Protein 7YAV (pdb70)

Structure (mmCIF, N/CA/C/O backbone):
data_7YAV
#
_entry.id   7YAV
#
_cell.length_a   82.783
_cell.length_b   104.521
_cell.length_c   141.657
_cell.angle_alpha   90.000
_cell.angle_beta   90.000
_cell.angle_gamma   90.000
#
_symmetry.space_group_name_H-M   'P 21 21 21'
#
loop_
_entity.id
_entity.type
_entity.pdbx_description
1 polymer MaDA1
2 non-polymer 'FLAVIN-ADENINE DINUCLEOTIDE'
3 non-polymer 2-acetamido-2-deoxy-beta-D-glucopyranose
4 water water
#
loop_
_atom_site.group_PDB
_atom_site.id
_atom_site.type_symbol
_atom_site.label_atom_id
_atom_site.label_alt_id
_atom_site.label_comp_id
_atom_site.label_asym_id
_atom_site.label_entity_id
_atom_site.label_seq_id
_atom_site.pdbx_PDB_ins_code
_atom_site.Cartn_x
_atom_site.Cartn_y
_atom_site.Cartn_z
_atom_site.occupancy
_atom_site.B_iso_or_equiv
_atom_site.auth_seq_id
_atom_site.auth_comp_id
_atom_site.auth_asym_id
_atom_site.auth_atom_id
_atom_site.pdbx_PDB_model_num
ATOM 1 N N . PHE A 1 30 ? 25.96883 29.80343 2.53563 1.000 30.60630 30 PHE B N 1
ATOM 2 C CA . PHE A 1 30 ? 25.80294 28.93404 1.35790 1.000 30.55893 30 PHE B CA 1
ATOM 3 C C . PHE A 1 30 ? 24.33640 28.91237 0.95342 1.000 30.58525 30 PHE B C 1
ATOM 4 O O . PHE A 1 30 ? 23.99247 29.16582 -0.20432 1.000 29.48511 30 PHE B O 1
ATOM 12 N N . LEU A 1 31 ? 23.46765 28.63495 1.92740 1.000 31.25112 31 LEU B N 1
ATOM 13 C CA . LEU A 1 31 ? 22.04483 28.50813 1.63048 1.000 30.70631 31 LEU B CA 1
ATOM 14 C C . LEU A 1 31 ? 21.44296 29.83633 1.17627 1.000 32.51442 31 LEU B C 1
ATOM 15 O O . LEU A 1 31 ? 20.57254 29.85609 0.29640 1.000 32.32756 31 LEU B O 1
ATOM 20 N N . GLN A 1 32 ? 21.87985 30.95467 1.76721 1.000 34.77785 32 GLN B N 1
ATOM 21 C CA . GLN A 1 32 ? 21.41415 32.26637 1.31057 1.000 35.75165 32 GLN B CA 1
ATOM 22 C C . GLN A 1 32 ? 21.76079 32.47872 -0.15904 1.000 34.74101 32 GLN B C 1
ATOM 23 O O . GLN A 1 32 ? 20.91824 32.90759 -0.96074 1.000 34.13567 32 GLN B O 1
ATOM 29 N N . CYS A 1 33 ? 23.01243 32.18618 -0.52183 1.000 30.59051 33 CYS B N 1
ATOM 30 C CA . CYS A 1 33 ? 23.47007 32.36591 -1.89614 1.000 29.98517 33 CYS B CA 1
ATOM 31 C C . CYS A 1 33 ? 22.62949 31.54845 -2.87126 1.000 30.01412 33 CYS B C 1
ATOM 32 O O . CYS A 1 33 ? 22.27716 32.03230 -3.95525 1.000 30.05097 33 CYS B O 1
ATOM 35 N N . LEU A 1 34 ? 22.28810 30.30901 -2.49972 1.000 29.24298 34 LEU B N 1
ATOM 36 C CA . LEU A 1 34 ? 21.44921 29.47543 -3.35950 1.000 27.90861 34 LEU B CA 1
ATOM 37 C C . LEU A 1 34 ? 20.04910 30.05784 -3.51149 1.000 27.80597 34 LEU B C 1
ATOM 38 O O . LEU A 1 34 ? 19.51363 30.13302 -4.62273 1.000 27.71648 34 LEU B O 1
ATOM 43 N N . SER A 1 35 ? 19.42614 30.44932 -2.40212 1.000 29.73251 35 SER B N 1
ATOM 44 C CA . SER A 1 35 ? 18.01008 30.78886 -2.46196 1.000 31.60379 35 SER B CA 1
ATOM 45 C C . SER A 1 35 ? 17.76276 32.10739 -3.17853 1.000 32.55127 35 SER B C 1
ATOM 46 O O . SER A 1 35 ? 16.65789 32.32238 -3.68260 1.000 31.90646 35 SER B O 1
ATOM 49 N N . SER A 1 36 ? 18.76520 32.97937 -3.27379 1.000 31.75118 36 SER B N 1
ATOM 50 C CA . SER A 1 36 ? 18.62407 34.18242 -4.08594 1.000 32.26966 36 SER B CA 1
ATOM 51 C C . SER A 1 36 ? 18.97290 33.94392 -5.55437 1.000 30.23257 36 SER B C 1
ATOM 52 O O . SER A 1 36 ? 18.99330 34.89905 -6.33621 1.000 32.14596 36 SER B O 1
ATOM 55 N N . ARG A 1 37 ? 19.22808 32.69531 -5.95706 1.000 26.52160 37 ARG B N 1
ATOM 56 C CA . ARG A 1 37 ? 19.63742 32.41927 -7.33301 1.000 24.66085 37 ARG B CA 1
ATOM 57 C C . ARG A 1 37 ? 18.92416 31.24990 -8.00823 1.000 26.49528 37 ARG B C 1
ATOM 58 O O . ARG A 1 37 ? 18.90322 31.21375 -9.24420 1.000 28.40867 37 ARG B O 1
ATOM 66 N N . ILE A 1 38 ? 18.35233 30.30036 -7.27012 1.000 27.14273 38 ILE B N 1
ATOM 67 C CA . ILE A 1 38 ? 17.64680 29.17132 -7.88122 1.000 22.07107 38 ILE B CA 1
ATOM 68 C C . ILE A 1 38 ? 16.32517 28.98901 -7.14648 1.000 22.57639 38 ILE B C 1
ATOM 69 O O . ILE A 1 38 ? 16.18101 29.43189 -5.99736 1.000 23.66073 38 ILE B O 1
ATOM 74 N N . PRO A 1 39 ? 15.33549 28.34498 -7.77466 1.000 22.77378 39 PRO B N 1
ATOM 75 C CA . PRO A 1 39 ? 14.01653 28.26255 -7.13589 1.000 24.38713 39 PRO B CA 1
ATOM 76 C C . PRO A 1 39 ? 14.05773 27.44466 -5.85841 1.000 25.74256 39 PRO B C 1
ATOM 77 O O . PRO A 1 39 ? 14.73413 26.41513 -5.76775 1.000 23.38701 39 PRO B O 1
ATOM 81 N N . LYS A 1 40 ? 13.33446 27.94270 -4.85354 1.000 23.43439 40 LYS B N 1
ATOM 82 C CA . LYS A 1 40 ? 13.25275 27.26041 -3.57007 1.000 26.70320 40 LYS B CA 1
ATOM 83 C C . LYS A 1 40 ? 12.80306 25.81730 -3.73862 1.000 24.73981 40 LYS B C 1
ATOM 84 O O . LYS A 1 40 ? 13.19231 24.94284 -2.95500 1.000 25.22408 40 LYS B O 1
ATOM 90 N N . SER A 1 41 ? 12.02406 25.54189 -4.78559 1.000 24.67401 41 SER B N 1
ATOM 91 C CA . SER A 1 41 ? 11.47466 24.21228 -4.98511 1.000 23.74495 41 SER B CA 1
ATOM 92 C C . SER A 1 41 ? 12.54328 23.15755 -5.26514 1.000 23.52650 41 SER B C 1
ATOM 93 O O . SER A 1 41 ? 12.25367 21.96516 -5.14069 1.000 24.68191 41 SER B O 1
ATOM 96 N N . ILE A 1 42 ? 13.76275 23.54094 -5.63934 1.000 24.38977 42 ILE B N 1
ATOM 97 C CA . ILE A 1 42 ? 14.80341 22.54521 -5.88023 1.000 21.88420 42 ILE B CA 1
ATOM 98 C C . ILE A 1 42 ? 15.83638 22.52195 -4.75356 1.000 22.11318 42 ILE B C 1
ATOM 99 O O . ILE A 1 42 ? 16.90813 21.92443 -4.90268 1.000 22.83695 42 ILE B O 1
ATOM 104 N N . ILE A 1 43 ? 15.52906 23.14055 -3.61994 1.000 22.55797 43 ILE B N 1
ATOM 105 C CA . ILE A 1 43 ? 16.46979 23.27384 -2.51160 1.000 24.37134 43 ILE B CA 1
ATOM 106 C C . ILE A 1 43 ? 15.91586 22.48646 -1.33092 1.000 24.63190 43 ILE B C 1
ATOM 107 O O . ILE A 1 43 ? 14.81035 22.77348 -0.85528 1.000 25.29777 43 ILE B O 1
ATOM 112 N N . TYR A 1 44 ? 16.66940 21.49277 -0.86405 1.000 22.18687 44 TYR B N 1
ATOM 113 C CA . TYR A 1 44 ? 16.29216 20.72554 0.32619 1.000 26.13208 44 TYR B CA 1
ATOM 114 C C . TYR A 1 44 ? 17.36959 20.89280 1.39631 1.000 26.28736 44 TYR B C 1
ATOM 115 O O . TYR A 1 44 ? 18.42985 20.26110 1.32669 1.000 26.55318 44 TYR B O 1
ATOM 124 N N . ALA A 1 45 ? 17.10233 21.73084 2.38837 1.000 26.16366 45 ALA B N 1
ATOM 125 C CA . ALA A 1 45 ? 17.99993 21.85425 3.52749 1.000 31.33534 45 ALA B CA 1
ATOM 126 C C . ALA A 1 45 ? 17.56820 20.89449 4.63546 1.000 32.14859 45 ALA B C 1
ATOM 127 O O . ALA A 1 45 ? 16.50093 20.28811 4.57579 1.000 34.68047 45 ALA B O 1
ATOM 129 N N . SER A 1 46 ? 18.41615 20.76909 5.66416 1.000 36.61492 46 SER B N 1
ATOM 130 C CA . SER A 1 46 ? 18.13679 19.85546 6.77791 1.000 38.22827 46 SER B CA 1
ATOM 131 C C . SER A 1 46 ? 16.76704 20.09913 7.39798 1.000 40.12850 46 SER B C 1
ATOM 132 O O . SER A 1 46 ? 16.06623 19.15085 7.77190 1.000 45.67916 46 SER B O 1
ATOM 135 N N . ASN A 1 47 ? 16.36538 21.36563 7.51689 1.000 42.29454 47 ASN B N 1
ATOM 136 C CA . ASN A 1 47 ? 15.09061 21.69164 8.14236 1.000 40.83384 47 ASN B CA 1
ATOM 137 C C . ASN A 1 47 ? 13.89629 21.27187 7.29550 1.000 42.88146 47 ASN B C 1
ATOM 138 O O . ASN A 1 47 ? 12.77038 21.23105 7.80811 1.000 45.52914 47 ASN B O 1
ATOM 143 N N . ASN A 1 48 ? 14.10310 20.97962 6.02151 1.000 38.19668 48 ASN B N 1
ATOM 144 C CA . ASN A 1 48 ? 12.98431 20.64063 5.15244 1.000 38.12299 48 ASN B CA 1
ATOM 145 C C . ASN A 1 48 ? 12.47945 19.24616 5.51524 1.000 37.78874 48 ASN B C 1
ATOM 146 O O . ASN A 1 48 ? 13.28686 18.32543 5.68577 1.000 38.03351 48 ASN B O 1
ATOM 151 N N . PRO A 1 49 ? 11.17075 19.04827 5.67296 1.000 38.84676 49 PRO B N 1
ATOM 152 C CA . PRO A 1 49 ? 10.69599 17.72923 6.11648 1.000 36.29383 49 PRO B CA 1
ATOM 153 C C . PRO A 1 49 ? 10.95522 16.62592 5.11342 1.000 36.19381 49 PRO B C 1
ATOM 154 O O . PRO A 1 49 ? 10.98050 15.45416 5.50934 1.000 39.09416 49 PRO B O 1
ATOM 158 N N . SER A 1 50 ? 11.18520 16.95045 3.84066 1.000 34.82260 50 SER B N 1
ATOM 159 C CA . SER A 1 50 ? 11.43495 15.93751 2.81913 1.000 31.31165 50 SER B CA 1
ATOM 160 C C . SER A 1 50 ? 12.91693 15.66707 2.59945 1.000 30.43786 50 SER B C 1
ATOM 161 O O . SER A 1 50 ? 13.25772 14.78963 1.80051 1.000 28.41130 50 SER B O 1
ATOM 164 N N . TYR A 1 51 ? 13.79280 16.39804 3.29472 1.000 30.23784 51 TYR B N 1
ATOM 165 C CA . TYR A 1 51 ? 15.23411 16.22885 3.14098 1.000 29.80094 51 TYR B CA 1
ATOM 166 C C . TYR A 1 51 ? 15.64774 14.78587 3.38698 1.000 29.35352 51 TYR B C 1
ATOM 167 O O . TYR A 1 51 ? 16.41821 14.21138 2.61478 1.000 25.16354 51 TYR B O 1
ATOM 176 N N . SER A 1 52 ? 15.12110 14.17827 4.44783 1.000 29.71409 52 SER B N 1
ATOM 177 C CA . SER A 1 52 ? 15.52399 12.82404 4.79971 1.000 29.95622 52 SER B CA 1
ATOM 178 C C . SER A 1 52 ? 15.09060 11.82460 3.73137 1.000 29.13507 52 SER B C 1
ATOM 179 O O . SER A 1 52 ? 15.84333 10.90443 3.39290 1.000 29.19297 52 SER B O 1
ATOM 182 N N . ASN A 1 53 ? 13.88838 12.00041 3.17318 1.000 30.70368 53 ASN B N 1
ATOM 183 C CA . ASN A 1 53 ? 13.44694 11.12884 2.08557 1.000 31.53536 53 ASN B CA 1
ATOM 184 C C . ASN A 1 53 ? 14.34538 11.27865 0.85803 1.000 28.03231 53 ASN B C 1
ATOM 185 O O . ASN A 1 53 ? 14.72594 10.28437 0.23878 1.000 27.27169 53 ASN B O 1
ATOM 190 N N . VAL A 1 54 ? 14.67489 12.51859 0.47477 1.000 25.47937 54 VAL B N 1
ATOM 191 C CA . VAL A 1 54 ? 15.51964 12.72502 -0.70277 1.000 24.38713 54 VAL B CA 1
ATOM 192 C C . VAL A 1 54 ? 16.91290 12.16225 -0.45787 1.000 23.49229 54 VAL B C 1
ATOM 193 O O . VAL A 1 54 ? 17.51226 11.53268 -1.33881 1.000 21.14201 54 VAL B O 1
ATOM 197 N N . LEU A 1 55 ? 17.43423 12.35202 0.75473 1.000 24.49767 55 LEU B N 1
ATOM 198 C CA . LEU A 1 55 ? 18.74949 11.82274 1.09674 1.000 23.85286 55 LEU B CA 1
ATOM 199 C C . LEU A 1 55 ? 18.75572 10.29647 1.07992 1.000 24.08183 55 LEU B C 1
ATOM 200 O O . LEU A 1 55 ? 19.62976 9.67643 0.45981 1.000 22.24477 55 LEU B O 1
ATOM 205 N N . ASP A 1 56 ? 17.79284 9.66999 1.77467 1.000 24.41609 56 ASP B N 1
ATOM 206 C CA . ASP A 1 56 ? 17.78611 8.21102 1.87180 1.000 24.86614 56 ASP B CA 1
ATOM 207 C C . ASP A 1 56 ? 17.40945 7.54907 0.55056 1.000 25.32146 56 ASP B C 1
ATOM 208 O O . ASP A 1 56 ? 17.86384 6.43462 0.27313 1.000 24.54242 56 ASP B O 1
ATOM 213 N N . SER A 1 57 ? 16.59265 8.21495 -0.26991 1.000 23.59493 57 SER B N 1
ATOM 214 C CA . SER A 1 57 ? 16.00186 7.55368 -1.42870 1.000 22.63166 57 SER B CA 1
ATOM 215 C C . SER A 1 57 ? 17.06431 6.93911 -2.33346 1.000 23.26068 57 SER B C 1
ATOM 216 O O . SER A 1 57 ? 16.84174 5.87569 -2.91567 1.000 24.95826 57 SER B O 1
ATOM 219 N N . THR A 1 58 ? 18.22871 7.57384 -2.45758 1.000 22.57113 58 THR B N 1
ATOM 220 C CA . THR A 1 58 ? 19.31321 7.02235 -3.26857 1.000 22.05264 58 THR B CA 1
ATOM 221 C C . THR A 1 58 ? 20.59805 6.89276 -2.46030 1.000 23.12119 58 THR B C 1
ATOM 222 O O . THR A 1 58 ? 21.70544 7.07309 -2.97481 1.000 23.43965 58 THR B O 1
ATOM 226 N N . THR A 1 59 ? 20.45970 6.55577 -1.17779 1.000 21.24202 59 THR B N 1
ATOM 227 C CA . THR A 1 59 ? 21.56289 5.99057 -0.39874 1.000 22.76062 59 THR B CA 1
ATOM 228 C C . THR A 1 59 ? 21.52144 4.48258 -0.63994 1.000 25.85836 59 THR B C 1
ATOM 229 O O . THR A 1 59 ? 20.84778 3.73453 0.07300 1.000 25.06880 59 THR B O 1
ATOM 233 N N . GLN A 1 60 ? 22.23491 4.01840 -1.67011 1.000 23.35543 60 GLN B N 1
ATOM 234 C CA . GLN A 1 60 ? 21.98485 2.66640 -2.16804 1.000 25.52411 60 GLN B CA 1
ATOM 235 C C . GLN A 1 60 ? 22.77954 1.57791 -1.44327 1.000 24.94246 60 GLN B C 1
ATOM 236 O O . GLN A 1 60 ? 22.41535 0.40742 -1.55108 1.000 27.72438 60 GLN B O 1
ATOM 242 N N . ASN A 1 61 ? 23.84515 1.91483 -0.71094 1.000 23.31859 61 ASN B N 1
ATOM 243 C CA . ASN A 1 61 ? 24.48633 0.94297 0.16474 1.000 24.48715 61 ASN B CA 1
ATOM 244 C C . ASN A 1 61 ? 23.96975 1.15109 1.58571 1.000 25.12143 61 ASN B C 1
ATOM 245 O O . ASN A 1 61 ? 24.37515 2.12483 2.24126 1.000 24.66875 61 ASN B O 1
ATOM 250 N N . PRO A 1 62 ? 23.11314 0.26528 2.11308 1.000 28.01652 62 PRO B N 1
ATOM 251 C CA . PRO A 1 62 ? 22.48938 0.51448 3.43018 1.000 28.75345 62 PRO B CA 1
ATOM 252 C C . PRO A 1 62 ? 23.47728 0.64279 4.57102 1.000 28.80345 62 PRO B C 1
ATOM 253 O O . PRO A 1 62 ? 23.07791 1.09386 5.65376 1.000 27.38223 62 PRO B O 1
ATOM 257 N N . ARG A 1 63 ? 24.73324 0.23722 4.37112 1.000 24.75823 63 ARG B N 1
ATOM 258 C CA . ARG A 1 63 ? 25.76435 0.43612 5.38326 1.000 28.49289 63 ARG B CA 1
ATOM 259 C C . ARG A 1 63 ? 25.83241 1.89088 5.84003 1.000 28.87451 63 ARG B C 1
ATOM 260 O O . ARG A 1 63 ? 26.05333 2.17439 7.02287 1.000 27.84018 63 ARG B O 1
ATOM 268 N N . PHE A 1 64 ? 25.62231 2.83047 4.92650 1.000 27.26380 64 PHE B N 1
ATOM 269 C CA . PHE A 1 64 ? 25.83557 4.23458 5.24838 1.000 27.10062 64 PHE B CA 1
ATOM 270 C C . PHE A 1 64 ? 24.59245 4.91782 5.80830 1.000 27.93756 64 PHE B C 1
ATOM 271 O O . PHE A 1 64 ? 24.63324 6.12023 6.08084 1.000 28.23760 64 PHE B O 1
ATOM 279 N N . LEU A 1 65 ? 23.50511 4.17452 6.03337 1.000 30.05887 65 LEU B N 1
ATOM 280 C CA . LEU A 1 65 ? 22.31876 4.76818 6.64314 1.000 31.26954 65 LEU B CA 1
ATOM 281 C C . LEU A 1 65 ? 22.58459 5.27753 8.05719 1.000 32.85394 65 LEU B C 1
ATOM 282 O O . LEU A 1 65 ? 21.82121 6.11038 8.55727 1.000 34.23305 65 LEU B O 1
ATOM 287 N N . SER A 1 66 ? 23.66164 4.82698 8.70465 1.000 32.23808 66 SER B N 1
ATOM 288 C CA . SER A 1 66 ? 24.02694 5.33483 10.02282 1.000 33.91196 66 SER B CA 1
ATOM 289 C C . SER A 1 66 ? 25.38097 6.04039 10.00961 1.000 34.44360 66 SER B C 1
ATOM 290 O O . SER A 1 66 ? 26.02292 6.15681 11.05629 1.000 35.97800 66 SER B O 1
ATOM 293 N N . SER A 1 67 ? 25.83353 6.50574 8.84702 1.000 33.18819 67 SER B N 1
ATOM 294 C CA . SER A 1 67 ? 27.11737 7.18899 8.74721 1.000 32.54074 67 SER B CA 1
ATOM 295 C C . SER A 1 67 ? 26.99521 8.62819 9.22981 1.000 34.63047 67 SER B C 1
ATOM 296 O O . SER A 1 67 ? 26.06840 9.34861 8.83991 1.000 34.71995 67 SER B O 1
ATOM 299 N N . SER A 1 68 ? 27.93880 9.05003 10.07336 1.000 33.56718 68 SER B N 1
ATOM 300 C CA . SER A 1 68 ? 27.93831 10.43058 10.53673 1.000 33.74878 68 SER B CA 1
ATOM 301 C C . SER A 1 68 ? 28.37944 11.40212 9.44897 1.000 30.53787 68 SER B C 1
ATOM 302 O O . SER A 1 68 ? 28.14035 12.60502 9.57922 1.000 33.24609 68 SER B O 1
ATOM 305 N N . THR A 1 69 ? 29.00756 10.92267 8.37973 1.000 31.28007 69 THR B N 1
ATOM 306 C CA . THR A 1 69 ? 29.38754 11.80242 7.28102 1.000 30.84317 69 THR B CA 1
ATOM 307 C C . THR A 1 69 ? 28.31861 11.89985 6.19320 1.000 27.80860 69 THR B C 1
ATOM 308 O O . THR A 1 69 ? 28.57189 12.51298 5.14875 1.000 24.91615 69 THR B O 1
ATOM 312 N N . ARG A 1 70 ? 27.14404 11.30865 6.40046 1.000 28.37972 70 ARG B N 1
ATOM 313 C CA . ARG A 1 70 ? 26.06020 11.41168 5.42003 1.000 26.66372 70 ARG B CA 1
ATOM 314 C C . ARG A 1 70 ? 25.09856 12.52470 5.82948 1.000 26.64530 70 ARG B C 1
ATOM 315 O O . ARG A 1 70 ? 23.91742 12.30550 6.08572 1.000 25.07406 70 ARG B O 1
ATOM 323 N N . ASN A 1 71 ? 25.64335 13.74157 5.89451 1.000 26.43475 71 ASN B N 1
ATOM 324 C CA . ASN A 1 71 ? 24.91476 14.91136 6.38651 1.000 26.30842 71 ASN B CA 1
ATOM 325 C C . ASN A 1 71 ? 25.21789 16.11611 5.50558 1.000 27.33486 71 ASN B C 1
ATOM 326 O O . ASN A 1 71 ? 25.84614 17.08911 5.94380 1.000 28.12442 71 ASN B O 1
ATOM 331 N N . PRO A 1 72 ? 24.75826 16.09951 4.25344 1.000 26.08471 72 PRO B N 1
ATOM 332 C CA . PRO A 1 72 ? 24.88176 17.30126 3.42313 1.000 25.48463 72 PRO B CA 1
ATOM 333 C C . PRO A 1 72 ? 24.07666 18.44040 4.03446 1.000 26.78479 72 PRO B C 1
ATOM 334 O O . PRO A 1 72 ? 23.02737 18.22339 4.64305 1.000 26.70583 72 PRO B O 1
ATOM 338 N N . SER A 1 73 ? 24.58931 19.66826 3.89263 1.000 24.55294 73 SER B N 1
ATOM 339 C CA . SER A 1 73 ? 23.84309 20.80349 4.42264 1.000 27.50856 73 SER B CA 1
ATOM 340 C C . SER A 1 73 ? 22.63688 21.11004 3.55430 1.000 27.80070 73 SER B C 1
ATOM 341 O O . SER A 1 73 ? 21.61721 21.59551 4.05751 1.000 26.70847 73 SER B O 1
ATOM 344 N N . VAL A 1 74 ? 22.73360 20.82620 2.25534 1.000 23.11856 74 VAL B N 1
ATOM 345 C CA . VAL A 1 74 ? 21.64506 21.03858 1.30976 1.000 23.76864 74 VAL B CA 1
ATOM 346 C C . VAL A 1 74 ? 21.71757 19.93357 0.25812 1.000 25.33988 74 VAL B C 1
ATOM 347 O O . VAL A 1 74 ? 22.80243 19.48712 -0.13319 1.000 20.78407 74 VAL B O 1
ATOM 351 N N . ILE A 1 75 ? 20.55700 19.49101 -0.20772 1.000 21.71576 75 ILE B N 1
ATOM 352 C CA . ILE A 1 75 ? 20.47389 18.71532 -1.43887 1.000 21.94210 75 ILE B CA 1
ATOM 353 C C . ILE A 1 75 ? 19.75063 19.56553 -2.46522 1.000 20.03661 75 ILE B C 1
ATOM 354 O O . ILE A 1 75 ? 18.64986 20.05989 -2.19272 1.000 21.66839 75 ILE B O 1
ATOM 359 N N . VAL A 1 76 ? 20.38107 19.76186 -3.62632 1.000 19.18914 76 VAL B N 1
ATOM 360 C CA . VAL A 1 76 ? 19.80781 20.51808 -4.73974 1.000 19.60235 76 VAL B CA 1
ATOM 361 C C . VAL A 1 76 ? 19.44841 19.54704 -5.85838 1.000 17.57316 76 VAL B C 1
ATOM 362 O O . VAL A 1 76 ? 20.31070 18.79593 -6.32869 1.000 17.73107 76 VAL B O 1
ATOM 366 N N . THR A 1 77 ? 18.19185 19.61340 -6.32734 1.000 19.72605 77 THR B N 1
ATOM 367 C CA . THR A 1 77 ? 17.62247 18.71107 -7.33633 1.000 17.69423 77 THR B CA 1
ATOM 368 C C . THR A 1 77 ? 17.18334 19.52064 -8.55704 1.000 16.86781 77 THR B C 1
ATOM 369 O O . THR A 1 77 ? 15.98622 19.76994 -8.74259 1.000 17.03099 77 THR B O 1
ATOM 373 N N . PRO A 1 78 ? 18.11891 19.94212 -9.41328 1.000 17.47841 78 PRO B N 1
ATOM 374 C CA . PRO A 1 78 ? 17.74078 20.78056 -10.55936 1.000 19.06018 78 PRO B CA 1
ATOM 375 C C . PRO A 1 78 ? 16.77543 20.05906 -11.48668 1.000 19.31547 78 PRO B C 1
ATOM 376 O O . PRO A 1 78 ? 16.80254 18.83193 -11.61009 1.000 19.77079 78 PRO B O 1
ATOM 380 N N . PHE A 1 79 ? 15.91075 20.83388 -12.13851 1.000 19.09176 79 PHE B N 1
ATOM 381 C CA . PHE A 1 79 ? 15.08887 20.29457 -13.20981 1.000 19.57866 79 PHE B CA 1
ATOM 382 C C . PHE A 1 79 ? 15.37861 20.94386 -14.55680 1.000 21.59206 79 PHE B C 1
ATOM 383 O O . PHE A 1 79 ? 14.76938 20.55617 -15.55952 1.000 23.33174 79 PHE B O 1
ATOM 391 N N . LYS A 1 80 ? 16.31838 21.88275 -14.62156 1.000 20.84724 80 LYS B N 1
ATOM 392 C CA . LYS A 1 80 ? 16.82532 22.34830 -15.90686 1.000 24.22133 80 LYS B CA 1
ATOM 393 C C . LYS A 1 80 ? 18.29756 22.70855 -15.73906 1.000 20.68143 80 LYS B C 1
ATOM 394 O O . LYS A 1 80 ? 18.79357 22.88200 -14.62150 1.000 19.20230 80 LYS B O 1
ATOM 400 N N . ILE A 1 81 ? 18.99347 22.81450 -16.87024 1.000 20.47614 81 ILE B N 1
ATOM 401 C CA . ILE A 1 81 ? 20.44723 22.97267 -16.85399 1.000 20.55773 81 ILE B CA 1
ATOM 402 C C . ILE A 1 81 ? 20.86851 24.29341 -16.19820 1.000 19.66288 81 ILE B C 1
ATOM 403 O O . ILE A 1 81 ? 21.89715 24.35788 -15.50629 1.000 18.19429 81 ILE B O 1
ATOM 408 N N . SER A 1 82 ? 20.10219 25.37028 -16.41064 1.000 21.01831 82 SER B N 1
ATOM 409 C CA . SER A 1 82 ? 20.50102 26.67528 -15.87156 1.000 21.10779 82 SER B CA 1
ATOM 410 C C . SER A 1 82 ? 20.48736 26.71789 -14.34396 1.000 20.17610 82 SER B C 1
ATOM 411 O O . SER A 1 82 ? 21.07135 27.63807 -13.75846 1.000 19.59445 82 SER B O 1
ATOM 414 N N . HIS A 1 83 ? 19.85245 25.74462 -13.68632 1.000 18.93385 83 HIS B N 1
ATOM 415 C CA . HIS A 1 83 ? 19.92313 25.65053 -12.23106 1.000 18.21797 83 HIS B CA 1
ATOM 416 C C . HIS A 1 83 ? 21.32211 25.31150 -11.72838 1.000 18.46274 83 HIS B C 1
ATOM 417 O O . HIS A 1 83 ? 21.62969 25.57138 -10.56010 1.000 17.96005 83 HIS B O 1
ATOM 424 N N . ILE A 1 84 ? 22.18295 24.74586 -12.57248 1.000 18.77594 84 ILE B N 1
ATOM 425 C CA . ILE A 1 84 ? 23.42315 24.16609 -12.05559 1.000 17.88636 84 ILE B CA 1
ATOM 426 C C . ILE A 1 84 ? 24.50537 25.22441 -11.87512 1.000 20.34718 84 ILE B C 1
ATOM 427 O O . ILE A 1 84 ? 25.18290 25.25832 -10.83721 1.000 19.03386 84 ILE B O 1
ATOM 432 N N . GLN A 1 85 ? 24.68503 26.10878 -12.85969 1.000 17.64422 85 GLN B N 1
ATOM 433 C CA . GLN A 1 85 ? 25.76220 27.09845 -12.76812 1.000 19.20493 85 GLN B CA 1
ATOM 434 C C . GLN A 1 85 ? 25.75095 27.90569 -11.46980 1.000 20.65248 85 GLN B C 1
ATOM 435 O O . GLN A 1 85 ? 26.83924 28.13228 -10.91054 1.000 20.68406 85 GLN B O 1
ATOM 441 N N . PRO A 1 86 ? 24.60966 28.37028 -10.94099 1.000 18.20218 86 PRO B N 1
ATOM 442 C CA . PRO A 1 86 ? 24.66696 29.07959 -9.65653 1.000 19.96029 86 PRO B CA 1
ATOM 443 C C . PRO A 1 86 ? 25.11595 28.20385 -8.49962 1.000 20.22348 86 PRO B C 1
ATOM 444 O O . PRO A 1 86 ? 25.71441 28.73287 -7.54886 1.000 21.41309 86 PRO B O 1
ATOM 448 N N . THR A 1 87 ? 24.85588 26.88675 -8.53532 1.000 19.21283 87 THR B N 1
ATOM 449 C CA . THR A 1 87 ? 25.30352 26.07081 -7.40870 1.000 19.57603 87 THR B CA 1
ATOM 450 C C . THR A 1 87 ? 26.81407 25.94458 -7.39077 1.000 20.93146 87 THR B C 1
ATOM 451 O O . THR A 1 87 ? 27.40417 25.81787 -6.31197 1.000 20.19453 87 THR B O 1
ATOM 455 N N . ILE A 1 88 ? 27.44796 25.94652 -8.56910 1.000 21.09727 88 ILE B N 1
ATOM 456 C CA . ILE A 1 88 ? 28.90873 25.95791 -8.63351 1.000 20.31823 88 ILE B CA 1
ATOM 457 C C . ILE A 1 88 ? 29.44380 27.23334 -7.99675 1.000 21.19201 88 ILE B C 1
ATOM 458 O O . ILE A 1 88 ? 30.31675 27.20097 -7.11569 1.000 21.36572 88 ILE B O 1
ATOM 463 N N . TYR A 1 89 ? 28.89900 28.37372 -8.42331 1.000 18.44958 89 TYR B N 1
ATOM 464 C CA . TYR A 1 89 ? 29.30661 29.66576 -7.89199 1.000 21.02094 89 TYR B CA 1
ATOM 465 C C . TYR A 1 89 ? 29.17299 29.70865 -6.37294 1.000 23.07382 89 TYR B C 1
ATOM 466 O O . TYR A 1 89 ? 30.12614 30.05346 -5.66304 1.000 21.54732 89 TYR B O 1
ATOM 475 N N . CYS A 1 90 ? 27.99516 29.35222 -5.85718 1.000 19.62604 90 CYS B N 1
ATOM 476 C CA . CYS A 1 90 ? 27.78171 29.41220 -4.41422 1.000 25.41884 90 CYS B CA 1
ATOM 477 C C . CYS A 1 90 ? 28.69777 28.43974 -3.67643 1.000 24.50557 90 CYS B C 1
ATOM 478 O O . CYS A 1 90 ? 29.17394 28.73966 -2.57638 1.000 25.50569 90 CYS B O 1
ATOM 481 N N . SER A 1 91 ? 28.95297 27.26982 -4.26351 1.000 21.27887 91 SER B N 1
ATOM 482 C CA . SER A 1 91 ? 29.82718 26.29374 -3.62135 1.000 25.23987 91 SER B CA 1
ATOM 483 C C . SER A 1 91 ? 31.25263 26.82984 -3.47492 1.000 25.07669 91 SER B C 1
ATOM 484 O O . SER A 1 91 ? 31.84278 26.75889 -2.38821 1.000 27.01113 91 SER B O 1
ATOM 487 N N . LYS A 1 92 ? 31.81719 27.38102 -4.55606 1.000 23.11330 92 LYS B N 1
ATOM 488 C CA . LYS A 1 92 ? 33.16242 27.96074 -4.49562 1.000 25.93469 92 LYS B CA 1
ATOM 489 C C . LYS A 1 92 ? 33.24526 29.09879 -3.48789 1.000 28.36656 92 LYS B C 1
ATOM 490 O O . LYS A 1 92 ? 34.21115 29.19689 -2.72448 1.000 29.07717 92 LYS B O 1
ATOM 496 N N . LYS A 1 93 ? 32.27919 30.01773 -3.52802 1.000 24.42924 93 LYS B N 1
ATOM 497 C CA . LYS A 1 93 ? 32.38394 31.22976 -2.72864 1.000 29.04822 93 LYS B CA 1
ATOM 498 C C . LYS A 1 93 ? 32.27683 30.96457 -1.23465 1.000 29.75620 93 LYS B C 1
ATOM 499 O O . LYS A 1 93 ? 32.76461 31.77305 -0.43802 1.000 31.41956 93 LYS B O 1
ATOM 505 N N . HIS A 1 94 ? 31.65123 29.86277 -0.83042 1.000 28.63238 94 HIS B N 1
ATOM 506 C CA . HIS A 1 94 ? 31.39591 29.61541 0.58085 1.000 27.75596 94 HIS B CA 1
ATOM 507 C C . HIS A 1 94 ? 32.08410 28.35682 1.08746 1.000 28.64291 94 HIS B C 1
ATOM 508 O O . HIS A 1 94 ? 31.83233 27.93795 2.22240 1.000 30.22994 94 HIS B O 1
ATOM 515 N N . GLY A 1 95 ? 32.95578 27.75607 0.28511 1.000 27.76649 95 GLY B N 1
ATOM 516 C CA . GLY A 1 95 ? 33.73838 26.62941 0.74442 1.000 26.02944 95 GLY B CA 1
ATOM 517 C C . GLY A 1 95 ? 32.94912 25.37551 1.03478 1.000 28.03231 95 GLY B C 1
ATOM 518 O O . GLY A 1 95 ? 33.37153 24.58165 1.87985 1.000 28.66659 95 GLY B O 1
ATOM 519 N N . VAL A 1 96 ? 31.81848 25.16446 0.35913 1.000 24.67138 96 VAL B N 1
ATOM 520 C CA . VAL A 1 96 ? 30.99261 23.97605 0.57033 1.000 24.86614 96 VAL B CA 1
ATOM 521 C C . VAL A 1 96 ? 31.24116 23.01700 -0.59222 1.000 24.13447 96 VAL B C 1
ATOM 522 O O . VAL A 1 96 ? 30.98372 23.34923 -1.75563 1.000 23.36333 96 VAL B O 1
ATOM 526 N N . GLN A 1 97 ? 31.76130 21.83426 -0.27412 1.000 24.54505 97 GLN B N 1
ATOM 527 C CA . GLN A 1 97 ? 32.23667 20.89775 -1.28818 1.000 20.44719 97 GLN B CA 1
ATOM 528 C C . GLN A 1 97 ? 31.07849 20.28451 -2.06965 1.000 20.66037 97 GLN B C 1
ATOM 529 O O . GLN A 1 97 ? 30.04697 19.93217 -1.49911 1.000 21.70787 97 GLN B O 1
ATOM 535 N N . ILE A 1 98 ? 31.25520 20.11956 -3.38134 1.000 19.62341 98 ILE B N 1
ATOM 536 C CA . ILE A 1 98 ? 30.21004 19.49640 -4.19063 1.000 19.94713 98 ILE B CA 1
ATOM 537 C C . ILE A 1 98 ? 30.36127 17.98255 -4.13907 1.000 17.90478 98 ILE B C 1
ATOM 538 O O . ILE A 1 98 ? 31.47807 17.44883 -4.19759 1.000 17.98900 98 ILE B O 1
ATOM 543 N N . ARG A 1 99 ? 29.22763 17.29158 -3.99891 1.000 16.18352 99 ARG B N 1
ATOM 544 C CA . ARG A 1 99 ? 29.13997 15.84875 -4.20764 1.000 17.40472 99 ARG B CA 1
ATOM 545 C C . ARG A 1 99 ? 28.04472 15.58739 -5.23729 1.000 17.00204 99 ARG B C 1
ATOM 546 O O . ARG A 1 99 ? 26.88387 15.94905 -5.02203 1.000 15.79400 99 ARG B O 1
ATOM 554 N N . ILE A 1 100 ? 28.41463 15.00153 -6.36313 1.000 15.40974 100 ILE B N 1
ATOM 555 C CA . ILE A 1 100 ? 27.49240 14.81499 -7.47642 1.000 14.10169 100 ILE B CA 1
ATOM 556 C C . ILE A 1 100 ? 26.81387 13.46524 -7.30366 1.000 17.34682 100 ILE B C 1
ATOM 557 O O . ILE A 1 100 ? 27.49088 12.44926 -7.15306 1.000 15.68083 100 ILE B O 1
ATOM 562 N N . ARG A 1 101 ? 25.48217 13.44087 -7.32650 1.000 16.84412 101 ARG B N 1
ATOM 563 C CA . ARG A 1 101 ? 24.75478 12.18048 -7.25060 1.000 17.49420 101 ARG B CA 1
ATOM 564 C C . ARG A 1 101 ? 23.82938 12.02362 -8.44854 1.000 17.78108 101 ARG B C 1
ATOM 565 O O . ARG A 1 101 ? 23.02667 12.91399 -8.74460 1.000 16.90992 101 ARG B O 1
ATOM 573 N N . SER A 1 102 ? 23.93521 10.88099 -9.12452 1.000 18.12323 102 SER B N 1
ATOM 574 C CA . SER A 1 102 ? 22.98599 10.51287 -10.16126 1.000 15.64924 102 SER B CA 1
ATOM 575 C C . SER A 1 102 ? 22.15061 9.32881 -9.66908 1.000 17.65212 102 SER B C 1
ATOM 576 O O . SER A 1 102 ? 21.03891 9.53283 -9.16574 1.000 17.59948 102 SER B O 1
ATOM 579 N N . GLY A 1 103 ? 22.67678 8.09917 -9.76120 1.000 15.00969 103 GLY B N 1
ATOM 580 C CA . GLY A 1 103 ? 21.96231 6.94573 -9.24210 1.000 16.58357 103 GLY B CA 1
ATOM 581 C C . GLY A 1 103 ? 22.23601 6.68071 -7.77532 1.000 19.30758 103 GLY B C 1
ATOM 582 O O . GLY A 1 103 ? 21.46963 5.97825 -7.09453 1.000 16.67042 103 GLY B O 1
ATOM 583 N N . GLY A 1 104 ? 23.32989 7.24234 -7.26660 1.000 15.80453 104 GLY B N 1
ATOM 584 C CA . GLY A 1 104 ? 23.69634 7.00955 -5.88356 1.000 16.27300 104 GLY B CA 1
ATOM 585 C C . GLY A 1 104 ? 24.18518 5.60559 -5.59586 1.000 20.08399 104 GLY B C 1
ATOM 586 O O . GLY A 1 104 ? 24.18552 5.17553 -4.42825 1.000 17.30471 104 GLY B O 1
ATOM 587 N N . HIS A 1 105 ? 24.61142 4.86915 -6.62306 1.000 16.10456 105 HIS B N 1
ATOM 588 C CA . HIS A 1 105 ? 25.06387 3.50014 -6.41112 1.000 19.35232 105 HIS B CA 1
ATOM 589 C C . HIS A 1 105 ? 26.54967 3.37385 -6.10944 1.000 19.30758 105 HIS B C 1
ATOM 590 O O . HIS A 1 105 ? 27.03715 2.24270 -6.02505 1.000 16.51514 105 HIS B O 1
ATOM 597 N N . ASP A 1 106 ? 27.27686 4.48168 -5.94154 1.000 17.97847 106 ASP B N 1
ATOM 598 C CA . ASP A 1 106 ? 28.69752 4.38678 -5.59370 1.000 16.73622 106 ASP B CA 1
ATOM 599 C C . ASP A 1 106 ? 28.87444 3.47352 -4.38886 1.000 19.24968 106 ASP B C 1
ATOM 600 O O . ASP A 1 106 ? 28.23293 3.66037 -3.35087 1.000 20.31033 106 ASP B O 1
ATOM 605 N N . TYR A 1 107 ? 29.72736 2.45862 -4.53859 1.000 18.26535 107 TYR B N 1
ATOM 606 C CA . TYR A 1 107 ? 29.76842 1.42342 -3.51462 1.000 19.71289 107 TYR B CA 1
ATOM 607 C C . TYR A 1 107 ? 30.33128 1.94143 -2.19702 1.000 20.68143 107 TYR B C 1
ATOM 608 O O . TYR A 1 107 ? 29.99847 1.39138 -1.14511 1.000 21.17622 107 TYR B O 1
ATOM 617 N N . GLU A 1 108 ? 31.13061 3.00925 -2.22076 1.000 18.50222 108 GLU B N 1
ATOM 618 C CA . GLU A 1 108 ? 31.56233 3.67898 -1.00066 1.000 19.43917 108 GLU B CA 1
ATOM 619 C C . GLU A 1 108 ? 30.66207 4.85715 -0.61771 1.000 20.59457 108 GLU B C 1
ATOM 620 O O . GLU A 1 108 ? 30.99301 5.58842 0.32126 1.000 22.46059 108 GLU B O 1
ATOM 626 N N . GLY A 1 109 ? 29.54629 5.05296 -1.31707 1.000 21.63680 109 GLY B N 1
ATOM 627 C CA . GLY A 1 109 ? 28.65640 6.18752 -1.03703 1.000 17.61001 109 GLY B CA 1
ATOM 628 C C . GLY A 1 109 ? 29.31117 7.55099 -1.11152 1.000 19.95766 109 GLY B C 1
ATOM 629 O O . GLY A 1 109 ? 28.97572 8.44383 -0.32100 1.000 20.24716 109 GLY B O 1
ATOM 630 N N . LEU A 1 110 ? 30.24616 7.74386 -2.04998 1.000 18.86279 110 LEU B N 1
ATOM 631 C CA . LEU A 1 110 ? 30.93644 9.03117 -2.12360 1.000 19.03386 110 LEU B CA 1
ATOM 632 C C . LEU A 1 110 ? 30.05231 10.13775 -2.68878 1.000 19.98397 110 LEU B C 1
ATOM 633 O O . LEU A 1 110 ? 30.34997 11.32151 -2.48297 1.000 17.38630 110 LEU B O 1
ATOM 638 N N . SER A 1 111 ? 28.97979 9.78521 -3.39096 1.000 19.22599 111 SER B N 1
ATOM 639 C CA . SER A 1 111 ? 28.04591 10.77295 -3.91874 1.000 17.77582 111 SER B CA 1
ATOM 640 C C . SER A 1 111 ? 27.15825 11.39883 -2.83737 1.000 19.62604 111 SER B C 1
ATOM 641 O O . SER A 1 111 ? 26.35090 12.28656 -3.15274 1.000 17.53894 111 SER B O 1
ATOM 644 N N . TYR A 1 112 ? 27.27338 10.96693 -1.57137 1.000 18.32588 112 TYR B N 1
ATOM 645 C CA . TYR A 1 112 ? 26.38887 11.51231 -0.54631 1.000 19.01017 112 TYR B CA 1
ATOM 646 C C . TYR A 1 112 ? 27.05656 11.55886 0.82518 1.000 20.93672 112 TYR B C 1
ATOM 647 O O . TYR A 1 112 ? 26.35618 11.63992 1.84289 1.000 21.57101 112 TYR B O 1
ATOM 656 N N . GLN A 1 113 ? 28.38318 11.52272 0.87756 1.000 22.73430 113 GLN B N 1
ATOM 657 C CA . GLN A 1 113 ? 29.11639 11.64657 2.12366 1.000 24.06604 113 GLN B CA 1
ATOM 658 C C . GLN A 1 113 ? 30.36301 12.47827 1.88677 1.000 24.03446 113 GLN B C 1
ATOM 659 O O . GLN A 1 113 ? 30.88298 12.55438 0.76813 1.000 22.00790 113 GLN B O 1
ATOM 665 N N . SER A 1 114 ? 30.84321 13.08302 2.96824 1.000 23.22384 114 SER B N 1
ATOM 666 C CA . SER A 1 114 ? 32.10050 13.80872 2.99087 1.000 24.35292 114 SER B CA 1
ATOM 667 C C . SER A 1 114 ? 32.47393 14.09060 4.43755 1.000 28.50868 114 SER B C 1
ATOM 668 O O . SER A 1 114 ? 31.60389 14.27647 5.29403 1.000 24.69770 114 SER B O 1
ATOM 671 N N . SER A 1 115 ? 33.77182 14.14129 4.69873 1.000 28.19022 115 SER B N 1
ATOM 672 C CA . SER A 1 115 ? 34.22903 14.57298 6.01117 1.000 30.43786 115 SER B CA 1
ATOM 673 C C . SER A 1 115 ? 34.45087 16.08406 6.09778 1.000 30.40101 115 SER B C 1
ATOM 674 O O . SER A 1 115 ? 34.94859 16.55881 7.12447 1.000 34.23305 115 SER B O 1
ATOM 677 N N . VAL A 1 116 ? 34.11343 16.84170 5.05917 1.000 26.33210 116 VAL B N 1
ATOM 678 C CA . VAL A 1 116 ? 34.12448 18.30295 5.12857 1.000 25.36883 116 VAL B CA 1
ATOM 679 C C . VAL A 1 116 ? 32.72403 18.79423 4.78774 1.000 24.29765 116 VAL B C 1
ATOM 680 O O . VAL A 1 116 ? 31.91385 18.04739 4.21558 1.000 23.08698 116 VAL B O 1
ATOM 684 N N . PRO A 1 117 ? 32.38546 20.03311 5.15440 1.000 26.68215 117 PRO B N 1
ATOM 685 C CA . PRO A 1 117 ? 31.06154 20.56076 4.79832 1.000 24.44240 117 PRO B CA 1
ATOM 686 C C . PRO A 1 117 ? 30.81068 20.42945 3.30025 1.000 24.58716 117 PRO B C 1
ATOM 687 O O . PRO A 1 117 ? 31.66750 20.76223 2.47023 1.000 23.91866 117 PRO B O 1
ATOM 691 N N . PHE A 1 118 ? 29.64582 19.88482 2.95036 1.000 21.60259 118 PHE B N 1
ATOM 692 C CA . PHE A 1 118 ? 29.37981 19.54579 1.56042 1.000 22.20793 118 PHE B CA 1
ATOM 693 C C . PHE A 1 118 ? 27.89534 19.69351 1.28214 1.000 22.31057 118 PHE B C 1
ATOM 694 O O . PHE A 1 118 ? 27.08376 19.85083 2.19441 1.000 21.33940 118 PHE B O 1
ATOM 702 N N . PHE A 1 119 ? 27.55621 19.64045 -0.00766 1.000 23.20541 119 PHE B N 1
ATOM 703 C CA . PHE A 1 119 ? 26.17846 19.56781 -0.47097 1.000 21.71050 119 PHE B CA 1
ATOM 704 C C . PHE A 1 119 ? 26.11330 18.57178 -1.62031 1.000 19.60761 119 PHE B C 1
ATOM 705 O O . PHE A 1 119 ? 27.12744 18.25098 -2.24609 1.000 20.21295 119 PHE B O 1
ATOM 713 N N . ILE A 1 120 ? 24.90903 18.08493 -1.89613 1.000 18.37589 120 ILE B N 1
ATOM 714 C CA . ILE A 1 120 ? 24.67702 17.12229 -2.96932 1.000 20.04714 120 ILE B CA 1
ATOM 715 C C . ILE A 1 120 ? 23.98153 17.83399 -4.12112 1.000 18.19429 120 ILE B C 1
ATOM 716 O O . ILE A 1 120 ? 22.90288 18.41191 -3.94268 1.000 18.88384 120 ILE B O 1
ATOM 721 N N . LEU A 1 121 ? 24.60272 17.80404 -5.29364 1.000 16.14404 121 LEU B N 1
ATOM 722 C CA . LEU A 1 121 ? 23.92817 18.14943 -6.54081 1.000 18.00479 121 LEU B CA 1
ATOM 723 C C . LEU A 1 121 ? 23.34781 16.84436 -7.06457 1.000 18.19165 121 LEU B C 1
ATOM 724 O O . LEU A 1 121 ? 24.07755 15.97843 -7.55246 1.000 17.64948 121 LEU B O 1
ATOM 729 N N . ASP A 1 122 ? 22.03782 16.69778 -6.95082 1.000 18.97596 122 ASP B N 1
ATOM 730 C CA . ASP A 1 122 ? 21.34794 15.44589 -7.23572 1.000 18.12849 122 ASP B CA 1
ATOM 731 C C . ASP A 1 122 ? 20.61947 15.60820 -8.56456 1.000 19.24178 122 ASP B C 1
ATOM 732 O O . ASP A 1 122 ? 19.72664 16.45567 -8.68456 1.000 16.81781 122 ASP B O 1
ATOM 737 N N . LEU A 1 123 ? 21.00965 14.81195 -9.56300 1.000 16.72306 123 LEU B N 1
ATOM 738 C CA . LEU A 1 123 ? 20.55789 15.02477 -10.93144 1.000 16.92308 123 LEU B CA 1
ATOM 739 C C . LEU A 1 123 ? 19.38790 14.12680 -11.32009 1.000 16.91255 123 LEU B C 1
ATOM 740 O O . LEU A 1 123 ? 19.10056 13.98796 -12.51223 1.000 15.55976 123 LEU B O 1
ATOM 745 N N . ARG A 1 124 ? 18.68716 13.53866 -10.34176 1.000 16.41776 124 ARG B N 1
ATOM 746 C CA . ARG A 1 124 ? 17.59350 12.61634 -10.65527 1.000 19.18651 124 ARG B CA 1
ATOM 747 C C . ARG A 1 124 ? 16.55482 13.19614 -11.62351 1.000 19.93134 124 ARG B C 1
ATOM 748 O O . ARG A 1 124 ? 15.98414 12.44719 -12.42630 1.000 19.05755 124 ARG B O 1
ATOM 756 N N . ASN A 1 125 ? 16.27742 14.50839 -11.57168 1.000 18.20745 125 ASN B N 1
ATOM 757 C CA . ASN A 1 125 ? 15.27878 15.05483 -12.49417 1.000 17.82319 125 ASN B CA 1
ATOM 758 C C . ASN A 1 125 ? 15.84817 15.39752 -13.86856 1.000 18.65487 125 ASN B C 1
ATOM 759 O O . ASN A 1 125 ? 15.07751 15.74555 -14.77435 1.000 15.85190 125 ASN B O 1
ATOM 764 N N . ILE A 1 126 ? 17.16529 15.33003 -14.02966 1.000 16.88624 126 ILE B N 1
ATOM 765 C CA . ILE A 1 126 ? 17.81330 15.59436 -15.32613 1.000 15.87822 126 ILE B CA 1
ATOM 766 C C . ILE A 1 126 ? 17.93491 14.23162 -15.99929 1.000 16.19142 126 ILE B C 1
ATOM 767 O O . ILE A 1 126 ? 18.96227 13.54864 -15.93584 1.000 14.24118 126 ILE B O 1
ATOM 772 N N . ASN A 1 127 ? 16.83557 13.80430 -16.64738 1.000 16.92308 127 ASN B N 1
ATOM 773 C CA . ASN A 1 127 ? 16.70209 12.38392 -16.94565 1.000 17.24944 127 ASN B CA 1
ATOM 774 C C . ASN A 1 127 ? 16.04311 12.08453 -18.29404 1.000 17.79424 127 ASN B C 1
ATOM 775 O O . ASN A 1 127 ? 15.52093 10.97493 -18.48668 1.000 18.01269 127 ASN B O 1
ATOM 780 N N . SER A 1 128 ? 16.09664 13.00467 -19.24455 1.000 17.58632 128 SER B N 1
ATOM 781 C CA . SER A 1 128 ? 15.50596 12.75204 -20.55051 1.000 19.50760 128 SER B CA 1
ATOM 782 C C . SER A 1 128 ? 16.36101 11.79034 -21.37257 1.000 17.68370 128 SER B C 1
ATOM 783 O O . SER A 1 128 ? 17.58594 11.71365 -21.22109 1.000 16.98625 128 SER B O 1
ATOM 786 N N . ILE A 1 129 ? 15.69636 11.05093 -22.25481 1.000 17.76792 129 ILE B N 1
ATOM 787 C CA . ILE A 1 129 ? 16.33248 10.04213 -23.10054 1.000 20.59721 129 ILE B CA 1
ATOM 788 C C . ILE A 1 129 ? 15.79355 10.19784 -24.51903 1.000 22.60797 129 ILE B C 1
ATOM 789 O O . ILE A 1 129 ? 14.57512 10.17091 -24.73445 1.000 22.89748 129 ILE B O 1
ATOM 794 N N . GLN A 1 130 ? 16.69276 10.35991 -25.48529 1.000 20.27348 130 GLN B N 1
ATOM 795 C CA . GLN A 1 130 ? 16.33259 10.43501 -26.89333 1.000 20.89461 130 GLN B CA 1
ATOM 796 C C . GLN A 1 130 ? 16.96789 9.24803 -27.60231 1.000 22.34478 130 GLN B C 1
ATOM 797 O O . GLN A 1 130 ? 18.19576 9.13544 -27.63027 1.000 20.44192 130 GLN B O 1
ATOM 803 N N . VAL A 1 131 ? 16.13935 8.37458 -28.17615 1.000 20.93672 131 VAL B N 1
ATOM 804 C CA . VAL A 1 131 ? 16.59559 7.16411 -28.85330 1.000 21.55258 131 VAL B CA 1
ATOM 805 C C . VAL A 1 131 ? 16.37844 7.33073 -30.35274 1.000 25.07143 131 VAL B C 1
ATOM 806 O O . VAL A 1 131 ? 15.24513 7.53641 -30.80285 1.000 22.52112 131 VAL B O 1
ATOM 810 N N . ASP A 1 132 ? 17.45136 7.19614 -31.13390 1.000 25.48200 132 ASP B N 1
ATOM 811 C CA . ASP A 1 132 ? 17.37469 7.26729 -32.59367 1.000 25.05564 132 ASP B CA 1
ATOM 812 C C . ASP A 1 132 ? 17.66455 5.87283 -33.14775 1.000 26.15577 132 ASP B C 1
ATOM 813 O O . ASP A 1 132 ? 18.82536 5.47565 -33.27379 1.000 24.30028 132 ASP B O 1
ATOM 818 N N . VAL A 1 133 ? 16.60275 5.13809 -33.49586 1.000 27.34275 133 VAL B N 1
ATOM 819 C CA . VAL A 1 133 ? 16.76025 3.75833 -33.95082 1.000 26.28736 133 VAL B CA 1
ATOM 820 C C . VAL A 1 133 ? 17.45611 3.69740 -35.31000 1.000 28.59817 133 VAL B C 1
ATOM 821 O O . VAL A 1 133 ? 18.20861 2.75719 -35.58655 1.000 29.02453 133 VAL B O 1
ATOM 825 N N . GLU A 1 134 ? 17.25268 4.69669 -36.16883 1.000 27.62173 134 GLU B N 1
ATOM 826 C CA . GLU A 1 134 ? 17.85901 4.64224 -37.49569 1.000 29.00085 134 GLU B CA 1
ATOM 827 C C . GLU A 1 134 ? 19.36059 4.90785 -37.43610 1.000 28.64291 134 GLU B C 1
ATOM 828 O O . GLU A 1 134 ? 20.14539 4.23367 -38.11234 1.000 29.52722 134 GLU B O 1
ATOM 830 N N . LYS A 1 135 ? 19.78664 5.87926 -36.63616 1.000 30.73790 135 LYS B N 1
ATOM 831 C CA . LYS A 1 135 ? 21.20798 6.16904 -36.49361 1.000 27.05061 135 LYS B CA 1
ATOM 832 C C . LYS A 1 135 ? 21.88334 5.29502 -35.44631 1.000 25.16881 135 LYS B C 1
ATOM 833 O O . LYS A 1 135 ? 23.10005 5.40578 -35.25932 1.000 23.64494 135 LYS B O 1
ATOM 839 N N . LYS A 1 136 ? 21.12540 4.41871 -34.78456 1.000 23.55809 136 LYS B N 1
ATOM 840 C CA . LYS A 1 136 ? 21.62395 3.55523 -33.71151 1.000 22.60797 136 LYS B CA 1
ATOM 841 C C . LYS A 1 136 ? 22.42444 4.35331 -32.68737 1.000 22.35794 136 LYS B C 1
ATOM 842 O O . LYS A 1 136 ? 23.59221 4.07824 -32.41339 1.000 20.91303 136 LYS B O 1
ATOM 848 N N . SER A 1 137 ? 21.76503 5.36538 -32.12351 1.000 21.10253 137 SER B N 1
ATOM 849 C CA . SER A 1 137 ? 22.38802 6.17746 -31.09148 1.000 18.98122 137 SER B CA 1
ATOM 850 C C . SER A 1 137 ? 21.31052 6.71589 -30.16136 1.000 16.87571 137 SER B C 1
ATOM 851 O O . SER A 1 137 ? 20.11255 6.68171 -30.46974 1.000 18.57328 137 SER B O 1
ATOM 854 N N . ALA A 1 138 ? 21.75216 7.20058 -29.00582 1.000 17.77845 138 ALA B N 1
ATOM 855 C CA . ALA A 1 138 ? 20.84379 7.79480 -28.03617 1.000 17.53894 138 ALA B CA 1
ATOM 856 C C . ALA A 1 138 ? 21.59275 8.82382 -27.21402 1.000 17.15995 138 ALA B C 1
ATOM 857 O O . ALA A 1 138 ? 22.77477 8.65005 -26.91361 1.000 15.37816 138 ALA B O 1
ATOM 859 N N . TRP A 1 139 ? 20.88477 9.89352 -26.85558 1.000 14.97811 139 TRP B N 1
ATOM 860 C CA . TRP A 1 139 ? 21.31608 10.84240 -25.83570 1.000 17.23891 139 TRP B CA 1
ATOM 861 C C . TRP A 1 139 ? 20.60275 10.49014 -24.53615 1.000 18.05480 139 TRP B C 1
ATOM 862 O O . TRP A 1 139 ? 19.37317 10.33079 -24.53043 1.000 17.20469 139 TRP B O 1
ATOM 873 N N . VAL A 1 140 ? 21.36728 10.35464 -23.45133 1.000 14.58333 140 VAL B N 1
ATOM 874 C CA . VAL A 1 140 ? 20.85558 9.89549 -22.15826 1.000 15.35710 140 VAL B CA 1
ATOM 875 C C . VAL A 1 140 ? 21.35535 10.85818 -21.08722 1.000 16.30722 140 VAL B C 1
ATOM 876 O O . VAL A 1 140 ? 22.57022 10.96178 -20.86010 1.000 14.23329 140 VAL B O 1
ATOM 880 N N . GLU A 1 141 ? 20.43215 11.54320 -20.41994 1.000 14.45173 141 GLU B N 1
ATOM 881 C CA . GLU A 1 141 ? 20.81101 12.49320 -19.38097 1.000 14.77809 141 GLU B CA 1
ATOM 882 C C . GLU A 1 141 ? 21.22188 11.75989 -18.10602 1.000 14.89652 141 GLU B C 1
ATOM 883 O O . GLU A 1 141 ? 20.76967 10.63858 -17.84003 1.000 15.79663 141 GLU B O 1
ATOM 889 N N . ALA A 1 142 ? 22.09677 12.41830 -17.31905 1.000 13.05683 142 ALA B N 1
ATOM 890 C CA . ALA A 1 142 ? 22.81373 11.76544 -16.21808 1.000 13.04104 142 ALA B CA 1
ATOM 891 C C . ALA A 1 142 ? 21.88103 11.11917 -15.20146 1.000 15.43343 142 ALA B C 1
ATOM 892 O O . ALA A 1 142 ? 22.22708 10.08294 -14.62789 1.000 16.54935 142 ALA B O 1
ATOM 894 N N . GLY A 1 143 ? 20.71305 11.71109 -14.94890 1.000 15.25446 143 GLY B N 1
ATOM 895 C CA . GLY A 1 143 ? 19.81325 11.15211 -13.96163 1.000 15.34131 143 GLY B CA 1
ATOM 896 C C . GLY A 1 143 ? 18.96229 9.99734 -14.43281 1.000 15.80716 143 GLY B C 1
ATOM 897 O O . GLY A 1 143 ? 18.23163 9.40903 -13.63396 1.000 17.73371 143 GLY B O 1
ATOM 898 N N . ALA A 1 144 ? 19.02034 9.64933 -15.71131 1.000 17.03889 144 ALA B N 1
ATOM 899 C CA . ALA A 1 144 ? 18.32483 8.46201 -16.18271 1.000 16.99677 144 ALA B CA 1
ATOM 900 C C . ALA A 1 144 ? 19.01220 7.20295 -15.64478 1.000 18.38378 144 ALA B C 1
ATOM 901 O O . ALA A 1 144 ? 20.23234 7.16736 -15.48280 1.000 16.19142 144 ALA B O 1
ATOM 903 N N . THR A 1 145 ? 18.22452 6.16368 -15.35351 1.000 17.21522 145 THR B N 1
ATOM 904 C CA . THR A 1 145 ? 18.84591 4.91886 -14.90826 1.000 18.03900 145 THR B CA 1
ATOM 905 C C . THR A 1 145 ? 19.08804 3.99149 -16.09871 1.000 16.49671 145 THR B C 1
ATOM 906 O O . THR A 1 145 ? 18.56274 4.19618 -17.19635 1.000 18.64697 145 THR B O 1
ATOM 910 N N . LEU A 1 146 ? 19.91084 2.96388 -15.86966 1.000 17.43630 146 LEU B N 1
ATOM 911 C CA . LEU A 1 146 ? 20.08053 1.91574 -16.86966 1.000 16.38091 146 LEU B CA 1
ATOM 912 C C . LEU A 1 146 ? 18.73874 1.29856 -17.24294 1.000 17.42051 146 LEU B C 1
ATOM 913 O O . LEU A 1 146 ? 18.45593 1.07470 -18.42584 1.000 17.38630 146 LEU B O 1
ATOM 918 N N . GLY A 1 147 ? 17.89027 1.04040 -16.24600 1.000 16.57567 147 GLY B N 1
ATOM 919 C CA . GLY A 1 147 ? 16.57870 0.49539 -16.53697 1.000 18.57065 147 GLY B CA 1
ATOM 920 C C . GLY A 1 147 ? 15.76035 1.39174 -17.44834 1.000 19.09176 147 GLY B C 1
ATOM 921 O O . GLY A 1 147 ? 15.12264 0.91838 -18.39433 1.000 20.49983 147 GLY B O 1
ATOM 922 N N . GLU A 1 148 ? 15.75937 2.70019 -17.17125 1.000 16.86518 148 GLU B N 1
ATOM 923 C CA . GLU A 1 148 ? 15.02554 3.63048 -18.02806 1.000 17.87056 148 GLU B CA 1
ATOM 924 C C . GLU A 1 148 ? 15.61556 3.66441 -19.43569 1.000 17.64948 148 GLU B C 1
ATOM 925 O O . GLU A 1 148 ? 14.87830 3.79165 -20.42164 1.000 18.25219 148 GLU B O 1
ATOM 931 N N . LEU A 1 149 ? 16.94377 3.55474 -19.55042 1.000 15.83348 149 LEU B N 1
ATOM 932 C CA . LEU A 1 149 ? 17.57078 3.49944 -20.87050 1.000 15.79663 149 LEU B CA 1
ATOM 933 C C . LEU A 1 149 ? 17.16425 2.23010 -21.61150 1.000 16.86255 149 LEU B C 1
ATOM 934 O O . LEU A 1 149 ? 16.70610 2.28231 -22.75766 1.000 16.62831 149 LEU B O 1
ATOM 939 N N . TYR A 1 150 ? 17.33292 1.07507 -20.96404 1.000 16.81254 150 TYR B N 1
ATOM 940 C CA . TYR A 1 150 ? 16.93823 -0.18576 -21.57943 1.000 18.02585 150 TYR B CA 1
ATOM 941 C C . TYR A 1 150 ? 15.45704 -0.17766 -21.93186 1.000 20.17874 150 TYR B C 1
ATOM 942 O O . TYR A 1 150 ? 15.06909 -0.63692 -23.00960 1.000 17.55210 150 TYR B O 1
ATOM 951 N N . TYR A 1 151 ? 14.61574 0.36445 -21.04178 1.000 18.68119 151 TYR B N 1
ATOM 952 C CA . TYR A 1 151 ? 13.18426 0.44112 -21.32973 1.000 19.95502 151 TYR B CA 1
ATOM 953 C C . TYR A 1 151 ? 12.92573 1.27502 -22.57510 1.000 20.27348 151 TYR B C 1
ATOM 954 O O . TYR A 1 151 ? 12.15818 0.87161 -23.45277 1.000 20.15768 151 TYR B O 1
ATOM 963 N N . SER A 1 152 ? 13.56306 2.44747 -22.66904 1.000 19.47076 152 SER B N 1
ATOM 964 C CA . SER A 1 152 ? 13.32719 3.33135 -23.80981 1.000 20.44719 152 SER B CA 1
ATOM 965 C C . SER A 1 152 ? 13.79317 2.69672 -25.11633 1.000 21.48679 152 SER B C 1
ATOM 966 O O . SER A 1 152 ? 13.16630 2.88769 -26.16721 1.000 20.94198 152 SER B O 1
ATOM 969 N N . ILE A 1 153 ? 14.91213 1.97701 -25.08410 1.000 19.56024 153 ILE B N 1
ATOM 970 C CA . ILE A 1 153 ? 15.37052 1.30062 -26.29443 1.000 21.83683 153 ILE B CA 1
ATOM 971 C C . ILE A 1 153 ? 14.38027 0.21332 -26.68695 1.000 24.36871 153 ILE B C 1
ATOM 972 O O . ILE A 1 153 ? 13.93334 0.14073 -27.83574 1.000 26.01628 153 ILE B O 1
ATOM 977 N N . ALA A 1 154 ? 13.99786 -0.62936 -25.72129 1.000 24.05025 154 ALA B N 1
ATOM 978 C CA . ALA A 1 154 ? 13.18345 -1.80506 -26.02163 1.000 27.06377 154 ALA B CA 1
ATOM 979 C C . ALA A 1 154 ? 11.78492 -1.44017 -26.50133 1.000 26.11366 154 ALA B C 1
ATOM 980 O O . ALA A 1 154 ? 11.17942 -2.20106 -27.26134 1.000 27.69279 154 ALA B O 1
ATOM 982 N N . LYS A 1 155 ? 11.23771 -0.30652 -26.05315 1.000 23.40807 155 LYS B N 1
ATOM 983 C CA . LYS A 1 155 ? 9.95356 0.14759 -26.58399 1.000 25.77677 155 LYS B CA 1
ATOM 984 C C . LYS A 1 155 ? 10.04147 0.50654 -28.06352 1.000 27.35854 155 LYS B C 1
ATOM 985 O O . LYS A 1 155 ? 9.00748 0.56851 -28.73172 1.000 26.40843 155 LYS B O 1
ATOM 991 N N . LYS A 1 156 ? 11.24555 0.75202 -28.59136 1.000 25.72677 156 LYS B N 1
ATOM 992 C CA . LYS A 1 156 ? 11.39076 1.14971 -29.98532 1.000 27.71648 156 LYS B CA 1
ATOM 993 C C . LYS A 1 156 ? 11.98034 0.07306 -30.87788 1.000 29.46143 156 LYS B C 1
ATOM 994 O O . LYS A 1 156 ? 11.70749 0.07257 -32.07924 1.000 31.20374 156 LYS B O 1
ATOM 1000 N N . SER A 1 157 ? 12.76362 -0.85045 -30.33236 1.000 27.25590 157 SER B N 1
ATOM 1001 C CA . SER A 1 157 ? 13.35779 -1.88207 -31.16722 1.000 28.30603 157 SER B CA 1
ATOM 1002 C C . SER A 1 157 ? 13.67105 -3.10309 -30.32179 1.000 30.94845 157 SER B C 1
ATOM 1003 O O . SER A 1 157 ? 14.24368 -2.99172 -29.23148 1.000 28.42446 157 SER B O 1
ATOM 1006 N N . LYS A 1 158 ? 13.34655 -4.26739 -30.86057 1.000 32.99606 158 LYS B N 1
ATOM 1007 C CA . LYS A 1 158 ? 13.69577 -5.49946 -30.18244 1.000 33.64614 158 LYS B CA 1
ATOM 1008 C C . LYS A 1 158 ? 15.13149 -5.92700 -30.45384 1.000 34.19621 158 LYS B C 1
ATOM 1009 O O . LYS A 1 158 ? 15.65372 -6.77737 -29.72203 1.000 32.81446 158 LYS B O 1
ATOM 1015 N N . THR A 1 159 ? 15.79009 -5.33505 -31.45441 1.000 30.11414 159 THR B N 1
ATOM 1016 C CA . THR A 1 159 ? 17.11685 -5.77436 -31.86874 1.000 33.10923 159 THR B CA 1
ATOM 1017 C C . THR A 1 159 ? 18.20162 -4.71704 -31.66347 1.000 28.92715 159 THR B C 1
ATOM 1018 O O . THR A 1 159 ? 19.30210 -4.85799 -32.20678 1.000 25.75309 159 THR B O 1
ATOM 1022 N N . LEU A 1 160 ? 17.93302 -3.66993 -30.89775 1.000 27.59805 160 LEU B N 1
ATOM 1023 C CA . LEU A 1 160 ? 18.97840 -2.76589 -30.44763 1.000 26.55582 160 LEU B CA 1
ATOM 1024 C C . LEU A 1 160 ? 19.13647 -2.90804 -28.93903 1.000 25.17670 160 LEU B C 1
ATOM 1025 O O . LEU A 1 160 ? 18.17944 -3.21772 -28.22480 1.000 23.67915 160 LEU B O 1
ATOM 1030 N N . GLY A 1 161 ? 20.35497 -2.68049 -28.46293 1.000 22.63429 161 GLY B N 1
ATOM 1031 C CA . GLY A 1 161 ? 20.62532 -2.68838 -27.03969 1.000 21.14201 161 GLY B CA 1
ATOM 1032 C C . GLY A 1 161 ? 21.70609 -1.68638 -26.69615 1.000 20.90514 161 GLY B C 1
ATOM 1033 O O . GLY A 1 161 ? 22.09241 -0.86310 -27.53564 1.000 18.69435 161 GLY B O 1
ATOM 1034 N N . PHE A 1 162 ? 22.20080 -1.74902 -25.46062 1.000 18.65224 162 PHE B N 1
ATOM 1035 C CA . PHE A 1 162 ? 23.30926 -0.95487 -25.01895 1.000 18.67329 162 PHE B CA 1
ATOM 1036 C C . PHE A 1 162 ? 23.98547 -1.78324 -23.93613 1.000 17.33892 162 PHE B C 1
ATOM 1037 O O . PHE A 1 162 ? 23.28721 -2.30078 -23.05570 1.000 18.13375 162 PHE B O 1
ATOM 1045 N N . PRO A 1 163 ? 25.31028 -1.93859 -23.96879 1.000 18.87332 163 PRO B N 1
ATOM 1046 C CA . PRO A 1 163 ? 25.99053 -2.75838 -22.93741 1.000 18.29430 163 PRO B CA 1
ATOM 1047 C C . PRO A 1 163 ? 26.31488 -1.93099 -21.69697 1.000 16.20194 163 PRO B C 1
ATOM 1048 O O . PRO A 1 163 ? 27.47813 -1.60824 -21.39622 1.000 18.01269 163 PRO B O 1
ATOM 1052 N N . GLY A 1 164 ? 25.27396 -1.56450 -20.94525 1.000 17.38366 164 GLY B N 1
ATOM 1053 C CA . GLY A 1 164 ? 25.45215 -0.60254 -19.87220 1.000 17.89162 164 GLY B CA 1
ATOM 1054 C C . GLY A 1 164 ? 25.80321 -1.15707 -18.50276 1.000 20.83408 164 GLY B C 1
ATOM 1055 O O . GLY A 1 164 ? 26.20922 -0.38256 -17.62626 1.000 21.78419 164 GLY B O 1
ATOM 1056 N N . GLY A 1 165 ? 25.68281 -2.46501 -18.29545 1.000 19.14703 165 GLY B N 1
ATOM 1057 C CA . GLY A 1 165 ? 25.75460 -3.05276 -16.96911 1.000 20.81829 165 GLY B CA 1
ATOM 1058 C C . GLY A 1 165 ? 24.42348 -3.68201 -16.57279 1.000 20.72880 165 GLY B C 1
ATOM 1059 O O . GLY A 1 165 ? 23.43190 -3.63376 -17.30249 1.000 21.08411 165 GLY B O 1
ATOM 1060 N N . LEU A 1 166 ? 24.41139 -4.26326 -15.38097 1.000 18.59697 166 LEU B N 1
ATOM 1061 C CA . LEU A 1 166 ? 23.32439 -5.16414 -15.00720 1.000 20.71301 166 LEU B CA 1
ATOM 1062 C C . LEU A 1 166 ? 22.20769 -4.47677 -14.22066 1.000 23.66600 166 LEU B C 1
ATOM 1063 O O . LEU A 1 166 ? 21.02713 -4.62372 -14.55964 1.000 24.06078 166 LEU B O 1
ATOM 1068 N N . CYS A 1 167 ? 22.56394 -3.73131 -13.17631 1.000 21.04463 167 CYS B N 1
ATOM 1069 C CA . CYS A 1 167 ? 21.58160 -3.23673 -12.21927 1.000 22.30004 167 CYS B CA 1
ATOM 1070 C C . CYS A 1 167 ? 20.68747 -2.17721 -12.85708 1.000 21.38151 167 CYS B C 1
ATOM 1071 O O . CYS A 1 167 ? 21.17619 -1.16498 -13.36961 1.000 18.41010 167 CYS B O 1
ATOM 1074 N N . SER A 1 168 ? 19.37071 -2.40890 -12.82107 1.000 21.82367 168 SER B N 1
ATOM 1075 C CA . SER A 1 168 ? 18.44888 -1.49662 -13.48575 1.000 21.51574 168 SER B CA 1
ATOM 1076 C C . SER A 1 168 ? 18.33718 -0.14158 -12.78957 1.000 21.29992 168 SER B C 1
ATOM 1077 O O . SER A 1 168 ? 17.95496 0.83992 -13.44009 1.000 19.71026 168 SER B O 1
ATOM 1080 N N . THR A 1 169 ? 18.65931 -0.04969 -11.49794 1.000 19.07597 169 THR B N 1
ATOM 1081 C CA . THR A 1 169 ? 18.54778 1.22926 -10.79968 1.000 20.41561 169 THR B CA 1
ATOM 1082 C C . THR A 1 169 ? 19.82925 2.06711 -10.82735 1.000 18.09427 169 THR B C 1
ATOM 1083 O O . THR A 1 169 ? 19.83631 3.16928 -10.26837 1.000 17.98637 169 THR B O 1
ATOM 1087 N N . VAL A 1 170 ? 20.90493 1.59604 -11.46355 1.000 16.62041 170 VAL B N 1
ATOM 1088 C CA . VAL A 1 170 ? 22.15110 2.36276 -11.48922 1.000 15.76242 170 VAL B CA 1
ATOM 1089 C C . VAL A 1 170 ? 21.99402 3.58003 -12.39914 1.000 15.27288 170 VAL B C 1
ATOM 1090 O O . VAL A 1 170 ? 21.35159 3.51035 -13.45479 1.000 15.37290 170 VAL B O 1
ATOM 1094 N N . GLY A 1 171 ? 22.58314 4.70871 -11.99669 1.000 16.54146 171 GLY B N 1
ATOM 1095 C CA . GLY A 1 171 ? 22.49172 5.92061 -12.80268 1.000 15.30710 171 GLY B CA 1
ATOM 1096 C C . GLY A 1 171 ? 23.54426 5.93667 -13.90145 1.000 16.81517 171 GLY B C 1
ATOM 1097 O O . GLY A 1 171 ? 24.69851 5.56777 -13.68654 1.000 13.69638 171 GLY B O 1
ATOM 1098 N N . VAL A 1 172 ? 23.13057 6.37379 -15.10097 1.000 15.56239 172 VAL B N 1
ATOM 1099 C CA . VAL A 1 172 ? 24.10240 6.46500 -16.19588 1.000 18.50748 172 VAL B CA 1
ATOM 1100 C C . VAL A 1 172 ? 25.12771 7.56752 -15.93289 1.000 15.88875 172 VAL B C 1
ATOM 1101 O O . VAL A 1 172 ? 26.26083 7.48357 -16.41280 1.000 14.93074 172 VAL B O 1
ATOM 1105 N N . GLY A 1 173 ? 24.76280 8.59741 -15.15943 1.000 14.78072 173 GLY B N 1
ATOM 1106 C CA . GLY A 1 173 ? 25.72068 9.64682 -14.81541 1.000 16.36775 173 GLY B CA 1
ATOM 1107 C C . GLY A 1 173 ? 26.99424 9.11852 -14.17324 1.000 17.40735 173 GLY B C 1
ATOM 1108 O O . GLY A 1 173 ? 28.10334 9.52896 -14.52730 1.000 18.97596 173 GLY B O 1
ATOM 1109 N N . GLY A 1 174 ? 26.85794 8.20230 -13.21974 1.000 15.28868 174 GLY B N 1
ATOM 1110 C CA . GLY A 1 174 ? 28.02908 7.58516 -12.61789 1.000 17.81003 174 GLY B CA 1
ATOM 1111 C C . GLY A 1 174 ? 28.56600 6.41114 -13.42116 1.000 17.79687 174 GLY B C 1
ATOM 1112 O O . GLY A 1 174 ? 29.77955 6.29618 -13.63393 1.000 17.13363 174 GLY B O 1
ATOM 1113 N N . GLN A 1 175 ? 27.66851 5.54003 -13.89566 1.000 15.11760 175 GLN B N 1
ATOM 1114 C CA . GLN A 1 175 ? 28.10609 4.29868 -14.53627 1.000 17.94162 175 GLN B CA 1
ATOM 1115 C C . GLN A 1 175 ? 28.98925 4.55539 -15.75866 1.000 17.22838 175 GLN B C 1
ATOM 1116 O O . GLN A 1 175 ? 30.06899 3.97208 -15.88925 1.000 16.13615 175 GLN B O 1
ATOM 1122 N N . LEU A 1 176 ? 28.53312 5.39505 -16.68985 1.000 15.56502 176 LEU B N 1
ATOM 1123 C CA . LEU A 1 176 ? 29.29352 5.57381 -17.92855 1.000 15.79137 176 LEU B CA 1
ATOM 1124 C C . LEU A 1 176 ? 30.60091 6.33628 -17.72096 1.000 16.07298 176 LEU B C 1
ATOM 1125 O O . LEU A 1 176 ? 31.45190 6.33794 -18.61833 1.000 15.30447 176 LEU B O 1
ATOM 1130 N N . GLY A 1 177 ? 30.77723 6.99183 -16.57475 1.000 15.33342 177 GLY B N 1
ATOM 1131 C CA . GLY A 1 177 ? 32.06115 7.59754 -16.26766 1.000 16.94150 177 GLY B CA 1
ATOM 1132 C C . GLY A 1 177 ? 33.08822 6.65913 -15.66509 1.000 16.52303 177 GLY B C 1
ATOM 1133 O O . GLY A 1 177 ? 34.24124 7.07108 -15.48180 1.000 14.93337 177 GLY B O 1
ATOM 1134 N N . GLY A 1 178 ? 32.71338 5.40255 -15.37293 1.000 15.86769 178 GLY B N 1
ATOM 1135 C CA . GLY A 1 178 ? 33.61286 4.51619 -14.64631 1.000 14.96495 178 GLY B CA 1
ATOM 1136 C C . GLY A 1 178 ? 33.90254 3.15476 -15.25342 1.000 16.62831 178 GLY B C 1
ATOM 1137 O O . GLY A 1 178 ? 34.51108 2.29561 -14.60345 1.000 15.13603 178 GLY B O 1
ATOM 1138 N N . GLY A 1 179 ? 33.48271 2.93685 -16.49737 1.000 15.97823 179 GLY B N 1
ATOM 1139 C CA . GLY A 1 179 ? 33.62620 1.62816 -17.10130 1.000 14.77019 179 GLY B CA 1
ATOM 1140 C C . GLY A 1 179 ? 32.26352 1.05196 -17.43121 1.000 15.64135 179 GLY B C 1
ATOM 1141 O O . GLY A 1 179 ? 31.71950 1.31368 -18.50966 1.000 14.56227 179 GLY B O 1
ATOM 1142 N N . GLY A 1 180 ? 31.69732 0.27680 -16.50719 1.000 15.23077 180 GLY B N 1
ATOM 1143 C CA . GLY A 1 180 ? 30.35637 -0.23924 -16.69298 1.000 16.28880 180 GLY B CA 1
ATOM 1144 C C . GLY A 1 180 ? 30.35295 -1.60689 -17.33451 1.000 16.86255 180 GLY B C 1
ATOM 1145 O O . GLY A 1 180 ? 30.26533 -1.73514 -18.56069 1.000 17.10468 180 GLY B O 1
ATOM 1146 N N . TYR A 1 181 ? 30.44793 -2.63280 -16.49887 1.000 15.23604 181 TYR B N 1
ATOM 1147 C CA . TYR A 1 181 ? 30.60821 -4.00968 -16.92073 1.000 17.74160 181 TYR B CA 1
ATOM 1148 C C . TYR A 1 181 ? 29.29646 -4.76505 -16.76462 1.000 21.52890 181 TYR B C 1
ATOM 1149 O O . TYR A 1 181 ? 28.48525 -4.45826 -15.88525 1.000 21.30519 181 TYR B O 1
ATOM 1158 N N . GLY A 1 182 ? 29.09878 -5.76109 -17.62082 1.000 19.71289 182 GLY B N 1
ATOM 1159 C CA . GLY A 1 182 ? 28.00259 -6.68248 -17.42332 1.000 21.62891 182 GLY B CA 1
ATOM 1160 C C . GLY A 1 182 ? 28.08248 -7.88184 -18.34913 1.000 21.77630 182 GLY B C 1
ATOM 1161 O O . GLY A 1 182 ? 29.12313 -8.16228 -18.94824 1.000 19.43128 182 GLY B O 1
ATOM 1162 N N . TYR A 1 183 ? 26.94522 -8.57120 -18.47558 1.000 21.30255 183 TYR B N 1
ATOM 1163 C CA . TYR A 1 183 ? 26.88384 -9.78588 -19.28135 1.000 24.38187 183 TYR B CA 1
ATOM 1164 C C . TYR A 1 183 ? 27.19295 -9.52652 -20.74415 1.000 26.06365 183 TYR B C 1
ATOM 1165 O O . TYR A 1 183 ? 27.50948 -10.47333 -21.47064 1.000 25.86889 183 TYR B O 1
ATOM 1174 N N . GLN A 1 184 ? 27.12669 -8.27534 -21.18748 1.000 21.78419 184 GLN B N 1
ATOM 1175 C CA . GLN A 1 184 ? 27.39030 -7.94141 -22.57740 1.000 24.28712 184 GLN B CA 1
ATOM 1176 C C . GLN A 1 184 ? 28.82267 -7.50491 -22.84624 1.000 23.25279 184 GLN B C 1
ATOM 1177 O O . GLN A 1 184 ? 29.17570 -7.32922 -24.01397 1.000 22.16318 184 GLN B O 1
ATOM 1183 N N . SER A 1 185 ? 29.65728 -7.33927 -21.81166 1.000 21.50258 185 SER B N 1
ATOM 1184 C CA . SER A 1 185 ? 30.94422 -6.66276 -22.00461 1.000 21.97369 185 SER B CA 1
ATOM 1185 C C . SER A 1 185 ? 31.91033 -7.48368 -22.86405 1.000 20.22874 185 SER B C 1
ATOM 1186 O O . SER A 1 185 ? 32.65450 -6.91978 -23.68042 1.000 18.01005 185 SER B O 1
ATOM 1189 N N . ARG A 1 186 ? 31.93643 -8.80792 -22.68568 1.000 19.86554 186 ARG B N 1
ATOM 1190 C CA . ARG A 1 186 ? 32.81655 -9.61788 -23.52837 1.000 22.03685 186 ARG B CA 1
ATOM 1191 C C . ARG A 1 186 ? 32.42586 -9.51543 -25.00465 1.000 24.15026 186 ARG B C 1
ATOM 1192 O O . ARG A 1 186 ? 33.29479 -9.58418 -25.88341 1.000 23.99235 186 ARG B O 1
ATOM 1200 N N . THR A 1 187 ? 31.13999 -9.30559 -25.29857 1.000 23.57651 187 THR B N 1
ATOM 1201 C CA . THR A 1 187 ? 30.68890 -9.23562 -26.68444 1.000 21.66839 187 THR B CA 1
ATOM 1202 C C . THR A 1 187 ? 30.84684 -7.84545 -27.29539 1.000 23.90813 187 THR B C 1
ATOM 1203 O O . THR A 1 187 ? 31.29215 -7.72463 -28.44244 1.000 22.30531 187 THR B O 1
ATOM 1207 N N . TYR A 1 188 ? 30.53075 -6.78317 -26.54453 1.000 19.98661 188 TYR B N 1
ATOM 1208 C CA . TYR A 1 188 ? 30.42263 -5.45124 -27.11998 1.000 20.51562 188 TYR B CA 1
ATOM 1209 C C . TYR A 1 188 ? 31.30456 -4.39276 -26.46624 1.000 20.81039 188 TYR B C 1
ATOM 1210 O O . TYR A 1 188 ? 31.29234 -3.24625 -26.92130 1.000 19.43917 188 TYR B O 1
ATOM 1219 N N . GLY A 1 189 ? 32.03521 -4.72041 -25.40618 1.000 18.64434 189 GLY B N 1
ATOM 1220 C CA . GLY A 1 189 ? 32.78937 -3.73168 -24.66337 1.000 16.37565 189 GLY B CA 1
ATOM 1221 C C . GLY A 1 189 ? 32.03444 -3.22029 -23.43703 1.000 16.68095 189 GLY B C 1
ATOM 1222 O O . GLY A 1 189 ? 30.86278 -3.52478 -23.20279 1.000 16.29143 189 GLY B O 1
ATOM 1223 N N . LEU A 1 190 ? 32.73755 -2.41058 -22.64734 1.000 15.26762 190 LEU B N 1
ATOM 1224 C CA . LEU A 1 190 ? 32.13197 -1.74289 -21.51178 1.000 16.10719 190 LEU B CA 1
ATOM 1225 C C . LEU A 1 190 ? 31.14789 -0.67261 -21.98037 1.000 14.91495 190 LEU B C 1
ATOM 1226 O O . LEU A 1 190 ? 31.13550 -0.26362 -23.14976 1.000 13.84113 190 LEU B O 1
ATOM 1231 N N . ALA A 1 191 ? 30.34552 -0.17395 -21.03715 1.000 14.79388 191 ALA B N 1
ATOM 1232 C CA . ALA A 1 191 ? 29.51601 0.98620 -21.35988 1.000 14.73071 191 ALA B CA 1
ATOM 1233 C C . ALA A 1 191 ? 30.38470 2.14826 -21.84151 1.000 16.33617 191 ALA B C 1
ATOM 1234 O O . ALA A 1 191 ? 30.07681 2.78089 -22.85886 1.000 14.28592 191 ALA B O 1
ATOM 1236 N N . SER A 1 192 ? 31.51622 2.39701 -21.15627 1.000 14.62807 192 SER B N 1
ATOM 1237 C CA . SER A 1 192 ? 32.41627 3.48325 -21.52586 1.000 12.97261 192 SER B CA 1
ATOM 1238 C C . SER A 1 192 ? 33.11664 3.24901 -22.86092 1.000 15.74926 192 SER B C 1
ATOM 1239 O O . SER A 1 192 ? 33.65707 4.20774 -23.43558 1.000 15.18603 192 SER B O 1
ATOM 1242 N N . ASP A 1 193 ? 33.12100 2.01109 -23.36937 1.000 13.89640 193 ASP B N 1
ATOM 1243 C CA . ASP A 1 193 ? 33.64698 1.71614 -24.70221 1.000 14.90179 193 ASP B CA 1
ATOM 1244 C C . ASP A 1 193 ? 32.70353 2.14622 -25.82324 1.000 17.20996 193 ASP B C 1
ATOM 1245 O O . ASP A 1 193 ? 33.07152 2.02083 -27.00198 1.000 15.23341 193 ASP B O 1
ATOM 1250 N N . ASN A 1 194 ? 31.51439 2.66092 -25.49718 1.000 12.85154 194 ASN B N 1
ATOM 1251 C CA . ASN A 1 194 ? 30.46228 2.85538 -26.49536 1.000 14.52806 194 ASN B CA 1
ATOM 1252 C C . ASN A 1 194 ? 29.83477 4.24798 -26.38754 1.000 14.78598 194 ASN B C 1
ATOM 1253 O O . ASN A 1 194 ? 28.62168 4.42770 -26.57386 1.000 15.21761 194 ASN B O 1
ATOM 1258 N N . ILE A 1 195 ? 30.66494 5.26318 -26.14568 1.000 15.13339 195 ILE B N 1
ATOM 1259 C CA . ILE A 1 195 ? 30.23130 6.64296 -25.96375 1.000 14.10169 195 ILE B CA 1
ATOM 1260 C C . ILE A 1 195 ? 30.82893 7.48446 -27.08223 1.000 16.71516 195 ILE B C 1
ATOM 1261 O O . ILE A 1 195 ? 32.03607 7.40284 -27.33740 1.000 15.15182 195 ILE B O 1
ATOM 1266 N N . ILE A 1 196 ? 30.00253 8.31417 -27.72182 1.000 14.30961 196 ILE B N 1
ATOM 1267 C CA . ILE A 1 196 ? 30.42800 9.06019 -28.90328 1.000 16.39933 196 ILE B CA 1
ATOM 1268 C C . ILE A 1 196 ? 30.30427 10.56578 -28.75160 1.000 15.72557 196 ILE B C 1
ATOM 1269 O O . ILE A 1 196 ? 30.83655 11.29476 -29.60503 1.000 15.74926 196 ILE B O 1
ATOM 1274 N N . ASP A 1 197 ? 29.62547 11.06063 -27.71349 1.000 13.16737 197 ASP B N 1
ATOM 1275 C CA . ASP A 1 197 ? 29.57566 12.48298 -27.40311 1.000 13.97010 197 ASP B CA 1
ATOM 1276 C C . ASP A 1 197 ? 29.12193 12.59754 -25.95525 1.000 14.84389 197 ASP B C 1
ATOM 1277 O O . ASP A 1 197 ? 28.76700 11.60607 -25.31448 1.000 14.00694 197 ASP B O 1
ATOM 1282 N N . ALA A 1 198 ? 29.13256 13.81966 -25.44779 1.000 13.04367 198 ALA B N 1
ATOM 1283 C CA . ALA A 1 198 ? 28.77812 14.07931 -24.06099 1.000 14.31224 198 ALA B CA 1
ATOM 1284 C C . ALA A 1 198 ? 28.59542 15.57602 -23.90900 1.000 15.11497 198 ALA B C 1
ATOM 1285 O O . ALA A 1 198 ? 29.13742 16.35462 -24.69718 1.000 13.40950 198 ALA B O 1
ATOM 1287 N N . GLN A 1 199 ? 27.79247 15.96097 -22.92216 1.000 14.28856 199 GLN B N 1
ATOM 1288 C CA . GLN A 1 199 ? 27.65581 17.34587 -22.50099 1.000 15.10444 199 GLN B CA 1
ATOM 1289 C C . GLN A 1 199 ? 28.07394 17.43133 -21.04719 1.000 15.24393 199 GLN B C 1
ATOM 1290 O O . GLN A 1 199 ? 27.55527 16.68248 -20.20828 1.000 15.88875 199 GLN B O 1
ATOM 1296 N N . LEU A 1 200 ? 29.00125 18.34157 -20.75812 1.000 13.33318 200 LEU B N 1
ATOM 1297 C CA . LEU A 1 200 ? 29.65987 18.41069 -19.46248 1.000 16.07298 200 LEU B CA 1
ATOM 1298 C C . LEU A 1 200 ? 29.71348 19.86195 -18.99592 1.000 15.90980 200 LEU B C 1
ATOM 1299 O O . LEU A 1 200 ? 29.95954 20.77030 -19.79966 1.000 14.57543 200 LEU B O 1
ATOM 1304 N N . ILE A 1 201 ? 29.50356 20.08458 -17.69771 1.000 15.75978 201 ILE B N 1
ATOM 1305 C CA . ILE A 1 201 ? 29.70555 21.40440 -17.10412 1.000 14.79125 201 ILE B CA 1
ATOM 1306 C C . ILE A 1 201 ? 31.02258 21.40584 -16.33592 1.000 15.52818 201 ILE B C 1
ATOM 1307 O O . ILE A 1 201 ? 31.20471 20.60551 -15.41225 1.000 15.10971 201 ILE B O 1
ATOM 1312 N N . ASP A 1 202 ? 31.92537 22.33464 -16.66365 1.000 14.57280 202 ASP B N 1
ATOM 1313 C CA . ASP A 1 202 ? 33.21015 22.34605 -15.97381 1.000 17.96794 202 ASP B CA 1
ATOM 1314 C C . ASP A 1 202 ? 33.16421 23.27758 -14.75935 1.000 16.70727 202 ASP B C 1
ATOM 1315 O O . ASP A 1 202 ? 32.13278 23.87833 -14.44333 1.000 15.29920 202 ASP B O 1
ATOM 1320 N N . ALA A 1 203 ? 34.31087 23.40428 -14.07467 1.000 16.69147 203 ALA B N 1
ATOM 1321 C CA . ALA A 1 203 ? 34.37730 24.16660 -12.83392 1.000 17.42841 203 ALA B CA 1
ATOM 1322 C C . ALA A 1 203 ? 34.15002 25.65266 -13.05089 1.000 20.28927 203 ALA B C 1
ATOM 1323 O O . ALA A 1 203 ? 33.89955 26.37013 -12.08207 1.000 21.18149 203 ALA B O 1
ATOM 1325 N N . ARG A 1 204 ? 34.24932 26.13926 -14.28166 1.000 18.05480 204 ARG B N 1
ATOM 1326 C CA . ARG A 1 204 ? 33.92939 27.53427 -14.56285 1.000 20.31296 204 ARG B CA 1
ATOM 1327 C C . ARG A 1 204 ? 32.46695 27.74118 -14.93241 1.000 19.09176 204 ARG B C 1
ATOM 1328 O O . ARG A 1 204 ? 32.06721 28.87481 -15.22910 1.000 21.69997 204 ARG B O 1
ATOM 1336 N N . GLY A 1 205 ? 31.65870 26.68246 -14.92527 1.000 19.82606 205 GLY B N 1
ATOM 1337 C CA . GLY A 1 205 ? 30.26885 26.79942 -15.33155 1.000 16.69411 205 GLY B CA 1
ATOM 1338 C C . GLY A 1 205 ? 30.04121 26.78567 -16.82533 1.000 18.17060 205 GLY B C 1
ATOM 1339 O O . GLY A 1 205 ? 28.95471 27.15819 -17.28116 1.000 18.88647 205 GLY B O 1
ATOM 1340 N N . ARG A 1 206 ? 31.02745 26.36526 -17.60913 1.000 17.54947 206 ARG B N 1
ATOM 1341 C CA . ARG A 1 206 ? 30.87871 26.26813 -19.05409 1.000 16.53093 206 ARG B CA 1
ATOM 1342 C C . ARG A 1 206 ? 30.30729 24.90131 -19.42170 1.000 17.38630 206 ARG B C 1
ATOM 1343 O O . ARG A 1 206 ? 30.78704 23.87069 -18.93387 1.000 16.28353 206 ARG B O 1
ATOM 1351 N N . ILE A 1 207 ? 29.28889 24.89347 -20.27847 1.000 17.09152 207 ILE B N 1
ATOM 1352 C CA . ILE A 1 207 ? 28.65174 23.66210 -20.73239 1.000 15.88875 207 ILE B CA 1
ATOM 1353 C C . ILE A 1 207 ? 29.21080 23.30887 -22.09989 1.000 15.46501 207 ILE B C 1
ATOM 1354 O O . ILE A 1 207 ? 28.91984 23.99043 -23.09034 1.000 14.55438 207 ILE B O 1
ATOM 1359 N N . LEU A 1 208 ? 29.94002 22.19996 -22.15935 1.000 15.20182 208 LEU B N 1
ATOM 1360 C CA . LEU A 1 208 ? 30.76791 21.82221 -23.29334 1.000 14.55701 208 LEU B CA 1
ATOM 1361 C C . LEU A 1 208 ? 30.27098 20.52514 -23.92022 1.000 15.87822 208 LEU B C 1
ATOM 1362 O O . LEU A 1 208 ? 29.70983 19.66206 -23.23373 1.000 15.31236 208 LEU B O 1
ATOM 1367 N N . ASN A 1 209 ? 30.47782 20.38402 -25.23462 1.000 14.88336 209 ASN B N 1
ATOM 1368 C CA . ASN A 1 209 ? 30.26124 19.09775 -25.88238 1.000 14.10695 209 ASN B CA 1
ATOM 1369 C C . ASN A 1 209 ? 31.62662 18.50244 -26.24424 1.000 13.78586 209 ASN B C 1
ATOM 1370 O O . ASN A 1 209 ? 32.67326 19.03443 -25.85377 1.000 13.35950 209 ASN B O 1
ATOM 1375 N N . ARG A 1 210 ? 31.61852 17.37366 -26.96310 1.000 15.57029 210 ARG B N 1
ATOM 1376 C CA . ARG A 1 210 ? 32.88225 16.72415 -27.31213 1.000 16.40986 210 ARG B CA 1
ATOM 1377 C C . ARG A 1 210 ? 33.81071 17.68512 -28.04640 1.000 16.60199 210 ARG B C 1
ATOM 1378 O O . ARG A 1 210 ? 35.01349 17.75988 -27.74763 1.000 15.74136 210 ARG B O 1
ATOM 1386 N N . LYS A 1 211 ? 33.26293 18.44929 -28.99035 1.000 16.56514 211 LYS B N 1
ATOM 1387 C CA . LYS A 1 211 ? 34.08410 19.36571 -29.77317 1.000 19.12598 211 LYS B CA 1
ATOM 1388 C C . LYS A 1 211 ? 34.70033 20.44554 -28.89116 1.000 18.08901 211 LYS B C 1
ATOM 1389 O O . LYS A 1 211 ? 35.90363 20.70601 -28.96261 1.000 17.90215 211 LYS B O 1
ATOM 1395 N N . SER A 1 212 ? 33.89920 21.08414 -28.03578 1.000 16.39144 212 SER B N 1
ATOM 1396 C CA . SER A 1 212 ? 34.45461 22.20151 -27.28333 1.000 17.22838 212 SER B CA 1
ATOM 1397 C C . SER A 1 212 ? 35.19670 21.76309 -26.02193 1.000 17.69423 212 SER B C 1
ATOM 1398 O O . SER A 1 212 ? 36.01305 22.53619 -25.51090 1.000 16.86781 212 SER B O 1
ATOM 1401 N N . MET A 1 213 ? 34.93909 20.56089 -25.49192 1.000 16.28090 213 MET B N 1
ATOM 1402 C CA . MET A 1 213 ? 35.76870 20.09452 -24.37968 1.000 13.79113 213 MET B CA 1
ATOM 1403 C C . MET A 1 213 ? 37.11259 19.53162 -24.85071 1.000 15.67030 213 MET B C 1
ATOM 1404 O O . MET A 1 213 ? 38.04096 19.41765 -24.03340 1.000 14.48332 213 MET B O 1
ATOM 1409 N N . GLY A 1 214 ? 37.24029 19.19987 -26.13485 1.000 14.75177 214 GLY B N 1
ATOM 1410 C CA . GLY A 1 214 ? 38.46100 18.63846 -26.68826 1.000 16.67305 214 GLY B CA 1
ATOM 1411 C C . GLY A 1 214 ? 38.58847 17.14288 -26.43102 1.000 17.32313 214 GLY B C 1
ATOM 1412 O O . GLY A 1 214 ? 37.99055 16.58363 -25.51084 1.000 14.74650 214 GLY B O 1
ATOM 1413 N N . GLU A 1 215 ? 39.41677 16.48390 -27.26034 1.000 16.88887 215 GLU B N 1
ATOM 1414 C CA . GLU A 1 215 ? 39.53040 15.02128 -27.19267 1.000 16.86781 215 GLU B CA 1
ATOM 1415 C C . GLU A 1 215 ? 40.14993 14.52518 -25.88252 1.000 15.77294 215 GLU B C 1
ATOM 1416 O O . GLU A 1 215 ? 39.80124 13.43843 -25.40474 1.000 14.84389 215 GLU B O 1
ATOM 1422 N N . ASP A 1 216 ? 41.06939 15.27963 -25.29270 1.000 14.15433 216 ASP B N 1
ATOM 1423 C CA . ASP A 1 216 ? 41.68130 14.85126 -24.03515 1.000 15.14392 216 ASP B CA 1
ATOM 1424 C C . ASP A 1 216 ? 40.64398 14.71893 -22.92249 1.000 13.40950 216 ASP B C 1
ATOM 1425 O O . ASP A 1 216 ? 40.57941 13.69491 -22.23103 1.000 11.86195 216 ASP B O 1
ATOM 1430 N N . LEU A 1 217 ? 39.86086 15.77065 -22.68879 1.000 13.35160 217 LEU B N 1
ATOM 1431 C CA . LEU A 1 217 ? 38.83617 15.69029 -21.64748 1.000 12.54887 217 LEU B CA 1
ATOM 1432 C C . LEU A 1 217 ? 37.74129 14.67445 -22.00613 1.000 12.99366 217 LEU B C 1
ATOM 1433 O O . LEU A 1 217 ? 37.24740 13.95436 -21.12560 1.000 14.78598 217 LEU B O 1
ATOM 1438 N N . PHE A 1 218 ? 37.36627 14.56790 -23.29275 1.000 11.23556 218 PHE B N 1
ATOM 1439 C CA . PHE A 1 218 ? 36.36544 13.56548 -23.67612 1.000 12.97524 218 PHE B CA 1
ATOM 1440 C C . PHE A 1 218 ? 36.87541 12.13853 -23.46205 1.000 14.70176 218 PHE B C 1
ATOM 1441 O O . PHE A 1 218 ? 36.08683 11.21912 -23.19433 1.000 13.45951 218 PHE B O 1
ATOM 1449 N N . TRP A 1 219 ? 38.18460 11.93571 -23.59719 1.000 13.99641 219 TRP B N 1
ATOM 1450 C CA . TRP A 1 219 ? 38.80251 10.66943 -23.22315 1.000 13.45424 219 TRP B CA 1
ATOM 1451 C C . TRP A 1 219 ? 38.72040 10.44156 -21.71167 1.000 12.46202 219 TRP B C 1
ATOM 1452 O O . TRP A 1 219 ? 38.28280 9.38125 -21.25382 1.000 13.55426 219 TRP B O 1
ATOM 1463 N N . ALA A 1 220 ? 39.09845 11.44590 -20.92454 1.000 12.84628 220 ALA B N 1
ATOM 1464 C CA . ALA A 1 220 ? 39.24256 11.26468 -19.48201 1.000 13.20421 220 ALA B CA 1
ATOM 1465 C C . ALA A 1 220 ? 37.92191 10.89582 -18.80764 1.000 13.99378 220 ALA B C 1
ATOM 1466 O O . ALA A 1 220 ? 37.90395 10.11392 -17.84805 1.000 12.38833 220 ALA B O 1
ATOM 1468 N N . ILE A 1 221 ? 36.80248 11.45598 -19.27614 1.000 10.86709 221 ILE B N 1
ATOM 1469 C CA . ILE A 1 221 ? 35.53249 11.18621 -18.59573 1.000 14.15170 221 ILE B CA 1
ATOM 1470 C C . ILE A 1 221 ? 34.93384 9.83468 -18.95499 1.000 14.74124 221 ILE B C 1
ATOM 1471 O O . ILE A 1 221 ? 34.00302 9.38237 -18.27955 1.000 14.40962 221 ILE B O 1
ATOM 1476 N N . ARG A 1 222 ? 35.43853 9.16850 -19.99377 1.000 12.96208 222 ARG B N 1
ATOM 1477 C CA . ARG A 1 222 ? 34.89921 7.86820 -20.39546 1.000 13.57268 222 ARG B CA 1
ATOM 1478 C C . ARG A 1 222 ? 35.62234 6.75000 -19.64688 1.000 14.16222 222 ARG B C 1
ATOM 1479 O O . ARG A 1 222 ? 36.33672 5.92125 -20.21644 1.000 15.48870 222 ARG B O 1
ATOM 1487 N N . GLY A 1 223 ? 35.41094 6.72514 -18.33694 1.000 15.76768 223 GLY B N 1
ATOM 1488 C CA . GLY A 1 223 ? 35.97259 5.68127 -17.49657 1.000 15.39395 223 GLY B CA 1
ATOM 1489 C C . GLY A 1 223 ? 36.96674 6.17099 -16.46987 1.000 14.06221 223 GLY B C 1
ATOM 1490 O O . GLY A 1 223 ? 37.38986 5.37440 -15.61184 1.000 15.37816 223 GLY B O 1
ATOM 1491 N N . GLY A 1 224 ? 37.35905 7.44037 -16.50426 1.000 12.56730 224 GLY B N 1
ATOM 1492 C CA . GLY A 1 224 ? 38.28408 7.99843 -15.53653 1.000 13.16210 224 GLY B CA 1
ATOM 1493 C C . GLY A 1 224 ? 37.64987 8.53551 -14.26734 1.000 15.07549 224 GLY B C 1
ATOM 1494 O O . GLY A 1 224 ? 38.35967 9.10630 -13.42370 1.000 13.85692 224 GLY B O 1
ATOM 1495 N N . GLY A 1 225 ? 36.33657 8.36547 -14.09849 1.000 14.56227 225 GLY B N 1
ATOM 1496 C CA . GLY A 1 225 ? 35.63283 8.99426 -12.98995 1.000 15.69662 225 GLY B CA 1
ATOM 1497 C C . GLY A 1 225 ? 35.31601 10.42498 -13.36276 1.000 16.08877 225 GLY B C 1
ATOM 1498 O O . GLY A 1 225 ? 36.07109 11.35077 -13.04905 1.000 13.25159 2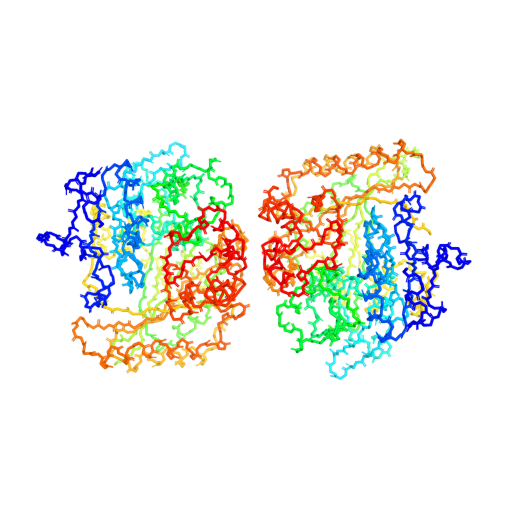25 GLY B O 1
ATOM 1499 N N . ALA A 1 226 ? 34.20113 10.61425 -14.06912 1.000 16.43881 226 ALA B N 1
ATOM 1500 C CA . ALA A 1 226 ? 33.91932 11.91463 -14.66696 1.000 16.03087 226 ALA B CA 1
ATOM 1501 C C . ALA A 1 226 ? 33.82052 13.02613 -13.62533 1.000 14.29382 226 ALA B C 1
ATOM 1502 O O . ALA A 1 226 ? 34.14311 14.17610 -13.93276 1.000 16.84412 226 ALA B O 1
ATOM 1504 N N . GLY A 1 227 ? 33.39110 12.71175 -12.39554 1.000 13.01998 227 GLY B N 1
ATOM 1505 C CA . GLY A 1 227 ? 33.27468 13.72781 -11.34183 1.000 14.14117 227 GLY B CA 1
ATOM 1506 C C . GLY A 1 227 ? 34.59385 14.32443 -10.83987 1.000 17.19153 227 GLY B C 1
ATOM 1507 O O . GLY A 1 227 ? 34.55775 15.24437 -10.01034 1.000 15.49133 227 GLY B O 1
ATOM 1508 N N . SER A 1 228 ? 35.74981 13.82591 -11.29321 1.000 13.04104 228 SER B N 1
ATOM 1509 C CA . SER A 1 228 ? 36.99264 14.55616 -11.03330 1.000 15.27288 228 SER B CA 1
ATOM 1510 C C . SER A 1 228 ? 37.15208 15.75640 -11.95794 1.000 14.48068 228 SER B C 1
ATOM 1511 O O . SER A 1 228 ? 37.98923 16.63462 -11.69487 1.000 15.90191 228 SER B O 1
ATOM 1514 N N . PHE A 1 229 ? 36.38975 15.80624 -13.04298 1.000 14.25960 229 PHE B N 1
ATOM 1515 C CA . PHE A 1 229 ? 36.61071 16.78824 -14.09408 1.000 14.80704 229 PHE B CA 1
ATOM 1516 C C . PHE A 1 229 ? 35.42949 17.70993 -14.34503 1.000 16.72043 229 PHE B C 1
ATOM 1517 O O . PHE A 1 229 ? 35.63376 18.82099 -14.84678 1.000 15.72031 229 PHE B O 1
ATOM 1525 N N . GLY A 1 230 ? 34.21301 17.28937 -14.03559 1.000 17.33366 230 GLY B N 1
ATOM 1526 C CA . GLY A 1 230 ? 33.06265 18.10662 -14.36350 1.000 16.60199 230 GLY B CA 1
ATOM 1527 C C . GLY A 1 230 ? 31.78463 17.37126 -14.04251 1.000 14.82020 230 GLY B C 1
ATOM 1528 O O . GLY A 1 230 ? 31.79016 16.23754 -13.55581 1.000 14.04379 230 GLY B O 1
ATOM 1529 N N . ILE A 1 231 ? 30.68229 18.04444 -14.32370 1.000 13.05156 231 ILE B N 1
ATOM 1530 C CA . ILE A 1 231 ? 29.35622 17.48623 -14.10896 1.000 15.59924 231 ILE B CA 1
ATOM 1531 C C . ILE A 1 231 ? 28.83465 17.04405 -15.46505 1.000 15.00180 231 ILE B C 1
ATOM 1532 O O . ILE A 1 231 ? 28.49847 17.87661 -16.31592 1.000 13.34634 231 ILE B O 1
ATOM 1537 N N . VAL A 1 232 ? 28.77145 15.73498 -15.68008 1.000 13.45424 232 VAL B N 1
ATOM 1538 C CA . VAL A 1 232 ? 28.21618 15.23917 -16.92894 1.000 15.36500 232 VAL B CA 1
ATOM 1539 C C . VAL A 1 232 ? 26.71334 15.46608 -16.91001 1.000 13.83850 232 VAL B C 1
ATOM 1540 O O . VAL A 1 232 ? 26.01614 15.03865 -15.98211 1.000 13.32528 232 VAL B O 1
ATOM 1544 N N . ILE A 1 233 ? 26.20801 16.13573 -17.93693 1.000 12.67784 233 ILE B N 1
ATOM 1545 C CA . ILE A 1 233 ? 24.77755 16.38175 -18.05254 1.000 14.39909 233 ILE B CA 1
ATOM 1546 C C . ILE A 1 233 ? 24.09770 15.30034 -18.87929 1.000 14.32803 233 ILE B C 1
ATOM 1547 O O . ILE A 1 233 ? 22.96410 14.90648 -18.59054 1.000 15.98613 233 ILE B O 1
ATOM 1552 N N . ALA A 1 234 ? 24.77499 14.83248 -19.92481 1.000 12.19357 234 ALA B N 1
ATOM 1553 C CA . ALA A 1 234 ? 24.20710 13.85398 -20.83932 1.000 14.71492 234 ALA B CA 1
ATOM 1554 C C . ALA A 1 234 ? 25.34479 13.11808 -21.52853 1.000 14.63070 234 ALA B C 1
ATOM 1555 O O . ALA A 1 234 ? 26.40378 13.69612 -21.79457 1.000 12.02776 234 ALA B O 1
ATOM 1557 N N . TRP A 1 235 ? 25.11366 11.83733 -21.79864 1.000 11.80405 235 TRP B N 1
ATOM 1558 C CA . TRP A 1 235 ? 25.98608 11.01405 -22.62291 1.000 15.11234 235 TRP B CA 1
ATOM 1559 C C . TRP A 1 235 ? 25.30620 10.72392 -23.95222 1.000 16.77833 235 TRP B C 1
ATOM 1560 O O . TRP A 1 235 ? 24.10742 10.42606 -23.98031 1.000 15.32552 235 TRP B O 1
ATOM 1571 N N . LYS A 1 236 ? 26.07797 10.73976 -25.04413 1.000 13.05683 236 LYS B N 1
ATOM 1572 C CA . LYS A 1 236 ? 25.60365 10.19502 -26.31330 1.000 14.94127 236 LYS B CA 1
ATOM 1573 C C . LYS A 1 236 ? 26.24467 8.82691 -26.50787 1.000 16.38881 236 LYS B C 1
ATOM 1574 O O . LYS A 1 236 ? 27.47570 8.71370 -26.48743 1.000 12.87523 236 LYS B O 1
ATOM 1580 N N . VAL A 1 237 ? 25.41586 7.79412 -26.71144 1.000 15.25709 237 VAL B N 1
ATOM 1581 C CA . VAL A 1 237 ? 25.90917 6.42386 -26.74490 1.000 16.41513 237 VAL B CA 1
ATOM 1582 C C . VAL A 1 237 ? 25.65380 5.82486 -28.11453 1.000 17.23101 237 VAL B C 1
ATOM 1583 O O . VAL A 1 237 ? 24.72585 6.21287 -28.83079 1.000 18.23903 237 VAL B O 1
ATOM 1587 N N . ARG A 1 238 ? 26.49800 4.86331 -28.47397 1.000 18.01005 238 ARG B N 1
ATOM 1588 C CA . ARG A 1 238 ? 26.25856 4.01601 -29.62737 1.000 21.04989 238 ARG B CA 1
ATOM 1589 C C . ARG A 1 238 ? 25.38534 2.84782 -29.18485 1.000 19.31811 238 ARG B C 1
ATOM 1590 O O . ARG A 1 238 ? 25.68251 2.19311 -28.17874 1.000 21.10516 238 ARG B O 1
ATOM 1598 N N . LEU A 1 239 ? 24.29722 2.60776 -29.91024 1.000 17.17048 239 LEU B N 1
ATOM 1599 C CA . LEU A 1 239 ? 23.45370 1.45068 -29.64689 1.000 20.24980 239 LEU B CA 1
ATOM 1600 C C . LEU A 1 239 ? 24.01235 0.24584 -30.39721 1.000 22.57902 239 LEU B C 1
ATOM 1601 O O . LEU A 1 239 ? 24.54009 0.38384 -31.50102 1.000 23.00802 239 LEU B O 1
ATOM 1606 N N . ILE A 1 240 ? 23.90840 -0.93364 -29.78805 1.000 20.91303 240 ILE B N 1
ATOM 1607 C CA . ILE A 1 240 ? 24.48354 -2.14871 -30.36188 1.000 25.04511 240 ILE B CA 1
ATOM 1608 C C . ILE A 1 240 ? 23.38259 -3.00888 -30.96279 1.000 25.67150 240 ILE B C 1
ATOM 1609 O O . ILE A 1 240 ? 22.23857 -3.01937 -30.49517 1.000 22.82642 240 ILE B O 1
ATOM 1614 N N . ASP A 1 241 ? 23.74163 -3.75799 -32.00195 1.000 28.52184 241 ASP B N 1
ATOM 1615 C CA . ASP A 1 241 ? 22.85056 -4.76446 -32.56334 1.000 27.87966 241 ASP B CA 1
ATOM 1616 C C . ASP A 1 241 ? 22.82359 -5.96213 -31.62734 1.000 26.25841 241 ASP B C 1
ATOM 1617 O O . ASP A 1 241 ? 23.87600 -6.51627 -31.29276 1.000 26.57424 241 ASP B O 1
ATOM 1622 N N . VAL A 1 242 ? 21.63867 -6.35120 -31.17996 1.000 25.76625 242 VAL B N 1
ATOM 1623 C CA . VAL A 1 242 ? 21.55704 -7.55080 -30.35262 1.000 26.41633 242 VAL B CA 1
ATOM 1624 C C . VAL A 1 242 ? 20.70711 -8.56336 -31.10147 1.000 27.89282 242 VAL B C 1
ATOM 1625 O O . VAL A 1 242 ? 19.82047 -8.17176 -31.87255 1.000 29.28246 242 VAL B O 1
ATOM 1629 N N . PRO A 1 243 ? 20.94199 -9.85669 -30.92122 1.000 29.31930 243 PRO B N 1
ATOM 1630 C CA . PRO A 1 243 ? 20.07482 -10.84546 -31.56064 1.000 30.43260 243 PRO B CA 1
ATOM 1631 C C . PRO A 1 243 ? 18.68951 -10.81767 -30.93607 1.000 31.93014 243 PRO B C 1
ATOM 1632 O O . PRO A 1 243 ? 18.52111 -10.49312 -29.75841 1.000 31.06162 243 PRO B O 1
ATOM 1636 N N . SER A 1 244 ? 17.68739 -11.15909 -31.75049 1.000 33.36716 244 SER B N 1
ATOM 1637 C CA . SER A 1 244 ? 16.30848 -11.19572 -31.27391 1.000 36.27803 244 SER B CA 1
ATOM 1638 C C . SER A 1 244 ? 16.07446 -12.30127 -30.24835 1.000 36.34646 244 SER B C 1
ATOM 1639 O O . SER A 1 244 ? 15.09664 -12.23627 -29.49455 1.000 35.92536 244 SER B O 1
ATOM 1642 N N . THR A 1 245 ? 16.93981 -13.31220 -30.20632 1.000 33.60403 245 THR B N 1
ATOM 1643 C CA . THR A 1 245 ? 16.90857 -14.33299 -29.16812 1.000 33.56718 245 THR B CA 1
ATOM 1644 C C . THR A 1 245 ? 18.25910 -14.37467 -28.46640 1.000 31.67485 245 THR B C 1
ATOM 1645 O O . THR A 1 245 ? 19.30097 -14.52017 -29.11574 1.000 31.37481 245 THR B O 1
ATOM 1649 N N . VAL A 1 246 ? 18.24134 -14.21031 -27.14888 1.000 31.91962 246 VAL B N 1
ATOM 1650 C CA . VAL A 1 246 ? 19.37820 -14.54323 -26.30717 1.000 30.96687 246 VAL B CA 1
ATOM 1651 C C . VAL A 1 246 ? 18.95767 -15.72776 -25.45208 1.000 29.73251 246 VAL B C 1
ATOM 1652 O O . VAL A 1 246 ? 17.76852 -16.01700 -25.28986 1.000 31.78802 246 VAL B O 1
ATOM 1656 N N . THR A 1 247 ? 19.94978 -16.43083 -24.91401 1.000 30.92476 247 THR B N 1
ATOM 1657 C CA . THR A 1 247 ? 19.71313 -17.63231 -24.12237 1.000 31.36692 247 THR B CA 1
ATOM 1658 C C . THR A 1 247 ? 20.38584 -17.46161 -22.77150 1.000 30.08519 247 THR B C 1
ATOM 1659 O O . THR A 1 247 ? 21.53977 -17.02796 -22.70479 1.000 30.64052 247 THR B O 1
ATOM 1663 N N . VAL A 1 248 ? 19.66649 -17.77610 -21.70163 1.000 26.61898 248 VAL B N 1
ATOM 1664 C CA . VAL A 1 248 ? 20.23242 -17.69092 -20.36314 1.000 28.75871 248 VAL B CA 1
ATOM 1665 C C . VAL A 1 248 ? 20.19858 -19.07467 -19.72652 1.000 30.42996 248 VAL B C 1
ATOM 1666 O O . VAL A 1 248 ? 19.36336 -19.92003 -20.06732 1.000 32.73024 248 VAL B O 1
ATOM 1670 N N . PHE A 1 249 ? 21.13035 -19.31274 -18.80773 1.000 29.48248 249 PHE B N 1
ATOM 1671 C CA . PHE A 1 249 ? 21.02417 -20.47764 -17.94331 1.000 31.61432 249 PHE B CA 1
ATOM 1672 C C . PHE A 1 249 ? 21.66271 -20.16481 -16.60248 1.000 32.16175 249 PHE B C 1
ATOM 1673 O O . PHE A 1 249 ? 22.51151 -19.27823 -16.47642 1.000 30.54314 249 PHE B O 1
ATOM 1681 N N . GLU A 1 250 ? 21.23493 -20.91805 -15.60068 1.000 33.38295 250 GLU B N 1
ATOM 1682 C CA . GLU A 1 250 ? 21.69501 -20.74900 -14.23764 1.000 34.23305 250 GLU B CA 1
ATOM 1683 C C . GLU A 1 250 ? 21.58003 -22.09652 -13.55960 1.000 34.55677 250 GLU B C 1
ATOM 1684 O O . GLU A 1 250 ? 20.58537 -22.79626 -13.75194 1.000 35.77008 250 GLU B O 1
ATOM 1690 N N . THR A 1 251 ? 22.59117 -22.46406 -12.78194 1.000 33.66719 251 THR B N 1
ATOM 1691 C CA . THR A 1 251 ? 22.49227 -23.68468 -11.99551 1.000 35.01999 251 THR B CA 1
ATOM 1692 C C . THR A 1 251 ? 23.29330 -23.51289 -10.71262 1.000 38.24406 251 THR B C 1
ATOM 1693 O O . THR A 1 251 ? 24.23136 -22.70300 -10.63786 1.000 36.51754 251 THR B O 1
ATOM 1697 N N . VAL A 1 252 ? 22.87685 -24.25786 -9.69386 1.000 35.14632 252 VAL B N 1
ATOM 1698 C CA . VAL A 1 252 ? 23.47407 -24.23399 -8.36801 1.000 35.97800 252 VAL B CA 1
ATOM 1699 C C . VAL A 1 252 ? 24.01274 -25.63227 -8.10048 1.000 36.49911 252 VAL B C 1
ATOM 1700 O O . VAL A 1 252 ? 23.26170 -26.61108 -8.16441 1.000 40.37326 252 VAL B O 1
ATOM 1704 N N . ARG A 1 253 ? 25.30528 -25.73104 -7.81941 1.000 37.95981 253 ARG B N 1
ATOM 1705 C CA . ARG A 1 253 ? 25.94027 -27.00563 -7.52754 1.000 36.55175 253 ARG B CA 1
ATOM 1706 C C . ARG A 1 253 ? 26.59768 -26.94769 -6.15565 1.000 38.79939 253 ARG B C 1
ATOM 1707 O O . ARG A 1 253 ? 26.86750 -25.86579 -5.61663 1.000 34.41202 253 ARG B O 1
ATOM 1715 N N . MET A 1 254 ? 26.84450 -28.13359 -5.59307 1.000 36.55701 254 MET B N 1
ATOM 1716 C CA . MET A 1 254 ? 27.61432 -28.25363 -4.36313 1.000 39.69686 254 MET B CA 1
ATOM 1717 C C . MET A 1 254 ? 29.10332 -28.16559 -4.68169 1.000 39.18365 254 MET B C 1
ATOM 1718 O O . MET A 1 254 ? 29.59134 -28.83113 -5.60054 1.000 40.73910 254 MET B O 1
ATOM 1723 N N . TRP A 1 255 ? 29.82318 -27.32948 -3.92905 1.000 36.59649 255 TRP B N 1
ATOM 1724 C CA . TRP A 1 255 ? 31.26010 -27.20288 -4.14404 1.000 37.59398 255 TRP B CA 1
ATOM 1725 C C . TRP A 1 255 ? 31.98745 -28.49586 -3.78345 1.000 42.33929 255 TRP B C 1
ATOM 1726 O O . TRP A 1 255 ? 32.95916 -28.87683 -4.44827 1.000 41.10230 255 TRP B O 1
ATOM 1737 N N . GLU A 1 256 ? 31.52634 -29.18889 -2.74313 1.000 39.43104 256 GLU B N 1
ATOM 1738 C CA . GLU A 1 256 ? 32.09648 -30.47530 -2.35059 1.000 43.70524 256 GLU B CA 1
ATOM 1739 C C . GLU A 1 256 ? 31.55468 -31.55445 -3.29159 1.000 45.70548 256 GLU B C 1
ATOM 1740 O O . GLU A 1 256 ? 30.74945 -32.41518 -2.92405 1.000 49.60332 256 GLU B O 1
ATOM 1742 N N . ASP A 1 257 ? 32.01246 -31.47655 -4.54081 1.000 46.61085 257 ASP B N 1
ATOM 1743 C CA . ASP A 1 257 ? 31.57176 -32.35777 -5.62182 1.000 42.64722 257 ASP B CA 1
ATOM 1744 C C . ASP A 1 257 ? 32.63291 -32.26613 -6.70558 1.000 43.25519 257 ASP B C 1
ATOM 1745 O O . ASP A 1 257 ? 32.90720 -31.16931 -7.20055 1.000 40.61803 257 ASP B O 1
ATOM 1750 N N . ASN A 1 258 ? 33.26068 -33.39656 -7.04127 1.000 42.95252 258 ASN B N 1
ATOM 1751 C CA . ASN A 1 258 ? 34.43499 -33.36525 -7.90946 1.000 42.88409 258 ASN B CA 1
ATOM 1752 C C . ASN A 1 258 ? 34.11046 -32.88774 -9.31506 1.000 41.44444 258 ASN B C 1
ATOM 1753 O O . ASN A 1 258 ? 35.02083 -32.47362 -10.04085 1.000 41.64447 258 ASN B O 1
ATOM 1758 N N . VAL A 1 259 ? 32.84343 -32.94463 -9.72210 1.000 40.53644 259 VAL B N 1
ATOM 1759 C CA . VAL A 1 259 ? 32.47045 -32.38433 -11.01595 1.000 41.68658 259 VAL B CA 1
ATOM 1760 C C . VAL A 1 259 ? 32.42957 -30.85792 -10.94356 1.000 40.41011 259 VAL B C 1
ATOM 1761 O O . VAL A 1 259 ? 32.87394 -30.16321 -11.86652 1.000 38.48093 259 VAL B O 1
ATOM 1765 N N . THR A 1 260 ? 31.89930 -30.31263 -9.84648 1.000 40.26272 260 THR B N 1
ATOM 1766 C CA . THR A 1 260 ? 31.92850 -28.86651 -9.65549 1.000 40.66540 260 THR B CA 1
ATOM 1767 C C . THR A 1 260 ? 33.36024 -28.34782 -9.61591 1.000 39.61791 260 THR B C 1
ATOM 1768 O O . THR A 1 260 ? 33.66772 -27.29971 -10.20430 1.000 37.87033 260 THR B O 1
ATOM 1772 N N . LYS A 1 261 ? 34.24984 -29.07197 -8.92564 1.000 38.36249 261 LYS B N 1
ATOM 1773 C CA . LYS A 1 261 ? 35.63573 -28.63152 -8.79957 1.000 39.10469 261 LYS B CA 1
ATOM 1774 C C . LYS A 1 261 ? 36.35326 -28.68282 -10.14058 1.000 39.98374 261 LYS B C 1
ATOM 1775 O O . LYS A 1 261 ? 37.18575 -27.81612 -10.44314 1.000 38.06246 261 LYS B O 1
ATOM 1781 N N . LYS A 1 262 ? 36.04839 -29.69315 -10.95587 1.000 39.36261 262 LYS B N 1
ATOM 1782 C CA . LYS A 1 262 ? 36.66128 -29.77894 -12.27590 1.000 38.70990 262 LYS B CA 1
ATOM 1783 C C . LYS A 1 262 ? 36.15246 -28.66429 -13.17548 1.000 36.46227 262 LYS B C 1
ATOM 1784 O O . LYS A 1 262 ? 36.93160 -28.03091 -13.89707 1.000 35.60427 262 LYS B O 1
ATOM 1790 N N . PHE A 1 263 ? 34.83678 -28.42631 -13.15526 1.000 37.70189 263 PHE B N 1
ATOM 1791 C CA . PHE A 1 263 ? 34.26410 -27.32746 -13.92387 1.000 35.20685 263 PHE B CA 1
ATOM 1792 C C . PHE A 1 263 ? 34.92626 -26.00669 -13.56571 1.000 33.26188 263 PHE B C 1
ATOM 1793 O O . PHE A 1 263 ? 35.31398 -25.23701 -14.44876 1.000 33.47243 263 PHE B O 1
ATOM 1801 N N . VAL A 1 264 ? 35.04842 -25.72370 -12.26421 1.000 34.66731 264 VAL B N 1
ATOM 1802 C CA . VAL A 1 264 ? 35.63278 -24.46203 -11.82354 1.000 33.95407 264 VAL B CA 1
ATOM 1803 C C . VAL A 1 264 ? 37.10210 -24.39809 -12.21837 1.000 33.75142 264 VAL B C 1
ATOM 1804 O O . VAL A 1 264 ? 37.60648 -23.32879 -12.59320 1.000 28.92452 264 VAL B O 1
ATOM 1808 N N . HIS A 1 265 ? 37.79819 -25.54232 -12.18484 1.000 33.71194 265 HIS B N 1
ATOM 1809 C CA . HIS A 1 265 ? 39.18807 -25.59167 -12.63105 1.000 30.95108 265 HIS B CA 1
ATOM 1810 C C . HIS A 1 265 ? 39.30018 -25.19330 -14.09829 1.000 32.85131 265 HIS B C 1
ATOM 1811 O O . HIS A 1 265 ? 40.15349 -24.37932 -14.47697 1.000 28.52710 265 HIS B O 1
ATOM 1818 N N . ARG A 1 266 ? 38.42763 -25.74426 -14.93970 1.000 31.28796 266 ARG B N 1
ATOM 1819 C CA . ARG A 1 266 ? 38.46552 -25.39638 -16.35166 1.000 33.72773 266 ARG B CA 1
ATOM 1820 C C . ARG A 1 266 ? 37.85006 -24.02699 -16.62116 1.000 32.59075 266 ARG B C 1
ATOM 1821 O O . ARG A 1 266 ? 38.23147 -23.37272 -17.59786 1.000 31.86435 266 ARG B O 1
ATOM 1829 N N . TYR A 1 267 ? 36.92393 -23.57195 -15.76779 1.000 32.60654 267 TYR B N 1
ATOM 1830 C CA . TYR A 1 267 ? 36.34885 -22.23494 -15.92802 1.000 28.58501 267 TYR B CA 1
ATOM 1831 C C . TYR A 1 267 ? 37.43779 -21.17537 -15.87112 1.000 29.91938 267 TYR B C 1
ATOM 1832 O O . TYR A 1 267 ? 37.46760 -20.24658 -16.69423 1.000 29.26140 267 TYR B O 1
ATOM 1841 N N . GLN A 1 268 ? 38.33910 -21.29406 -14.88707 1.000 28.39551 268 GLN B N 1
ATOM 1842 C CA . GLN A 1 268 ? 39.41913 -20.32483 -14.74365 1.000 27.73754 268 GLN B CA 1
ATOM 1843 C C . GLN A 1 268 ? 40.20984 -20.18509 -16.02567 1.000 27.93756 268 GLN B C 1
ATOM 1844 O O . GLN A 1 268 ? 40.67901 -19.08811 -16.35433 1.000 27.21379 268 GLN B O 1
ATOM 1850 N N . ARG A 1 269 ? 40.35841 -21.28046 -16.76298 1.000 25.39515 269 ARG B N 1
ATOM 1851 C CA . ARG A 1 269 ? 41.17349 -21.28785 -17.96426 1.000 29.59039 269 ARG B CA 1
ATOM 1852 C C . ARG A 1 269 ? 40.38252 -21.00945 -19.23268 1.000 29.39037 269 ARG B C 1
ATOM 1853 O O . ARG A 1 269 ? 40.97908 -20.59563 -20.23044 1.000 33.59613 269 ARG B O 1
ATOM 1861 N N . ARG A 1 270 ? 39.06692 -21.21630 -19.22448 1.000 26.96902 270 ARG B N 1
ATOM 1862 C CA . ARG A 1 270 ? 38.27898 -21.05722 -20.43761 1.000 31.25375 270 ARG B CA 1
ATOM 1863 C C . ARG A 1 270 ? 37.34046 -19.85425 -20.43076 1.000 30.13256 270 ARG B C 1
ATOM 1864 O O . ARG A 1 270 ? 37.03789 -19.33145 -21.50791 1.000 30.98266 270 ARG B O 1
ATOM 1872 N N . ALA A 1 271 ? 36.89408 -19.38504 -19.25803 1.000 26.90586 271 ALA B N 1
ATOM 1873 C CA . ALA A 1 271 ? 35.82967 -18.37876 -19.22257 1.000 26.65583 271 ALA B CA 1
ATOM 1874 C C . ALA A 1 271 ? 36.19396 -17.13005 -20.00694 1.000 25.61360 271 ALA B C 1
ATOM 1875 O O . ALA A 1 271 ? 35.31240 -16.49915 -20.59856 1.000 29.16402 271 ALA B O 1
ATOM 1877 N N . SER A 1 272 ? 37.47480 -16.75506 -20.03777 1.000 22.81326 272 SER B N 1
ATOM 1878 C CA . SER A 1 272 ? 37.87036 -15.54030 -20.73916 1.000 26.14261 272 SER B CA 1
ATOM 1879 C C . SER A 1 272 ? 38.30722 -15.79488 -22.17231 1.000 27.11904 272 SER B C 1
ATOM 1880 O O . SER A 1 272 ? 38.58722 -14.82973 -22.89716 1.000 27.43224 272 SER B O 1
ATOM 1883 N N . ASN A 1 273 ? 38.38084 -17.06094 -22.58614 1.000 27.34275 273 ASN B N 1
ATOM 1884 C CA . ASN A 1 273 ? 38.84039 -17.43702 -23.91393 1.000 30.31416 273 ASN B CA 1
ATOM 1885 C C . ASN A 1 273 ? 37.74923 -18.04849 -24.77958 1.000 30.36154 273 ASN B C 1
ATOM 1886 O O . ASN A 1 273 ? 37.90798 -18.08715 -26.00467 1.000 31.34586 273 ASN B O 1
ATOM 1891 N N . ILE A 1 274 ? 36.64628 -18.50889 -24.18168 1.000 31.17742 274 ILE B N 1
ATOM 1892 C CA . ILE A 1 274 ? 35.54999 -19.07435 -24.96539 1.000 28.60869 274 ILE B CA 1
ATOM 1893 C C . ILE A 1 274 ? 34.93322 -18.01389 -25.87796 1.000 30.27205 274 ILE B C 1
ATOM 1894 O O . ILE A 1 274 ? 35.14399 -16.80389 -25.71320 1.000 28.10600 274 ILE B O 1
ATOM 1899 N N . ASP A 1 275 ? 34.14193 -18.49490 -26.84534 1.000 28.84030 275 ASP B N 1
ATOM 1900 C CA . ASP A 1 275 ? 33.27773 -17.70691 -27.72348 1.000 32.37757 275 ASP B CA 1
ATOM 1901 C C . ASP A 1 275 ? 32.83396 -16.40119 -27.07303 1.000 28.39551 275 ASP B C 1
ATOM 1902 O O . ASP A 1 275 ? 32.20765 -16.41950 -26.00901 1.000 27.40855 275 ASP B O 1
ATOM 1907 N N . LYS A 1 276 ? 33.13896 -15.26469 -27.70249 1.000 28.44025 276 LYS B N 1
ATOM 1908 C CA . LYS A 1 276 ? 32.85394 -13.98908 -27.05548 1.000 26.81111 276 LYS B CA 1
ATOM 1909 C C . LYS A 1 276 ? 31.36343 -13.75434 -26.84864 1.000 26.80848 276 LYS B C 1
ATOM 1910 O O . LYS A 1 276 ? 31.00272 -12.85047 -26.08711 1.000 23.30016 276 LYS B O 1
ATOM 1916 N N . ASP A 1 277 ? 30.49955 -14.54715 -27.48924 1.000 24.75823 277 ASP B N 1
ATOM 1917 C CA . ASP A 1 277 ? 29.05591 -14.44691 -27.31673 1.000 27.24274 277 ASP B CA 1
ATOM 1918 C C . ASP A 1 277 ? 28.55283 -15.08214 -26.02861 1.000 28.67186 277 ASP B C 1
ATOM 1919 O O . ASP A 1 277 ? 27.36144 -14.94889 -25.72525 1.000 30.80369 277 ASP B O 1
ATOM 1924 N N . LEU A 1 278 ? 29.40256 -15.78102 -25.27951 1.000 27.07167 278 LEU B N 1
ATOM 1925 C CA . LEU A 1 278 ? 28.99046 -16.46130 -24.05281 1.000 28.23496 278 LEU B CA 1
ATOM 1926 C C . LEU A 1 278 ? 29.74508 -15.87441 -22.86770 1.000 27.04798 278 LEU B C 1
ATOM 1927 O O . LEU A 1 278 ? 30.98090 -15.90586 -22.83420 1.000 25.07669 278 LEU B O 1
ATOM 1932 N N . THR A 1 279 ? 29.00414 -15.35534 -21.89214 1.000 24.36871 279 THR B N 1
ATOM 1933 C CA . THR A 1 279 ? 29.58251 -14.85663 -20.65389 1.000 26.16893 279 THR B CA 1
ATOM 1934 C C . THR A 1 279 ? 28.99402 -15.63433 -19.48849 1.000 25.26356 279 THR B C 1
ATOM 1935 O O . THR A 1 279 ? 27.77108 -15.74138 -19.36997 1.000 26.17419 279 THR B O 1
ATOM 1939 N N . ILE A 1 280 ? 29.86419 -16.17632 -18.63767 1.000 24.94510 280 ILE B N 1
ATOM 1940 C CA . ILE A 1 280 ? 29.47103 -17.01765 -17.50957 1.000 25.62149 280 ILE B CA 1
ATOM 1941 C C . ILE A 1 280 ? 30.00680 -16.38861 -16.23070 1.000 25.52938 280 ILE B C 1
ATOM 1942 O O . ILE A 1 280 ? 31.22176 -16.18951 -16.09813 1.000 25.25566 280 ILE B O 1
ATOM 1947 N N . PHE A 1 281 ? 29.11218 -16.09778 -15.28818 1.000 25.04511 281 PHE B N 1
ATOM 1948 C CA . PHE A 1 281 ? 29.49397 -15.63990 -13.95915 1.000 26.75058 281 PHE B CA 1
ATOM 1949 C C . PHE A 1 281 ? 29.54759 -16.82748 -13.00789 1.000 27.28485 281 PHE B C 1
ATOM 1950 O O . PHE A 1 281 ? 28.81053 -17.80366 -13.16474 1.000 28.13758 281 PHE B O 1
ATOM 1958 N N . LEU A 1 282 ? 30.40292 -16.71107 -11.99712 1.000 26.16366 282 LEU B N 1
ATOM 1959 C CA . LEU A 1 282 ? 30.55269 -17.69844 -10.93541 1.000 25.88995 282 LEU B CA 1
ATOM 1960 C C . LEU A 1 282 ? 30.43403 -17.00361 -9.59192 1.000 28.30603 282 LEU B C 1
ATOM 1961 O O . LEU A 1 282 ? 31.05544 -15.95632 -9.37791 1.000 30.89581 282 LEU B O 1
ATOM 1966 N N . GLY A 1 283 ? 29.67282 -17.60573 -8.68669 1.000 28.50342 283 GLY B N 1
ATOM 1967 C CA . GLY A 1 283 ? 29.55935 -17.10630 -7.32839 1.000 30.38522 283 GLY B CA 1
ATOM 1968 C C . GLY A 1 283 ? 29.59505 -18.23538 -6.31687 1.000 31.81434 283 GLY B C 1
ATOM 1969 O O . GLY A 1 283 ? 29.21166 -19.37268 -6.60268 1.000 32.14596 283 GLY B O 1
ATOM 1970 N N . PHE A 1 284 ? 30.06360 -17.90409 -5.11778 1.000 28.80609 284 PHE B N 1
ATOM 1971 C CA . PHE A 1 284 ? 30.16487 -18.85742 -4.02420 1.000 31.88540 284 PHE B CA 1
ATOM 1972 C C . PHE A 1 284 ? 29.60849 -18.22651 -2.75578 1.000 33.14608 284 PHE B C 1
ATOM 1973 O O . PHE A 1 284 ? 29.84769 -17.04562 -2.48408 1.000 30.03518 284 PHE B O 1
ATOM 1981 N N . ARG A 1 285 ? 28.85659 -19.01815 -1.99115 1.000 33.85406 285 ARG B N 1
ATOM 1982 C CA . ARG A 1 285 ? 28.34334 -18.61005 -0.68855 1.000 34.03566 285 ARG B CA 1
ATOM 1983 C C . ARG A 1 285 ? 28.11400 -19.86917 0.13725 1.000 34.93314 285 ARG B C 1
ATOM 1984 O O . ARG A 1 285 ? 28.10754 -20.98030 -0.39249 1.000 33.84880 285 ARG B O 1
ATOM 1992 N N . THR A 1 286 ? 27.93172 -19.69344 1.44323 1.000 35.37793 286 THR B N 1
ATOM 1993 C CA . THR A 1 286 ? 27.53569 -20.81773 2.28188 1.000 38.85992 286 THR B CA 1
ATOM 1994 C C . THR A 1 286 ? 26.01550 -20.90691 2.35528 1.000 39.24944 286 THR B C 1
ATOM 1995 O O . THR A 1 286 ? 25.29900 -19.92838 2.12454 1.000 38.92572 286 THR B O 1
ATOM 1999 N N . THR A 1 287 ? 25.53169 -22.10650 2.67736 1.000 38.03088 287 THR B N 1
ATOM 2000 C CA . THR A 1 287 ? 24.10849 -22.34210 2.93266 1.000 43.29466 287 THR B CA 1
ATOM 2001 C C . THR A 1 287 ? 23.90131 -23.47211 3.94076 1.000 46.33450 287 THR B C 1
ATOM 2002 O O . THR A 1 287 ? 24.77060 -24.32582 4.10441 1.000 43.52364 287 THR B O 1
ATOM 2006 N N . ILE A 1 298 ? 25.69288 -27.50149 6.59635 1.000 46.36082 298 ILE B N 1
ATOM 2007 C CA . ILE A 1 298 ? 26.34160 -26.27830 6.11943 1.000 52.48524 298 ILE B CA 1
ATOM 2008 C C . ILE A 1 298 ? 27.42345 -26.5769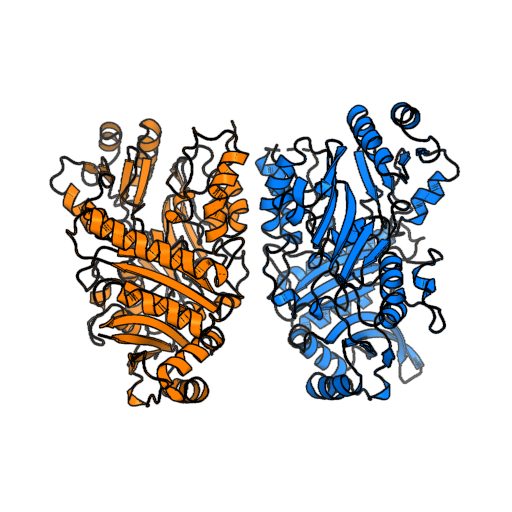8 5.08689 1.000 48.51898 298 ILE B C 1
ATOM 2009 O O . ILE A 1 298 ? 28.41464 -27.23792 5.38870 1.000 46.90036 298 ILE B O 1
ATOM 2014 N N . GLN A 1 299 ? 27.23919 -26.06722 3.87074 1.000 45.08172 299 GLN B N 1
ATOM 2015 C CA . GLN A 1 299 ? 28.18493 -26.30664 2.79294 1.000 44.43954 299 GLN B CA 1
ATOM 2016 C C . GLN A 1 299 ? 28.29315 -25.06889 1.90954 1.000 45.04224 299 GLN B C 1
ATOM 2017 O O . GLN A 1 299 ? 27.47515 -24.14273 1.97891 1.000 42.79724 299 GLN B O 1
ATOM 2023 N N . ILE A 1 300 ? 29.32691 -25.07080 1.07352 1.000 39.89426 300 ILE B N 1
ATOM 2024 C CA . ILE A 1 300 ? 29.53432 -24.04285 0.05918 1.000 40.66014 300 ILE B CA 1
ATOM 2025 C C . ILE A 1 300 ? 28.83420 -24.47883 -1.22096 1.000 40.44169 300 ILE B C 1
ATOM 2026 O O . ILE A 1 300 ? 29.05627 -25.59595 -1.70882 1.000 38.10983 300 ILE B O 1
ATOM 2031 N N . ILE A 1 301 ? 27.98810 -23.60652 -1.76609 1.000 35.44109 301 ILE B N 1
ATOM 2032 C CA . ILE A 1 301 ? 27.35851 -23.85201 -3.05171 1.000 35.64901 301 ILE B CA 1
ATOM 2033 C C . ILE A 1 301 ? 28.04309 -22.99728 -4.11138 1.000 37.58082 301 ILE B C 1
ATOM 2034 O O . ILE A 1 301 ? 28.63759 -21.94964 -3.83133 1.000 35.84640 301 ILE B O 1
ATOM 2039 N N . THR A 1 302 ? 27.94281 -23.45650 -5.35520 1.000 35.54637 302 THR B N 1
ATOM 2040 C CA . THR A 1 302 ? 28.49045 -22.78017 -6.52078 1.000 34.26727 302 THR B CA 1
ATOM 2041 C C . THR A 1 302 ? 27.32967 -22.35412 -7.40908 1.000 34.81733 302 THR B C 1
ATOM 2042 O O . THR A 1 302 ? 26.52935 -23.19528 -7.83118 1.000 34.67521 302 THR B O 1
ATOM 2046 N N . ILE A 1 303 ? 27.24009 -21.05543 -7.68909 1.000 34.34886 303 ILE B N 1
ATOM 2047 C CA . ILE A 1 303 ? 26.21909 -20.50508 -8.57400 1.000 32.58285 303 ILE B CA 1
ATOM 2048 C C . ILE A 1 303 ? 26.86619 -20.19694 -9.91511 1.000 30.68263 303 ILE B C 1
ATOM 2049 O O . ILE A 1 303 ? 27.78127 -19.36897 -9.99951 1.000 33.66983 303 ILE B O 1
ATOM 2054 N N . ILE A 1 304 ? 26.39720 -20.86170 -10.96274 1.000 29.77199 304 ILE B N 1
ATOM 2055 C CA . ILE A 1 304 ? 26.82403 -20.59731 -12.32990 1.000 32.47758 304 ILE B CA 1
ATOM 2056 C C . ILE A 1 304 ? 25.66971 -19.90693 -13.04303 1.000 33.68299 304 ILE B C 1
ATOM 2057 O O . ILE A 1 304 ? 24.54135 -20.41183 -13.03253 1.000 32.80657 304 ILE B O 1
ATOM 2062 N N . SER A 1 305 ? 25.93550 -18.74235 -13.63370 1.000 29.05875 305 SER B N 1
ATOM 2063 C CA . SER A 1 305 ? 24.90669 -18.02691 -14.37414 1.000 28.77977 305 SER B CA 1
ATOM 2064 C C . SER A 1 305 ? 25.51637 -17.48903 -15.65625 1.000 29.17455 305 SER B C 1
ATOM 2065 O O . SER A 1 305 ? 26.71150 -17.17407 -15.71196 1.000 30.10887 305 SER B O 1
ATOM 2068 N N . ALA A 1 306 ? 24.69053 -17.37864 -16.69111 1.000 27.13220 306 ALA B N 1
ATOM 2069 C CA . ALA A 1 306 ? 25.27449 -17.08678 -17.98688 1.000 26.79795 306 ALA B CA 1
ATOM 2070 C C . ALA A 1 306 ? 24.24450 -16.47541 -18.92127 1.000 28.10863 306 ALA B C 1
ATOM 2071 O O . ALA A 1 306 ? 23.03641 -16.70700 -18.79552 1.000 26.19525 306 ALA B O 1
ATOM 2073 N N . THR A 1 307 ? 24.75878 -15.70079 -19.86638 1.000 25.36357 307 THR B N 1
ATOM 2074 C CA . THR A 1 307 ? 23.99869 -15.17283 -20.98432 1.000 28.84556 307 THR B CA 1
ATOM 2075 C C . THR A 1 307 ? 24.75357 -15.51988 -22.25532 1.000 28.12706 307 THR B C 1
ATOM 2076 O O . THR A 1 307 ? 25.97522 -15.34906 -22.32589 1.000 27.94282 307 THR B O 1
ATOM 2080 N N . PHE A 1 308 ? 24.03131 -16.00989 -23.24889 1.000 29.20877 308 PHE B N 1
ATOM 2081 C CA . PHE A 1 308 ? 24.59868 -16.33187 -24.54403 1.000 27.94809 308 PHE B CA 1
ATOM 2082 C C . PHE A 1 308 ? 23.85472 -15.52904 -25.59294 1.000 29.92727 308 PHE B C 1
ATOM 2083 O O . PHE A 1 308 ? 22.62299 -15.58176 -25.65619 1.000 29.70619 308 PHE B O 1
ATOM 2091 N N . HIS A 1 309 ? 24.59670 -14.77777 -26.40410 1.000 30.22994 309 HIS B N 1
ATOM 2092 C CA . HIS A 1 309 ? 23.97187 -13.90809 -27.39957 1.000 32.20649 309 HIS B CA 1
ATOM 2093 C C . HIS A 1 309 ? 23.72894 -14.71796 -28.66897 1.000 32.43810 309 HIS B C 1
ATOM 2094 O O . HIS A 1 309 ? 24.41708 -14.58841 -29.68302 1.000 35.32266 309 HIS B O 1
ATOM 2101 N N . GLY A 1 310 ? 22.72424 -15.57898 -28.56826 1.000 31.57747 310 GLY B N 1
ATOM 2102 C CA . GLY A 1 310 ? 22.35625 -16.47808 -29.63971 1.000 31.73802 310 GLY B CA 1
ATOM 2103 C C . GLY A 1 310 ? 21.30904 -17.45732 -29.15312 1.000 36.01221 310 GLY B C 1
ATOM 2104 O O . GLY A 1 310 ? 20.87870 -17.42796 -27.99019 1.000 32.72498 310 GLY B O 1
ATOM 2105 N N . SER A 1 311 ? 20.90539 -18.33694 -30.06793 1.000 33.17240 311 SER B N 1
ATOM 2106 C CA . SER A 1 311 ? 19.84199 -19.27463 -29.75899 1.000 38.12036 311 SER B CA 1
ATOM 2107 C C . SER A 1 311 ? 20.37780 -20.43589 -28.93013 1.000 40.02322 311 SER B C 1
ATOM 2108 O O . SER A 1 311 ? 21.58786 -20.66267 -28.83589 1.000 38.94414 311 SER B O 1
ATOM 2111 N N . ARG A 1 312 ? 19.45400 -21.18600 -28.32942 1.000 37.66504 312 ARG B N 1
ATOM 2112 C CA . ARG A 1 312 ? 19.87395 -22.31803 -27.51678 1.000 42.83671 312 ARG B CA 1
ATOM 2113 C C . ARG A 1 312 ? 20.30091 -23.51526 -28.36062 1.000 44.81590 312 ARG B C 1
ATOM 2114 O O . ARG A 1 312 ? 21.00570 -24.39220 -27.84989 1.000 44.19740 312 ARG B O 1
ATOM 2122 N N . ASP A 1 313 ? 19.91739 -23.56096 -29.64014 1.000 43.92369 313 ASP B N 1
ATOM 2123 C CA . ASP A 1 313 ? 20.43693 -24.60700 -30.51626 1.000 46.76087 313 ASP B CA 1
ATOM 2124 C C . ASP A 1 313 ? 21.91335 -24.38152 -30.82016 1.000 44.96329 313 ASP B C 1
ATOM 2125 O O . ASP A 1 313 ? 22.67987 -25.34341 -30.94883 1.000 44.91065 313 ASP B O 1
ATOM 2130 N N . ARG A 1 314 ? 22.33058 -23.11690 -30.93769 1.000 44.46586 314 ARG B N 1
ATOM 2131 C CA . ARG A 1 314 ? 23.75183 -22.81537 -31.06925 1.000 40.69435 314 ARG B CA 1
ATOM 2132 C C . ARG A 1 314 ? 24.49008 -23.05101 -29.75319 1.000 43.50785 314 ARG B C 1
ATOM 2133 O O . ARG A 1 314 ? 25.64491 -23.49168 -29.76089 1.000 42.68143 314 ARG B O 1
ATOM 2141 N N . LEU A 1 315 ? 23.83858 -22.79000 -28.61373 1.000 42.96568 315 LEU B N 1
ATOM 2142 C CA . LEU A 1 315 ? 24.54171 -22.87308 -27.33667 1.000 40.36800 315 LEU B CA 1
ATOM 2143 C C . LEU A 1 315 ? 24.80794 -24.31559 -26.91945 1.000 42.30507 315 LEU B C 1
ATOM 2144 O O . LEU A 1 315 ? 25.82443 -24.59083 -26.26712 1.000 39.57053 315 LEU B O 1
ATOM 2149 N N . LEU A 1 316 ? 23.91986 -25.24523 -27.27667 1.000 43.51311 316 LEU B N 1
ATOM 2150 C CA . LEU A 1 316 ? 24.08125 -26.61892 -26.80285 1.000 43.43679 316 LEU B CA 1
ATOM 2151 C C . LEU A 1 316 ? 25.40557 -27.23976 -27.22988 1.000 43.45784 316 LEU B C 1
ATOM 2152 O O . LEU A 1 316 ? 26.11142 -27.77668 -26.35883 1.000 45.32912 316 LEU B O 1
ATOM 2157 N N . PRO A 1 317 ? 25.81954 -27.19766 -28.50543 1.000 44.93170 317 PRO B N 1
ATOM 2158 C CA . PRO A 1 317 ? 27.12346 -27.80019 -28.84671 1.000 43.15517 317 PRO B CA 1
ATOM 2159 C C . PRO A 1 317 ? 28.30324 -27.09819 -28.20028 1.000 44.33163 317 PRO B C 1
ATOM 2160 O O . PRO A 1 317 ? 29.29023 -27.75669 -27.84322 1.000 44.11055 317 PRO B O 1
ATOM 2164 N N . LEU A 1 318 ? 28.23455 -25.77256 -28.04465 1.000 42.16821 318 LEU B N 1
ATOM 2165 C CA . LEU A 1 318 ? 29.31825 -25.04643 -27.39249 1.000 37.23604 318 LEU B CA 1
ATOM 2166 C C . LEU A 1 318 ? 29.49356 -25.49134 -25.94577 1.000 37.52818 318 LEU B C 1
ATOM 2167 O O . LEU A 1 318 ? 30.62199 -25.67630 -25.47766 1.000 38.05983 318 LEU B O 1
ATOM 2172 N N . MET A 1 319 ? 28.38873 -25.65302 -25.21512 1.000 38.65990 319 MET B N 1
ATOM 2173 C CA . MET A 1 319 ? 28.48345 -26.06422 -23.81564 1.000 39.11522 319 MET B CA 1
ATOM 2174 C C . MET A 1 319 ? 28.93388 -27.51681 -23.68954 1.000 43.18149 319 MET B C 1
ATOM 2175 O O . MET A 1 319 ? 29.67366 -27.86702 -22.76038 1.000 41.52077 319 MET B O 1
ATOM 2180 N N . GLN A 1 320 ? 28.50041 -28.38029 -24.60652 1.000 42.11821 320 GLN B N 1
ATOM 2181 C CA . GLN A 1 320 ? 28.92619 -29.77006 -24.52087 1.000 45.82655 320 GLN B CA 1
ATOM 2182 C C . GLN A 1 320 ? 30.34734 -29.98249 -25.02060 1.000 45.00013 320 GLN B C 1
ATOM 2183 O O . GLN A 1 320 ? 30.91313 -31.05359 -24.77750 1.000 48.86375 320 GLN B O 1
ATOM 2189 N N . GLU A 1 321 ? 30.93820 -28.99683 -25.69810 1.000 42.98410 321 GLU B N 1
ATOM 2190 C CA . GLU A 1 321 ? 32.34126 -29.07909 -26.08383 1.000 43.85263 321 GLU B CA 1
ATOM 2191 C C . GLU A 1 321 ? 33.27373 -28.41317 -25.08139 1.000 45.05803 321 GLU B C 1
ATOM 2192 O O . GLU A 1 321 ? 34.44369 -28.80577 -24.98023 1.000 42.29454 321 GLU B O 1
ATOM 2198 N N . GLU A 1 322 ? 32.78939 -27.42025 -24.33415 1.000 41.15493 322 GLU B N 1
ATOM 2199 C CA . GLU A 1 322 ? 33.62109 -26.69995 -23.37829 1.000 40.47327 322 GLU B CA 1
ATOM 2200 C C . GLU A 1 322 ? 33.45680 -27.18872 -21.94730 1.000 39.27313 322 GLU B C 1
ATOM 2201 O O . GLU A 1 322 ? 34.44390 -27.26667 -21.21246 1.000 39.61791 322 GLU B O 1
ATOM 2207 N N . PHE A 1 323 ? 32.23219 -27.50584 -21.52580 1.000 39.64686 323 PHE B N 1
ATOM 2208 C CA . PHE A 1 323 ? 31.95969 -27.92512 -20.15024 1.000 39.30734 323 PHE B CA 1
ATOM 2209 C C . PHE A 1 323 ? 30.99170 -29.10662 -20.16149 1.000 46.09500 323 PHE B C 1
ATOM 2210 O O . PHE A 1 323 ? 29.86272 -29.01137 -19.66981 1.000 46.73981 323 PHE B O 1
ATOM 2218 N N . PRO A 1 324 ? 31.40848 -30.25404 -20.71608 1.000 47.08986 324 PRO B N 1
ATOM 2219 C CA . PRO A 1 324 ? 30.49505 -31.40858 -20.75611 1.000 47.50306 324 PRO B CA 1
ATOM 2220 C C . PRO A 1 324 ? 30.16630 -31.95934 -19.38069 1.000 49.77176 324 PRO B C 1
ATOM 2221 O O . PRO A 1 324 ? 29.11855 -32.59890 -19.21884 1.000 49.34276 324 PRO B O 1
ATOM 2225 N N . GLU A 1 325 ? 31.02334 -31.72198 -18.38461 1.000 49.92967 325 GLU B N 1
ATOM 2226 C CA . GLU A 1 325 ? 30.78334 -32.24084 -17.04362 1.000 49.25854 325 GLU B CA 1
ATOM 2227 C C . GLU A 1 325 ? 29.57288 -31.59729 -16.37964 1.000 48.37948 325 GLU B C 1
ATOM 2228 O O . GLU A 1 325 ? 29.05753 -32.14624 -15.40074 1.000 52.06151 325 GLU B O 1
ATOM 2234 N N . LEU A 1 326 ? 29.09579 -30.45981 -16.89214 1.000 46.25818 326 LEU B N 1
ATOM 2235 C CA . LEU A 1 326 ? 27.91353 -29.83551 -16.30842 1.000 47.03985 326 LEU B CA 1
ATOM 2236 C C . LEU A 1 326 ? 26.64331 -30.62574 -16.57778 1.000 45.66337 326 LEU B C 1
ATOM 2237 O O . LEU A 1 326 ? 25.67284 -30.48046 -15.82541 1.000 50.00336 326 LEU B O 1
ATOM 2242 N N . GLY A 1 327 ? 26.61965 -31.43879 -17.63453 1.000 45.72127 327 GLY B N 1
ATOM 2243 C CA . GLY A 1 327 ? 25.46148 -32.26558 -17.92400 1.000 42.90514 327 GLY B CA 1
ATOM 2244 C C . GLY A 1 327 ? 24.20961 -31.51308 -18.30705 1.000 44.52902 327 GLY B C 1
ATOM 2245 O O . GLY A 1 327 ? 23.11749 -32.08350 -18.25200 1.000 45.81602 327 GLY B O 1
ATOM 2246 N N . LEU A 1 328 ? 24.33276 -30.24793 -18.70461 1.000 45.69232 328 LEU B N 1
ATOM 2247 C CA . LEU A 1 328 ? 23.15899 -29.42923 -18.98293 1.000 45.93972 328 LEU B CA 1
ATOM 2248 C C . LEU A 1 328 ? 22.44997 -29.90661 -20.24505 1.000 46.02131 328 LEU B C 1
ATOM 2249 O O . LEU A 1 328 ? 23.08081 -30.13231 -21.28144 1.000 49.74807 328 LEU B O 1
ATOM 2254 N N . GLY A 1 329 ? 21.12869 -30.04436 -20.16075 1.000 44.79484 329 GLY B N 1
ATOM 2255 C CA . GLY A 1 329 ? 20.31915 -30.42032 -21.29665 1.000 48.18736 329 GLY B CA 1
ATOM 2256 C C . GLY A 1 329 ? 19.68793 -29.21926 -21.99396 1.000 48.68742 329 GLY B C 1
ATOM 2257 O O . GLY A 1 329 ? 19.78248 -28.07489 -21.55606 1.000 46.59769 329 GLY B O 1
ATOM 2258 N N . LYS A 1 330 ? 19.02277 -29.51982 -23.11406 1.000 50.17444 330 LYS B N 1
ATOM 2259 C CA . LYS A 1 330 ? 18.34127 -28.49039 -23.89659 1.000 48.57688 330 LYS B CA 1
ATOM 2260 C C . LYS A 1 330 ? 17.38804 -27.67421 -23.02884 1.000 47.91890 330 LYS B C 1
ATOM 2261 O O . LYS A 1 330 ? 17.29342 -26.44809 -23.16898 1.000 46.40820 330 LYS B O 1
ATOM 2267 N N . GLU A 1 331 ? 16.70408 -28.33277 -22.09670 1.000 45.43176 331 GLU B N 1
ATOM 2268 C CA . GLU A 1 331 ? 15.70448 -27.66302 -21.28147 1.000 46.27397 331 GLU B CA 1
ATOM 2269 C C . GLU A 1 331 ? 16.29552 -26.83415 -20.14539 1.000 45.30017 331 GLU B C 1
ATOM 2270 O O . GLU A 1 331 ? 15.54173 -26.13409 -19.46334 1.000 45.70811 331 GLU B O 1
ATOM 2276 N N . ASP A 1 332 ? 17.60878 -26.88383 -19.92108 1.000 43.97106 332 ASP B N 1
ATOM 2277 C CA . ASP A 1 332 ? 18.23378 -25.99572 -18.94702 1.000 42.42614 332 ASP B CA 1
ATOM 2278 C C . ASP A 1 332 ? 18.49542 -24.60376 -19.50452 1.000 42.41298 332 ASP B C 1
ATOM 2279 O O . ASP A 1 332 ? 18.80173 -23.69017 -18.73255 1.000 40.91543 332 ASP B O 1
ATOM 2284 N N . PHE A 1 333 ? 18.40034 -24.43145 -20.81627 1.000 39.76529 333 PHE B N 1
ATOM 2285 C CA . PHE A 1 333 ? 18.62306 -23.15170 -21.46556 1.000 39.49684 333 PHE B CA 1
ATOM 2286 C C . PHE A 1 333 ? 17.27064 -22.52040 -21.74855 1.000 39.84162 333 PHE B C 1
ATOM 2287 O O . PHE A 1 333 ? 16.37396 -23.18390 -22.27928 1.000 39.13364 333 PHE B O 1
ATOM 2295 N N . LYS A 1 334 ? 17.10793 -21.25772 -21.36089 1.000 35.15158 334 LYS B N 1
ATOM 2296 C CA . LYS A 1 334 ? 15.85231 -20.54857 -21.57213 1.000 33.56981 334 LYS B CA 1
ATOM 2297 C C . LYS A 1 334 ? 16.08833 -19.39739 -22.53854 1.000 34.60415 334 LYS B C 1
ATOM 2298 O O . LYS A 1 334 ? 16.94372 -18.53853 -22.29493 1.000 32.26439 334 LYS B O 1
ATOM 2304 N N . GLU A 1 335 ? 15.32552 -19.38497 -23.62642 1.000 32.50390 335 GLU B N 1
ATOM 2305 C CA . GLU A 1 335 ? 15.43803 -18.36194 -24.64843 1.000 33.16187 335 GLU B CA 1
ATOM 2306 C C . GLU A 1 335 ? 14.52347 -17.19296 -24.32503 1.000 30.74842 335 GLU B C 1
ATOM 2307 O O . GLU A 1 335 ? 13.39323 -17.37850 -23.85953 1.000 30.05624 335 GLU B O 1
ATOM 2313 N N . MET A 1 336 ? 15.01205 -15.98766 -24.58671 1.000 31.91698 336 MET B N 1
ATOM 2314 C CA . MET A 1 336 ? 14.20673 -14.78875 -24.38501 1.000 31.30375 336 MET B CA 1
ATOM 2315 C C . MET A 1 336 ? 14.81642 -13.65159 -25.19635 1.000 28.46394 336 MET B C 1
ATOM 2316 O O . MET A 1 336 ? 15.82225 -13.82095 -25.89100 1.000 29.96938 336 MET B O 1
ATOM 2321 N N . SER A 1 337 ? 14.17985 -12.49033 -25.12221 1.000 27.83492 337 SER B N 1
ATOM 2322 C CA . SER A 1 337 ? 14.70650 -11.32009 -25.79758 1.000 27.09272 337 SER B CA 1
ATOM 2323 C C . SER A 1 337 ? 15.82147 -10.70764 -24.95973 1.000 26.73478 337 SER B C 1
ATOM 2324 O O . SER A 1 337 ? 15.97458 -11.00389 -23.77241 1.000 26.30579 337 SER B O 1
ATOM 2327 N N . TRP A 1 338 ? 16.61647 -9.85057 -25.59581 1.000 26.96113 338 TRP B N 1
ATOM 2328 C CA . TRP A 1 338 ? 17.65361 -9.14177 -24.85675 1.000 24.95826 338 TRP B CA 1
ATOM 2329 C C . TRP A 1 338 ? 17.07978 -8.44045 -23.62323 1.000 25.89521 338 TRP B C 1
ATOM 2330 O O . TRP A 1 338 ? 17.59861 -8.59570 -22.51219 1.000 24.73718 338 TRP B O 1
ATOM 2341 N N . VAL A 1 339 ? 15.97354 -7.70330 -23.78037 1.000 25.49779 339 VAL B N 1
ATOM 2342 C CA . VAL A 1 339 ? 15.50064 -6.92494 -22.63814 1.000 25.23724 339 VAL B CA 1
ATOM 2343 C C . VAL A 1 339 ? 14.88462 -7.83859 -21.58313 1.000 26.77689 339 VAL B C 1
ATOM 2344 O O . VAL A 1 339 ? 14.98789 -7.56643 -20.37781 1.000 25.33988 339 VAL B O 1
ATOM 2348 N N . GLN A 1 340 ? 14.26495 -8.94626 -22.00187 1.000 27.62436 340 GLN B N 1
ATOM 2349 C CA . GLN A 1 340 ? 13.77293 -9.91723 -21.03045 1.000 26.64267 340 GLN B CA 1
ATOM 2350 C C . GLN A 1 340 ? 14.91476 -10.51096 -20.21071 1.000 25.07143 340 GLN B C 1
ATOM 2351 O O . GLN A 1 340 ? 14.73600 -10.79670 -19.02274 1.000 23.98182 340 GLN B O 1
ATOM 2357 N N . SER A 1 341 ? 16.09802 -10.67757 -20.80961 1.000 24.31081 341 SER B N 1
ATOM 2358 C CA . SER A 1 341 ? 17.21890 -11.22337 -20.05066 1.000 22.92117 341 SER B CA 1
ATOM 2359 C C . SER A 1 341 ? 17.71734 -10.22963 -19.00753 1.000 24.70296 341 SER B C 1
ATOM 2360 O O . SER A 1 341 ? 18.22323 -10.63928 -17.96019 1.000 24.75034 341 SER B O 1
ATOM 2363 N N . ILE A 1 342 ? 17.55826 -8.92894 -19.26308 1.000 23.68705 342 ILE B N 1
ATOM 2364 C CA . ILE A 1 342 ? 17.86062 -7.91966 -18.25328 1.000 24.83719 342 ILE B CA 1
ATOM 2365 C C . ILE A 1 342 ? 16.83663 -7.97780 -17.12246 1.000 26.24525 342 ILE B C 1
ATOM 2366 O O . ILE A 1 342 ? 17.18601 -7.89439 -15.93858 1.000 24.00288 342 ILE B O 1
ATOM 2371 N N . VAL A 1 343 ? 15.55029 -8.06576 -17.47512 1.000 23.56072 343 VAL B N 1
ATOM 2372 C CA . VAL A 1 343 ? 14.50825 -8.20166 -16.46023 1.000 25.88205 343 VAL B CA 1
ATOM 2373 C C . VAL A 1 343 ? 14.80882 -9.39776 -15.56985 1.000 26.59793 343 VAL B C 1
ATOM 2374 O O . VAL A 1 343 ? 14.81200 -9.29645 -14.33638 1.000 27.70069 343 VAL B O 1
ATOM 2378 N N . HIS A 1 344 ? 15.10618 -10.53696 -16.19789 1.000 25.72677 344 HIS B N 1
ATOM 2379 C CA . HIS A 1 344 ? 15.39438 -11.77529 -15.47998 1.000 27.59015 344 HIS B CA 1
ATOM 2380 C C . HIS A 1 344 ? 16.53792 -11.59008 -14.48694 1.000 26.69531 344 HIS B C 1
ATOM 2381 O O . HIS A 1 344 ? 16.41476 -11.92692 -13.30515 1.000 25.76362 344 HIS B O 1
ATOM 2388 N N . TYR A 1 345 ? 17.64476 -11.01702 -14.93560 1.000 26.20314 345 TYR B N 1
ATOM 2389 C CA . TYR A 1 345 ? 18.80072 -10.90314 -14.05862 1.000 28.00862 345 TYR B CA 1
ATOM 2390 C C . TYR A 1 345 ? 18.70731 -9.72599 -13.09461 1.000 27.77438 345 TYR B C 1
ATOM 2391 O O . TYR A 1 345 ? 19.65531 -9.49896 -12.34296 1.000 28.10074 345 TYR B O 1
ATOM 2400 N N . ASN A 1 346 ? 17.59559 -8.98319 -13.08678 1.000 25.83994 346 ASN B N 1
ATOM 2401 C CA . ASN A 1 346 ? 17.29641 -8.04376 -12.01328 1.000 25.43463 346 ASN B CA 1
ATOM 2402 C C . ASN A 1 346 ? 16.27215 -8.60216 -11.02170 1.000 28.15338 346 ASN B C 1
ATOM 2403 O O . ASN A 1 346 ? 15.59114 -7.82959 -10.33575 1.000 28.80082 346 ASN B O 1
ATOM 2408 N N . ASN A 1 347 ? 16.15203 -9.92838 -10.94255 1.000 28.43236 347 ASN B N 1
ATOM 2409 C CA . ASN A 1 347 ? 15.31777 -10.62085 -9.95595 1.000 31.55642 347 ASN B CA 1
ATOM 2410 C C . ASN A 1 347 ? 13.82683 -10.36494 -10.16854 1.000 33.86985 347 ASN B C 1
ATOM 2411 O O . ASN A 1 347 ? 13.04723 -10.40696 -9.21416 1.000 38.91519 347 ASN B O 1
ATOM 2416 N N . TYR A 1 348 ? 13.40556 -10.10224 -11.40453 1.000 29.40616 348 TYR B N 1
ATOM 2417 C CA . TYR A 1 348 ? 11.98904 -10.02868 -11.73444 1.000 31.63274 348 TYR B CA 1
ATOM 2418 C C . TYR A 1 348 ? 11.56213 -11.29327 -12.47672 1.000 32.43547 348 TYR B C 1
ATOM 2419 O O . TYR A 1 348 ? 12.39387 -12.05881 -12.96973 1.000 32.50653 348 TYR B O 1
ATOM 2428 N N . LYS A 1 349 ? 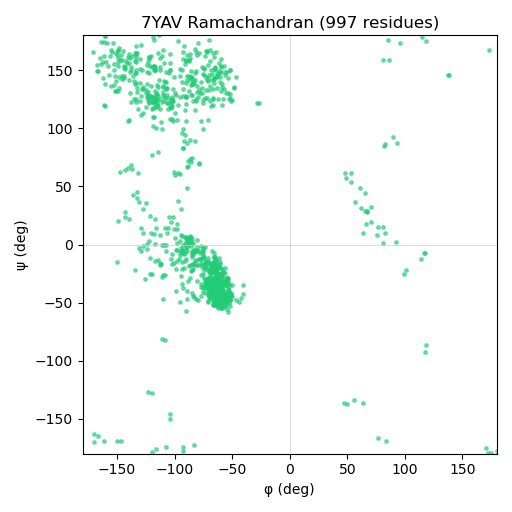10.24929 -11.51291 -12.54515 1.000 33.91459 349 LYS B N 1
ATOM 2429 C CA . LYS A 1 349 ? 9.73491 -12.67371 -13.26116 1.000 37.10182 349 LYS B CA 1
ATOM 2430 C C . LYS A 1 349 ? 10.02995 -12.54446 -14.75078 1.000 37.68610 349 LYS B C 1
ATOM 2431 O O . LYS A 1 349 ? 9.97907 -11.44840 -15.31522 1.000 34.09356 349 LYS B O 1
ATOM 2437 N N . ASP A 1 350 ? 10.33747 -13.67943 -15.39099 1.000 40.06533 350 ASP B N 1
ATOM 2438 C CA . ASP A 1 350 ? 10.73343 -13.64720 -16.79724 1.000 38.05456 350 ASP B CA 1
ATOM 2439 C C . ASP A 1 350 ? 9.67360 -12.98250 -17.66751 1.000 38.79413 350 ASP B C 1
ATOM 2440 O O . ASP A 1 350 ? 10.00886 -12.32366 -18.65891 1.000 39.87057 350 ASP B O 1
ATOM 2445 N N . ASP A 1 351 ? 8.39920 -13.11597 -17.30837 1.000 37.07813 351 ASP B N 1
ATOM 2446 C CA . ASP A 1 351 ? 7.32398 -12.54069 -18.10477 1.000 39.53895 351 ASP B CA 1
ATOM 2447 C C . ASP A 1 351 ? 6.75825 -11.25297 -17.49820 1.000 37.55187 351 ASP B C 1
ATOM 2448 O O . ASP A 1 351 ? 5.64593 -10.84985 -17.84883 1.000 38.81518 351 ASP B O 1
ATOM 2453 N N . ASP A 1 352 ? 7.50507 -10.59865 -16.60578 1.000 36.79125 352 ASP B N 1
ATOM 2454 C CA . ASP A 1 352 ? 7.05311 -9.34840 -16.00322 1.000 34.37254 352 ASP B CA 1
ATOM 2455 C C . ASP A 1 352 ? 7.00188 -8.23721 -17.05043 1.000 33.06449 352 ASP B C 1
ATOM 2456 O O . ASP A 1 352 ? 7.83635 -8.19345 -17.95661 1.000 34.33043 352 ASP B O 1
ATOM 2461 N N . PRO A 1 353 ? 6.05255 -7.30926 -16.92994 1.000 32.03279 353 PRO B N 1
ATOM 2462 C CA . PRO A 1 353 ? 6.05352 -6.14199 -17.82127 1.000 30.79053 353 PRO B CA 1
ATOM 2463 C C . PRO A 1 353 ? 7.37337 -5.39386 -17.74143 1.000 30.88002 353 PRO B C 1
ATOM 2464 O O . PRO A 1 353 ? 8.03981 -5.36835 -16.70037 1.000 31.40113 353 PRO B O 1
ATOM 2468 N N . LEU A 1 354 ? 7.75750 -4.79510 -18.87248 1.000 28.61922 354 LEU B N 1
ATOM 2469 C CA . LEU A 1 354 ? 9.00157 -4.04201 -18.93324 1.000 26.80848 354 LEU B CA 1
ATOM 2470 C C . LEU A 1 354 ? 9.03176 -2.90363 -17.92239 1.000 28.12179 354 LEU B C 1
ATOM 2471 O O . LEU A 1 354 ? 10.11779 -2.42648 -17.56770 1.000 26.16630 354 LEU B O 1
ATOM 2476 N N . GLU A 1 355 ? 7.86757 -2.46213 -17.44584 1.000 24.96089 355 GLU B N 1
ATOM 2477 C CA . GLU A 1 355 ? 7.84168 -1.33474 -16.52360 1.000 29.24561 355 GLU B CA 1
ATOM 2478 C C . GLU A 1 355 ? 8.62575 -1.60924 -15.24993 1.000 26.85585 355 GLU B C 1
ATOM 2479 O O . GLU A 1 355 ? 9.02400 -0.65449 -14.57800 1.000 26.36106 355 GLU B O 1
ATOM 2485 N N . VAL A 1 356 ? 8.87690 -2.88153 -14.91396 1.000 25.25829 356 VAL B N 1
ATOM 2486 C CA . VAL A 1 356 ? 9.67491 -3.17818 -13.72479 1.000 28.46394 356 VAL B CA 1
ATOM 2487 C C . VAL A 1 356 ? 11.06410 -2.56307 -13.84301 1.000 27.80597 356 VAL B C 1
ATOM 2488 O O . VAL A 1 356 ? 11.70850 -2.25984 -12.82750 1.000 29.18771 356 VAL B O 1
ATOM 2492 N N . LEU A 1 357 ? 11.53328 -2.33830 -15.07120 1.000 23.78443 357 LEU B N 1
ATOM 2493 C CA . LEU A 1 357 ? 12.78273 -1.63029 -15.30830 1.000 24.97405 357 LEU B CA 1
ATOM 2494 C C . LEU A 1 357 ? 12.74295 -0.16752 -14.87891 1.000 26.57161 357 LEU B C 1
ATOM 2495 O O . LEU A 1 357 ? 13.80557 0.46256 -14.79849 1.000 22.75010 357 LEU B O 1
ATOM 2500 N N . LEU A 1 358 ? 11.56318 0.39393 -14.62912 1.000 24.80561 358 LEU B N 1
ATOM 2501 C CA . LEU A 1 358 ? 11.44810 1.80450 -14.28796 1.000 24.54768 358 LEU B CA 1
ATOM 2502 C C . LEU A 1 358 ? 11.45309 2.03628 -12.78967 1.000 29.62197 358 LEU B C 1
ATOM 2503 O O . LEU A 1 358 ? 11.49463 3.18996 -12.34383 1.000 30.29047 358 LEU B O 1
ATOM 2508 N N . ASN A 1 359 ? 11.39916 0.96619 -12.01018 1.000 26.70320 359 ASN B N 1
ATOM 2509 C CA . ASN A 1 359 ? 11.46458 1.08661 -10.55935 1.000 29.97465 359 ASN B CA 1
ATOM 2510 C C . ASN A 1 359 ? 12.84044 1.61035 -10.13842 1.000 30.63262 359 ASN B C 1
ATOM 2511 O O . ASN A 1 359 ? 13.86815 1.23373 -10.71382 1.000 28.71397 359 ASN B O 1
ATOM 2516 N N . LYS A 1 360 ? 12.87153 2.45452 -9.09990 1.000 30.84054 360 LYS B N 1
ATOM 2517 C CA . LYS A 1 360 ? 14.09998 3.15652 -8.71819 1.000 34.41992 360 LYS B CA 1
ATOM 2518 C C . LYS A 1 360 ? 14.86166 2.48880 -7.57890 1.000 36.67282 360 LYS B C 1
ATOM 2519 O O . LYS A 1 360 ? 15.97321 2.92053 -7.25324 1.000 38.80465 360 LYS B O 1
ATOM 2525 N N . THR A 1 361 ? 14.31669 1.43681 -6.99187 1.000 39.37577 361 THR B N 1
ATOM 2526 C CA . THR A 1 361 ? 15.00268 0.71010 -5.93808 1.000 42.98147 361 THR B CA 1
ATOM 2527 C C . THR A 1 361 ? 15.03361 -0.77617 -6.27293 1.000 42.60511 361 THR B C 1
ATOM 2528 O O . THR A 1 361 ? 14.13752 -1.29286 -6.94956 1.000 40.12586 361 THR B O 1
ATOM 2532 N N . VAL A 1 362 ? 16.08325 -1.45596 -5.79354 1.000 42.28139 362 VAL B N 1
ATOM 2533 C CA . VAL A 1 362 ? 16.30308 -2.85888 -6.14045 1.000 43.53417 362 VAL B CA 1
ATOM 2534 C C . VAL A 1 362 ? 15.12105 -3.71792 -5.70041 1.000 44.83169 362 VAL B C 1
ATOM 2535 O O . VAL A 1 362 ? 14.39737 -3.39125 -4.75003 1.000 47.45569 362 VAL B O 1
ATOM 2539 N N . ASN A 1 363 ? 14.92001 -4.82825 -6.40429 1.000 45.26859 363 ASN B N 1
ATOM 2540 C CA . ASN A 1 363 ? 13.81618 -5.73883 -6.09698 1.000 48.03734 363 ASN B CA 1
ATOM 2541 C C . ASN A 1 363 ? 14.24099 -6.78735 -5.07045 1.000 54.13017 363 ASN B C 1
ATOM 2542 O O . ASN A 1 363 ? 14.03169 -7.99435 -5.23453 1.000 53.56958 363 ASN B O 1
ATOM 2547 N N . PHE A 1 364 ? 14.86351 -6.30303 -4.00003 1.000 52.26153 364 PHE B N 1
ATOM 2548 C CA . PHE A 1 364 ? 15.10793 -7.08711 -2.78374 1.000 52.14046 364 PHE B CA 1
ATOM 2549 C C . PHE A 1 364 ? 15.48117 -6.16867 -1.60997 1.000 49.44540 364 PHE B C 1
ATOM 2550 O O . PHE A 1 364 ? 15.96370 -5.05986 -1.81875 1.000 51.31668 364 PHE B O 1
ATOM 2558 N N . GLU A 1 365 ? 15.24729 -6.60773 -0.35736 1.000 51.82200 365 GLU B N 1
ATOM 2559 C CA . GLU A 1 365 ? 15.68188 -5.68211 0.68405 1.000 48.61372 365 GLU B CA 1
ATOM 2560 C C . GLU A 1 365 ? 17.18711 -5.84196 0.92587 1.000 50.54817 365 GLU B C 1
ATOM 2561 O O . GLU A 1 365 ? 17.65744 -6.96298 1.15232 1.000 52.40892 365 GLU B O 1
ATOM 2567 N N . PRO A 1 366 ? 18.00966 -4.73281 0.79388 1.000 49.66385 366 PRO B N 1
ATOM 2568 C CA . PRO A 1 366 ? 19.47937 -4.87559 0.74038 1.000 44.58166 366 PRO B CA 1
ATOM 2569 C C . PRO A 1 366 ? 20.10155 -4.91981 2.12797 1.000 38.93098 366 PRO B C 1
ATOM 2570 O O . PRO A 1 366 ? 19.62841 -4.25773 3.05821 1.000 38.75465 366 PRO B O 1
ATOM 2574 N N . ASN A 1 367 ? 21.10492 -5.67588 2.27953 1.000 39.05995 367 ASN B N 1
ATOM 2575 C CA . ASN A 1 367 ? 21.90644 -5.70265 3.48240 1.000 36.03064 367 ASN B CA 1
ATOM 2576 C C . ASN A 1 367 ? 23.11028 -4.79591 3.30356 1.000 32.12754 367 ASN B C 1
ATOM 2577 O O . ASN A 1 367 ? 23.63652 -4.67731 2.19572 1.000 31.83013 367 ASN B O 1
ATOM 2582 N N . PRO A 1 368 ? 23.54487 -4.13213 4.37082 1.000 31.98805 368 PRO B N 1
ATOM 2583 C CA . PRO A 1 368 ? 24.84788 -3.45809 4.34041 1.000 30.37206 368 PRO B CA 1
ATOM 2584 C C . PRO A 1 368 ? 25.94358 -4.41290 3.87272 1.000 30.88265 368 PRO B C 1
ATOM 2585 O O . PRO A 1 368 ? 25.86271 -5.62569 4.07945 1.000 31.53799 368 PRO B O 1
ATOM 2589 N N . PHE A 1 369 ? 26.96757 -3.86025 3.22211 1.000 28.85609 369 PHE B N 1
ATOM 2590 C CA . PHE A 1 369 ? 28.01525 -4.69525 2.64354 1.000 27.95335 369 PHE B CA 1
ATOM 2591 C C . PHE A 1 369 ? 29.27436 -3.86975 2.40749 1.000 26.84269 369 PHE B C 1
ATOM 2592 O O . PHE A 1 369 ? 29.23200 -2.63885 2.29990 1.000 28.46920 369 PHE B O 1
ATOM 2600 N N . LYS A 1 370 ? 30.40016 -4.57945 2.34201 1.000 27.36907 370 LYS B N 1
ATOM 2601 C CA . LYS A 1 370 ? 31.69423 -4.02944 1.94994 1.000 27.23484 370 LYS B CA 1
ATOM 2602 C C . LYS A 1 370 ? 32.31708 -4.99101 0.95031 1.000 24.13974 370 LYS B C 1
ATOM 2603 O O . LYS A 1 370 ? 32.48689 -6.17547 1.25305 1.000 27.37960 370 LYS B O 1
ATOM 2609 N N . LEU A 1 371 ? 32.63630 -4.49846 -0.23988 1.000 24.37924 371 LEU B N 1
ATOM 2610 C CA . LEU A 1 371 ? 33.24950 -5.33553 -1.25926 1.000 24.76350 371 LEU B CA 1
ATOM 2611 C C . LEU A 1 371 ? 34.64014 -4.81654 -1.61624 1.000 23.06592 371 LEU B C 1
ATOM 2612 O O . LEU A 1 371 ? 34.94656 -3.63181 -1.44678 1.000 21.83156 371 LEU B O 1
ATOM 2617 N N . LYS A 1 372 ? 35.48696 -5.73906 -2.07356 1.000 22.31847 372 LYS B N 1
ATOM 2618 C CA . LYS A 1 372 ? 36.80458 -5.45799 -2.63207 1.000 24.28712 372 LYS B CA 1
ATOM 2619 C C . LYS A 1 372 ? 36.96749 -6.33731 -3.86250 1.000 23.07908 372 LYS B C 1
ATOM 2620 O O . LYS A 1 372 ? 36.24796 -7.32602 -4.02136 1.000 23.98182 372 LYS B O 1
ATOM 2626 N N . SER A 1 373 ? 37.91617 -5.99106 -4.73539 1.000 20.84987 373 SER B N 1
ATOM 2627 C CA . SER A 1 373 ? 38.09909 -6.80819 -5.93057 1.000 22.63692 373 SER B CA 1
ATOM 2628 C C . SER A 1 373 ? 39.55395 -6.80652 -6.38920 1.000 21.29466 373 SER B C 1
ATOM 2629 O O . SER A 1 373 ? 40.34971 -5.93001 -6.03973 1.000 20.69985 373 SER B O 1
ATOM 2632 N N . ASP A 1 374 ? 39.87916 -7.81787 -7.19232 1.000 20.64984 374 ASP B N 1
ATOM 2633 C CA . ASP A 1 374 ? 41.21468 -8.05491 -7.71175 1.000 19.27863 374 ASP B CA 1
ATOM 2634 C C . ASP A 1 374 ? 41.09279 -8.51183 -9.15596 1.000 22.63692 374 ASP B C 1
ATOM 2635 O O . ASP A 1 374 ? 40.03708 -8.97529 -9.59643 1.000 23.90287 374 ASP B O 1
ATOM 2640 N N . TYR A 1 375 ? 42.19095 -8.39365 -9.88625 1.000 19.97871 375 TYR B N 1
ATOM 2641 C CA . TYR A 1 375 ? 42.30262 -8.93406 -11.22878 1.000 20.49983 375 TYR B CA 1
ATOM 2642 C C . TYR A 1 375 ? 43.26567 -10.11169 -11.22828 1.000 23.70021 375 TYR B C 1
ATOM 2643 O O . TYR A 1 375 ? 44.34054 -10.05788 -10.61132 1.000 22.51586 375 TYR B O 1
ATOM 2652 N N . VAL A 1 376 ? 42.86793 -11.17303 -11.91708 1.000 22.36058 376 VAL B N 1
ATOM 2653 C CA . VAL A 1 376 ? 43.59199 -12.43334 -11.93515 1.000 22.14476 376 VAL B CA 1
ATOM 2654 C C . VAL A 1 376 ? 44.05624 -12.69120 -13.35980 1.000 24.25291 376 VAL B C 1
ATOM 2655 O O . VAL A 1 376 ? 43.25417 -12.63433 -14.30313 1.000 22.03948 376 VAL B O 1
ATOM 2659 N N . LYS A 1 377 ? 45.36326 -12.92971 -13.51548 1.000 23.15541 377 LYS B N 1
ATOM 2660 C CA . LYS A 1 377 ? 45.96938 -13.15931 -14.81574 1.000 23.14225 377 LYS B CA 1
ATOM 2661 C C . LYS A 1 377 ? 46.46147 -14.58522 -15.00106 1.000 26.99797 377 LYS B C 1
ATOM 2662 O O . LYS A 1 377 ? 46.70588 -14.99663 -16.13908 1.000 29.17192 377 LYS B O 1
ATOM 2668 N N . LYS A 1 378 ? 46.61154 -15.33757 -13.91924 1.000 26.75058 378 LYS B N 1
ATOM 2669 C CA . LYS A 1 378 ? 46.98267 -16.73735 -13.95654 1.000 29.70093 378 LYS B CA 1
ATOM 2670 C C . LYS A 1 378 ? 46.00776 -17.50670 -13.08232 1.000 28.64028 378 LYS B C 1
ATOM 2671 O O . LYS A 1 378 ? 45.64908 -17.03144 -11.99936 1.000 28.44552 378 LYS B O 1
ATOM 2677 N N . PRO A 1 379 ? 45.57239 -18.68809 -13.51461 1.000 28.89294 379 PRO B N 1
ATOM 2678 C CA . PRO A 1 379 ? 44.66770 -19.49143 -12.68475 1.000 30.93266 379 PRO B CA 1
ATOM 2679 C C . PRO A 1 379 ? 45.17187 -19.59683 -11.25261 1.000 32.63549 379 PRO B C 1
ATOM 2680 O O . PRO A 1 379 ? 46.36215 -19.79055 -11.00578 1.000 32.54338 379 PRO B O 1
ATOM 2684 N N . ILE A 1 380 ? 44.26486 -19.40398 -10.30502 1.000 33.06449 380 ILE B N 1
ATOM 2685 C CA . ILE A 1 380 ? 44.58313 -19.66269 -8.89508 1.000 31.32218 380 ILE B CA 1
ATOM 2686 C C . ILE A 1 380 ? 44.81079 -21.16022 -8.71341 1.000 33.57245 380 ILE B C 1
ATOM 2687 O O . ILE A 1 380 ? 44.01531 -21.96430 -9.23481 1.000 34.24884 380 ILE B O 1
ATOM 2692 N N . PRO A 1 381 ? 45.86891 -21.58982 -8.01403 1.000 35.78061 381 PRO B N 1
ATOM 2693 C CA . PRO A 1 381 ? 46.07931 -23.03129 -7.81624 1.000 35.06999 381 PRO B CA 1
ATOM 2694 C C . PRO A 1 381 ? 44.90915 -23.67417 -7.08764 1.000 37.07550 381 PRO B C 1
ATOM 2695 O O . PRO A 1 381 ? 44.25521 -23.04709 -6.25015 1.000 36.97022 381 PRO B O 1
ATOM 2699 N N . ASP A 1 382 ? 44.66117 -24.94901 -7.41420 1.000 36.21750 382 ASP B N 1
ATOM 2700 C CA . ASP A 1 382 ? 43.50204 -25.65857 -6.88019 1.000 37.54661 382 ASP B CA 1
ATOM 2701 C C . ASP A 1 382 ? 43.42441 -25.55919 -5.36407 1.000 38.27038 382 ASP B C 1
ATOM 2702 O O . ASP A 1 382 ? 42.36350 -25.26095 -4.80435 1.000 38.96520 382 ASP B O 1
ATOM 2707 N N . ASP A 1 383 ? 44.53764 -25.81862 -4.67646 1.000 37.81506 383 ASP B N 1
ATOM 2708 C CA . ASP A 1 383 ? 44.47804 -25.87319 -3.22031 1.000 38.30459 383 ASP B CA 1
ATOM 2709 C C . ASP A 1 383 ? 44.36704 -24.48196 -2.60759 1.000 38.15194 383 ASP B C 1
ATOM 2710 O O . ASP A 1 383 ? 43.79024 -24.33006 -1.52429 1.000 40.11007 383 ASP B O 1
ATOM 2715 N N . VAL A 1 384 ? 44.89738 -23.45819 -3.28209 1.000 37.60451 384 VAL B N 1
ATOM 2716 C CA . VAL A 1 384 ? 44.71367 -22.08669 -2.81401 1.000 35.55163 384 VAL B CA 1
ATOM 2717 C C . VAL A 1 384 ? 43.25387 -21.66789 -2.96271 1.000 34.37781 384 VAL B C 1
ATOM 2718 O O . VAL A 1 384 ? 42.70802 -20.95971 -2.10866 1.000 33.30136 384 VAL B O 1
ATOM 2722 N N . LEU A 1 385 ? 42.58966 -22.12478 -4.02900 1.000 33.75668 385 LEU B N 1
ATOM 2723 C CA . LEU A 1 385 ? 41.17355 -21.81662 -4.20058 1.000 33.15924 385 LEU B CA 1
ATOM 2724 C C . LEU A 1 385 ? 40.33751 -22.45735 -3.10239 1.000 35.78061 385 LEU B C 1
ATOM 2725 O O . LEU A 1 385 ? 39.37790 -21.84825 -2.60496 1.000 33.94354 385 LEU B O 1
ATOM 2730 N N . GLU A 1 386 ? 40.68920 -23.69146 -2.71391 1.000 33.73299 386 GLU B N 1
ATOM 2731 C CA . GLU A 1 386 ? 40.03526 -24.34125 -1.58655 1.000 35.03315 386 GLU B CA 1
ATOM 2732 C C . GLU A 1 386 ? 40.22660 -23.54526 -0.30119 1.000 34.96472 386 GLU B C 1
ATOM 2733 O O . GLU A 1 386 ? 39.28475 -23.37211 0.48355 1.000 36.13065 386 GLU B O 1
ATOM 2739 N N . LYS A 1 387 ? 41.44627 -23.06439 -0.06360 1.000 37.77558 387 LYS B N 1
ATOM 2740 C CA . LYS A 1 387 ? 41.72155 -22.29619 1.14673 1.000 38.55725 387 LYS B CA 1
ATOM 2741 C C . LYS A 1 387 ? 40.95051 -20.97557 1.14378 1.000 35.09105 387 LYS B C 1
ATOM 2742 O O . LYS A 1 387 ? 40.42022 -20.55466 2.17870 1.000 30.59577 387 LYS B O 1
ATOM 2748 N N . LEU A 1 388 ? 40.86167 -20.32414 -0.01956 1.000 34.40939 388 LEU B N 1
ATOM 2749 C CA . LEU A 1 388 ? 40.05301 -19.11100 -0.14800 1.000 34.69627 388 LEU B CA 1
ATOM 2750 C C . LEU A 1 388 ? 38.58974 -19.37591 0.19342 1.000 32.30914 388 LEU B C 1
ATOM 2751 O O . LEU A 1 388 ? 38.01095 -18.70694 1.05918 1.000 35.80166 388 LEU B O 1
ATOM 2756 N N . LEU A 1 389 ? 37.97545 -20.35204 -0.47722 1.000 27.64016 389 LEU B N 1
ATOM 2757 C CA . LEU A 1 389 ? 36.54767 -20.59005 -0.29675 1.000 31.98541 389 LEU B CA 1
ATOM 2758 C C . LEU A 1 389 ? 36.21767 -21.05786 1.11871 1.000 33.61719 389 LEU B C 1
ATOM 2759 O O . LEU A 1 389 ? 35.11526 -20.78528 1.62167 1.000 33.23293 389 LEU B O 1
ATOM 2764 N N . ALA A 1 390 ? 37.15768 -21.73253 1.78956 1.000 34.41465 390 ALA B N 1
ATOM 2765 C CA . ALA A 1 390 ? 36.89138 -22.18939 3.15190 1.000 32.33019 390 ALA B CA 1
ATOM 2766 C C . ALA A 1 390 ? 36.66684 -21.01719 4.09430 1.000 31.65116 390 ALA B C 1
ATOM 2767 O O . ALA A 1 390 ? 35.96363 -21.15507 5.10307 1.000 35.18580 390 ALA B O 1
ATOM 2769 N N . ARG A 1 391 ? 37.22817 -19.84930 3.77058 1.000 34.49624 391 ARG B N 1
ATOM 2770 C CA . ARG A 1 391 ? 37.06458 -18.68545 4.63341 1.000 32.18281 391 ARG B CA 1
ATOM 2771 C C . ARG A 1 391 ? 35.61535 -18.23234 4.70983 1.000 32.74340 391 ARG B C 1
ATOM 2772 O O . ARG A 1 391 ? 35.25511 -17.49453 5.63529 1.000 33.75405 391 ARG B O 1
ATOM 2780 N N . LEU A 1 392 ? 34.77254 -18.68640 3.77890 1.000 30.73790 392 LEU B N 1
ATOM 2781 C CA . LEU A 1 392 ? 33.35226 -18.37873 3.85924 1.000 32.30651 392 LEU B CA 1
ATOM 2782 C C . LEU A 1 392 ? 32.70653 -19.00897 5.08716 1.000 37.64399 392 LEU B C 1
ATOM 2783 O O . LEU A 1 392 ? 31.70379 -18.48602 5.58418 1.000 39.56790 392 LEU B O 1
ATOM 2788 N N . TYR A 1 393 ? 33.26024 -20.12034 5.59784 1.000 35.50952 393 TYR B N 1
ATOM 2789 C CA . TYR A 1 393 ? 32.70863 -20.72917 6.80872 1.000 37.78085 393 TYR B CA 1
ATOM 2790 C C . TYR A 1 393 ? 32.90029 -19.85627 8.03873 1.000 38.37039 393 TYR B C 1
ATOM 2791 O O . TYR A 1 393 ? 32.23726 -20.08736 9.05587 1.000 40.50222 393 TYR B O 1
ATOM 2800 N N . GLU A 1 394 ? 33.78406 -18.86062 7.97328 1.000 38.43882 394 GLU B N 1
ATOM 2801 C CA . GLU A 1 394 ? 34.16955 -18.16243 9.19270 1.000 38.60989 394 GLU B CA 1
ATOM 2802 C C . GLU A 1 394 ? 33.09315 -17.20384 9.67444 1.000 40.37063 394 GLU B C 1
ATOM 2803 O O . GLU A 1 394 ? 33.03645 -16.90012 10.87016 1.000 43.23939 394 GLU B O 1
ATOM 2809 N N . GLU A 1 395 ? 32.24005 -16.71559 8.78161 1.000 39.42052 395 GLU B N 1
ATOM 2810 C CA . GLU A 1 395 ? 31.17234 -15.80667 9.16522 1.000 37.78348 395 GLU B CA 1
ATOM 2811 C C . GLU A 1 395 ? 29.82276 -16.48598 8.96583 1.000 40.00216 395 GLU B C 1
ATOM 2812 O O . GLU A 1 395 ? 29.74000 -17.64295 8.53920 1.000 40.28378 395 GLU B O 1
ATOM 2818 N N . ASP A 1 396 ? 28.75962 -15.74709 9.28633 1.000 40.91806 396 ASP B N 1
ATOM 2819 C CA . ASP A 1 396 ? 27.41634 -16.30570 9.29130 1.000 41.17073 396 ASP B CA 1
ATOM 2820 C C . ASP A 1 396 ? 27.03844 -16.84551 7.91464 1.000 40.65224 396 ASP B C 1
ATOM 2821 O O . ASP A 1 396 ? 27.58754 -16.44919 6.88167 1.000 39.08627 396 ASP B O 1
ATOM 2826 N N . ILE A 1 397 ? 26.04785 -17.73505 7.91777 1.000 37.20709 397 ILE B N 1
ATOM 2827 C CA . ILE A 1 397 ? 25.68993 -18.50190 6.72942 1.000 40.53381 397 ILE B CA 1
ATOM 2828 C C . ILE A 1 397 ? 25.11689 -17.58531 5.65627 1.000 38.68622 397 ILE B C 1
ATOM 2829 O O . ILE A 1 397 ? 24.14997 -16.84813 5.89211 1.000 39.63370 397 ILE B O 1
ATOM 2834 N N . GLY A 1 398 ? 25.70471 -17.63919 4.46537 1.000 37.00970 398 GLY B N 1
ATOM 2835 C CA . GLY A 1 398 ? 25.16558 -16.94797 3.31447 1.000 38.44671 398 GLY B CA 1
ATOM 2836 C C . GLY A 1 398 ? 25.37706 -15.45128 3.27155 1.000 36.93601 398 GLY B C 1
ATOM 2837 O O . GLY A 1 398 ? 24.81923 -14.79706 2.38508 1.000 36.28856 398 GLY B O 1
ATOM 2838 N N . TYR A 1 399 ? 26.17253 -14.88501 4.17997 1.000 35.77008 399 TYR B N 1
ATOM 2839 C CA . TYR A 1 399 ? 26.37729 -13.44313 4.22039 1.000 35.21738 399 TYR B CA 1
ATOM 2840 C C . TYR A 1 399 ? 27.65102 -12.97953 3.51916 1.000 35.83851 399 TYR B C 1
ATOM 2841 O O . TYR A 1 399 ? 27.78440 -11.77790 3.25212 1.000 35.59374 399 TYR B O 1
ATOM 2850 N N . ASP A 1 400 ? 28.57367 -13.88790 3.20465 1.000 32.78025 400 ASP B N 1
ATOM 2851 C CA . ASP A 1 400 ? 29.82410 -13.54226 2.54927 1.000 32.79077 400 ASP B CA 1
ATOM 2852 C C . ASP A 1 400 ? 29.89130 -14.20838 1.17840 1.000 34.29095 400 ASP B C 1
ATOM 2853 O O . ASP A 1 400 ? 29.28605 -15.26368 0.95729 1.000 34.23832 400 ASP B O 1
ATOM 2858 N N . PHE A 1 401 ? 30.62990 -13.58619 0.25075 1.000 30.89318 401 PHE B N 1
ATOM 2859 C CA . PHE A 1 401 ? 30.59626 -14.00267 -1.14847 1.000 30.45892 401 PHE B CA 1
ATOM 2860 C C . PHE A 1 401 ? 31.95709 -13.88348 -1.82389 1.000 29.12454 401 PHE B C 1
ATOM 2861 O O . PHE A 1 401 ? 32.71966 -12.95285 -1.54793 1.000 25.66097 401 PHE B O 1
ATOM 2869 N N . VAL A 1 402 ? 32.23249 -14.81758 -2.73846 1.000 28.72450 402 VAL B N 1
ATOM 2870 C CA . VAL A 1 402 ? 33.31615 -14.71246 -3.71318 1.000 27.23221 402 VAL B CA 1
ATOM 2871 C C . VAL A 1 402 ? 32.71215 -14.88812 -5.10258 1.000 30.86159 402 VAL B C 1
ATOM 2872 O O . VAL A 1 402 ? 31.96589 -15.84755 -5.33899 1.000 29.33773 402 VAL B O 1
ATOM 2876 N N . GLU A 1 403 ? 33.04230 -13.97246 -6.02319 1.000 29.07191 403 GLU B N 1
ATOM 2877 C CA . GLU A 1 403 ? 32.41552 -13.94952 -7.33851 1.000 28.55342 403 GLU B CA 1
ATOM 2878 C C . GLU A 1 403 ? 33.45102 -13.71666 -8.43157 1.000 25.32935 403 GLU B C 1
ATOM 2879 O O . GLU A 1 403 ? 34.42252 -12.98483 -8.24018 1.000 26.94270 403 GLU B O 1
ATOM 2885 N N . PHE A 1 404 ? 33.22830 -14.34170 -9.58151 1.000 24.82140 404 PHE B N 1
ATOM 2886 C CA . PHE A 1 404 ? 34.14321 -14.28070 -10.71476 1.000 24.21606 404 PHE B CA 1
ATOM 2887 C C . PHE A 1 404 ? 33.40658 -13.64061 -11.88358 1.000 22.55007 404 PHE B C 1
ATOM 2888 O O . PHE A 1 404 ? 32.35613 -14.14162 -12.30349 1.000 23.94498 404 PHE B O 1
ATOM 2896 N N . PHE A 1 405 ? 33.96058 -12.56181 -12.41811 1.000 19.46023 405 PHE B N 1
ATOM 2897 C CA . PHE A 1 405 ? 33.40547 -11.88908 -13.59350 1.000 20.44456 405 PHE B CA 1
ATOM 2898 C C . PHE A 1 405 ? 34.42646 -11.94440 -14.71592 1.000 23.12383 405 PHE B C 1
ATOM 2899 O O . PHE A 1 405 ? 35.45432 -11.24128 -14.64306 1.000 19.81027 405 PHE B O 1
ATOM 2907 N N . PRO A 1 406 ? 34.18129 -12.72883 -15.77163 1.000 21.09463 406 PRO B N 1
ATOM 2908 C CA . PRO A 1 406 ? 35.23848 -13.01251 -16.74938 1.000 18.55486 406 PRO B CA 1
ATOM 2909 C C . PRO A 1 406 ? 35.53171 -11.83745 -17.66875 1.000 21.99474 406 PRO B C 1
ATOM 2910 O O . PRO A 1 406 ? 34.64606 -11.06669 -18.06559 1.000 17.87056 406 PRO B O 1
ATOM 2914 N N . TYR A 1 407 ? 36.80558 -11.72874 -18.03096 1.000 20.75775 407 TYR B N 1
ATOM 2915 C CA . TYR A 1 407 ? 37.21101 -10.75208 -19.02880 1.000 20.86040 407 TYR B CA 1
ATOM 2916 C C . TYR A 1 407 ? 37.45947 -11.49048 -20.34373 1.000 22.18161 407 TYR B C 1
ATOM 2917 O O . TYR A 1 407 ? 36.79909 -12.50178 -20.60931 1.000 20.43666 407 TYR B O 1
ATOM 2926 N N . GLY A 1 408 ? 38.36113 -10.99126 -21.18620 1.000 23.21068 408 GLY B N 1
ATOM 2927 C CA . GLY A 1 408 ? 38.53926 -11.57552 -22.50213 1.000 21.37362 408 GLY B CA 1
ATOM 2928 C C . GLY A 1 408 ? 37.52301 -11.04575 -23.50411 1.000 23.68179 408 GLY B C 1
ATOM 2929 O O . GLY A 1 408 ? 36.78744 -10.08528 -23.24724 1.000 20.73406 408 GLY B O 1
ATOM 2930 N N . GLY A 1 409 ? 37.47939 -11.70257 -24.66532 1.000 22.26846 409 GLY B N 1
ATOM 2931 C CA . GLY A 1 409 ? 36.57758 -11.27639 -25.72457 1.000 20.90514 409 GLY B CA 1
ATOM 2932 C C . GLY A 1 409 ? 36.94403 -9.88835 -26.21171 1.000 23.85812 409 GLY B C 1
ATOM 2933 O O . GLY A 1 409 ? 38.12410 -9.54888 -26.38221 1.000 22.66061 409 GLY B O 1
ATOM 2934 N N . LYS A 1 410 ? 35.91961 -9.05769 -26.40975 1.000 19.55498 410 LYS B N 1
ATOM 2935 C CA . LYS A 1 410 ? 36.15544 -7.66771 -26.77582 1.000 20.98936 410 LYS B CA 1
ATOM 2936 C C . LYS A 1 410 ? 37.06560 -6.95761 -25.77349 1.000 21.60259 410 LYS B C 1
ATOM 2937 O O . LYS A 1 410 ? 37.82659 -6.05893 -26.16023 1.000 18.72067 410 LYS B O 1
ATOM 2943 N N . LEU A 1 411 ? 37.01277 -7.34201 -24.48917 1.000 18.04953 411 LEU B N 1
ATOM 2944 C CA . LEU A 1 411 ? 37.84033 -6.67250 -23.48628 1.000 19.05492 411 LEU B CA 1
ATOM 2945 C C . LEU A 1 411 ? 39.33089 -6.96234 -23.66414 1.000 24.11605 411 LEU B C 1
ATOM 2946 O O . LEU A 1 411 ? 40.16951 -6.17628 -23.20252 1.000 21.26571 411 LEU B O 1
ATOM 2951 N N . SER A 1 412 ? 39.69831 -8.05417 -24.32460 1.000 22.28425 412 SER B N 1
ATOM 2952 C CA . SER A 1 412 ? 41.10850 -8.25433 -24.62291 1.000 22.65798 412 SER B CA 1
ATOM 2953 C C . SER A 1 412 ? 41.49989 -7.70606 -25.99402 1.000 24.84245 412 SER B C 1
ATOM 2954 O O . SER A 1 412 ? 42.67791 -7.77893 -26.36142 1.000 26.70847 412 SER B O 1
ATOM 2957 N N . GLU A 1 413 ? 40.55413 -7.12857 -26.74352 1.000 22.68167 413 GLU B N 1
ATOM 2958 C CA . GLU A 1 413 ? 40.83345 -6.54132 -28.04891 1.000 22.89222 413 GLU B CA 1
ATOM 2959 C C . GLU A 1 413 ? 41.08228 -5.03509 -27.99259 1.000 23.52387 413 GLU B C 1
ATOM 2960 O O . GLU A 1 413 ? 41.49423 -4.44197 -28.99687 1.000 25.58201 413 GLU B O 1
ATOM 2966 N N . ILE A 1 414 ? 40.84421 -4.40095 -26.85651 1.000 20.59721 414 ILE B N 1
ATOM 2967 C CA . ILE A 1 414 ? 40.94609 -2.95190 -26.72526 1.000 20.72880 414 ILE B CA 1
ATOM 2968 C C . ILE A 1 414 ? 42.19862 -2.62970 -25.92215 1.000 19.97871 414 ILE B C 1
ATOM 2969 O O . ILE A 1 414 ? 42.45219 -3.25327 -24.88612 1.000 18.01795 414 ILE B O 1
ATOM 2974 N N . SER A 1 415 ? 42.98606 -1.66522 -26.40113 1.000 20.50772 415 SER B N 1
ATOM 2975 C CA . SER A 1 415 ? 44.26356 -1.37540 -25.75772 1.000 19.45233 415 SER B CA 1
ATOM 2976 C C . SER A 1 415 ? 44.07177 -0.81036 -24.34415 1.000 19.50497 415 SER B C 1
ATOM 2977 O O . SER A 1 415 ? 43.00388 -0.30527 -23.97401 1.000 17.93110 415 SER B O 1
ATOM 2980 N N . GLU A 1 416 ? 45.14945 -0.89168 -23.55959 1.000 17.93110 416 GLU B N 1
ATOM 2981 C CA . GLU A 1 416 ? 45.18981 -0.39800 -22.18708 1.000 19.19967 416 GLU B CA 1
ATOM 2982 C C . GLU A 1 416 ? 44.82611 1.08177 -22.06826 1.000 18.64960 416 GLU B C 1
ATOM 2983 O O . GLU A 1 416 ? 44.40254 1.51860 -20.98581 1.000 16.16510 416 GLU B O 1
ATOM 2989 N N . SER A 1 417 ? 44.99418 1.87159 -23.14083 1.000 15.12287 417 SER B N 1
ATOM 2990 C CA . SER A 1 417 ? 44.85475 3.32252 -23.03972 1.000 16.55988 417 SER B CA 1
ATOM 2991 C C . SER A 1 417 ? 43.80894 3.91599 -23.96514 1.000 15.87032 417 SER B C 1
ATOM 2992 O O . SER A 1 417 ? 43.68153 5.15086 -24.01526 1.000 15.51502 417 SER B O 1
ATOM 2995 N N . GLU A 1 418 ? 43.09091 3.08378 -24.72553 1.000 15.84927 418 GLU B N 1
ATOM 2996 C CA . GLU A 1 418 ? 41.97100 3.55939 -25.52595 1.000 18.16534 418 GLU B CA 1
ATOM 2997 C C . GLU A 1 418 ? 41.05169 4.48850 -24.72114 1.000 16.58357 418 GLU B C 1
ATOM 2998 O O . GLU A 1 418 ? 40.66678 5.55728 -25.19898 1.000 15.78874 418 GLU B O 1
ATOM 3004 N N . ILE A 1 419 ? 40.68181 4.08465 -23.50671 1.000 14.84389 419 ILE B N 1
ATOM 3005 C CA . ILE A 1 419 ? 39.98132 4.94695 -22.54503 1.000 14.78335 419 ILE B CA 1
ATOM 3006 C C . ILE A 1 419 ? 40.67586 4.77398 -21.20006 1.000 14.85441 419 ILE B C 1
ATOM 3007 O O . ILE A 1 419 ? 41.55074 3.90086 -21.08242 1.000 15.59134 419 ILE B O 1
ATOM 3012 N N . PRO A 1 420 ? 40.36393 5.58012 -20.17340 1.000 14.43331 420 PRO B N 1
ATOM 3013 C CA . PRO A 1 420 ? 41.10861 5.45363 -18.91043 1.000 12.30411 420 PRO B CA 1
ATOM 3014 C C . PRO A 1 420 ? 41.04645 4.07853 -18.29266 1.000 14.44121 420 PRO B C 1
ATOM 3015 O O . PRO A 1 420 ? 41.95147 3.74163 -17.51511 1.000 14.35698 420 PRO B O 1
ATOM 3019 N N . PHE A 1 421 ? 40.01848 3.28085 -18.61066 1.000 13.05683 421 PHE B N 1
ATOM 3020 C CA . PHE A 1 421 ? 39.88363 1.92160 -18.07229 1.000 16.05456 421 PHE B CA 1
ATOM 3021 C C . PHE A 1 421 ? 40.98462 1.04702 -18.65842 1.000 14.63070 421 PHE B C 1
ATOM 3022 O O . PHE A 1 421 ? 41.05350 0.89984 -19.88070 1.000 15.09128 421 PHE B O 1
ATOM 3030 N N . PRO A 1 422 ? 41.86841 0.47968 -17.85001 1.000 16.55462 422 PRO B N 1
ATOM 3031 C CA . PRO A 1 422 ? 43.07693 -0.15067 -18.40088 1.000 16.38354 422 PRO B CA 1
ATOM 3032 C C . PRO A 1 422 ? 43.08005 -1.66976 -18.34587 1.000 18.64171 422 PRO B C 1
ATOM 3033 O O . PRO A 1 422 ? 44.07191 -2.30015 -18.73430 1.000 18.46800 422 PRO B O 1
ATOM 3037 N N . HIS A 1 423 ? 42.02038 -2.27330 -17.80950 1.000 15.17024 423 HIS B N 1
ATOM 3038 C CA . HIS A 1 423 ? 42.08253 -3.68486 -17.42153 1.000 18.48643 423 HIS B CA 1
ATOM 3039 C C . HIS A 1 423 ? 41.60141 -4.51970 -18.60616 1.000 19.65236 423 HIS B C 1
ATOM 3040 O O . HIS A 1 423 ? 40.41339 -4.82178 -18.74877 1.000 18.17586 423 HIS B O 1
ATOM 3047 N N . ARG A 1 424 ? 42.54688 -4.88829 -19.46964 1.000 17.21522 424 ARG B N 1
ATOM 3048 C CA . ARG A 1 424 ? 42.23117 -5.46913 -20.76641 1.000 16.71516 424 ARG B CA 1
ATOM 3049 C C . ARG A 1 424 ? 42.88522 -6.84533 -20.93126 1.000 17.95742 424 ARG B C 1
ATOM 3050 O O . ARG A 1 424 ? 42.70436 -7.71824 -20.07469 1.000 16.40986 424 ARG B O 1
ATOM 3058 N N . ALA A 1 425 ? 43.63921 -7.05301 -22.01799 1.000 18.86279 425 ALA B N 1
ATOM 3059 C CA . ALA A 1 425 ? 44.17185 -8.37890 -22.32580 1.000 22.32373 425 ALA B CA 1
ATOM 3060 C C . ALA A 1 425 ? 45.14063 -8.84678 -21.24500 1.000 23.72653 425 ALA B C 1
ATOM 3061 O O . ALA A 1 425 ? 45.89929 -8.05599 -20.67424 1.000 22.67640 425 ALA B O 1
ATOM 3063 N N . GLY A 1 426 ? 45.12108 -10.15026 -20.97555 1.000 22.95538 426 GLY B N 1
ATOM 3064 C CA . GLY A 1 426 ? 45.90560 -10.73966 -19.91725 1.000 22.30794 426 GLY B CA 1
ATOM 3065 C C . GLY A 1 426 ? 45.10783 -11.03003 -18.66649 1.000 23.99235 426 GLY B C 1
ATOM 3066 O O . GLY A 1 426 ? 45.50890 -11.88599 -17.87209 1.000 23.28963 426 GLY B O 1
ATOM 3067 N N . ASN A 1 427 ? 43.98191 -10.34447 -18.48269 1.000 20.24190 427 ASN B N 1
ATOM 3068 C CA . ASN A 1 427 ? 43.10976 -10.60807 -17.34904 1.000 21.93684 427 ASN B CA 1
ATOM 3069 C C . ASN A 1 427 ? 42.16587 -11.76140 -17.66045 1.000 18.63645 427 ASN B C 1
ATOM 3070 O O . ASN A 1 427 ? 41.50080 -11.77647 -18.70276 1.000 20.42877 427 ASN B O 1
ATOM 3075 N N . LEU A 1 428 ? 42.12051 -12.73788 -16.76299 1.000 20.38929 428 LEU B N 1
ATOM 3076 C CA . LEU A 1 428 ? 41.17194 -13.82517 -16.92480 1.000 21.71050 428 LEU B CA 1
ATOM 3077 C C . LEU A 1 428 ? 39.80191 -13.41117 -16.41408 1.000 23.36333 428 LEU B C 1
ATOM 3078 O O . LEU A 1 428 ? 38.78564 -13.61353 -17.09139 1.000 22.79221 428 LEU B O 1
ATOM 3083 N N . TYR A 1 429 ? 39.76567 -12.81595 -15.22471 1.000 23.23436 429 TYR B N 1
ATOM 3084 C CA . TYR A 1 429 ? 38.51828 -12.38400 -14.61003 1.000 22.91854 429 TYR B CA 1
ATOM 3085 C C . TYR A 1 429 ? 38.83624 -11.35675 -13.53556 1.000 24.39766 429 TYR B C 1
ATOM 3086 O O . TYR A 1 429 ? 39.98315 -11.22871 -13.08845 1.000 23.18699 429 TYR B O 1
ATOM 3095 N N . ASN A 1 430 ? 37.80451 -10.61400 -13.14402 1.000 21.63417 430 ASN B N 1
ATOM 3096 C CA . ASN A 1 430 ? 37.83832 -9.81659 -11.92759 1.000 20.73143 430 ASN B CA 1
ATOM 3097 C C . ASN A 1 430 ? 37.25413 -10.66530 -10.80838 1.000 23.75811 430 ASN B C 1
ATOM 3098 O O . ASN A 1 430 ? 36.16362 -11.22990 -10.94458 1.000 23.20278 430 ASN B O 1
ATOM 3103 N N . LEU A 1 431 ? 37.99159 -10.76958 -9.72009 1.000 21.99474 431 LEU B N 1
ATOM 3104 C CA . LEU A 1 431 ? 37.59892 -11.57070 -8.58036 1.000 24.16869 431 LEU B CA 1
ATOM 3105 C C . LEU A 1 431 ? 37.09977 -10.62560 -7.50384 1.000 24.45556 431 LEU B C 1
ATOM 3106 O O . LEU A 1 431 ? 37.83559 -9.73142 -7.07305 1.000 23.28700 431 LEU B O 1
ATOM 3111 N N . ARG A 1 432 ? 35.85359 -10.80295 -7.08035 1.000 26.54002 432 ARG B N 1
ATOM 3112 C CA . ARG A 1 432 ? 35.25834 -9.88368 -6.12718 1.000 27.18484 432 ARG B CA 1
ATOM 3113 C C . ARG A 1 432 ? 34.98200 -10.59204 -4.81248 1.000 26.60319 432 ARG B C 1
ATOM 3114 O O . ARG A 1 432 ? 34.44566 -11.70201 -4.79238 1.000 25.80573 432 ARG B O 1
ATOM 3122 N N . TYR A 1 433 ? 35.32714 -9.92129 -3.72196 1.000 24.04762 433 TYR B N 1
ATOM 3123 C CA . TYR A 1 433 ? 35.10411 -10.40966 -2.37321 1.000 27.87439 433 TYR B CA 1
ATOM 3124 C C . TYR A 1 433 ? 34.11319 -9.50468 -1.66433 1.000 24.28449 433 TYR B C 1
ATOM 3125 O O . TYR A 1 433 ? 34.21496 -8.27989 -1.75886 1.000 23.28437 433 TYR B O 1
ATOM 3134 N N . MET A 1 434 ? 33.17165 -10.10036 -0.93165 1.000 24.84772 434 MET B N 1
ATOM 3135 C CA . MET A 1 434 ? 32.16205 -9.28495 -0.27538 1.000 26.15050 434 MET B CA 1
ATOM 3136 C C . MET A 1 434 ? 31.69257 -9.91505 1.03274 1.000 29.29299 434 MET B C 1
ATOM 3137 O O . MET A 1 434 ? 31.42834 -11.11917 1.10899 1.000 30.16677 434 MET B O 1
ATOM 3142 N N . ALA A 1 435 ? 31.59786 -9.07954 2.05986 1.000 28.51395 435 ALA B N 1
ATOM 3143 C CA . ALA A 1 435 ? 30.92492 -9.41120 3.30395 1.000 28.37182 435 ALA B CA 1
ATOM 3144 C C . ALA A 1 435 ? 29.70019 -8.52444 3.42749 1.000 30.05097 435 ALA B C 1
ATOM 3145 O O . ALA A 1 435 ? 29.73872 -7.34583 3.05830 1.000 25.93995 435 ALA B O 1
ATOM 3147 N N . SER A 1 436 ? 28.61802 -9.09452 3.94462 1.000 29.93780 436 SER B N 1
ATOM 3148 C CA . SER A 1 436 ? 27.39337 -8.35319 4.18690 1.000 31.14321 436 SER B CA 1
ATOM 3149 C C . SER A 1 436 ? 26.89246 -8.70079 5.57572 1.000 32.74866 436 SER B C 1
ATOM 3150 O O . SER A 1 436 ? 27.26387 -9.72693 6.14943 1.000 35.18317 436 SER B O 1
ATOM 3153 N N . TRP A 1 437 ? 26.03957 -7.83476 6.11121 1.000 31.01688 437 TRP B N 1
ATOM 3154 C CA . TRP A 1 437 ? 25.48851 -8.04815 7.44050 1.000 36.04643 437 TRP B CA 1
ATOM 3155 C C . TRP A 1 437 ? 24.13894 -7.35162 7.50931 1.000 37.66241 437 TRP B C 1
ATOM 3156 O O . TRP A 1 437 ? 23.73267 -6.64642 6.58427 1.000 38.99678 437 TRP B O 1
ATOM 3167 N N . LYS A 1 438 ? 23.43555 -7.56301 8.60932 1.000 40.65224 438 LYS B N 1
ATOM 3168 C CA . LYS A 1 438 ? 22.10494 -6.99504 8.75020 1.000 42.20243 438 LYS B CA 1
ATOM 3169 C C . LYS A 1 438 ? 22.18759 -5.56996 9.28866 1.000 41.43128 438 LYS B C 1
ATOM 3170 O O . LYS A 1 438 ? 23.12041 -5.21304 10.01510 1.000 39.57580 438 LYS B O 1
ATOM 3176 N N . GLN A 1 439 ? 21.21993 -4.74368 8.88953 1.000 37.34132 439 GLN B N 1
ATOM 3177 C CA . GLN A 1 439 ? 21.09790 -3.40739 9.46303 1.000 39.72845 439 GLN B CA 1
ATOM 3178 C C . GLN A 1 439 ? 20.90411 -3.51510 10.97147 1.000 44.30005 439 GLN B C 1
ATOM 3179 O O . GLN A 1 439 ? 19.95065 -4.14719 11.43963 1.000 41.41023 439 GLN B O 1
ATOM 3185 N N . GLY A 1 440 ? 21.82056 -2.92354 11.73152 1.000 44.78169 440 GLY B N 1
ATOM 3186 C CA . GLY A 1 440 ? 21.69565 -2.84657 13.17592 1.000 42.02083 440 GLY B CA 1
ATOM 3187 C C . GLY A 1 440 ? 22.77781 -3.55172 13.97105 1.000 47.12407 440 GLY B C 1
ATOM 3188 O O . GLY A 1 440 ? 22.78694 -3.41809 15.20499 1.000 45.46598 440 GLY B O 1
ATOM 3189 N N . GLU A 1 441 ? 23.68640 -4.30674 13.34796 1.000 45.31596 441 GLU B N 1
ATOM 3190 C CA . GLU A 1 441 ? 24.72911 -4.97025 14.11978 1.000 45.51862 441 GLU B CA 1
ATOM 3191 C C . GLU A 1 441 ? 25.60964 -3.92573 14.78848 1.000 46.51347 441 GLU B C 1
ATOM 3192 O O . GLU A 1 441 ? 25.81099 -2.82670 14.26410 1.000 49.10326 441 GLU B O 1
ATOM 3198 N N . ASN A 1 442 ? 26.11588 -4.25865 15.97196 1.000 46.88457 442 ASN B N 1
ATOM 3199 C CA . ASN A 1 442 ? 26.89442 -3.27877 16.71374 1.000 48.32685 442 ASN B CA 1
ATOM 3200 C C . ASN A 1 442 ? 28.23308 -3.04279 16.00672 1.000 49.78755 442 ASN B C 1
ATOM 3201 O O . ASN A 1 442 ? 28.56339 -3.68075 14.99949 1.000 49.19537 442 ASN B O 1
ATOM 3206 N N . THR A 1 443 ? 29.01129 -2.09647 16.53403 1.000 51.55092 443 THR B N 1
ATOM 3207 C CA . THR A 1 443 ? 30.22051 -1.67095 15.83554 1.000 48.91639 443 THR B CA 1
ATOM 3208 C C . THR A 1 443 ? 31.26038 -2.78874 15.77699 1.000 47.32146 443 THR B C 1
ATOM 3209 O O . THR A 1 443 ? 31.93496 -2.95994 14.75450 1.000 48.05050 443 THR B O 1
ATOM 3213 N N . THR A 1 444 ? 31.39403 -3.57328 16.85017 1.000 47.19250 444 THR B N 1
ATOM 3214 C CA . THR A 1 444 ? 32.43697 -4.59710 16.88008 1.000 46.24239 444 THR B CA 1
ATOM 3215 C C . THR A 1 444 ? 32.18115 -5.68802 15.84684 1.000 44.38953 444 THR B C 1
ATOM 3216 O O . THR A 1 444 ? 33.12692 -6.22339 15.25984 1.000 42.97357 444 THR B O 1
ATOM 3220 N N . ARG A 1 445 ? 30.91653 -6.04920 15.62144 1.000 44.68694 445 ARG B N 1
ATOM 3221 C CA . ARG A 1 445 ? 30.63696 -7.08519 14.63290 1.000 43.61312 445 ARG B CA 1
ATOM 3222 C C . ARG A 1 445 ? 30.84517 -6.56503 13.21492 1.000 42.04978 445 ARG B C 1
ATOM 3223 O O . ARG A 1 445 ? 31.30056 -7.30787 12.33974 1.000 42.86567 445 ARG B O 1
ATOM 3231 N N . ILE A 1 446 ? 30.52243 -5.29244 12.96972 1.000 43.21308 446 ILE B N 1
ATOM 3232 C CA . ILE A 1 446 ? 30.80863 -4.68949 11.66940 1.000 39.79424 446 ILE B CA 1
ATOM 3233 C C . ILE A 1 446 ? 32.31216 -4.64479 11.42390 1.000 41.15757 446 ILE B C 1
ATOM 3234 O O . ILE A 1 446 ? 32.78895 -4.94709 10.32152 1.000 37.76769 446 ILE B O 1
ATOM 3239 N N . ASN A 1 447 ? 33.08235 -4.25291 12.44288 1.000 41.45497 447 ASN B N 1
ATOM 3240 C CA . ASN A 1 447 ? 34.53548 -4.28031 12.31997 1.000 40.28378 447 ASN B CA 1
ATOM 3241 C C . ASN A 1 447 ? 35.02857 -5.68693 12.00335 1.000 40.93912 447 ASN B C 1
ATOM 3242 O O . ASN A 1 447 ? 35.95370 -5.86299 11.19825 1.000 36.70703 447 ASN B O 1
ATOM 3247 N N . ASN A 1 448 ? 34.41566 -6.70187 12.62723 1.000 39.51526 448 ASN B N 1
ATOM 3248 C CA . ASN A 1 448 ? 34.74544 -8.08912 12.30877 1.000 38.23353 448 ASN B CA 1
ATOM 3249 C C . ASN A 1 448 ? 34.52525 -8.39367 10.83228 1.000 38.19668 448 ASN B C 1
ATOM 3250 O O . ASN A 1 448 ? 35.34237 -9.07815 10.20398 1.000 34.77785 448 ASN B O 1
ATOM 3255 N N . HIS A 1 449 ? 33.40570 -7.92030 10.27318 1.000 35.92010 449 HIS B N 1
ATOM 3256 C CA . HIS A 1 449 ? 33.09170 -8.18084 8.87265 1.000 35.50952 449 HIS B CA 1
ATOM 3257 C C . HIS A 1 449 ? 34.04404 -7.43455 7.95484 1.000 34.13304 449 HIS B C 1
ATOM 3258 O O . HIS A 1 449 ? 34.52965 -7.99277 6.96423 1.000 33.74615 449 HIS B O 1
ATOM 3265 N N . LEU A 1 450 ? 34.31833 -6.16901 8.27268 1.000 35.24107 450 LEU B N 1
ATOM 3266 C CA . LEU A 1 450 ? 35.32176 -5.41713 7.53286 1.000 33.94091 450 LEU B CA 1
ATOM 3267 C C . LEU A 1 450 ? 36.67404 -6.11102 7.58352 1.000 34.61994 450 LEU B C 1
ATOM 3268 O O . LEU A 1 450 ? 37.38373 -6.18430 6.57316 1.000 34.12514 450 LEU B O 1
ATOM 3273 N N . SER A 1 451 ? 37.04800 -6.63399 8.74998 1.000 34.32254 451 SER B N 1
ATOM 3274 C CA . SER A 1 451 ? 38.35701 -7.26386 8.86830 1.000 33.42769 451 SER B CA 1
ATOM 3275 C C . SER A 1 451 ? 38.41171 -8.56217 8.07253 1.000 30.74053 451 SER B C 1
ATOM 3276 O O . SER A 1 451 ? 39.42277 -8.85507 7.42264 1.000 31.18532 451 SER B O 1
ATOM 3279 N N . TRP A 1 452 ? 37.32488 -9.33807 8.09236 1.000 31.29323 452 TRP B N 1
ATOM 3280 C CA . TRP A 1 452 ? 37.25126 -10.56236 7.29933 1.000 30.22468 452 TRP B CA 1
ATOM 3281 C C . TRP A 1 452 ? 37.55268 -10.29823 5.82316 1.000 29.87200 452 TRP B C 1
ATOM 3282 O O . TRP A 1 452 ? 38.46890 -10.89218 5.24579 1.000 29.58249 452 TRP B O 1
ATOM 3293 N N . VAL A 1 453 ? 36.78405 -9.40955 5.18818 1.000 30.52998 453 VAL B N 1
ATOM 3294 C CA . VAL A 1 453 ? 36.97626 -9.21383 3.75450 1.000 28.97189 453 VAL B CA 1
ATOM 3295 C C . VAL A 1 453 ? 38.34576 -8.59955 3.46688 1.000 28.63764 453 VAL B C 1
ATOM 3296 O O . VAL A 1 453 ? 38.94722 -8.87570 2.42130 1.000 27.21642 453 VAL B O 1
ATOM 3300 N N . ARG A 1 454 ? 38.87745 -7.78781 4.38719 1.000 28.39025 454 ARG B N 1
ATOM 3301 C CA . ARG A 1 454 ? 40.20481 -7.21327 4.17716 1.000 28.70344 454 ARG B CA 1
ATOM 3302 C C . ARG A 1 454 ? 41.30304 -8.26379 4.30489 1.000 29.69040 454 ARG B C 1
ATOM 3303 O O . ARG A 1 454 ? 42.29133 -8.22233 3.56366 1.000 27.97704 454 ARG B O 1
ATOM 3311 N N . SER A 1 455 ? 41.15685 -9.20413 5.24844 1.000 30.63262 455 SER B N 1
ATOM 3312 C CA . SER A 1 455 ? 42.14956 -10.26766 5.40011 1.000 27.25590 455 SER B CA 1
ATOM 3313 C C . SER A 1 455 ? 42.08816 -11.23829 4.23140 1.000 28.41920 455 SER B C 1
ATOM 3314 O O . SER A 1 455 ? 43.12346 -11.73063 3.76365 1.000 27.89019 455 SER B O 1
ATOM 3317 N N . VAL A 1 456 ? 40.87694 -11.54103 3.76149 1.000 28.02178 456 VAL B N 1
ATOM 3318 C CA . VAL A 1 456 ? 40.72850 -12.33193 2.54227 1.000 29.95622 456 VAL B CA 1
ATOM 3319 C C . VAL A 1 456 ? 41.50182 -11.67622 1.40768 1.000 29.02453 456 VAL B C 1
ATOM 3320 O O . VAL A 1 456 ? 42.27809 -12.32388 0.69545 1.000 29.51670 456 VAL B O 1
ATOM 3324 N N . TYR A 1 457 ? 41.31032 -10.36673 1.24271 1.000 28.76398 457 TYR B N 1
ATOM 3325 C CA . TYR A 1 457 ? 42.01912 -9.61999 0.20795 1.000 27.49803 457 TYR B CA 1
ATOM 3326 C C . TYR A 1 457 ? 43.52786 -9.71789 0.40403 1.000 29.81147 457 TYR B C 1
ATOM 3327 O O . TYR A 1 457 ? 44.27071 -10.03180 -0.53638 1.000 26.94797 457 TYR B O 1
ATOM 3336 N N . ASP A 1 458 ? 43.99422 -9.46428 1.63384 1.000 30.56682 458 ASP B N 1
ATOM 3337 C CA . ASP A 1 458 ? 45.42059 -9.57664 1.93756 1.000 29.50880 458 ASP B CA 1
ATOM 3338 C C . ASP A 1 458 ? 45.94347 -10.97453 1.64218 1.000 27.86650 458 ASP B C 1
ATOM 3339 O O . ASP A 1 458 ? 47.05289 -11.12560 1.11440 1.000 26.68478 458 ASP B O 1
ATOM 3344 N N . SER A 1 459 ? 45.15870 -12.01135 1.96405 1.000 27.10325 459 SER B N 1
ATOM 3345 C CA . SER A 1 459 ? 45.62820 -13.37492 1.73129 1.000 27.90861 459 SER B CA 1
ATOM 3346 C C . SER A 1 459 ? 45.84654 -13.65962 0.25331 1.000 29.70356 459 SER B C 1
ATOM 3347 O O . SER A 1 459 ? 46.66727 -14.51698 -0.08701 1.000 27.76122 459 SER B O 1
ATOM 3350 N N . MET A 1 460 ? 45.16293 -12.94345 -0.63642 1.000 27.55067 460 MET B N 1
ATOM 3351 C CA . MET A 1 460 ? 45.25744 -13.22511 -2.06051 1.000 25.98996 460 MET B CA 1
ATOM 3352 C C . MET A 1 460 ? 46.37173 -12.45002 -2.75138 1.000 27.24537 460 MET B C 1
ATOM 3353 O O . MET A 1 460 ? 46.61005 -12.67477 -3.94454 1.000 25.41884 460 MET B O 1
ATOM 3358 N N . THR A 1 461 ? 47.06979 -11.56360 -2.03488 1.000 27.11115 461 THR B N 1
ATOM 3359 C CA . THR A 1 461 ? 48.15967 -10.77456 -2.62867 1.000 27.68227 461 THR B CA 1
ATOM 3360 C C . THR A 1 461 ? 49.07919 -11.56881 -3.55051 1.000 26.34000 461 THR B C 1
ATOM 3361 O O . THR A 1 461 ? 49.36226 -11.08170 -4.65245 1.000 26.34263 461 THR B O 1
ATOM 3365 N N . PRO A 1 462 ? 49.55146 -12.77501 -3.19981 1.000 27.40065 462 PRO B N 1
ATOM 3366 C CA . PRO A 1 462 ? 50.50335 -13.46333 -4.08714 1.000 27.87439 462 PRO B CA 1
ATOM 3367 C C . PRO A 1 462 ? 49.91227 -13.93340 -5.40064 1.000 27.52698 462 PRO B C 1
ATOM 3368 O O . PRO A 1 462 ? 50.67953 -14.22415 -6.32161 1.000 27.89282 462 PRO B O 1
ATOM 3372 N N . TYR A 1 463 ? 48.59085 -14.03579 -5.52364 1.000 27.33486 463 TYR B N 1
ATOM 3373 C CA . TYR A 1 463 ? 47.97723 -14.71999 -6.65405 1.000 25.31883 463 TYR B CA 1
ATOM 3374 C C . TYR A 1 463 ? 47.27241 -13.78450 -7.62486 1.000 29.19824 463 TYR B C 1
ATOM 3375 O O . TYR A 1 463 ? 46.73606 -14.25496 -8.64176 1.000 28.92452 463 TYR B O 1
ATOM 3384 N N . VAL A 1 464 ? 47.28039 -12.47606 -7.36180 1.000 27.32433 464 VAL B N 1
ATOM 3385 C CA . VAL A 1 464 ? 46.51632 -11.51589 -8.15600 1.000 25.87679 464 VAL B CA 1
ATOM 3386 C C . VAL A 1 464 ? 47.48702 -10.53224 -8.79983 1.000 24.85824 464 VAL B C 1
ATOM 3387 O O . VAL A 1 464 ? 48.69830 -10.61755 -8.58203 1.000 25.31093 464 VAL B O 1
ATOM 3391 N N . SER A 1 465 ? 46.97527 -9.58779 -9.58764 1.000 22.63429 465 SER B N 1
ATOM 3392 C CA . SER A 1 465 ? 47.86142 -8.67237 -10.29472 1.000 23.02645 465 SER B CA 1
ATOM 3393 C C . SER A 1 465 ? 48.69514 -7.85132 -9.30514 1.000 24.39766 465 SER B C 1
ATOM 3394 O O . SER A 1 465 ? 48.32763 -7.66778 -8.14053 1.000 23.71600 465 SER B O 1
ATOM 3397 N N . LYS A 1 466 ? 49.84583 -7.36959 -9.77409 1.000 22.02633 466 LYS B N 1
ATOM 3398 C CA . LYS A 1 466 ? 50.70697 -6.57093 -8.91570 1.000 24.66875 466 LYS B CA 1
ATOM 3399 C C . LYS A 1 466 ? 51.40243 -5.50721 -9.74394 1.000 22.36058 466 LYS B C 1
ATOM 3400 O O . LYS A 1 466 ? 51.50714 -5.61600 -10.96208 1.000 20.93409 466 LYS B O 1
ATOM 3406 N N . ASN A 1 467 ? 51.84715 -4.46198 -9.05518 1.000 24.80034 467 ASN B N 1
ATOM 3407 C CA . ASN A 1 467 ? 52.66650 -3.40158 -9.63286 1.000 24.74244 467 ASN B CA 1
ATOM 3408 C C . ASN A 1 467 ? 52.11250 -2.86286 -10.95117 1.000 25.53727 467 ASN B C 1
ATOM 3409 O O . ASN A 1 467 ? 52.78149 -2.95288 -11.99177 1.000 25.81362 467 ASN B O 1
ATOM 3414 N N . PRO A 1 468 ? 50.90207 -2.27898 -10.95058 1.000 22.27109 468 PRO B N 1
ATOM 3415 C CA . PRO A 1 468 ? 50.04965 -2.08666 -9.78118 1.000 20.79986 468 PRO B CA 1
ATOM 3416 C C . PRO A 1 468 ? 49.09047 -3.24733 -9.54490 1.000 22.93696 468 PRO B C 1
ATOM 3417 O O . PRO A 1 468 ? 48.78151 -3.99593 -10.48263 1.000 21.84999 468 PRO B O 1
ATOM 3421 N N . ARG A 1 469 ? 48.66087 -3.41422 -8.29659 1.000 20.23664 469 ARG B N 1
ATOM 3422 C CA . ARG A 1 469 ? 47.55601 -4.31336 -7.98483 1.000 21.18149 469 ARG B CA 1
ATOM 3423 C C . ARG A 1 469 ? 46.26368 -3.68700 -8.49781 1.000 22.97118 469 ARG B C 1
ATOM 3424 O O . ARG A 1 469 ? 45.76355 -2.71409 -7.91999 1.000 20.02345 469 ARG B O 1
ATOM 3432 N N . GLY A 1 470 ? 45.72183 -4.24368 -9.57572 1.000 20.02609 470 GLY B N 1
ATOM 3433 C CA . GLY A 1 470 ? 44.59198 -3.61497 -10.23190 1.000 20.18926 470 GLY B CA 1
ATOM 3434 C C . GLY A 1 470 ? 43.35033 -3.57942 -9.36027 1.000 17.86793 470 GLY B C 1
ATOM 3435 O O . GLY A 1 470 ? 43.11597 -4.44688 -8.51729 1.000 18.25745 470 GLY B O 1
ATOM 3436 N N . ALA A 1 471 ? 42.53579 -2.55578 -9.59090 1.000 16.65989 471 ALA B N 1
ATOM 3437 C CA . ALA A 1 471 ? 41.26133 -2.39239 -8.90957 1.000 17.54158 471 ALA B CA 1
ATOM 3438 C C . ALA A 1 471 ? 40.27761 -1.79901 -9.90262 1.000 16.40723 471 ALA B C 1
ATOM 3439 O O . ALA A 1 471 ? 40.67022 -1.09190 -10.83313 1.000 16.53093 471 ALA B O 1
ATOM 3441 N N . TYR A 1 472 ? 38.99697 -2.07039 -9.68995 1.000 17.97584 472 TYR B N 1
ATOM 3442 C CA . TYR A 1 472 ? 37.94735 -1.63907 -10.60808 1.000 18.03374 472 TYR B CA 1
ATOM 3443 C C . TYR A 1 472 ? 37.22815 -0.41907 -10.03619 1.000 15.64924 472 TYR B C 1
ATOM 3444 O O . TYR A 1 472 ? 36.61836 -0.50520 -8.96718 1.000 16.44408 472 TYR B O 1
ATOM 3453 N N . LEU A 1 473 ? 37.28279 0.70703 -10.76874 1.000 15.91770 473 LEU B N 1
ATOM 3454 C CA . LEU A 1 473 ? 36.70898 1.96351 -10.28246 1.000 15.07812 473 LEU B CA 1
ATOM 3455 C C . LEU A 1 473 ? 35.24204 1.82373 -9.88665 1.000 18.21008 473 LEU B C 1
ATOM 3456 O O . LEU A 1 473 ? 34.81292 2.37812 -8.86207 1.000 15.04917 473 LEU B O 1
ATOM 3461 N N . ASN A 1 474 ? 34.44067 1.12099 -10.70120 1.000 17.83898 474 ASN B N 1
ATOM 3462 C CA . ASN A 1 474 ? 33.02467 0.97463 -10.36621 1.000 18.42589 474 ASN B CA 1
ATOM 3463 C C . ASN A 1 474 ? 32.80661 -0.02339 -9.22663 1.000 18.42589 474 ASN B C 1
ATOM 3464 O O . ASN A 1 474 ? 31.68498 -0.13869 -8.71318 1.000 17.93636 474 ASN B O 1
ATOM 3469 N N . PHE A 1 475 ? 33.83711 -0.76451 -8.84340 1.000 17.34682 475 PHE B N 1
ATOM 3470 C CA . PHE A 1 475 ? 33.87199 -1.44838 -7.54596 1.000 20.01556 475 PHE B CA 1
ATOM 3471 C C . PHE A 1 475 ? 34.71390 -0.61771 -6.57338 1.000 18.80225 475 PHE B C 1
ATOM 3472 O O . PHE A 1 475 ? 35.76212 -1.04602 -6.09037 1.000 18.21534 475 PHE B O 1
ATOM 3480 N N . ARG A 1 476 ? 34.29316 0.61964 -6.34606 1.000 18.21534 476 ARG B N 1
ATOM 3481 C CA . ARG A 1 476 ? 35.17085 1.56208 -5.65616 1.000 18.34430 476 ARG B CA 1
ATOM 3482 C C . ARG A 1 476 ? 35.55859 1.03828 -4.28227 1.000 18.77067 476 ARG B C 1
ATOM 3483 O O . ARG A 1 476 ? 34.72152 0.50738 -3.54703 1.000 19.91818 476 ARG B O 1
ATOM 3491 N N . ASP A 1 477 ? 36.83643 1.20389 -3.93643 1.000 17.45472 477 ASP B N 1
ATOM 3492 C CA . ASP A 1 477 ? 37.38141 0.69264 -2.67962 1.000 19.28126 477 ASP B CA 1
ATOM 3493 C C . ASP A 1 477 ? 38.33676 1.73971 -2.11845 1.000 20.87619 477 ASP B C 1
ATOM 3494 O O . ASP A 1 477 ? 39.43274 1.93030 -2.65518 1.000 20.55246 477 ASP B O 1
ATOM 3499 N N . LEU A 1 478 ? 37.92757 2.42904 -1.04717 1.000 21.10253 478 LEU B N 1
ATOM 3500 C CA . LEU A 1 478 ? 38.82569 3.40815 -0.44024 1.000 21.07884 478 LEU B CA 1
ATOM 3501 C C . LEU A 1 478 ? 40.04285 2.74964 0.20914 1.000 21.63154 478 LEU B C 1
ATOM 3502 O O . LEU A 1 478 ? 41.08049 3.40623 0.35364 1.000 20.70511 478 LEU B O 1
ATOM 3507 N N . ASP A 1 479 ? 39.94877 1.46945 0.58750 1.000 21.78945 479 ASP B N 1
ATOM 3508 C CA . ASP A 1 479 ? 41.07521 0.80206 1.24665 1.000 22.35794 479 ASP B CA 1
ATOM 3509 C C . ASP A 1 479 ? 42.35089 0.81017 0.40479 1.000 22.53428 479 ASP B C 1
ATOM 3510 O O . ASP A 1 479 ? 43.45131 0.68357 0.95518 1.000 19.49444 479 ASP B O 1
ATOM 3515 N N . ILE A 1 480 ? 42.24298 0.94195 -0.91910 1.000 19.23125 480 ILE B N 1
ATOM 3516 C CA . ILE A 1 480 ? 43.44526 0.85741 -1.74637 1.000 20.76828 480 ILE B CA 1
ATOM 3517 C C . ILE A 1 480 ? 44.23591 2.15534 -1.75951 1.000 20.80249 480 ILE B C 1
ATOM 3518 O O . ILE A 1 480 ? 45.31401 2.20219 -2.36902 1.000 19.12335 480 ILE B O 1
ATOM 3523 N N . GLY A 1 481 ? 43.75101 3.19748 -1.09426 1.000 20.13399 481 GLY B N 1
ATOM 3524 C CA . GLY A 1 481 ? 44.43785 4.47861 -1.03138 1.000 20.98146 481 GLY B CA 1
ATOM 3525 C C . GLY A 1 481 ? 43.44470 5.61708 -1.19420 1.000 22.96328 481 GLY B C 1
ATOM 3526 O O . GLY A 1 481 ? 42.43228 5.50275 -1.89256 1.000 20.59457 481 GLY B O 1
ATOM 3527 N N . VAL A 1 482 ? 43.71309 6.72863 -0.49861 1.000 20.24980 482 VAL B N 1
ATOM 3528 C CA . VAL A 1 482 ? 42.91409 7.94484 -0.60591 1.000 19.72868 482 VAL B CA 1
ATOM 3529 C C . VAL A 1 482 ? 43.85732 9.13214 -0.75895 1.000 21.78682 482 VAL B C 1
ATOM 3530 O O . VAL A 1 482 ? 45.05890 9.03620 -0.50364 1.000 23.23700 482 VAL B O 1
ATOM 3534 N N . ASN A 1 483 ? 43.29335 10.26104 -1.17906 1.000 20.87619 483 ASN B N 1
ATOM 3535 C CA . ASN A 1 483 ? 44.07955 11.47619 -1.32550 1.000 22.34215 483 ASN B CA 1
ATOM 3536 C C . ASN A 1 483 ? 44.42638 12.05158 0.04462 1.000 23.12383 483 ASN B C 1
ATOM 3537 O O . ASN A 1 483 ? 43.59439 12.04247 0.95522 1.000 26.06102 483 ASN B O 1
ATOM 3542 N N . PRO A 1 484 ? 45.61192 12.62488 0.20033 1.000 25.60570 484 PRO B N 1
ATOM 3543 C CA . PRO A 1 484 ? 45.85120 13.52282 1.33763 1.000 28.27707 484 PRO B CA 1
ATOM 3544 C C . PRO A 1 484 ? 45.07634 14.81726 1.18736 1.000 33.51191 484 PRO B C 1
ATOM 3545 O O . PRO A 1 484 ? 44.70548 15.22964 0.08172 1.000 32.15386 484 PRO B O 1
ATOM 3549 N N . ASN A 1 485 ? 44.85800 15.48197 2.31871 1.000 35.06210 485 ASN B N 1
ATOM 3550 C CA . ASN A 1 485 ? 44.42668 16.87088 2.23716 1.000 41.41023 485 ASN B CA 1
ATOM 3551 C C . ASN A 1 485 ? 45.47649 17.64062 1.46773 1.000 43.83683 485 ASN B C 1
ATOM 3552 O O . ASN A 1 485 ? 46.66460 17.57789 1.80477 1.000 42.04451 485 ASN B O 1
ATOM 3557 N N . GLU A 1 486 ? 45.03420 18.32578 0.40692 1.000 44.54218 486 GLU B N 1
ATOM 3558 C CA . GLU A 1 486 ? 45.95899 19.03707 -0.47940 1.000 45.78970 486 GLU B CA 1
ATOM 3559 C C . GLU A 1 486 ? 46.86767 19.98600 0.30165 1.000 48.23210 486 GLU B C 1
ATOM 3560 O O . GLU A 1 486 ? 48.04069 20.17122 -0.05499 1.000 45.94235 486 GLU B O 1
ATOM 3566 N N . SER A 1 487 ? 46.36796 20.52974 1.41918 1.000 48.73479 487 SER B N 1
ATOM 3567 C CA . SER A 1 487 ? 47.20105 21.38446 2.26319 1.000 48.35053 487 SER B CA 1
ATOM 3568 C C . SER A 1 487 ? 48.24061 20.59566 3.06321 1.000 49.05325 487 SER B C 1
ATOM 3569 O O . SER A 1 487 ? 49.22070 21.18984 3.50858 1.000 49.15853 487 SER B O 1
ATOM 3572 N N . ASP A 1 488 ? 48.05120 19.28405 3.25011 1.000 47.87942 488 ASP B N 1
ATOM 3573 C CA . ASP A 1 488 ? 49.00585 18.46336 3.98759 1.000 47.82679 488 ASP B CA 1
ATOM 3574 C C . ASP A 1 488 ? 50.01545 17.76496 3.08582 1.000 48.20052 488 ASP B C 1
ATOM 3575 O O . ASP A 1 488 ? 50.47382 16.65998 3.41395 1.000 51.77989 488 ASP B O 1
ATOM 3580 N N . THR A 1 489 ? 50.36852 18.36132 1.95973 1.000 46.58453 489 THR B N 1
ATOM 3581 C CA . THR A 1 489 ? 51.40586 17.82249 1.09903 1.000 45.57125 489 THR B CA 1
ATOM 3582 C C . THR A 1 489 ? 52.61613 18.74243 1.13924 1.000 40.23640 489 THR B C 1
ATOM 3583 O O . THR A 1 489 ? 52.52706 19.89115 1.56549 1.000 45.17384 489 THR B O 1
ATOM 3587 N N . THR A 1 490 ? 53.75987 18.22121 0.70798 1.000 41.30495 490 THR B N 1
ATOM 3588 C CA . THR A 1 490 ? 54.99419 18.99203 0.72929 1.000 42.90778 490 THR B CA 1
ATOM 3589 C C . THR A 1 490 ? 55.38398 19.53722 -0.63782 1.000 43.51311 490 THR B C 1
ATOM 3590 O O . THR A 1 490 ? 56.33821 20.31989 -0.72361 1.000 43.28677 490 THR B O 1
ATOM 3594 N N . SER A 1 491 ? 54.68794 19.13875 -1.69761 1.000 40.94175 491 SER B N 1
ATOM 3595 C CA . SER A 1 491 ? 54.98485 19.60158 -3.04656 1.000 40.32589 491 SER B CA 1
ATOM 3596 C C . SER A 1 491 ? 53.86464 19.12607 -3.95944 1.000 41.74974 491 SER B C 1
ATOM 3597 O O . SER A 1 491 ? 53.06361 18.25911 -3.59407 1.000 39.22576 491 SER B O 1
ATOM 3600 N N . ALA A 1 492 ? 53.82088 19.70836 -5.15967 1.000 41.24705 492 ALA B N 1
ATOM 3601 C CA . ALA A 1 492 ? 52.89193 19.22658 -6.17259 1.000 37.55977 492 ALA B CA 1
ATOM 3602 C C . ALA A 1 492 ? 53.21346 17.78591 -6.54220 1.000 37.35711 492 ALA B C 1
ATOM 3603 O O . ALA A 1 492 ? 52.32385 16.92400 -6.55258 1.000 36.53859 492 ALA B O 1
ATOM 3605 N N . TYR A 1 493 ? 54.49514 17.49974 -6.81088 1.000 35.97537 493 TYR B N 1
ATOM 3606 C CA . TYR A 1 493 ? 54.92216 16.12191 -7.05037 1.000 37.96245 493 TYR B CA 1
ATOM 3607 C C . TYR A 1 493 ? 54.44434 15.19421 -5.93797 1.000 34.94366 493 TYR B C 1
ATOM 3608 O O . TYR A 1 493 ? 53.99104 14.07654 -6.20433 1.000 34.88576 493 TYR B O 1
ATOM 3617 N N . ASN A 1 494 ? 54.52866 15.65228 -4.68816 1.000 35.49373 494 ASN B N 1
ATOM 3618 C CA . ASN A 1 494 ? 54.12724 14.83542 -3.54483 1.000 37.07023 494 ASN B CA 1
ATOM 3619 C C . ASN A 1 494 ? 52.63967 14.50081 -3.60347 1.000 34.57520 494 ASN B C 1
ATOM 3620 O O . ASN A 1 494 ? 52.23846 13.35396 -3.38864 1.000 32.33019 494 ASN B O 1
ATOM 3625 N N . TYR A 1 495 ? 51.80960 15.50672 -3.87719 1.000 33.36979 495 TYR B N 1
ATOM 3626 C CA . TYR A 1 495 ? 50.37352 15.30422 -4.02331 1.000 31.54062 495 TYR B CA 1
ATOM 3627 C C . TYR A 1 495 ? 50.07338 14.24011 -5.07562 1.000 29.33510 495 TYR B C 1
ATOM 3628 O O . TYR A 1 495 ? 49.29659 13.30959 -4.83207 1.000 26.54792 495 TYR B O 1
ATOM 3637 N N . VAL A 1 496 ? 50.71809 14.33922 -6.24008 1.000 28.76134 496 VAL B N 1
ATOM 3638 C CA . VAL A 1 496 ? 50.42660 13.40843 -7.32433 1.000 26.41633 496 VAL B CA 1
ATOM 3639 C C . VAL A 1 496 ? 50.90598 12.00550 -6.97502 1.000 27.72964 496 VAL B C 1
ATOM 3640 O O . VAL A 1 496 ? 50.20384 11.01956 -7.22662 1.000 21.88947 496 VAL B O 1
ATOM 3644 N N . LYS A 1 497 ? 52.09532 11.88559 -6.37133 1.000 28.61659 497 LYS B N 1
ATOM 3645 C CA . LYS A 1 497 ? 52.63425 10.55390 -6.10514 1.000 26.67425 497 LYS B CA 1
ATOM 3646 C C . LYS A 1 497 ? 51.78100 9.80044 -5.08765 1.000 24.61085 497 LYS B C 1
ATOM 3647 O O . LYS A 1 497 ? 51.51428 8.60629 -5.26715 1.000 24.51347 497 LYS B O 1
ATOM 3653 N N . GLN A 1 498 ? 51.36154 10.47297 -4.00952 1.000 24.83719 498 GLN B N 1
ATOM 3654 C CA . GLN A 1 498 ? 50.44185 9.85688 -3.05194 1.000 25.53990 498 GLN B CA 1
ATOM 3655 C C . GLN A 1 498 ? 49.16081 9.39604 -3.74016 1.000 23.80549 498 GLN B C 1
ATOM 3656 O O . GLN A 1 498 ? 48.68305 8.28205 -3.50534 1.000 20.77091 498 GLN B O 1
ATOM 3662 N N . ALA A 1 499 ? 48.56941 10.26407 -4.57094 1.000 23.46334 499 ALA B N 1
ATOM 3663 C CA . ALA A 1 499 ? 47.32641 9.90732 -5.24776 1.000 21.52100 499 ALA B CA 1
ATOM 3664 C C . ALA A 1 499 ? 47.51603 8.72380 -6.19764 1.000 20.86040 499 ALA B C 1
ATOM 3665 O O . ALA A 1 499 ? 46.58727 7.92533 -6.38079 1.000 18.99701 499 ALA B O 1
ATOM 3667 N N . SER A 1 500 ? 48.70979 8.58584 -6.79867 1.000 20.05767 500 SER B N 1
ATOM 3668 C CA . SER A 1 500 ? 48.97167 7.48549 -7.72589 1.000 19.78395 500 SER B CA 1
ATOM 3669 C C . SER A 1 500 ? 48.89577 6.11264 -7.05612 1.000 19.92607 500 SER B C 1
ATOM 3670 O O . SER A 1 500 ? 48.75256 5.10251 -7.76186 1.000 19.31021 500 SER B O 1
ATOM 3673 N N . VAL A 1 501 ? 49.00059 6.05453 -5.72324 1.000 19.38917 501 VAL B N 1
ATOM 3674 C CA . VAL A 1 501 ? 48.81483 4.79824 -4.98999 1.000 17.48368 501 VAL B CA 1
ATOM 3675 C C . VAL A 1 501 ? 47.49221 4.14317 -5.38711 1.000 19.42865 501 VAL B C 1
ATOM 3676 O O . VAL A 1 501 ? 47.44709 2.96872 -5.77318 1.000 18.02848 501 VAL B O 1
ATOM 3680 N N . TRP A 1 502 ? 46.39031 4.89803 -5.30932 1.000 16.87308 502 TRP B N 1
ATOM 3681 C CA . TRP A 1 502 ? 45.11939 4.37129 -5.79612 1.000 17.41788 502 TRP B CA 1
ATOM 3682 C C . TRP A 1 502 ? 44.94199 4.61760 -7.28453 1.000 16.44408 502 TRP B C 1
ATOM 3683 O O . TRP A 1 502 ? 44.28888 3.81678 -7.96611 1.000 15.77294 502 TRP B O 1
ATOM 3694 N N . GLY A 1 503 ? 45.55081 5.68562 -7.80450 1.000 16.99677 503 GLY B N 1
ATOM 3695 C CA . GLY A 1 503 ? 45.29988 6.07837 -9.18161 1.000 16.06245 503 GLY B CA 1
ATOM 3696 C C . GLY A 1 503 ? 45.77157 5.05046 -10.19321 1.000 15.33079 503 GLY B C 1
ATOM 3697 O O . GLY A 1 503 ? 45.05097 4.73091 -11.14340 1.000 14.95969 503 GLY B O 1
ATOM 3698 N N . THR A 1 504 ? 47.00702 4.55237 -10.03344 1.000 16.84676 504 THR B N 1
ATOM 3699 C CA . THR A 1 504 ? 47.52505 3.57511 -10.98623 1.000 15.20709 504 THR B CA 1
ATOM 3700 C C . THR A 1 504 ? 46.86163 2.21524 -10.80933 1.000 15.90717 504 THR B C 1
ATOM 3701 O O . THR A 1 504 ? 46.95418 1.38403 -11.70469 1.000 15.11497 504 THR B O 1
ATOM 3705 N N . LYS A 1 505 ? 46.22114 1.95705 -9.67011 1.000 16.08088 505 LYS B N 1
ATOM 3706 C CA . LYS A 1 505 ? 45.47471 0.70577 -9.53293 1.000 17.54684 505 LYS B CA 1
ATOM 3707 C C . LYS A 1 505 ? 44.20907 0.72341 -10.38684 1.000 15.96507 505 LYS B C 1
ATOM 3708 O O . LYS A 1 505 ? 43.85865 -0.28565 -11.01160 1.000 14.67544 505 LYS B O 1
ATOM 3714 N N . TYR A 1 506 ? 43.51031 1.86042 -10.42236 1.000 16.55725 506 TYR B N 1
ATOM 3715 C CA . TYR A 1 506 ? 42.30012 1.98198 -11.23107 1.000 15.80453 506 TYR B CA 1
ATOM 3716 C C . TYR A 1 506 ? 42.61371 2.15181 -12.70547 1.000 13.55426 506 TYR B C 1
ATOM 3717 O O . TYR A 1 506 ? 41.83487 1.70417 -13.55262 1.000 13.74375 506 TYR B O 1
ATOM 3726 N N . PHE A 1 507 ? 43.71854 2.83865 -13.02373 1.000 11.64877 507 PHE B N 1
ATOM 3727 C CA . PHE A 1 507 ? 43.92219 3.41509 -14.34512 1.000 14.37278 507 PHE B CA 1
ATOM 3728 C C . PHE A 1 507 ? 45.27551 3.09457 -14.96362 1.000 14.52016 507 PHE B C 1
ATOM 3729 O O . PHE A 1 507 ? 45.51991 3.50226 -16.10552 1.000 14.21749 507 PHE B O 1
ATOM 3737 N N . LYS A 1 508 ? 46.15974 2.39675 -14.24624 1.000 14.83599 508 LYS B N 1
ATOM 3738 C CA . LYS A 1 508 ? 47.54466 2.19929 -14.67670 1.000 16.85465 508 LYS B CA 1
ATOM 3739 C C . LYS A 1 508 ? 48.13668 3.55641 -15.05928 1.000 15.12550 508 LYS B C 1
ATOM 3740 O O . LYS A 1 508 ? 47.88678 4.53215 -14.34953 1.000 15.98350 508 LYS B O 1
ATOM 3746 N N . ASN A 1 509 ? 48.88654 3.68342 -16.15565 1.000 14.78598 509 ASN B N 1
ATOM 3747 C CA . ASN A 1 509 ? 49.49433 4.99025 -16.37741 1.000 13.33318 509 ASN B CA 1
ATOM 3748 C C . ASN A 1 509 ? 48.56970 5.98569 -17.07255 1.000 14.43331 509 ASN B C 1
ATOM 3749 O O . ASN A 1 509 ? 48.98598 7.11840 -17.29823 1.000 12.85944 509 ASN B O 1
ATOM 3754 N N . ASN A 1 510 ? 47.33105 5.61025 -17.40743 1.000 14.52016 510 ASN B N 1
ATOM 3755 C CA . ASN A 1 510 ? 46.36549 6.61804 -17.82279 1.000 12.53835 510 ASN B CA 1
ATOM 3756 C C . ASN A 1 510 ? 46.17146 7.66422 -16.73138 1.000 12.76732 510 ASN B C 1
ATOM 3757 O O . ASN A 1 510 ? 45.82002 8.81276 -17.01995 1.000 14.67281 510 ASN B O 1
ATOM 3762 N N . PHE A 1 511 ? 46.39755 7.27803 -15.47659 1.000 13.85429 511 PHE B N 1
ATOM 3763 C CA . PHE A 1 511 ? 46.32181 8.21462 -14.36880 1.000 14.24381 511 PHE B CA 1
ATOM 3764 C C . PHE A 1 511 ? 47.17484 9.45419 -14.63171 1.000 15.41237 511 PHE B C 1
ATOM 3765 O O . PHE A 1 511 ? 46.74194 10.58038 -14.37388 1.000 11.67772 511 PHE B O 1
ATOM 3773 N N . TYR A 1 512 ? 48.39200 9.27013 -15.15627 1.000 13.81745 512 TYR B N 1
ATOM 3774 C CA . TYR A 1 512 ? 49.27785 10.42439 -15.30154 1.000 12.65678 512 TYR B CA 1
ATOM 3775 C C . TYR A 1 512 ? 48.82518 11.34796 -16.42500 1.000 13.36213 512 TYR B C 1
ATOM 3776 O O . TYR A 1 512 ? 49.00738 12.56445 -16.32580 1.000 12.88839 512 TYR B O 1
ATOM 3785 N N . LYS A 1 513 ? 48.25057 10.80906 -17.50010 1.000 12.02513 513 LYS B N 1
ATOM 3786 C CA . LYS A 1 513 ? 47.68381 11.70216 -18.50800 1.000 14.25697 513 LYS B CA 1
ATOM 3787 C C . LYS A 1 513 ? 46.48711 12.46338 -17.93400 1.000 15.15182 513 LYS B C 1
ATOM 3788 O O . LYS A 1 513 ? 46.30006 13.65434 -18.21291 1.000 13.58584 513 LYS B O 1
ATOM 3794 N N . MET A 1 514 ? 45.68666 11.79157 -17.10724 1.000 13.02788 514 MET B N 1
ATOM 3795 C CA . MET A 1 514 ? 44.53507 12.43254 -16.47896 1.000 13.60953 514 MET B CA 1
ATOM 3796 C C . MET A 1 514 ? 44.95271 13.53865 -15.51401 1.000 14.99917 514 MET B C 1
ATOM 3797 O O . MET A 1 514 ? 44.23353 14.53482 -15.36844 1.000 12.64889 514 MET B O 1
ATOM 3802 N N . VAL A 1 515 ? 46.11824 13.40002 -14.87090 1.000 13.78323 515 VAL B N 1
ATOM 3803 C CA . VAL A 1 515 ? 46.60398 14.45294 -13.97926 1.000 14.75440 515 VAL B CA 1
ATOM 3804 C C . VAL A 1 515 ? 46.83919 15.75316 -14.74132 1.000 15.78084 515 VAL B C 1
ATOM 3805 O O . VAL A 1 515 ? 46.49328 16.84219 -14.26131 1.000 16.08351 515 VAL B O 1
ATOM 3809 N N . PHE A 1 516 ? 47.44258 15.67019 -15.92742 1.000 14.89126 516 PHE B N 1
ATOM 3810 C CA . PHE A 1 516 ? 47.62463 16.87461 -16.73235 1.000 15.92823 516 PHE B CA 1
ATOM 3811 C C . PHE A 1 516 ? 46.29118 17.44925 -17.18718 1.000 16.45724 516 PHE B C 1
ATOM 3812 O O . PHE A 1 516 ? 46.09684 18.66910 -17.16701 1.000 16.10719 516 PHE B O 1
ATOM 3820 N N . ILE A 1 517 ? 45.36612 16.59192 -17.61704 1.000 15.44922 517 ILE B N 1
ATOM 3821 C CA . ILE A 1 517 ? 44.07004 17.09497 -18.05806 1.000 14.80704 517 ILE B CA 1
ATOM 3822 C C . ILE A 1 517 ? 43.35252 17.78511 -16.90580 1.000 14.33067 517 ILE B C 1
ATOM 3823 O O . ILE A 1 517 ? 42.78043 18.87266 -17.07030 1.000 16.00981 517 ILE B O 1
ATOM 3828 N N . LYS A 1 518 ? 43.40340 17.17895 -15.71553 1.000 13.10683 518 LYS B N 1
ATOM 3829 C CA . LYS A 1 518 ? 42.82295 17.78906 -14.52263 1.000 14.41489 518 LYS B CA 1
ATOM 3830 C C . LYS A 1 518 ? 43.40773 19.17553 -14.27469 1.000 16.49671 518 LYS B C 1
ATOM 3831 O O . LYS A 1 518 ? 42.67876 20.13307 -13.95435 1.000 15.28078 518 LYS B O 1
ATOM 3837 N N . THR A 1 519 ? 44.73032 19.29718 -14.42712 1.000 16.59409 519 THR B N 1
ATOM 3838 C CA . THR A 1 519 ? 45.39495 20.57660 -14.23291 1.000 16.99941 519 THR B CA 1
ATOM 3839 C C . THR A 1 519 ? 44.85283 21.62869 -15.19600 1.000 17.18627 519 THR B C 1
ATOM 3840 O O . THR A 1 519 ? 44.67801 22.79248 -14.81740 1.000 16.56251 519 THR B O 1
ATOM 3844 N N . LEU A 1 520 ? 44.56958 21.23700 -16.44580 1.000 14.93074 520 LEU B N 1
ATOM 3845 C CA . LEU A 1 520 ? 44.05170 22.19930 -17.42067 1.000 18.94964 520 LEU B CA 1
ATOM 3846 C C . LEU A 1 520 ? 42.61640 22.60832 -17.09229 1.000 18.14165 520 LEU B C 1
ATOM 3847 O O . LEU A 1 520 ? 42.29300 23.80358 -17.04009 1.000 18.79173 520 LEU B O 1
ATOM 3852 N N . VAL A 1 521 ? 41.73930 21.63386 -16.84538 1.000 15.25183 521 VAL B N 1
ATOM 3853 C CA . VAL A 1 521 ? 40.30752 21.93448 -16.78578 1.000 14.74387 521 VAL B CA 1
ATOM 3854 C C . VAL A 1 521 ? 39.77004 22.23320 -15.39369 1.000 14.83336 521 VAL B C 1
ATOM 3855 O O . VAL A 1 521 ? 38.65026 22.74334 -15.27866 1.000 16.05982 521 VAL B O 1
ATOM 3859 N N . ASP A 1 522 ? 40.51000 21.91989 -14.33204 1.000 17.74686 522 ASP B N 1
ATOM 3860 C CA . ASP A 1 522 ? 40.09437 22.27278 -12.96779 1.000 16.94414 522 ASP B CA 1
ATOM 3861 C C . ASP A 1 522 ? 41.32141 22.65068 -12.14072 1.000 18.08112 522 ASP B C 1
ATOM 3862 O O . ASP A 1 522 ? 41.65399 21.99102 -11.14695 1.000 18.41537 522 ASP B O 1
ATOM 3867 N N . PRO A 1 523 ? 42.00496 23.74017 -12.51479 1.000 16.92308 523 PRO B N 1
ATOM 3868 C CA . PRO A 1 523 ? 43.27170 24.07191 -11.84156 1.000 22.14476 523 PRO B CA 1
ATOM 3869 C C . PRO A 1 523 ? 43.10461 24.44883 -10.38069 1.000 21.10779 523 PRO B C 1
ATOM 3870 O O . PRO A 1 523 ? 44.03098 24.22618 -9.59284 1.000 22.76062 523 PRO B O 1
ATOM 3874 N N . THR A 1 524 ? 41.96954 25.01316 -9.98622 1.000 19.19704 524 THR B N 1
ATOM 3875 C CA . THR A 1 524 ? 41.76715 25.31866 -8.57292 1.000 19.73921 524 THR B CA 1
ATOM 3876 C C . THR A 1 524 ? 41.23470 24.13535 -7.78041 1.000 20.11294 524 THR B C 1
ATOM 3877 O O . THR A 1 524 ? 40.97734 24.29147 -6.58178 1.000 20.46035 524 THR B O 1
ATOM 3881 N N . ASN A 1 525 ? 41.05437 22.96878 -8.40778 1.000 18.74172 525 ASN B N 1
ATOM 3882 C CA . ASN A 1 525 ? 40.60862 21.75616 -7.70623 1.000 17.97847 525 ASN B CA 1
ATOM 3883 C C . ASN A 1 525 ? 39.22675 21.94142 -7.06626 1.000 17.65475 525 ASN B C 1
ATOM 3884 O O . ASN A 1 525 ? 39.00479 21.62049 -5.90109 1.000 17.89162 525 ASN B O 1
ATOM 3889 N N . PHE A 1 526 ? 38.28527 22.46216 -7.84383 1.000 17.39682 526 PHE B N 1
ATOM 3890 C CA . PHE A 1 526 ? 36.91420 22.55954 -7.35099 1.000 18.45484 526 PHE B CA 1
ATOM 3891 C C . PHE A 1 526 ? 36.30301 21.17477 -7.13542 1.000 18.80225 526 PHE B C 1
ATOM 3892 O O . PHE A 1 526 ? 35.59187 20.95069 -6.15001 1.000 19.63130 526 PHE B O 1
ATOM 3900 N N . PHE A 1 527 ? 36.57278 20.22758 -8.03156 1.000 16.71253 527 PHE B N 1
ATOM 3901 C CA . PHE A 1 527 ? 36.02107 18.87806 -7.89858 1.000 19.46023 527 PHE B CA 1
ATOM 3902 C C . PHE A 1 527 ? 37.01955 18.03415 -7.10823 1.000 17.84424 527 PHE B C 1
ATOM 3903 O O . PHE A 1 527 ? 37.97236 17.50551 -7.67552 1.000 16.87834 527 PHE B O 1
ATOM 3911 N N . THR A 1 528 ? 36.82526 17.94739 -5.78762 1.000 16.96256 528 THR B N 1
ATOM 3912 C CA . THR A 1 528 ? 37.68318 17.18166 -4.88195 1.000 18.47853 528 THR B CA 1
ATOM 3913 C C . THR A 1 528 ? 36.88247 16.14021 -4.12142 1.000 19.74974 528 THR B C 1
ATOM 3914 O O . THR A 1 528 ? 35.72624 16.38387 -3.76395 1.000 20.85250 528 THR B O 1
ATOM 3918 N N . TYR A 1 529 ? 37.52759 15.00678 -3.81839 1.000 16.91782 529 TYR B N 1
ATOM 3919 C CA . TYR A 1 529 ? 37.00168 14.01871 -2.86929 1.000 19.22599 529 TYR B CA 1
ATOM 3920 C C . TYR A 1 529 ? 38.11142 13.00263 -2.59590 1.000 20.31033 529 TYR B C 1
ATOM 3921 O O . TYR A 1 529 ? 39.25503 13.17690 -3.03551 1.000 18.02321 529 TYR B O 1
ATOM 3930 N N . GLU A 1 530 ? 37.75580 11.91062 -1.90819 1.000 20.40245 530 GLU B N 1
ATOM 3931 C CA . GLU A 1 530 ? 38.75676 10.96650 -1.41202 1.000 19.75763 530 GLU B CA 1
ATOM 3932 C C . GLU A 1 530 ? 39.58447 10.35881 -2.54438 1.000 21.38414 530 GLU B C 1
ATOM 3933 O O . GLU A 1 530 ? 40.75360 10.00133 -2.33896 1.000 17.98110 530 GLU B O 1
ATOM 3939 N N . GLN A 1 531 ? 39.02491 10.26846 -3.75092 1.000 18.41010 531 GLN B N 1
ATOM 3940 C CA . GLN A 1 531 ? 39.76505 9.68796 -4.86701 1.000 17.47052 531 GLN B CA 1
ATOM 3941 C C . GLN A 1 531 ? 39.57725 10.52378 -6.11813 1.000 18.34694 531 GLN B C 1
ATOM 3942 O O . GLN A 1 531 ? 39.38015 9.99754 -7.22127 1.000 16.27564 531 GLN B O 1
ATOM 3948 N N . SER A 1 532 ? 39.63979 11.84206 -5.96204 1.000 15.72294 532 SER B N 1
ATOM 3949 C CA . SER A 1 532 ? 39.63836 12.72253 -7.11449 1.000 17.16258 532 SER B CA 1
ATOM 3950 C C . SER A 1 532 ? 41.03657 12.78165 -7.71639 1.000 16.51251 532 SER B C 1
ATOM 3951 O O . SER A 1 532 ? 42.04295 12.84851 -6.99400 1.000 15.65451 532 SER B O 1
ATOM 3954 N N . ILE A 1 533 ? 41.09571 12.71331 -9.04266 1.000 14.73335 533 ILE B N 1
ATOM 3955 C CA . ILE A 1 533 ? 42.31980 13.00923 -9.78250 1.000 17.27839 533 ILE B CA 1
ATOM 3956 C C . ILE A 1 533 ? 42.87280 14.34798 -9.29825 1.000 16.89150 533 ILE B C 1
ATOM 3957 O O . ILE A 1 533 ? 42.14884 15.35577 -9.34565 1.000 15.54397 533 ILE B O 1
ATOM 3962 N N . PRO A 1 534 ? 44.12324 14.41656 -8.84006 1.000 15.88348 534 PRO B N 1
ATOM 3963 C CA . PRO A 1 534 ? 44.70371 15.71415 -8.40937 1.000 18.73909 534 PRO B CA 1
ATOM 3964 C C . PRO A 1 534 ? 45.21833 16.52351 -9.58693 1.000 18.97070 534 PRO B C 1
ATOM 3965 O O . PRO A 1 534 ? 45.69918 15.96392 -10.58084 1.000 17.98374 534 PRO B O 1
ATOM 3969 N N . PRO A 1 535 ? 45.14964 17.84784 -9.50874 1.000 18.67856 535 PRO B N 1
ATOM 3970 C CA . PRO A 1 535 ? 45.87772 18.68010 -10.46474 1.000 18.44695 535 PRO B CA 1
ATOM 3971 C C . PRO A 1 535 ? 47.33152 18.80683 -10.03554 1.000 21.90789 535 PRO B C 1
ATOM 3972 O O . PRO A 1 535 ? 47.70498 18.46931 -8.90907 1.000 20.09715 535 PRO B O 1
ATOM 3976 N N . ILE A 1 536 ? 48.15652 19.27493 -10.96690 1.000 20.73933 536 ILE B N 1
ATOM 3977 C CA . ILE A 1 536 ? 49.52019 19.69321 -10.64354 1.000 25.18197 536 ILE B CA 1
ATOM 3978 C C . ILE A 1 536 ? 49.40645 21.05728 -9.97449 1.000 27.28485 536 ILE B C 1
ATOM 3979 O O . ILE A 1 536 ? 49.13233 22.05524 -10.64333 1.000 28.10863 536 ILE B O 1
ATOM 3984 N N . LEU A 1 537 ? 49.60092 21.10702 -8.66032 1.000 30.84580 537 LEU B N 1
ATOM 3985 C CA . LEU A 1 537 ? 49.41935 22.36339 -7.94283 1.000 35.62269 537 LEU B CA 1
ATOM 3986 C C . LEU A 1 537 ? 50.50893 23.36457 -8.31429 1.000 37.93876 537 LEU B C 1
ATOM 3987 O O . LEU A 1 537 ? 51.68947 23.01602 -8.42679 1.000 37.09655 537 LEU B O 1
ATOM 3992 N N . HIS A 1 538 ? 50.09759 24.61755 -8.53221 1.000 40.37063 538 HIS B N 1
ATOM 3993 C CA . HIS A 1 538 ? 51.05060 25.62565 -8.98372 1.000 43.17886 538 HIS B CA 1
ATOM 3994 C C . HIS A 1 538 ? 52.02627 26.00149 -7.87437 1.000 46.38451 538 HIS B C 1
ATOM 3995 O O . HIS A 1 538 ? 53.21436 26.22914 -8.13633 1.000 47.31357 538 HIS B O 1
ATOM 4002 N N . HIS A 1 539 ? 51.55037 26.06555 -6.63558 1.000 44.91328 539 HIS B N 1
ATOM 4003 C CA . HIS A 1 539 ? 52.40141 26.45962 -5.51710 1.000 48.96113 539 HIS B CA 1
ATOM 4004 C C . HIS A 1 539 ? 51.85707 25.92064 -4.19778 1.000 48.21631 539 HIS B C 1
ATOM 4005 O O . HIS A 1 539 ? 50.72083 25.44518 -4.13352 1.000 50.79030 539 HIS B O 1
ATOM 4012 N N . PHE B 1 30 ? 85.22147 26.66364 -21.52991 1.000 31.15110 30 PHE A N 1
ATOM 4013 C CA . PHE B 1 30 ? 84.75353 25.27637 -21.42324 1.000 31.19321 30 PHE A CA 1
ATOM 4014 C C . PHE B 1 30 ? 85.94515 24.32124 -21.45613 1.000 31.08794 30 PHE A C 1
ATOM 4015 O O . PHE B 1 30 ? 86.09287 23.44222 -20.60629 1.000 30.09308 30 PHE A O 1
ATOM 4023 N N . LEU B 1 31 ? 86.79992 24.53943 -22.45240 1.000 30.04571 31 LEU A N 1
ATOM 4024 C CA . LEU B 1 31 ? 87.96104 23.68735 -22.66093 1.000 30.96687 31 LEU A CA 1
ATOM 4025 C C . LEU B 1 31 ? 88.89171 23.71960 -21.45711 1.000 32.82499 31 LEU A C 1
ATOM 4026 O O . LEU B 1 31 ? 89.35753 22.67484 -20.98447 1.000 33.53823 31 LEU A O 1
ATOM 4031 N N . GLN B 1 32 ? 89.17844 24.91859 -20.95081 1.000 30.90371 32 GLN A N 1
ATOM 4032 C CA . GLN B 1 32 ? 90.06374 25.05761 -19.80013 1.000 33.58297 32 GLN A CA 1
ATOM 4033 C C . GLN B 1 32 ? 89.46528 24.41423 -18.55087 1.000 32.18807 32 GLN A C 1
ATOM 4034 O O . GLN B 1 32 ? 90.19123 23.81136 -17.74894 1.000 30.91160 32 GLN A O 1
ATOM 4040 N N . CYS B 1 33 ? 88.14863 24.55518 -18.35646 1.000 30.69579 33 CYS A N 1
ATOM 4041 C CA . CYS B 1 33 ? 87.45991 23.84702 -17.27896 1.000 31.56431 33 CYS A CA 1
ATOM 4042 C C . CYS B 1 33 ? 87.71506 22.34257 -17.35966 1.000 30.57209 33 CYS A C 1
ATOM 4043 O O . CYS B 1 33 ? 88.06716 21.70478 -16.36205 1.000 29.12454 33 CYS A O 1
ATOM 4046 N N . LEU B 1 34 ? 87.54460 21.76329 -18.54834 1.000 26.21893 34 LEU A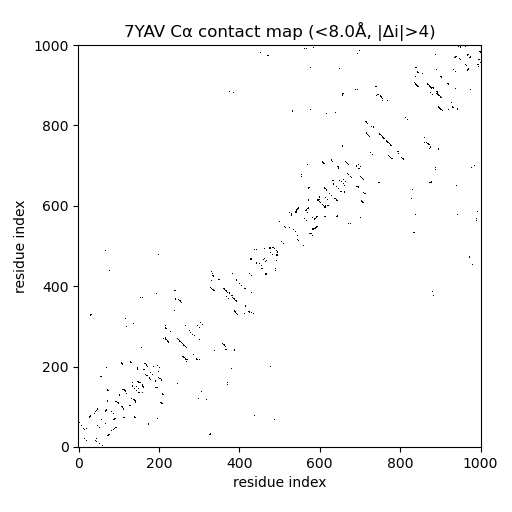 N 1
ATOM 4047 C CA . LEU B 1 34 ? 87.73880 20.32505 -18.71867 1.000 25.25829 34 LEU A CA 1
ATOM 4048 C C . LEU B 1 34 ? 89.18858 19.91631 -18.46851 1.000 29.38247 34 LEU A C 1
ATOM 4049 O O . LEU B 1 34 ? 89.46468 18.99512 -17.69251 1.000 27.45329 34 LEU A O 1
ATOM 4054 N N . SER B 1 35 ? 90.12963 20.57817 -19.13250 1.000 26.39001 35 SER A N 1
ATOM 4055 C CA . SER B 1 35 ? 91.49830 20.08895 -19.13563 1.000 29.24824 35 SER A CA 1
ATOM 4056 C C . SER B 1 35 ? 92.23697 20.36151 -17.82897 1.000 29.14034 35 SER A C 1
ATOM 4057 O O . SER B 1 35 ? 93.35565 19.87127 -17.65801 1.000 32.48021 35 SER A O 1
ATOM 4060 N N . SER B 1 36 ? 91.64866 21.10649 -16.89581 1.000 27.04535 36 SER A N 1
ATOM 4061 C CA . SER B 1 36 ? 92.21336 21.17803 -15.55475 1.000 28.87978 36 SER A CA 1
ATOM 4062 C C . SER B 1 36 ? 91.74639 20.03155 -14.66299 1.000 29.16139 36 SER A C 1
ATOM 4063 O O . SER B 1 36 ? 92.32792 19.82893 -13.58757 1.000 30.42470 36 SER A O 1
ATOM 4066 N N . ARG B 1 37 ? 90.74813 19.25634 -15.10593 1.000 28.38761 37 ARG A N 1
ATOM 4067 C CA . ARG B 1 37 ? 90.09997 18.23464 -14.29507 1.000 27.58489 37 ARG A CA 1
ATOM 4068 C C . ARG B 1 37 ? 90.16231 16.83167 -14.87122 1.000 28.11653 37 ARG A C 1
ATOM 4069 O O . ARG B 1 37 ? 90.03743 15.86689 -14.10700 1.000 27.92966 37 ARG A O 1
ATOM 4077 N N . ILE B 1 38 ? 90.28791 16.68042 -16.18636 1.000 24.65032 38 ILE A N 1
ATOM 4078 C CA . ILE B 1 38 ? 90.40029 15.34827 -16.77700 1.000 26.62688 38 ILE A CA 1
ATOM 4079 C C . ILE B 1 38 ? 91.60347 15.34073 -17.70951 1.000 27.67174 38 ILE A C 1
ATOM 4080 O O . ILE B 1 38 ? 92.07897 16.40453 -18.14190 1.000 25.19249 38 ILE A O 1
ATOM 4085 N N . PRO B 1 39 ? 92.13806 14.15730 -18.01668 1.000 27.56120 39 PRO A N 1
ATOM 4086 C CA . PRO B 1 39 ? 93.34925 14.10100 -18.84326 1.000 27.34802 39 PRO A CA 1
ATOM 4087 C C . PRO B 1 39 ? 93.12515 14.80448 -20.17085 1.000 27.49014 39 PRO A C 1
ATOM 4088 O O . PRO B 1 39 ? 92.10456 14.61606 -20.83099 1.000 24.80824 39 PRO A O 1
ATOM 4092 N N . LYS B 1 40 ? 94.08890 15.63703 -20.55531 1.000 28.23233 40 LYS A N 1
ATOM 4093 C CA . LYS B 1 40 ? 93.91034 16.42546 -21.76525 1.000 25.63992 40 LYS A CA 1
ATOM 4094 C C . LYS B 1 40 ? 93.82986 15.54859 -23.00601 1.000 29.25351 40 LYS A C 1
ATOM 4095 O O . LYS B 1 40 ? 93.26832 15.97748 -24.02192 1.000 30.38522 40 LYS A O 1
ATOM 4101 N N . SER B 1 41 ? 94.32140 14.31343 -22.92551 1.000 25.03195 41 SER A N 1
ATOM 4102 C CA . SER B 1 41 ? 94.33906 13.39955 -24.05720 1.000 27.23748 41 SER A CA 1
ATOM 4103 C C . SER B 1 41 ? 93.03521 12.61876 -24.23672 1.000 27.69806 41 SER A C 1
ATOM 4104 O O . SER B 1 41 ? 92.97222 11.75188 -25.11128 1.000 26.26368 41 SER A O 1
ATOM 4107 N N . ILE B 1 42 ? 91.98538 12.88271 -23.45831 1.000 26.77953 42 ILE A N 1
ATOM 4108 C CA . ILE B 1 42 ? 90.66155 12.38412 -23.82525 1.000 27.10062 42 ILE A CA 1
ATOM 4109 C C . ILE B 1 42 ? 89.76127 13.51772 -24.28267 1.000 24.50294 42 ILE A C 1
ATOM 4110 O O . ILE B 1 42 ? 88.54851 13.34214 -24.37955 1.000 21.43415 42 ILE A O 1
ATOM 4115 N N . ILE B 1 43 ? 90.33558 14.67976 -24.56508 1.000 24.76876 43 ILE A N 1
ATOM 4116 C CA . ILE B 1 43 ? 89.59591 15.85576 -24.99249 1.000 25.21092 43 ILE A CA 1
ATOM 4117 C C . ILE B 1 43 ? 89.97490 16.12922 -26.44248 1.000 26.15050 43 ILE A C 1
ATOM 4118 O O . ILE B 1 43 ? 91.14132 16.41676 -26.74159 1.000 23.33174 43 ILE A O 1
ATOM 4123 N N . TYR B 1 44 ? 88.99807 16.04323 -27.34198 1.000 22.88959 44 TYR A N 1
ATOM 4124 C CA . TYR B 1 44 ? 89.22290 16.28450 -28.76516 1.000 26.38211 44 TYR A CA 1
ATOM 4125 C C . TYR B 1 44 ? 88.51052 17.56805 -29.16361 1.000 29.01927 44 TYR A C 1
ATOM 4126 O O . TYR B 1 44 ? 87.28192 17.58552 -29.29897 1.000 26.34790 44 TYR A O 1
ATOM 4135 N N . ALA B 1 45 ? 89.27899 18.63404 -29.36350 1.000 31.48272 45 ALA A N 1
ATOM 4136 C CA . ALA B 1 45 ? 88.73048 19.89079 -29.85181 1.000 33.64877 45 ALA A CA 1
ATOM 4137 C C . ALA B 1 45 ? 88.69567 19.88900 -31.37790 1.000 36.83600 45 ALA A C 1
ATOM 4138 O O . ALA B 1 45 ? 89.40490 19.12185 -32.03422 1.000 40.20482 45 ALA A O 1
ATOM 4140 N N . SER B 1 46 ? 87.85970 20.77222 -31.93570 1.000 37.95455 46 SER A N 1
ATOM 4141 C CA . SER B 1 46 ? 87.68861 20.95461 -33.38044 1.000 40.82332 46 SER A CA 1
ATOM 4142 C C . SER B 1 46 ? 88.99667 20.90383 -34.16320 1.000 40.63908 46 SER A C 1
ATOM 4143 O O . SER B 1 46 ? 89.03430 20.40596 -35.29378 1.000 42.48667 46 SER A O 1
ATOM 4146 N N . ASN B 1 47 ? 90.07367 21.40739 -33.57376 1.000 44.56061 47 ASN A N 1
ATOM 4147 C CA . ASN B 1 47 ? 91.36729 21.48496 -34.24462 1.000 44.97118 47 ASN A CA 1
ATOM 4148 C C . ASN B 1 47 ? 92.27265 20.28115 -33.99396 1.000 46.68718 47 ASN A C 1
ATOM 4149 O O . ASN B 1 47 ? 93.35668 20.21751 -34.58441 1.000 51.35616 47 ASN A O 1
ATOM 4154 N N . ASN B 1 48 ? 91.88455 19.35165 -33.12344 1.000 43.00779 48 ASN A N 1
ATOM 4155 C CA . ASN B 1 48 ? 92.69991 18.16274 -32.90050 1.000 42.54457 48 ASN A CA 1
ATOM 4156 C C . ASN B 1 48 ? 92.78399 17.34988 -34.19060 1.000 42.52089 48 ASN A C 1
ATOM 4157 O O . ASN B 1 48 ? 91.76145 17.14275 -34.85787 1.000 42.74197 48 ASN A O 1
ATOM 4162 N N . PRO B 1 49 ? 93.97718 16.87869 -34.57801 1.000 46.46083 49 PRO A N 1
ATOM 4163 C CA . PRO B 1 49 ? 94.06531 16.05037 -35.79728 1.000 45.71338 49 PRO A CA 1
ATOM 4164 C C . PRO B 1 49 ? 93.07386 14.89826 -35.80445 1.000 43.97633 49 PRO A C 1
ATOM 4165 O O . PRO B 1 49 ? 92.40179 14.66095 -36.81643 1.000 42.18927 49 PRO A O 1
ATOM 4169 N N . SER B 1 50 ? 92.93032 14.21056 -34.67496 1.000 39.33103 50 SER A N 1
ATOM 4170 C CA . SER B 1 50 ? 92.06638 13.04990 -34.57094 1.000 37.13077 50 SER A CA 1
ATOM 4171 C C . SER B 1 50 ? 90.61755 13.39797 -34.24150 1.000 34.25148 50 SER A C 1
ATOM 4172 O O . SER B 1 50 ? 89.80376 12.48259 -34.08230 1.000 32.75393 50 SER A O 1
ATOM 4175 N N . TYR B 1 51 ? 90.27358 14.68691 -34.14089 1.000 30.88528 51 TYR A N 1
ATOM 4176 C CA . TYR B 1 51 ? 88.89022 15.07565 -33.86779 1.000 31.71696 51 TYR A CA 1
ATOM 4177 C C . TYR B 1 51 ? 87.95306 14.55245 -34.94904 1.000 29.97991 51 TYR A C 1
ATOM 4178 O O . TYR B 1 51 ? 86.92187 13.93386 -34.65857 1.000 25.32935 51 TYR A O 1
ATOM 4187 N N . SER B 1 52 ? 88.31452 14.78224 -36.20680 1.000 29.74830 52 SER A N 1
ATOM 4188 C CA . SER B 1 52 ? 87.48515 14.36582 -37.32379 1.000 28.16917 52 SER A CA 1
ATOM 4189 C C . SER B 1 52 ? 87.35823 12.84886 -37.39972 1.000 29.29825 52 SER A C 1
ATOM 4190 O O . SER B 1 52 ? 86.31253 12.33915 -37.80952 1.000 25.96627 52 SER A O 1
ATOM 4193 N N . ASN B 1 53 ? 88.40607 12.11469 -37.00896 1.000 27.88492 53 ASN A N 1
ATOM 4194 C CA . ASN B 1 53 ? 88.33754 10.65570 -36.97471 1.000 30.59577 53 ASN A CA 1
ATOM 4195 C C . ASN B 1 53 ? 87.37372 10.17471 -35.89498 1.000 25.37146 53 ASN A C 1
ATOM 4196 O O . ASN B 1 53 ? 86.53810 9.29681 -36.14034 1.000 22.88959 53 ASN A O 1
ATOM 4201 N N . VAL B 1 54 ? 87.46732 10.75369 -34.69685 1.000 23.76601 54 VAL A N 1
ATOM 4202 C CA . VAL B 1 54 ? 86.55672 10.38513 -33.61697 1.000 24.72928 54 VAL A CA 1
ATOM 4203 C C . VAL B 1 54 ? 85.12157 10.71884 -33.99569 1.000 23.50019 54 VAL A C 1
ATOM 4204 O O . VAL B 1 54 ? 84.20331 9.91507 -33.78952 1.000 21.66049 54 VAL A O 1
ATOM 4208 N N . LEU B 1 55 ? 84.90827 11.89666 -34.57912 1.000 22.74483 55 LEU A N 1
ATOM 4209 C CA . LEU B 1 55 ? 83.55850 12.29747 -34.95483 1.000 21.79998 55 LEU A CA 1
ATOM 4210 C C . LEU B 1 55 ? 82.97491 11.35890 -36.01094 1.000 21.93421 55 LEU A C 1
ATOM 4211 O O . LEU B 1 55 ? 81.87758 10.81383 -35.83490 1.000 18.82068 55 LEU A O 1
ATOM 4216 N N . ASP B 1 56 ? 83.72158 11.12780 -37.09858 1.000 21.56048 56 ASP A N 1
ATOM 4217 C CA . ASP B 1 56 ? 83.21808 10.36545 -38.24301 1.000 22.68167 56 ASP A CA 1
ATOM 4218 C C . ASP B 1 56 ? 83.06030 8.87375 -37.94332 1.000 23.02645 56 ASP A C 1
ATOM 4219 O O . ASP B 1 56 ? 82.16085 8.22280 -38.49720 1.000 21.28413 56 ASP A O 1
ATOM 4224 N N . SER B 1 57 ? 83.93921 8.31207 -37.10948 1.000 23.56862 57 SER A N 1
ATOM 4225 C CA . SER B 1 57 ? 84.01412 6.86189 -36.93926 1.000 20.44192 57 SER A CA 1
ATOM 4226 C C . SER B 1 57 ? 82.70696 6.25782 -36.44330 1.000 23.96866 57 SER A C 1
ATOM 4227 O O . SER B 1 57 ? 82.42742 5.08723 -36.72614 1.000 21.94210 57 SER A O 1
ATOM 4230 N N . THR B 1 58 ? 81.89009 7.01864 -35.70307 1.000 20.84197 58 THR A N 1
ATOM 4231 C CA . THR B 1 58 ? 80.58707 6.49981 -35.30201 1.000 20.87882 58 THR A CA 1
ATOM 4232 C C . THR B 1 58 ? 79.46005 7.45598 -35.67713 1.000 21.79209 58 THR A C 1
ATOM 4233 O O . THR B 1 58 ? 78.43088 7.50413 -35.00063 1.000 21.14990 58 THR A O 1
ATOM 4237 N N . THR B 1 59 ? 79.63165 8.20787 -36.76886 1.000 21.88683 59 THR A N 1
ATOM 4238 C CA . THR B 1 59 ? 78.51535 8.85845 -37.45970 1.000 20.03398 59 THR A CA 1
ATOM 4239 C C . THR B 1 59 ? 77.90903 7.78886 -38.36885 1.000 19.96818 59 THR A C 1
ATOM 4240 O O . THR B 1 59 ? 78.31489 7.62327 -39.51677 1.000 19.61814 59 THR A O 1
ATOM 4244 N N . GLN B 1 60 ? 76.94378 7.02782 -37.84361 1.000 18.46011 60 GLN A N 1
ATOM 4245 C CA . GLN B 1 60 ? 76.55619 5.78387 -38.50568 1.000 19.95502 60 GLN A CA 1
ATOM 4246 C C . GLN B 1 60 ? 75.54087 5.97602 -39.63637 1.000 20.20505 60 GLN A C 1
ATOM 4247 O O . GLN B 1 60 ? 75.38610 5.07101 -40.46039 1.000 21.88683 60 GLN A O 1
ATOM 4253 N N . ASN B 1 61 ? 74.85487 7.11664 -39.71247 1.000 17.63106 61 ASN A N 1
ATOM 4254 C CA . ASN B 1 61 ? 74.06955 7.43742 -40.90017 1.000 19.22599 61 ASN A CA 1
ATOM 4255 C C . ASN B 1 61 ? 74.85412 8.43291 -41.74909 1.000 20.53141 61 ASN A C 1
ATOM 4256 O O . ASN B 1 61 ? 74.92746 9.61683 -41.38605 1.000 19.94713 61 ASN A O 1
ATOM 4261 N N . PRO B 1 62 ? 75.42703 8.02069 -42.88466 1.000 24.33450 62 PRO A N 1
ATOM 4262 C CA . PRO B 1 62 ? 76.22929 8.95546 -43.69862 1.000 22.41585 62 PRO A CA 1
ATOM 4263 C C . PRO B 1 62 ? 75.44253 10.14567 -44.21676 1.000 23.74495 62 PRO A C 1
ATOM 4264 O O . PRO B 1 62 ? 76.04949 11.08886 -44.74516 1.000 22.60008 62 PRO A O 1
ATOM 4268 N N . ARG B 1 63 ? 74.11500 10.12788 -44.11386 1.000 21.46573 63 ARG A N 1
ATOM 4269 C CA . ARG B 1 63 ? 73.34877 11.31296 -44.47975 1.000 23.89760 63 ARG A CA 1
ATOM 4270 C C . ARG B 1 63 ? 73.89598 12.57140 -43.80545 1.000 26.27157 63 ARG A C 1
ATOM 4271 O O . ARG B 1 63 ? 73.90516 13.65329 -44.40831 1.000 25.75835 63 ARG A O 1
ATOM 4279 N N . PHE B 1 64 ? 74.38935 12.44595 -42.57537 1.000 24.83192 64 PHE A N 1
ATOM 4280 C CA . PHE B 1 64 ? 74.75962 13.60149 -41.77409 1.000 21.87631 64 PHE A CA 1
ATOM 4281 C C . PHE B 1 64 ? 76.22725 13.96802 -41.88415 1.000 25.78993 64 PHE A C 1
ATOM 4282 O O . PHE B 1 64 ? 76.68701 14.84294 -41.14175 1.000 25.26356 64 PHE A O 1
ATOM 4290 N N . LEU B 1 65 ? 76.97435 13.33545 -42.79051 1.000 26.37685 65 LEU A N 1
ATOM 4291 C CA . LEU B 1 65 ? 78.36365 13.72754 -42.97489 1.000 27.87439 65 LEU A CA 1
ATOM 4292 C C . LEU B 1 65 ? 78.48066 15.14407 -43.51991 1.000 28.92978 65 LEU A C 1
ATOM 4293 O O . LEU B 1 65 ? 79.52969 15.76817 -43.36488 1.000 33.43032 65 LEU A O 1
ATOM 4298 N N . SER B 1 66 ? 77.41872 15.67867 -44.11933 1.000 28.90610 66 SER A N 1
ATOM 4299 C CA . SER B 1 66 ? 77.41318 17.04312 -44.63094 1.000 30.12730 66 SER A CA 1
ATOM 4300 C C . SER B 1 66 ? 76.58485 17.98477 -43.76918 1.000 31.66695 66 SER A C 1
ATOM 4301 O O . SER B 1 66 ? 76.33812 19.12532 -44.17368 1.000 34.01724 66 SER A O 1
ATOM 4304 N N . SER B 1 67 ? 76.15646 17.54192 -42.59185 1.000 24.35029 67 SER A N 1
ATOM 4305 C CA . SER B 1 67 ? 75.28838 18.35253 -41.75560 1.000 26.15840 67 SER A CA 1
ATOM 4306 C C . SER B 1 67 ? 76.06810 19.46319 -41.06779 1.000 29.89306 67 SER A C 1
ATOM 4307 O O . SER B 1 67 ? 77.14811 19.23643 -40.51176 1.000 30.63262 67 SER A O 1
ATOM 4310 N N . SER B 1 68 ? 75.50025 20.66770 -41.08757 1.000 28.59553 68 SER A N 1
ATOM 4311 C CA . SER B 1 68 ? 76.07730 21.78615 -40.34959 1.000 29.47985 68 SER A CA 1
ATOM 4312 C C . SER B 1 68 ? 75.84380 21.69926 -38.83832 1.000 28.34287 68 SER A C 1
ATOM 4313 O O . SER B 1 68 ? 76.44793 22.47560 -38.08855 1.000 28.89031 68 SER A O 1
ATOM 4316 N N . THR B 1 69 ? 74.99715 20.79369 -38.35933 1.000 24.67927 69 THR A N 1
ATOM 4317 C CA . THR B 1 69 ? 74.83985 20.63304 -36.92030 1.000 26.02680 69 THR A CA 1
ATOM 4318 C C . THR B 1 69 ? 75.71386 19.51568 -36.35991 1.000 24.56084 69 THR A C 1
ATOM 4319 O O . THR B 1 69 ? 75.65988 19.24427 -35.15511 1.000 23.03960 69 THR A O 1
ATOM 4323 N N . ARG B 1 70 ? 76.53169 18.87990 -37.19062 1.000 21.05516 70 ARG A N 1
ATOM 4324 C C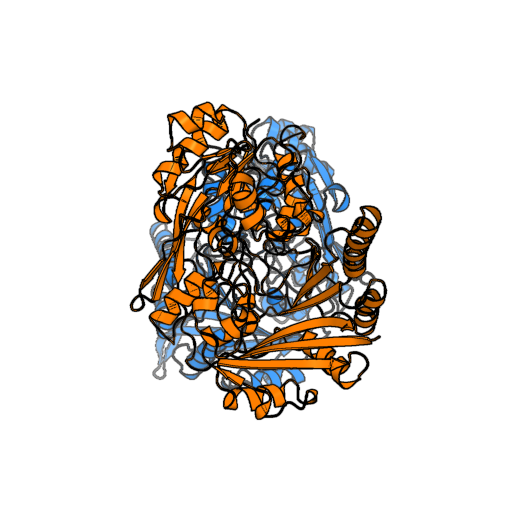A . ARG B 1 70 ? 77.44573 17.84638 -36.71383 1.000 23.08961 70 ARG A CA 1
ATOM 4325 C C . ARG B 1 70 ? 78.81276 18.45934 -36.43907 1.000 23.70284 70 ARG A C 1
ATOM 4326 O O . ARG B 1 70 ? 79.81421 18.10633 -37.05662 1.000 22.42374 70 ARG A O 1
ATOM 4334 N N . ASN B 1 71 ? 78.83829 19.41362 -35.50886 1.000 24.65559 71 ASN A N 1
ATOM 4335 C CA . ASN B 1 71 ? 80.05381 20.16854 -35.19962 1.000 23.60020 71 ASN A CA 1
ATOM 4336 C C . ASN B 1 71 ? 80.16279 20.39171 -33.69914 1.000 21.92368 71 ASN A C 1
ATOM 4337 O O . ASN B 1 71 ? 80.08667 21.52308 -33.21592 1.000 21.85262 71 ASN A O 1
ATOM 4342 N N . PRO B 1 72 ? 80.34035 19.32499 -32.92271 1.000 22.70799 72 PRO A N 1
ATOM 4343 C CA . PRO B 1 72 ? 80.55262 19.51532 -31.48354 1.000 22.05264 72 PRO A CA 1
ATOM 4344 C C . PRO B 1 72 ? 81.81478 20.34327 -31.24909 1.000 22.26056 72 PRO A C 1
ATOM 4345 O O . PRO B 1 72 ? 82.79631 20.23218 -31.98529 1.000 20.87619 72 PRO A O 1
ATOM 4349 N N . SER B 1 73 ? 81.77509 21.19889 -30.22718 1.000 19.92344 73 SER A N 1
ATOM 4350 C CA . SER B 1 73 ? 82.96691 21.98430 -29.91015 1.000 22.88695 73 SER A CA 1
ATOM 4351 C C . SER B 1 73 ? 84.06544 21.10348 -29.34504 1.000 23.22647 73 SER A C 1
ATOM 4352 O O . SER B 1 73 ? 85.25438 21.39072 -29.52645 1.000 21.80261 73 SER A O 1
ATOM 4355 N N . VAL B 1 74 ? 83.68051 20.02365 -28.67036 1.000 23.27648 74 VAL A N 1
ATOM 4356 C CA . VAL B 1 74 ? 84.61047 19.10581 -28.02270 1.000 25.82678 74 VAL A CA 1
ATOM 4357 C C . VAL B 1 74 ? 83.99534 17.71476 -28.07429 1.000 23.30543 74 VAL A C 1
ATOM 4358 O O . VAL B 1 74 ? 82.77369 17.56426 -27.98154 1.000 20.78144 74 VAL A O 1
ATOM 4362 N N . ILE B 1 75 ? 84.83138 16.69372 -28.23883 1.000 20.66564 75 ILE A N 1
ATOM 4363 C CA . ILE B 1 75 ? 84.43375 15.32192 -27.93857 1.000 21.95790 75 ILE A CA 1
ATOM 4364 C C . ILE B 1 75 ? 85.31619 14.82578 -26.80250 1.000 23.50282 75 ILE A C 1
ATOM 4365 O O . ILE B 1 75 ? 86.54591 14.94530 -26.86443 1.000 22.69483 75 ILE A O 1
ATOM 4370 N N . VAL B 1 76 ? 84.68989 14.31116 -25.74937 1.000 22.34215 76 VAL A N 1
ATOM 4371 C CA . VAL B 1 76 ? 85.40514 13.74683 -24.61130 1.000 20.82355 76 VAL A CA 1
ATOM 4372 C C . VAL B 1 76 ? 85.19076 12.24206 -24.62267 1.000 19.84448 76 VAL A C 1
ATOM 4373 O O . VAL B 1 76 ? 84.04807 11.77447 -24.72681 1.000 18.18902 76 VAL A O 1
ATOM 4377 N N . THR B 1 77 ? 86.30152 11.48090 -24.53803 1.000 21.49468 77 THR A N 1
ATOM 4378 C CA . THR B 1 77 ? 86.21899 10.02299 -24.56727 1.000 20.83671 77 THR A CA 1
ATOM 4379 C C . THR B 1 77 ? 86.66733 9.44184 -23.22990 1.000 19.66552 77 THR A C 1
ATOM 4380 O O . THR B 1 77 ? 87.79850 8.95516 -23.11672 1.000 20.59194 77 THR A O 1
ATOM 4384 N N . PRO B 1 78 ? 85.81314 9.44504 -22.20890 1.000 18.95754 78 PRO A N 1
ATOM 4385 C CA . PRO B 1 78 ? 86.25023 8.97714 -20.89036 1.000 19.62867 78 PRO A CA 1
ATOM 4386 C C . PRO B 1 78 ? 86.59584 7.49639 -20.93951 1.000 20.77618 78 PRO A C 1
ATOM 4387 O O . PRO B 1 78 ? 86.09705 6.75189 -21.77960 1.000 19.88923 78 PRO A O 1
ATOM 4391 N N . PHE B 1 79 ? 87.48864 7.07419 -20.05340 1.000 23.28174 79 PHE A N 1
ATOM 4392 C CA . PHE B 1 79 ? 87.71618 5.64901 -19.88845 1.000 27.51119 79 PHE A CA 1
ATOM 4393 C C . PHE B 1 79 ? 87.64404 5.21530 -18.43344 1.000 27.19010 79 PHE A C 1
ATOM 4394 O O . PHE B 1 79 ? 87.69495 4.01402 -18.15977 1.000 29.10349 79 PHE A O 1
ATOM 4402 N N . LYS B 1 80 ? 87.49749 6.14950 -17.50241 1.000 26.00312 80 LYS A N 1
ATOM 4403 C CA . LYS B 1 80 ? 87.13165 5.84032 -16.13220 1.000 25.83994 80 LYS A CA 1
ATOM 4404 C C . LYS B 1 80 ? 85.84244 6.57153 -15.80476 1.000 27.30327 80 LYS A C 1
ATOM 4405 O O . LYS B 1 80 ? 85.53307 7.60792 -16.40795 1.000 26.83216 80 LYS A O 1
ATOM 4411 N N . ILE B 1 81 ? 85.08424 6.01321 -14.85281 1.000 26.86901 81 ILE A N 1
ATOM 4412 C CA . ILE B 1 81 ? 83.82719 6.63543 -14.43977 1.000 28.39288 81 ILE A CA 1
ATOM 4413 C C . ILE B 1 81 ? 84.07161 8.03930 -13.89665 1.000 25.07932 81 ILE A C 1
ATOM 4414 O O . ILE B 1 81 ? 83.26660 8.95384 -14.11486 1.000 25.20829 81 ILE A O 1
ATOM 4419 N N . SER B 1 82 ? 85.17899 8.23061 -13.17537 1.000 22.65535 82 SER A N 1
ATOM 4420 C CA . SER B 1 82 ? 85.48162 9.52866 -12.58462 1.000 26.07681 82 SER A CA 1
ATOM 4421 C C . SER B 1 82 ? 85.74018 10.61157 -13.62477 1.000 25.34778 82 SER A C 1
ATOM 4422 O O . SER B 1 82 ? 85.76510 11.79643 -13.26822 1.000 25.18723 82 SER A O 1
ATOM 4425 N N . HIS B 1 83 ? 85.93769 10.24312 -14.89116 1.000 21.67102 83 HIS A N 1
ATOM 4426 C CA . HIS B 1 83 ? 86.09389 11.25624 -15.92212 1.000 23.22647 83 HIS A CA 1
ATOM 4427 C C . HIS B 1 83 ? 84.79059 11.96682 -16.25573 1.000 22.80537 83 HIS A C 1
ATOM 4428 O O . HIS B 1 83 ? 84.83142 13.02617 -16.88753 1.000 21.85525 83 HIS A O 1
ATOM 4435 N N . ILE B 1 84 ? 83.64842 11.43140 -15.84144 1.000 21.83156 84 ILE A N 1
ATOM 4436 C CA . ILE B 1 84 ? 82.37904 11.87198 -16.40449 1.000 20.31823 84 ILE A CA 1
ATOM 4437 C C . ILE B 1 84 ? 81.79603 13.04153 -15.62863 1.000 22.08686 84 ILE A C 1
ATOM 4438 O O . ILE B 1 84 ? 81.36925 14.03566 -16.22435 1.000 22.32110 84 ILE A O 1
ATOM 4443 N N . GLN B 1 85 ? 81.76524 12.95084 -14.29996 1.000 23.23963 85 GLN A N 1
ATOM 4444 C CA . GLN B 1 85 ? 81.23201 14.05559 -13.50303 1.000 24.70296 85 GLN A CA 1
ATOM 4445 C C . GLN B 1 85 ? 81.86948 15.40541 -13.83152 1.000 23.91339 85 GLN A C 1
ATOM 4446 O O . GLN B 1 85 ? 81.12588 16.40016 -13.90207 1.000 22.77378 85 GLN A O 1
ATOM 4452 N N . PRO B 1 86 ? 83.18344 15.52307 -14.07149 1.000 23.08435 86 PRO A N 1
ATOM 4453 C CA . PRO B 1 86 ? 83.71365 16.84472 -14.46406 1.000 23.88971 86 PRO A CA 1
ATOM 4454 C C . PRO B 1 86 ? 83.09769 17.40950 -15.74506 1.000 22.86853 86 PRO A C 1
ATOM 4455 O O . PRO B 1 86 ? 82.90581 18.63070 -15.83238 1.000 23.41070 86 PRO A O 1
ATOM 4459 N N . THR B 1 87 ? 82.76259 16.57479 -16.73499 1.000 21.23412 87 THR A N 1
ATOM 4460 C CA . THR B 1 87 ? 82.14365 17.12546 -17.94193 1.000 23.10277 87 THR A CA 1
ATOM 4461 C C . THR B 1 87 ? 80.74332 17.65864 -17.65875 1.000 22.67640 87 THR A C 1
ATOM 4462 O O . THR B 1 87 ? 80.32623 18.65125 -18.26643 1.000 22.59218 87 THR A O 1
ATOM 4466 N N . ILE B 1 88 ? 80.01433 17.03167 -16.73401 1.000 20.95778 88 ILE A N 1
ATOM 4467 C CA . ILE B 1 88 ? 78.70916 17.55783 -16.33891 1.000 20.71038 88 ILE A CA 1
ATOM 4468 C C . ILE B 1 88 ? 78.86451 18.93382 -15.70364 1.000 23.88707 88 ILE A C 1
ATOM 4469 O O . ILE B 1 88 ? 78.16702 19.88991 -16.06688 1.000 24.86614 88 ILE A O 1
ATOM 4474 N N . TYR B 1 89 ? 79.78534 19.05001 -14.74603 1.000 21.16306 89 TYR A N 1
ATOM 4475 C CA . TYR B 1 89 ? 80.03476 20.32704 -14.08930 1.000 24.56084 89 TYR A CA 1
ATOM 4476 C C . TYR B 1 89 ? 80.39327 21.41445 -15.10315 1.000 25.40831 89 TYR A C 1
ATOM 4477 O O . TYR B 1 89 ? 79.80608 22.50387 -15.10308 1.000 24.80297 89 TYR A O 1
ATOM 4486 N N . CYS B 1 90 ? 81.34617 21.12792 -15.98702 1.000 24.11605 90 CYS A N 1
ATOM 4487 C CA . CYS B 1 90 ? 81.84112 22.16043 -16.89271 1.000 25.68203 90 CYS A CA 1
ATOM 4488 C C . CYS B 1 90 ? 80.80341 22.53718 -17.93682 1.000 25.31093 90 CYS A C 1
ATOM 4489 O O . CYS B 1 90 ? 80.69302 23.71011 -18.30622 1.000 24.94773 90 CYS A O 1
ATOM 4492 N N . SER B 1 91 ? 80.03494 21.56440 -18.42784 1.000 22.38689 91 SER A N 1
ATOM 4493 C CA . SER B 1 91 ? 79.05981 21.88416 -19.46544 1.000 26.70057 91 SER A CA 1
ATOM 4494 C C . SER B 1 91 ? 77.88779 22.69444 -18.90762 1.000 27.03482 91 SER A C 1
ATOM 4495 O O . SER B 1 91 ? 77.36622 23.58558 -19.59125 1.000 27.84281 91 SER A O 1
ATOM 4498 N N . LYS B 1 92 ? 77.45582 22.39678 -17.67703 1.000 23.75022 92 LYS A N 1
ATOM 4499 C CA . LYS B 1 92 ? 76.53352 23.28681 -16.97313 1.000 23.14751 92 LYS A CA 1
ATOM 4500 C C . LYS B 1 92 ? 77.12275 24.68371 -16.83804 1.000 26.94797 92 LYS A C 1
ATOM 4501 O O . LYS B 1 92 ? 76.50792 25.67857 -17.23946 1.000 27.66911 92 LYS A O 1
ATOM 4507 N N . LYS B 1 93 ? 78.32497 24.76854 -16.26826 1.000 24.59769 93 LYS A N 1
ATOM 4508 C CA . LYS B 1 93 ? 78.90516 26.05207 -15.90159 1.000 27.84544 93 LYS A CA 1
ATOM 4509 C C . LYS B 1 93 ? 79.14126 26.93762 -17.11759 1.000 30.63262 93 LYS A C 1
ATOM 4510 O O . LYS B 1 93 ? 79.13180 28.16698 -17.00359 1.000 32.30651 93 LYS A O 1
ATOM 4516 N N . HIS B 1 94 ? 79.36888 26.34427 -18.28611 1.000 30.02202 94 HIS A N 1
ATOM 4517 C CA . HIS B 1 94 ? 79.69194 27.12374 -19.47118 1.000 28.89031 94 HIS A CA 1
ATOM 4518 C C . HIS B 1 94 ? 78.60748 27.06632 -20.53831 1.000 27.74543 94 HIS A C 1
ATOM 4519 O O . HIS B 1 94 ? 78.81810 27.56960 -21.64656 1.000 30.09045 94 HIS A O 1
ATOM 4526 N N . GLY B 1 95 ? 77.45219 26.48163 -20.22581 1.000 27.34802 95 GLY A N 1
ATOM 4527 C CA . GLY B 1 95 ? 76.32223 26.51567 -21.13215 1.000 27.70859 95 GLY A CA 1
ATOM 4528 C C . GLY B 1 95 ? 76.46619 25.67083 -22.38204 1.000 29.80621 95 GLY A C 1
ATOM 4529 O O . GLY B 1 95 ? 75.92790 26.03742 -23.43082 1.000 31.45114 95 GLY A O 1
ATOM 4530 N N . VAL B 1 96 ? 77.16300 24.54177 -22.30256 1.000 25.00037 96 VAL A N 1
ATOM 4531 C CA . VAL B 1 96 ? 77.38582 23.66987 -23.45494 1.000 24.70559 96 VAL A CA 1
ATOM 4532 C C . VAL B 1 96 ? 76.51783 22.43272 -23.28746 1.000 26.09787 96 VAL A C 1
ATOM 4533 O O . VAL B 1 96 ? 76.55414 21.77791 -22.23948 1.000 27.10325 96 VAL A O 1
ATOM 4537 N N . GLN B 1 97 ? 75.74257 22.11355 -24.31614 1.000 24.51083 97 GLN A N 1
ATOM 4538 C CA . GLN B 1 97 ? 74.79158 21.01344 -24.24076 1.000 23.48966 97 GLN A CA 1
ATOM 4539 C C . GLN B 1 97 ? 75.50177 19.67260 -24.38327 1.000 20.27612 97 GLN A C 1
ATOM 4540 O O . GLN B 1 97 ? 76.40788 19.51538 -25.20249 1.000 20.00240 97 GLN A O 1
ATOM 4546 N N . ILE B 1 98 ? 75.08001 18.69701 -23.60258 1.000 19.79974 98 ILE A N 1
ATOM 4547 C CA . ILE B 1 98 ? 75.64547 17.35884 -23.72394 1.000 18.93648 98 ILE A CA 1
ATOM 4548 C C . ILE B 1 98 ? 74.90033 16.60816 -24.81940 1.000 18.06796 98 ILE A C 1
ATOM 4549 O O . ILE B 1 98 ? 73.69991 16.80061 -25.02087 1.000 16.73885 98 ILE A O 1
ATOM 4554 N N . ARG B 1 99 ? 75.63264 15.78879 -25.56795 1.000 16.73095 99 ARG A N 1
ATOM 4555 C CA . ARG B 1 99 ? 75.05357 14.75095 -26.41565 1.000 15.84400 99 ARG A CA 1
ATOM 4556 C C . ARG B 1 99 ? 75.79011 13.45824 -26.09012 1.000 15.75978 99 ARG A C 1
ATOM 4557 O O . ARG B 1 99 ? 77.02239 13.41648 -26.15711 1.000 15.47291 99 ARG A O 1
ATOM 4565 N N . ILE B 1 100 ? 75.06206 12.42038 -25.69437 1.000 16.43355 100 ILE A N 1
ATOM 4566 C CA . ILE B 1 100 ? 75.69081 11.16989 -25.27777 1.000 15.13339 100 ILE A CA 1
ATOM 4567 C C . ILE B 1 100 ? 75.78813 10.25228 -26.48643 1.000 16.92045 100 ILE A C 1
ATOM 4568 O O . ILE B 1 100 ? 74.81530 10.09171 -27.22327 1.000 14.90179 100 ILE A O 1
ATOM 4573 N N . ARG B 1 101 ? 76.95082 9.62931 -26.68805 1.000 17.29418 101 ARG A N 1
ATOM 4574 C CA . ARG B 1 101 ? 77.12341 8.71542 -27.81089 1.000 14.34646 101 ARG A CA 1
ATOM 4575 C C . ARG B 1 101 ? 77.79743 7.43938 -27.33045 1.000 14.98864 101 ARG A C 1
ATOM 4576 O O . ARG B 1 101 ? 78.85890 7.48688 -26.69615 1.000 15.80979 101 ARG A O 1
ATOM 4584 N N . SER B 1 102 ? 77.15790 6.30676 -27.60225 1.000 14.07800 102 SER A N 1
ATOM 4585 C CA . SER B 1 102 ? 77.75199 5.00248 -27.38232 1.000 14.33067 102 SER A CA 1
ATOM 4586 C C . SER B 1 102 ? 78.07207 4.38667 -28.73838 1.000 17.17048 102 SER A C 1
ATOM 4587 O O . SER B 1 102 ? 79.21254 4.48405 -29.20885 1.000 18.13375 102 SER A O 1
ATOM 4590 N N . GLY B 1 103 ? 77.07732 3.78578 -29.39251 1.000 13.83587 103 GLY A N 1
ATOM 4591 C CA . GLY B 1 103 ? 77.31896 3.17128 -30.68037 1.000 14.01484 103 GLY A CA 1
ATOM 4592 C C . GLY B 1 103 ? 77.20612 4.16200 -31.82461 1.000 17.98110 103 GLY A C 1
ATOM 4593 O O . GLY B 1 103 ? 77.79024 3.94899 -32.89740 1.000 15.61503 103 GLY A O 1
ATOM 4594 N N . GLY B 1 104 ? 76.48054 5.26064 -31.60188 1.000 13.77007 104 GLY A N 1
ATOM 4595 C CA . GLY B 1 104 ? 76.28613 6.25662 -32.63956 1.000 13.85692 104 GLY A CA 1
ATOM 4596 C C . GLY B 1 104 ? 75.28033 5.86536 -33.70402 1.000 16.73359 104 GLY A C 1
ATOM 4597 O O . GLY B 1 104 ? 75.23439 6.49359 -34.77900 1.000 16.60725 104 GLY A O 1
ATOM 4598 N N . HIS B 1 105 ? 74.47087 4.85139 -33.43961 1.000 14.27540 105 HIS A N 1
ATOM 4599 C CA . HIS B 1 105 ? 73.54687 4.33305 -34.42948 1.000 16.02034 105 HIS A CA 1
ATOM 4600 C C . HIS B 1 105 ? 72.18789 5.01557 -34.41719 1.000 15.99139 105 HIS A C 1
ATOM 4601 O O . HIS B 1 105 ? 71.30661 4.59828 -35.17403 1.000 16.71779 105 HIS A O 1
ATOM 4608 N N . ASP B 1 106 ? 71.99410 6.04774 -33.59957 1.000 16.22563 106 ASP A N 1
ATOM 4609 C CA . ASP B 1 106 ? 70.73209 6.78781 -33.62555 1.000 15.45448 106 ASP A CA 1
ATOM 4610 C C . ASP B 1 106 ? 70.39740 7.20307 -35.05039 1.000 17.76266 106 ASP A C 1
ATOM 4611 O O . ASP B 1 106 ? 71.19737 7.86295 -35.72698 1.000 15.97297 106 ASP A O 1
ATOM 4616 N N . TYR B 1 107 ? 69.21528 6.79868 -35.51980 1.000 15.44396 107 TYR A N 1
ATOM 4617 C CA . TYR B 1 107 ? 68.92545 6.96359 -36.94042 1.000 17.63633 107 TYR A CA 1
ATOM 4618 C C . TYR B 1 107 ? 68.80274 8.42677 -37.35495 1.000 17.49420 107 TYR A C 1
ATOM 4619 O O . TYR B 1 107 ? 68.94000 8.72768 -38.54302 1.000 18.60486 107 TYR A O 1
ATOM 4628 N N . GLU B 1 108 ? 68.56689 9.34288 -36.41661 1.000 17.02046 108 GLU A N 1
ATOM 4629 C CA . GLU B 1 108 ? 68.57015 10.76681 -36.71400 1.000 17.28365 108 GLU A CA 1
ATOM 4630 C C . GLU B 1 108 ? 69.88744 11.42825 -36.32333 1.000 18.90490 108 GLU A C 1
ATOM 4631 O O . GLU B 1 108 ? 70.00621 12.66010 -36.40934 1.000 16.40986 108 GLU A O 1
ATOM 4637 N N . GLY B 1 109 ? 70.87311 10.63782 -35.89163 1.000 16.40197 109 GLY A N 1
ATOM 4638 C CA . GLY B 1 109 ? 72.15931 11.18525 -35.48941 1.000 16.14667 109 GLY A CA 1
ATOM 4639 C C . GLY B 1 109 ? 72.10748 12.13803 -34.31318 1.000 18.17060 109 GLY A C 1
ATOM 4640 O O . GLY B 1 109 ? 72.93327 13.05745 -34.23662 1.000 17.58369 109 GLY A O 1
ATOM 4641 N N . LEU B 1 110 ? 71.16499 11.94238 -33.37952 1.000 17.44420 110 LEU A N 1
ATOM 4642 C CA . LEU B 1 110 ? 71.02523 12.88869 -32.27513 1.000 19.07334 110 LEU A CA 1
ATOM 4643 C C . LEU B 1 110 ? 72.18516 12.80498 -31.29114 1.000 19.20757 110 LEU A C 1
ATOM 4644 O O . LEU B 1 110 ? 72.41437 13.75685 -30.53446 1.000 16.64410 110 LEU A O 1
ATOM 4649 N N . SER B 1 111 ? 72.92147 11.69174 -31.29187 1.000 16.81781 111 SER A N 1
ATOM 4650 C CA . SER B 1 111 ? 74.08331 11.54403 -30.42750 1.000 17.32313 111 SER A CA 1
ATOM 4651 C C . SER B 1 111 ? 75.29209 12.33670 -30.92345 1.000 19.29705 111 SER A C 1
ATOM 4652 O O . SER B 1 111 ? 76.30339 12.40299 -30.20767 1.000 17.68633 111 SER A O 1
ATOM 4655 N N . TYR B 1 112 ? 75.21940 12.95650 -32.12206 1.000 18.21534 112 TYR A N 1
ATOM 4656 C CA . TYR B 1 112 ? 76.35426 13.73756 -32.59851 1.000 18.37326 112 TYR A CA 1
ATOM 4657 C C . TYR B 1 112 ? 75.96093 15.04055 -33.29578 1.000 19.59972 112 TYR A C 1
ATOM 4658 O O . TYR B 1 112 ? 76.77698 15.59611 -34.04185 1.000 20.18137 112 TYR A O 1
ATOM 4667 N N . GLN B 1 113 ? 74.77001 15.57245 -33.03862 1.000 18.04953 113 GLN A N 1
ATOM 4668 C CA . GLN B 1 113 ? 74.30790 16.80532 -33.66117 1.000 22.83432 113 GLN A CA 1
ATOM 4669 C C . GLN B 1 113 ? 73.47559 17.61668 -32.67948 1.000 22.19213 113 GLN A C 1
ATOM 4670 O O . GLN B 1 113 ? 72.80780 17.06181 -31.80158 1.000 20.81565 113 GLN A O 1
ATOM 4676 N N . SER B 1 114 ? 73.48693 18.93506 -32.87324 1.000 20.89724 114 SER A N 1
ATOM 4677 C CA . SER B 1 114 ? 72.66043 19.86247 -32.10839 1.000 22.17371 114 SER A CA 1
ATOM 4678 C C . SER B 1 114 ? 72.68193 21.21612 -32.80028 1.000 23.30016 114 SER A C 1
ATOM 4679 O O . SER B 1 114 ? 73.68459 21.58667 -33.41506 1.000 19.87344 114 SER A O 1
ATOM 4682 N N . SER B 1 115 ? 71.58785 21.96660 -32.66686 1.000 20.66827 115 SER A N 1
ATOM 4683 C CA . SER B 1 115 ? 71.57952 23.32589 -33.20148 1.000 25.14512 115 SER A CA 1
ATOM 4684 C C . SER B 1 115 ? 72.08976 24.36132 -32.20187 1.000 26.18472 115 SER A C 1
ATOM 4685 O O . SER B 1 115 ? 72.11176 25.55331 -32.52523 1.000 25.55043 115 SER A O 1
ATOM 4688 N N . VAL B 1 116 ? 72.50657 23.95243 -31.01087 1.000 21.77366 116 VAL A N 1
ATOM 4689 C CA . VAL B 1 116 ? 73.11897 24.88277 -30.06449 1.000 20.59194 116 VAL A CA 1
ATOM 4690 C C . VAL B 1 116 ? 74.52174 24.37160 -29.76971 1.000 20.76302 116 VAL A C 1
ATOM 4691 O O . VAL B 1 116 ? 74.84301 23.20764 -30.06830 1.000 22.14739 116 VAL A O 1
ATOM 4695 N N . PRO B 1 117 ? 75.40328 25.21843 -29.23315 1.000 22.96328 117 PRO A N 1
ATOM 4696 C CA . PRO B 1 117 ? 76.75195 24.73887 -28.89837 1.000 23.91076 117 PRO A CA 1
ATOM 4697 C C . PRO B 1 117 ? 76.68959 23.52389 -27.97954 1.000 23.44228 117 PRO A C 1
ATOM 4698 O O . PRO B 1 117 ? 75.97084 23.51890 -26.97535 1.000 20.71301 117 PRO A O 1
ATOM 4702 N N . PHE B 1 118 ? 77.43553 22.47829 -28.34602 1.000 20.15505 118 PHE A N 1
ATOM 4703 C CA . PHE B 1 118 ? 77.32301 21.20248 -27.65116 1.000 21.52890 118 PHE A CA 1
ATOM 4704 C C . PHE B 1 118 ? 78.66256 20.47249 -27.67140 1.000 20.50509 118 PHE A C 1
ATOM 4705 O O . PHE B 1 118 ? 79.59566 20.83928 -28.39016 1.000 19.91291 118 PHE A O 1
ATOM 4713 N N . PHE B 1 119 ? 78.74647 19.42846 -26.85769 1.000 19.01017 119 PHE A N 1
ATOM 4714 C CA . PHE B 1 119 ? 79.88256 18.52722 -26.88076 1.000 19.36548 119 PHE A CA 1
ATOM 4715 C C . PHE B 1 119 ? 79.34832 17.10670 -26.87878 1.000 17.93373 119 PHE A C 1
ATOM 4716 O O . PHE B 1 119 ? 78.20931 16.85799 -26.47921 1.000 18.78646 119 PHE A O 1
ATOM 4724 N N . ILE B 1 120 ? 80.15897 16.17319 -27.36102 1.000 17.30207 120 ILE A N 1
ATOM 4725 C CA . ILE B 1 120 ? 79.79188 14.76378 -27.34212 1.000 16.73095 120 ILE A CA 1
ATOM 4726 C C . ILE B 1 120 ? 80.53759 14.08051 -26.20885 1.000 17.70739 120 ILE A C 1
ATOM 4727 O O . ILE B 1 120 ? 81.77331 14.16234 -26.12395 1.000 17.58632 120 ILE A O 1
ATOM 4732 N N . LEU B 1 121 ? 79.79209 13.42214 -25.33146 1.000 16.47566 121 LEU A N 1
ATOM 4733 C CA . LEU B 1 121 ? 80.38265 12.52027 -24.34702 1.000 16.65200 121 LEU A CA 1
ATOM 4734 C C . LEU B 1 121 ? 80.36039 11.13404 -24.98042 1.000 16.80201 121 LEU A C 1
ATOM 4735 O O . LEU B 1 121 ? 79.32974 10.46734 -24.99501 1.000 16.47040 121 LEU A O 1
ATOM 4740 N N . ASP B 1 122 ? 81.50048 10.70985 -25.52282 1.000 18.24692 122 ASP A N 1
ATOM 4741 C CA . ASP B 1 122 ? 81.61135 9.48017 -26.30167 1.000 17.07310 122 ASP A CA 1
ATOM 4742 C C . ASP B 1 122 ? 82.11626 8.35947 -25.39616 1.000 18.70487 122 ASP A C 1
ATOM 4743 O O . ASP B 1 122 ? 83.21921 8.45355 -24.84350 1.000 17.90478 122 ASP A O 1
ATOM 4748 N N . LEU B 1 123 ? 81.31299 7.30121 -25.25501 1.000 16.73885 123 LEU A N 1
ATOM 4749 C CA . LEU B 1 123 ? 81.54169 6.23729 -24.28787 1.000 19.45760 123 LEU A CA 1
ATOM 4750 C C . LEU B 1 123 ? 82.23414 4.99178 -24.86980 1.000 20.49456 123 LEU A C 1
ATOM 4751 O O . LEU B 1 123 ? 82.28069 3.95756 -24.19429 1.000 19.07334 123 LEU A O 1
ATOM 4756 N N . ARG B 1 124 ? 82.80019 5.07517 -26.08096 1.000 18.33904 124 ARG A N 1
ATOM 4757 C CA . ARG B 1 124 ? 83.37257 3.89873 -26.74787 1.000 21.92105 124 ARG A CA 1
ATOM 4758 C C . ARG B 1 124 ? 84.40207 3.14424 -25.90471 1.000 21.89999 124 ARG A C 1
ATOM 4759 O O . ARG B 1 124 ? 84.51996 1.92213 -26.02961 1.000 21.92368 124 ARG A O 1
ATOM 4767 N N . ASN B 1 125 ? 85.17342 3.83999 -25.06529 1.000 19.78395 125 ASN A N 1
ATOM 4768 C CA . ASN B 1 125 ? 86.19211 3.16635 -24.26229 1.000 21.69471 125 ASN A CA 1
ATOM 4769 C C . ASN B 1 125 ? 85.63391 2.48775 -23.01795 1.000 20.92619 125 ASN A C 1
ATOM 4770 O O . ASN B 1 125 ? 86.32850 1.66658 -22.41504 1.000 20.61826 125 ASN A O 1
ATOM 4775 N N . ILE B 1 126 ? 84.42639 2.84259 -22.59461 1.000 20.42613 126 ILE A N 1
ATOM 4776 C CA . ILE B 1 126 ? 83.80941 2.21374 -21.41968 1.000 20.57352 126 ILE A CA 1
ATOM 4777 C C . ILE B 1 126 ? 82.98149 1.05609 -21.96733 1.000 19.37338 126 ILE A C 1
ATOM 4778 O O . ILE B 1 126 ? 81.77979 1.15461 -22.23445 1.000 16.49408 126 ILE A O 1
ATOM 4783 N N . ASN B 1 127 ? 83.66422 -0.07225 -22.19191 1.000 20.41561 127 ASN A N 1
ATOM 4784 C CA . ASN B 1 127 ? 83.07891 -1.12568 -23.01241 1.000 20.84460 127 ASN A CA 1
ATOM 4785 C C . ASN B 1 127 ? 83.42517 -2.51887 -22.49770 1.000 21.45520 127 ASN A C 1
ATOM 4786 O O . ASN B 1 127 ? 83.45776 -3.47537 -23.27468 1.000 20.28927 127 ASN A O 1
ATOM 4791 N N . SER B 1 128 ? 83.66214 -2.66736 -21.20323 1.000 19.63393 128 SER A N 1
ATOM 4792 C CA . SER B 1 128 ? 84.03475 -3.98807 -20.72312 1.000 22.62640 128 SER A CA 1
ATOM 4793 C C . SER B 1 128 ? 82.78454 -4.79129 -20.39152 1.000 23.79496 128 SER A C 1
ATOM 4794 O O . SER B 1 128 ? 81.69971 -4.24589 -20.16856 1.000 19.15230 128 SER A O 1
ATOM 4797 N N . ILE B 1 129 ? 82.94290 -6.10997 -20.39234 1.000 23.86339 129 ILE A N 1
ATOM 4798 C CA . ILE B 1 129 ? 81.81984 -7.03785 -20.29793 1.000 25.81099 129 ILE A CA 1
ATOM 4799 C C . ILE B 1 129 ? 82.21332 -8.16742 -19.36333 1.000 27.15326 129 ILE A C 1
ATOM 4800 O O . ILE B 1 129 ? 83.29233 -8.75531 -19.51310 1.000 25.02142 129 ILE A O 1
ATOM 4805 N N . GLN B 1 130 ? 81.34034 -8.46987 -18.40385 1.000 26.54002 130 GLN A N 1
ATOM 4806 C CA . GLN B 1 130 ? 81.49979 -9.61460 -17.51675 1.000 26.39790 130 GLN A CA 1
ATOM 4807 C C . GLN B 1 130 ? 80.26543 -10.50360 -17.62661 1.000 25.40305 130 GLN A C 1
ATOM 4808 O O . GLN B 1 130 ? 79.13932 -10.02961 -17.46312 1.000 24.41872 130 GLN A O 1
ATOM 4814 N N . VAL B 1 131 ? 80.48737 -11.78898 -17.89924 1.000 26.37421 131 VAL A N 1
ATOM 4815 C CA . VAL B 1 131 ? 79.43306 -12.77511 -18.10352 1.000 26.28736 131 VAL A CA 1
ATOM 4816 C C . VAL B 1 131 ? 79.51235 -13.80556 -16.98511 1.000 28.50605 131 VAL A C 1
ATOM 4817 O O . VAL B 1 131 ? 80.58931 -14.34109 -16.69901 1.000 25.23197 131 VAL A O 1
ATOM 4821 N N . ASP B 1 132 ? 78.37920 -14.07210 -16.34688 1.000 27.49277 132 ASP A N 1
ATOM 4822 C CA . ASP B 1 132 ? 78.28780 -15.08404 -15.29729 1.000 27.23748 132 ASP A CA 1
ATOM 4823 C C . ASP B 1 132 ? 77.34459 -16.17260 -15.80742 1.000 28.17706 132 ASP A C 1
ATOM 4824 O O . ASP B 1 132 ? 76.12049 -16.00433 -15.77305 1.000 22.32636 132 ASP A O 1
ATOM 4829 N N . VAL B 1 133 ? 77.91040 -17.28511 -16.29249 1.000 28.57185 133 VAL A N 1
ATOM 4830 C CA . VAL B 1 133 ? 77.06293 -18.31965 -16.88199 1.000 28.45341 133 VAL A CA 1
ATOM 4831 C C . VAL B 1 133 ? 76.26352 -19.04181 -15.80463 1.000 31.98015 133 VAL A C 1
ATOM 4832 O O . VAL B 1 133 ? 75.14482 -19.50404 -16.06364 1.000 32.15122 133 VAL A O 1
ATOM 4836 N N . GLU B 1 134 ? 76.80091 -19.13392 -14.58355 1.000 31.65643 134 GLU A N 1
ATOM 4837 C CA . GLU B 1 134 ? 76.08469 -19.80871 -13.50416 1.000 33.54350 134 GLU A CA 1
ATOM 4838 C C . GLU B 1 134 ? 74.85450 -19.01888 -13.07533 1.000 31.68801 134 GLU A C 1
ATOM 4839 O O . GLU B 1 134 ? 73.78545 -19.59898 -12.85281 1.000 33.14608 134 GLU A O 1
ATOM 4845 N N . LYS B 1 135 ? 74.97958 -17.69594 -12.95716 1.000 28.98505 135 LYS A N 1
ATOM 4846 C CA . LYS B 1 135 ? 73.84541 -16.85245 -12.60611 1.000 26.06365 135 LYS A CA 1
ATOM 4847 C C . LYS B 1 135 ? 73.01329 -16.46531 -13.81250 1.000 26.39790 135 LYS A C 1
ATOM 4848 O O . LYS B 1 135 ? 71.95704 -15.84210 -13.64281 1.000 30.17730 135 LYS A O 1
ATOM 4854 N N . LYS B 1 136 ? 73.47527 -16.78517 -15.01812 1.000 24.81877 136 LYS A N 1
ATOM 4855 C CA . LYS B 1 136 ? 72.80503 -16.37549 -16.25471 1.000 23.36070 136 LYS A CA 1
ATOM 4856 C C . LYS B 1 136 ? 72.57430 -14.85857 -16.28530 1.000 22.59218 136 LYS A C 1
ATOM 4857 O O . LYS B 1 136 ? 71.45794 -14.36774 -16.49149 1.000 22.71588 136 LYS A O 1
ATOM 4863 N N . SER B 1 137 ? 73.65460 -14.10617 -16.08012 1.000 20.92093 137 SER A N 1
ATOM 4864 C CA . SER B 1 137 ? 73.57351 -12.64959 -16.09262 1.000 23.12646 137 SER A CA 1
ATOM 4865 C C . SER B 1 137 ? 74.89144 -12.06694 -16.57952 1.000 21.95000 137 SER A C 1
ATOM 4866 O O . SER B 1 137 ? 75.92510 -12.73654 -16.57990 1.000 22.51059 137 SER A O 1
ATOM 4869 N N . ALA B 1 138 ? 74.84977 -10.79715 -16.97929 1.000 20.33665 138 ALA A N 1
ATOM 4870 C CA . ALA B 1 138 ? 76.05845 -10.14043 -17.45755 1.000 20.39981 138 ALA A CA 1
ATOM 4871 C C . ALA B 1 138 ? 75.98301 -8.64601 -17.18310 1.000 19.70499 138 ALA A C 1
ATOM 4872 O O . ALA B 1 138 ? 74.92259 -8.02914 -17.32701 1.000 16.98625 138 ALA A O 1
ATOM 4874 N N . TRP B 1 139 ? 77.11555 -8.07060 -16.79207 1.000 18.65224 139 TRP A N 1
ATOM 4875 C CA . TRP B 1 139 ? 77.26047 -6.62508 -16.73633 1.000 17.40735 139 TRP A CA 1
ATOM 4876 C C . TRP B 1 139 ? 77.90506 -6.16210 -18.03476 1.000 18.84173 139 TRP A C 1
ATOM 4877 O O . TRP B 1 139 ? 78.95068 -6.68928 -18.44322 1.000 18.41800 139 TRP A O 1
ATOM 4888 N N . VAL B 1 140 ? 77.26192 -5.20365 -18.69458 1.000 15.74136 140 VAL A N 1
ATOM 4889 C CA . VAL B 1 140 ? 77.63550 -4.76970 -20.03128 1.000 16.90729 140 VAL A CA 1
ATOM 4890 C C . VAL B 1 140 ? 77.74863 -3.26126 -20.00364 1.000 18.61276 140 VAL A C 1
ATOM 4891 O O . VAL B 1 140 ? 76.72814 -2.56679 -19.88184 1.000 17.06520 140 VAL A O 1
ATOM 4895 N N . GLU B 1 141 ? 78.97108 -2.75341 -20.13749 1.000 15.73347 141 GLU A N 1
ATOM 4896 C CA . GLU B 1 141 ? 79.18697 -1.31306 -20.16043 1.000 15.69399 141 GLU A CA 1
ATOM 4897 C C . GLU B 1 141 ? 78.66093 -0.70449 -21.45769 1.000 16.10456 141 GLU A C 1
ATOM 4898 O O . GLU B 1 141 ? 78.60246 -1.36373 -22.50078 1.000 15.02285 141 GLU A O 1
ATOM 4904 N N . ALA B 1 142 ? 78.30820 0.58945 -21.38076 1.000 16.97046 142 ALA A N 1
ATOM 4905 C CA . ALA B 1 142 ? 77.52870 1.25555 -22.42832 1.000 14.54385 142 ALA A CA 1
ATOM 4906 C C . ALA B 1 142 ? 78.21141 1.23972 -23.78668 1.000 16.37302 142 ALA A C 1
ATOM 4907 O O . ALA B 1 142 ? 77.52730 1.19244 -24.82104 1.000 17.23628 142 ALA A O 1
ATOM 4909 N N . GLY B 1 143 ? 79.54686 1.31113 -23.81824 1.000 17.89951 143 GLY A N 1
ATOM 4910 C CA . GLY B 1 143 ? 80.25348 1.41702 -25.08392 1.000 18.27851 143 GLY A CA 1
ATOM 4911 C C . GLY B 1 143 ? 80.46503 0.10418 -25.80767 1.000 20.06556 143 GLY A C 1
ATOM 4912 O O . GLY B 1 143 ? 80.94383 0.10147 -26.94748 1.000 18.01795 143 GLY A O 1
ATOM 4913 N N . ALA B 1 144 ? 80.12265 -1.01105 -25.17210 1.000 16.89939 144 ALA A N 1
ATOM 4914 C CA . ALA B 1 144 ? 80.21423 -2.30187 -25.84201 1.000 20.66037 144 ALA A CA 1
ATOM 4915 C C . ALA B 1 144 ? 79.12788 -2.41074 -26.90267 1.000 15.99665 144 ALA A C 1
ATOM 4916 O O . ALA B 1 144 ? 78.01902 -1.91077 -26.72640 1.000 15.00443 144 ALA A O 1
ATOM 4918 N N . THR B 1 145 ? 79.45858 -3.05120 -28.01474 1.000 16.90203 145 THR A N 1
ATOM 4919 C CA . THR B 1 145 ? 78.48958 -3.30035 -29.06865 1.000 18.69435 145 THR A CA 1
ATOM 4920 C C . THR B 1 145 ? 77.77020 -4.62928 -28.83558 1.000 19.30495 145 THR A C 1
ATOM 4921 O O . THR B 1 145 ? 78.22426 -5.48453 -28.06732 1.000 17.48894 145 THR A O 1
ATOM 4925 N N . LEU B 1 146 ? 76.63094 -4.79401 -29.52588 1.000 19.37601 146 LEU A N 1
ATOM 4926 C CA . LEU B 1 146 ? 75.94171 -6.08170 -29.51514 1.000 17.22838 146 LEU A CA 1
ATOM 4927 C C . LEU B 1 146 ? 76.86677 -7.20762 -29.93934 1.000 17.23891 146 LEU A C 1
ATOM 4928 O O . LEU B 1 146 ? 76.85182 -8.28768 -29.33954 1.000 19.25757 146 LEU A O 1
ATOM 4933 N N . GLY B 1 147 ? 77.68911 -6.97410 -30.96518 1.000 20.14189 147 GLY A N 1
ATOM 4934 C CA . GLY B 1 147 ? 78.60052 -8.01335 -31.41466 1.000 17.90215 147 GLY A CA 1
ATOM 4935 C C . GLY B 1 147 ? 79.57467 -8.43785 -30.33520 1.000 22.06844 147 GLY A C 1
ATOM 4936 O O . GLY B 1 147 ? 79.80998 -9.63432 -30.13195 1.000 22.45532 147 GLY A O 1
ATOM 4937 N N . GLU B 1 148 ? 80.15245 -7.46610 -29.62063 1.000 19.97871 148 GLU A N 1
ATOM 4938 C CA . GLU B 1 148 ? 81.05555 -7.81070 -28.52709 1.000 20.70511 148 GLU A CA 1
ATOM 4939 C C . GLU B 1 148 ? 80.31922 -8.56474 -27.42567 1.000 18.36273 148 GLU A C 1
ATOM 4940 O O . GLU B 1 148 ? 80.83963 -9.53874 -26.87742 1.000 20.02609 148 GLU A O 1
ATOM 4946 N N . LEU B 1 149 ? 79.09198 -8.15097 -27.10590 1.000 20.92883 149 LEU A N 1
ATOM 4947 C CA . LEU B 1 149 ? 78.32542 -8.86629 -26.08728 1.000 18.96280 149 LEU A CA 1
ATOM 4948 C C . LEU B 1 149 ? 78.03854 -10.29479 -26.52456 1.000 19.99977 149 LEU A C 1
ATOM 4949 O O . LEU B 1 149 ? 78.23667 -11.24989 -25.75870 1.000 18.36536 149 LEU A O 1
ATOM 4954 N N . TYR B 1 150 ? 77.54758 -10.45610 -27.75613 1.000 19.27336 150 TYR A N 1
ATOM 4955 C CA . TYR B 1 150 ? 77.22473 -11.78596 -28.25621 1.000 20.38929 150 TYR A CA 1
ATOM 4956 C C . TYR B 1 150 ? 78.45923 -12.67122 -28.28463 1.000 21.78156 150 TYR A C 1
ATOM 4957 O O . TYR B 1 150 ? 78.38938 -13.85705 -27.93666 1.000 20.18137 150 TYR A O 1
ATOM 4966 N N . TYR B 1 151 ? 79.60350 -12.10410 -28.68108 1.000 21.38414 151 TYR A N 1
ATOM 4967 C CA . TYR B 1 151 ? 80.85926 -12.84723 -28.64353 1.000 23.62389 151 TYR A CA 1
ATOM 4968 C C . TYR B 1 151 ? 81.20544 -13.28480 -27.21829 1.000 23.07119 151 TYR A C 1
ATOM 4969 O O . TYR B 1 151 ? 81.53731 -14.45533 -26.97923 1.000 22.50007 151 TYR A O 1
ATOM 4978 N N . SER B 1 152 ? 81.16130 -12.34481 -26.26294 1.000 17.71002 152 SER A N 1
ATOM 4979 C CA . SER B 1 152 ? 81.51667 -12.66865 -24.88015 1.000 21.53942 152 SER A CA 1
ATOM 4980 C C . SER B 1 152 ? 80.62384 -13.76187 -24.31199 1.000 22.65272 152 SER A C 1
ATOM 4981 O O . SER B 1 152 ? 81.09095 -14.61785 -23.55638 1.000 22.75799 152 SER A O 1
ATOM 4984 N N . ILE B 1 153 ? 79.33306 -13.74570 -24.65597 1.000 21.44204 153 ILE A N 1
ATOM 4985 C CA . ILE B 1 153 ? 78.42157 -14.78913 -24.18639 1.000 23.52124 153 ILE A CA 1
ATOM 4986 C C . ILE B 1 153 ? 78.77782 -16.14071 -24.79796 1.000 24.37924 153 ILE A C 1
ATOM 4987 O O . ILE B 1 153 ? 78.94213 -17.13726 -24.08478 1.000 24.86088 153 ILE A O 1
ATOM 4992 N N . ALA B 1 154 ? 78.89787 -16.19771 -26.13001 1.000 25.50043 154 ALA A N 1
ATOM 4993 C CA . ALA B 1 154 ? 79.08729 -17.48198 -26.80279 1.000 24.73191 154 ALA A CA 1
ATOM 4994 C C . ALA B 1 154 ? 80.41858 -18.12770 -26.44186 1.000 29.61671 154 ALA A C 1
ATOM 4995 O O . ALA B 1 154 ? 80.51980 -19.36274 -26.42449 1.000 30.19046 154 ALA A O 1
ATOM 4997 N N . LYS B 1 155 ? 81.45035 -17.32124 -26.15909 1.000 26.03470 155 LYS A N 1
ATOM 4998 C CA . LYS B 1 155 ? 82.72229 -17.88518 -25.73339 1.000 27.86387 155 LYS A CA 1
ATOM 4999 C C . LYS B 1 155 ? 82.60687 -18.61331 -24.40541 1.000 29.30351 155 LYS A C 1
ATOM 5000 O O . LYS B 1 155 ? 83.41329 -19.50778 -24.12922 1.000 31.96962 155 LYS A O 1
ATOM 5006 N N . LYS B 1 156 ? 81.63293 -18.26234 -23.57447 1.000 26.71373 156 LYS A N 1
ATOM 5007 C CA . LYS B 1 156 ? 81.49067 -18.95876 -22.30383 1.000 33.33821 156 LYS A CA 1
ATOM 5008 C C . LYS B 1 156 ? 80.39754 -20.02236 -22.30180 1.000 32.18281 156 LYS A C 1
ATOM 5009 O O . LYS B 1 156 ? 80.39892 -20.87981 -21.41241 1.000 31.93014 156 LYS A O 1
ATOM 5015 N N . SER B 1 157 ? 79.48549 -20.01149 -23.27251 1.000 27.41118 157 SER A N 1
ATOM 5016 C CA . SER B 1 157 ? 78.38402 -20.96237 -23.25230 1.000 26.39527 157 SER A CA 1
ATOM 5017 C C . SER B 1 157 ? 77.78610 -21.08526 -24.64368 1.000 29.95096 157 SER A C 1
ATOM 5018 O O . SER B 1 157 ? 77.57535 -20.07938 -25.32505 1.000 29.55354 157 SER A O 1
ATOM 5021 N N . LYS B 1 158 ? 77.47509 -22.32164 -25.03463 1.000 32.13280 158 LYS A N 1
ATOM 5022 C CA . LYS B 1 158 ? 76.81698 -22.57549 -26.30624 1.000 28.59290 158 LYS A CA 1
ATOM 5023 C C . LYS B 1 158 ? 75.30703 -22.40476 -26.22665 1.000 30.96687 158 LYS A C 1
ATOM 5024 O O . LYS B 1 158 ? 74.66278 -22.26181 -27.27456 1.000 29.72198 158 LYS A O 1
ATOM 5030 N N . THR B 1 159 ? 74.72396 -22.40943 -25.01910 1.000 28.64554 159 THR A N 1
ATOM 5031 C CA . THR B 1 159 ? 73.27050 -22.39541 -24.87108 1.000 28.14811 159 THR A CA 1
ATOM 5032 C C . THR B 1 159 ? 72.75205 -21.20234 -24.06898 1.000 27.74543 159 THR A C 1
ATOM 5033 O O . THR B 1 159 ? 71.65843 -21.28125 -23.49494 1.000 26.32158 159 THR A O 1
ATOM 5037 N N . LEU B 1 160 ? 73.49608 -20.09512 -24.02150 1.000 26.21367 160 LEU A N 1
ATOM 5038 C CA . LEU B 1 160 ? 72.99562 -18.85098 -23.44647 1.000 23.79496 160 LEU A CA 1
ATOM 5039 C C . LEU B 1 160 ? 73.11509 -17.74394 -24.47961 1.000 25.45832 160 LEU A C 1
ATOM 5040 O O . LEU B 1 160 ? 74.02659 -17.74269 -25.30992 1.000 22.36058 160 LEU A O 1
ATOM 5045 N N . GLY B 1 161 ? 72.18715 -16.79197 -24.41559 1.000 23.20805 161 GLY A N 1
ATOM 5046 C CA . GLY B 1 161 ? 72.20196 -15.67961 -25.33956 1.000 23.61073 161 GLY A CA 1
ATOM 5047 C C . GLY B 1 161 ? 71.60712 -14.43129 -24.72924 1.000 21.67628 161 GLY A C 1
ATOM 5048 O O . GLY B 1 161 ? 71.34287 -14.38781 -23.52429 1.000 21.68155 161 GLY A O 1
ATOM 5049 N N . PHE B 1 162 ? 71.36805 -13.41392 -25.55393 1.000 20.07872 162 PHE A N 1
ATOM 5050 C CA . PHE B 1 162 ? 70.67850 -12.22858 -25.08080 1.000 18.41273 162 PHE A CA 1
ATOM 5051 C C . PHE B 1 162 ? 69.91325 -11.69168 -26.28270 1.000 18.40747 162 PHE A C 1
ATOM 5052 O O . PHE B 1 162 ? 70.49659 -11.60250 -27.37322 1.000 19.90239 162 PHE A O 1
ATOM 5060 N N . PRO B 1 163 ? 68.61402 -11.35718 -26.13707 1.000 18.79699 163 PRO A N 1
ATOM 5061 C CA . PRO B 1 163 ? 67.82276 -10.89650 -27.29871 1.000 16.88360 163 PRO A CA 1
ATOM 5062 C C . PRO B 1 163 ? 68.02532 -9.40545 -27.50744 1.000 17.88636 163 PRO A C 1
ATOM 5063 O O . PRO B 1 163 ? 67.17073 -8.57450 -27.19100 1.000 18.53380 163 PRO A O 1
ATOM 5067 N N . GLY B 1 164 ? 69.19360 -9.04180 -28.02653 1.000 19.00754 164 GLY A N 1
ATOM 5068 C CA . GLY B 1 164 ? 69.60487 -7.65467 -27.97640 1.000 18.10217 164 GLY A CA 1
ATOM 5069 C C . GLY B 1 164 ? 69.32311 -6.84044 -29.22367 1.000 19.33653 164 GLY A C 1
ATOM 5070 O O . GLY B 1 164 ? 69.41865 -5.60033 -29.19147 1.000 21.18938 164 GLY A O 1
ATOM 5071 N N . GLY B 1 165 ? 68.97092 -7.50381 -30.31888 1.000 16.58883 165 GLY A N 1
ATOM 5072 C CA . GLY B 1 165 ? 68.86757 -6.85616 -31.61182 1.000 17.61001 165 GLY A CA 1
ATOM 5073 C C . GLY B 1 165 ? 69.84983 -7.45039 -32.60606 1.000 18.34694 165 GLY A C 1
ATOM 5074 O O . GLY B 1 165 ? 70.68937 -8.28189 -32.27421 1.000 19.53655 165 GLY A O 1
ATOM 5075 N N . LEU B 1 166 ? 69.74224 -6.97398 -33.84587 1.000 17.54947 166 LEU A N 1
ATOM 5076 C CA . LEU B 1 166 ? 70.44903 -7.61219 -34.95931 1.000 19.21546 166 LEU A CA 1
ATOM 5077 C C . LEU B 1 166 ? 71.85245 -7.04633 -35.21157 1.000 20.42613 166 LEU A C 1
ATOM 5078 O O . LEU B 1 166 ? 72.83370 -7.79828 -35.21152 1.000 19.61288 166 LEU A O 1
ATOM 5083 N N . CYS B 1 167 ? 71.96364 -5.73594 -35.45456 1.000 18.66540 167 CYS A N 1
ATOM 5084 C CA . CYS B 1 167 ? 73.21347 -5.17206 -35.97935 1.000 20.73143 167 CYS A CA 1
ATOM 5085 C C . CYS B 1 167 ? 74.36484 -5.27566 -34.97129 1.000 19.94186 167 CYS A C 1
ATOM 5086 O O . CYS B 1 167 ? 74.26326 -4.78503 -33.84365 1.000 17.43367 167 CYS A O 1
ATOM 5089 N N . SER B 1 168 ? 75.48767 -5.87176 -35.39474 1.000 17.98110 168 SER A N 1
ATOM 5090 C CA . SER B 1 168 ? 76.57792 -6.11717 -34.45215 1.000 18.32588 168 SER A CA 1
ATOM 5091 C C . SER B 1 168 ? 77.28362 -4.84358 -33.98466 1.000 19.81817 168 SER A C 1
ATOM 5092 O O . SER B 1 168 ? 77.88930 -4.86410 -32.90911 1.000 17.78634 168 SER A O 1
ATOM 5095 N N . THR B 1 169 ? 77.25210 -3.75604 -34.76287 1.000 16.49408 169 THR A N 1
ATOM 5096 C CA . THR B 1 169 ? 77.93714 -2.53650 -34.35538 1.000 18.73119 169 THR A CA 1
ATOM 5097 C C . THR B 1 169 ? 77.07429 -1.61246 -33.49624 1.000 17.92320 169 THR A C 1
ATOM 5098 O O . THR B 1 169 ? 77.57073 -0.57479 -33.05688 1.000 16.04929 169 THR A O 1
ATOM 5102 N N . VAL B 1 170 ? 75.81089 -1.95842 -33.22744 1.000 17.02573 170 VAL A N 1
ATOM 5103 C CA . VAL B 1 170 ? 74.97251 -1.11750 -32.37047 1.000 16.90992 170 VAL A CA 1
ATOM 5104 C C . VAL B 1 170 ? 75.51902 -1.09852 -30.94123 1.000 16.74148 170 VAL A C 1
ATOM 5105 O O . VAL B 1 170 ? 75.98439 -2.11625 -30.41764 1.000 17.05994 170 VAL A O 1
ATOM 5109 N N . GLY B 1 171 ? 75.43958 0.06099 -30.29213 1.000 14.31487 171 GLY A N 1
ATOM 5110 C CA . GLY B 1 171 ? 75.84354 0.18494 -28.90393 1.000 16.25984 171 GLY A CA 1
ATOM 5111 C C . GLY B 1 171 ? 74.72653 -0.19609 -27.93991 1.000 16.61252 171 GLY A C 1
ATOM 5112 O O . GLY B 1 171 ? 73.57564 0.19642 -28.11717 1.000 14.48068 171 GLY A O 1
ATOM 5113 N N . VAL B 1 172 ? 75.09621 -0.93244 -26.88592 1.000 14.80177 172 VAL A N 1
ATOM 5114 C CA . VAL B 1 172 ? 74.11551 -1.27500 -25.85443 1.000 16.35196 172 VAL A CA 1
ATOM 5115 C C . VAL B 1 172 ? 73.64836 -0.03257 -25.11864 1.000 15.68083 172 VAL A C 1
ATOM 5116 O O . VAL B 1 172 ? 72.49295 0.03124 -24.68157 1.000 17.40998 172 VAL A O 1
ATOM 5120 N N . GLY B 1 173 ? 74.52320 0.97618 -24.98171 1.000 14.70703 173 GLY A N 1
ATOM 5121 C CA . GLY B 1 173 ? 74.14053 2.19471 -24.28580 1.000 15.67030 173 GLY A CA 1
ATOM 5122 C C . GLY B 1 173 ? 72.86612 2.79821 -24.83718 1.000 16.50461 173 GLY A C 1
ATOM 5123 O O . GLY B 1 173 ? 71.93538 3.10288 -24.08840 1.000 18.23377 173 GLY A O 1
ATOM 5124 N N . GLY B 1 174 ? 72.78174 2.92928 -26.16017 1.000 14.61754 174 GLY A N 1
ATOM 5125 C CA . GLY B 1 174 ? 71.55488 3.40506 -26.78107 1.000 14.32277 174 GLY A CA 1
ATOM 5126 C C . GLY B 1 174 ? 70.48820 2.32062 -26.91011 1.000 17.15206 174 GLY A C 1
ATOM 5127 O O . GLY B 1 174 ? 69.32569 2.53478 -26.54883 1.000 15.83348 174 GLY A O 1
ATOM 5128 N N . GLN B 1 175 ? 70.88560 1.14377 -27.40913 1.000 15.47291 175 GLN A N 1
ATOM 5129 C CA . GLN B 1 175 ? 69.92944 0.08559 -27.73580 1.000 16.83360 175 GLN A CA 1
ATOM 5130 C C . GLN B 1 175 ? 69.06254 -0.29225 -26.53698 1.000 15.25183 175 GLN A C 1
ATOM 5131 O O . GLN B 1 175 ? 67.83100 -0.33676 -26.63239 1.000 15.16498 175 GLN A O 1
ATOM 5137 N N . LEU B 1 176 ? 69.68632 -0.60531 -25.40371 1.000 15.46238 176 LEU A N 1
ATOM 5138 C CA . LEU B 1 176 ? 68.90090 -1.13492 -24.29402 1.000 15.51239 176 LEU A CA 1
ATOM 5139 C C . LEU B 1 176 ? 68.05521 -0.05867 -23.62631 1.000 16.48356 176 LEU A C 1
ATOM 5140 O O . LEU B 1 176 ? 67.12706 -0.39009 -22.87751 1.000 13.69901 176 LEU A O 1
ATOM 5145 N N . GLY B 1 177 ? 68.34610 1.22005 -23.88716 1.000 13.64637 177 GLY A N 1
ATOM 5146 C CA . GLY B 1 177 ? 67.47610 2.27994 -23.43279 1.000 14.69124 177 GLY A CA 1
ATOM 5147 C C . GLY B 1 177 ? 66.25896 2.56012 -24.29966 1.000 15.81242 177 GLY A C 1
ATOM 5148 O O . GLY B 1 177 ? 65.43106 3.38758 -23.90940 1.000 15.78874 177 GLY A O 1
ATOM 5149 N N . GLY B 1 178 ? 66.11677 1.91167 -25.45916 1.000 15.70715 178 GLY A N 1
ATOM 5150 C CA . GLY B 1 178 ? 64.99180 2.20711 -26.33547 1.000 15.53344 178 GLY A CA 1
ATOM 5151 C C . GLY B 1 178 ? 64.17793 1.01932 -26.81387 1.000 15.75452 178 GLY A C 1
ATOM 5152 O O . GLY B 1 178 ? 63.38089 1.15076 -27.74980 1.000 16.93361 178 GLY A O 1
ATOM 5153 N N . GLY B 1 179 ? 64.34712 -0.14273 -26.18543 1.000 14.61228 179 GLY A N 1
ATOM 5154 C CA . GLY B 1 179 ? 63.60319 -1.31613 -26.61271 1.000 15.05707 179 GLY A CA 1
ATOM 5155 C C . GLY B 1 179 ? 64.53919 -2.40964 -27.08999 1.000 16.18615 179 GLY A C 1
ATOM 5156 O O . GLY B 1 179 ? 64.95586 -3.26514 -26.29558 1.000 15.60187 179 GLY A O 1
ATOM 5157 N N . GLY B 1 180 ? 64.90848 -2.36189 -28.37532 1.000 13.64637 180 GLY A N 1
ATOM 5158 C CA . GLY B 1 180 ? 65.85081 -3.30619 -28.93552 1.000 12.99630 180 GLY A CA 1
ATOM 5159 C C . GLY B 1 180 ? 65.14328 -4.53394 -29.47035 1.000 15.84664 180 GLY A C 1
ATOM 5160 O O . GLY B 1 180 ? 64.87375 -5.48860 -28.73580 1.000 12.86733 180 GLY A O 1
ATOM 5161 N N . TYR B 1 181 ? 64.81469 -4.49989 -30.75323 1.000 14.35698 181 TYR A N 1
ATOM 5162 C CA . TYR B 1 181 ? 64.01204 -5.52516 -31.39039 1.000 16.33880 181 TYR A CA 1
ATOM 5163 C C . TYR B 1 181 ? 64.91451 -6.35272 -32.29235 1.000 15.55976 181 TYR A C 1
ATOM 5164 O O . TYR B 1 181 ? 65.88344 -5.83069 -32.84908 1.000 15.66240 181 TYR A O 1
ATOM 5173 N N . GLY B 1 182 ? 64.59613 -7.63352 -32.44292 1.000 17.30471 182 GLY A N 1
ATOM 5174 C CA . GLY B 1 182 ? 65.32109 -8.45966 -33.39358 1.000 18.33378 182 GLY A CA 1
ATOM 5175 C C . GLY B 1 182 ? 64.62446 -9.77427 -33.66561 1.000 18.41273 182 GLY A C 1
ATOM 5176 O O . GLY B 1 182 ? 63.44940 -9.94461 -33.33666 1.000 16.93098 182 GLY A O 1
ATOM 5177 N N . TYR B 1 183 ? 65.36697 -10.71455 -34.27812 1.000 16.76254 183 TYR A N 1
ATOM 5178 C CA . TYR B 1 183 ? 64.79220 -12.02800 -34.57720 1.000 18.54433 183 TYR A CA 1
ATOM 5179 C C . TYR B 1 183 ? 64.40184 -12.78040 -33.30999 1.000 21.80525 183 TYR A C 1
ATOM 5180 O O . TYR B 1 183 ? 63.59417 -13.70991 -33.38381 1.000 18.64960 183 TYR A O 1
ATOM 5189 N N . GLN B 1 184 ? 64.94778 -12.40449 -32.15019 1.000 20.16294 184 GLN A N 1
ATOM 5190 C CA . GLN B 1 184 ? 64.64915 -13.12153 -30.91611 1.000 21.21833 184 GLN A CA 1
ATOM 5191 C C . GLN B 1 184 ? 63.46278 -12.54927 -30.14996 1.000 18.41273 184 GLN A C 1
ATOM 5192 O O . GLN B 1 184 ? 63.03080 -13.16967 -29.17284 1.000 16.16246 184 GLN A O 1
ATOM 5198 N N . SER B 1 185 ? 62.91768 -11.40022 -30.57263 1.000 16.73095 185 SER A N 1
ATOM 5199 C CA . SER B 1 185 ? 61.98377 -10.66124 -29.72100 1.000 17.43104 185 SER A CA 1
ATOM 5200 C C . SER B 1 185 ? 60.66540 -11.40478 -29.50424 1.000 17.54684 185 SER A C 1
ATOM 5201 O O . SER B 1 185 ? 60.12715 -11.38282 -28.39101 1.000 16.63884 185 SER A O 1
ATOM 5204 N N . ARG B 1 186 ? 60.10355 -12.03917 -30.54984 1.000 16.13351 186 ARG A N 1
ATOM 5205 C CA . ARG B 1 186 ? 58.84928 -12.76780 -30.34243 1.000 16.73885 186 ARG A CA 1
ATOM 5206 C C . ARG B 1 186 ? 59.03759 -13.91766 -29.36112 1.000 16.53619 186 ARG A C 1
ATOM 5207 O O . ARG B 1 186 ? 58.07655 -14.35404 -28.72259 1.000 16.48356 186 ARG A O 1
ATOM 5215 N N . THR B 1 187 ? 60.25714 -14.43851 -29.24713 1.000 17.06784 187 THR A N 1
ATOM 5216 C CA . THR B 1 187 ? 60.49891 -15.57462 -28.36661 1.000 20.38665 187 THR A CA 1
ATOM 5217 C C . THR B 1 187 ? 60.84757 -15.13269 -26.94504 1.000 20.58142 187 THR A C 1
ATOM 5218 O O . THR B 1 187 ? 60.37723 -15.74353 -25.98034 1.000 19.41549 187 THR A O 1
ATOM 5222 N N . TYR B 1 188 ? 61.64435 -14.06476 -26.78800 1.000 16.73359 188 TYR A N 1
ATOM 5223 C CA . TYR B 1 188 ? 62.16717 -13.69089 -25.47981 1.000 17.53894 188 TYR A CA 1
ATOM 5224 C C . TYR B 1 188 ? 61.84586 -12.27015 -25.04881 1.000 18.58118 188 TYR A C 1
ATOM 5225 O O . TYR B 1 188 ? 62.27338 -11.86593 -23.96496 1.000 20.26559 188 TYR A O 1
ATOM 5234 N N . GLY B 1 189 ? 61.13086 -11.49810 -25.85656 1.000 16.20984 189 GLY A N 1
ATOM 5235 C CA . GLY B 1 189 ? 60.90764 -10.09955 -25.55871 1.000 16.91519 189 GLY A CA 1
ATOM 5236 C C . GLY B 1 189 ? 62.06712 -9.25283 -26.05845 1.000 18.06269 189 GLY A C 1
ATOM 5237 O O . GLY B 1 189 ? 63.06954 -9.75218 -26.58555 1.000 17.05468 189 GLY A O 1
ATOM 5238 N N . LEU B 1 190 ? 61.90987 -7.94093 -25.89252 1.000 12.34885 190 LEU A N 1
ATOM 5239 C CA . LEU B 1 190 ? 62.91125 -6.97612 -26.31766 1.000 16.28090 190 LEU A CA 1
ATOM 5240 C C . LEU B 1 190 ? 64.13587 -7.03170 -25.40743 1.000 15.12550 190 LEU A C 1
ATOM 5241 O O . LEU B 1 190 ? 64.09877 -7.57938 -24.30028 1.000 14.05432 190 LEU A O 1
ATOM 5246 N N . ALA B 1 191 ? 65.22459 -6.41114 -25.87847 1.000 15.57555 191 ALA A N 1
ATOM 5247 C CA . ALA B 1 191 ? 66.39519 -6.21616 -25.02379 1.000 14.77282 191 ALA A CA 1
ATOM 5248 C C . ALA B 1 191 ? 65.99635 -5.56053 -23.70823 1.000 17.25996 191 ALA A C 1
ATOM 5249 O O . ALA B 1 191 ? 66.37059 -6.02983 -22.62024 1.000 16.54672 191 ALA A O 1
ATOM 5251 N N . SER B 1 192 ? 65.19256 -4.49437 -23.79237 1.000 13.43582 192 SER A N 1
ATOM 5252 C CA . SER B 1 192 ? 64.78354 -3.77462 -22.59729 1.000 15.64661 192 SER A CA 1
ATOM 5253 C C . SER B 1 192 ? 63.85572 -4.59521 -21.70788 1.000 16.69147 192 SER A C 1
ATOM 5254 O O . SER B 1 192 ? 63.70978 -4.26133 -20.52790 1.000 15.63082 192 SER A O 1
ATOM 5257 N N . ASP B 1 193 ? 63.24486 -5.66720 -22.22954 1.000 15.04128 193 ASP A N 1
ATOM 5258 C CA . ASP B 1 193 ? 62.46485 -6.57114 -21.38350 1.000 15.19656 193 ASP A CA 1
ATOM 5259 C C . ASP B 1 193 ? 63.34306 -7.50946 -20.55460 1.000 16.85465 193 ASP A C 1
ATOM 5260 O O . ASP B 1 193 ? 62.80162 -8.31991 -19.79615 1.000 15.28341 193 ASP A O 1
ATOM 5265 N N . ASN B 1 194 ? 64.67474 -7.44673 -20.69136 1.000 16.16510 194 ASN A N 1
ATOM 5266 C CA . ASN B 1 194 ? 65.56275 -8.42195 -20.06310 1.000 15.61240 194 ASN A CA 1
ATOM 5267 C C . ASN B 1 194 ? 66.70118 -7.73903 -19.30309 1.000 16.44408 194 ASN A C 1
ATOM 5268 O O . ASN B 1 194 ? 67.82356 -8.25107 -19.22050 1.000 15.17024 194 ASN A O 1
ATOM 5273 N N . ILE B 1 195 ? 66.40640 -6.61042 -18.66741 1.000 16.75727 195 ILE A N 1
ATOM 5274 C CA . ILE B 1 195 ? 67.38569 -5.85506 -17.88628 1.000 18.01005 195 ILE A CA 1
ATOM 5275 C C . ILE B 1 195 ? 67.01992 -5.97924 -16.41585 1.000 17.48894 195 ILE A C 1
ATOM 5276 O O . ILE B 1 195 ? 65.85702 -5.77500 -16.05014 1.000 17.74160 195 ILE A O 1
ATOM 5281 N N . ILE B 1 196 ? 68.00137 -6.31102 -15.57391 1.000 18.57854 196 ILE A N 1
ATOM 5282 C CA . ILE B 1 196 ? 67.75664 -6.52513 -14.14877 1.000 18.88647 196 ILE A CA 1
ATOM 5283 C C . ILE B 1 196 ? 68.49651 -5.53980 -13.25534 1.000 19.34969 196 ILE A C 1
ATOM 5284 O O . ILE B 1 196 ? 68.17576 -5.45760 -12.06250 1.000 17.79161 196 ILE A O 1
ATOM 5289 N N . ASP B 1 197 ? 69.47969 -4.80376 -13.76677 1.000 17.69159 197 ASP A N 1
ATOM 5290 C CA . ASP B 1 197 ? 70.10324 -3.73607 -12.99098 1.000 17.25733 197 ASP A CA 1
ATOM 5291 C C . ASP B 1 197 ? 70.75172 -2.78377 -13.98416 1.000 19.18388 197 ASP A C 1
ATOM 5292 O O . ASP B 1 197 ? 70.77381 -3.03234 -15.19332 1.000 16.10193 197 ASP A O 1
ATOM 5297 N N . ALA B 1 198 ? 71.24990 -1.67065 -13.46234 1.000 18.01795 198 ALA A N 1
ATOM 5298 C CA . ALA B 1 198 ? 71.91197 -0.68188 -14.29303 1.000 17.54158 198 ALA A CA 1
ATOM 5299 C C . ALA B 1 198 ? 72.74439 0.21283 -13.38976 1.000 18.93122 198 ALA A C 1
ATOM 5300 O O . ALA B 1 198 ? 72.50269 0.31300 -12.18409 1.000 19.03649 198 ALA A O 1
ATOM 5302 N N . GLN B 1 199 ? 73.75489 0.83168 -13.98435 1.000 19.60235 199 GLN A N 1
ATOM 5303 C CA . GLN B 1 199 ? 74.53730 1.86869 -13.33249 1.000 18.62329 199 GLN A CA 1
ATOM 5304 C C . GLN B 1 199 ? 74.46982 3.11116 -14.19178 1.000 18.13902 199 GLN A C 1
ATOM 5305 O O . GLN B 1 199 ? 74.71000 3.04583 -15.40386 1.000 16.25458 199 GLN A O 1
ATOM 5311 N N . LEU B 1 200 ? 74.16837 4.23428 -13.55534 1.000 18.46274 200 LEU A N 1
ATOM 5312 C CA . LEU B 1 200 ? 73.79479 5.45142 -14.25403 1.000 19.36285 200 LEU A CA 1
ATOM 5313 C C . LEU B 1 200 ? 74.36040 6.63896 -13.48662 1.000 22.31320 200 LEU A C 1
ATOM 5314 O O . LEU B 1 200 ? 74.40131 6.61839 -12.25072 1.000 21.31835 200 LEU A O 1
ATOM 5319 N N . ILE B 1 201 ? 74.80284 7.66415 -14.21662 1.000 18.15744 201 ILE A N 1
ATOM 5320 C CA . ILE B 1 201 ? 75.22714 8.92868 -13.61850 1.000 20.42877 201 ILE A CA 1
ATOM 5321 C C . ILE B 1 201 ? 74.14727 9.96132 -13.89804 1.000 18.53117 201 ILE A C 1
ATOM 5322 O O . ILE B 1 201 ? 73.76563 10.15993 -15.05833 1.000 16.14404 201 ILE A O 1
ATOM 5327 N N . ASP B 1 202 ? 73.64728 10.61029 -12.84282 1.000 18.56012 202 ASP A N 1
ATOM 5328 C CA . ASP B 1 202 ? 72.53583 11.54029 -13.00710 1.000 20.82618 202 ASP A CA 1
ATOM 5329 C C . ASP B 1 202 ? 73.06142 12.96182 -13.22437 1.000 20.72091 202 ASP A C 1
ATOM 5330 O O . ASP B 1 202 ? 74.26957 13.19514 -13.32457 1.000 20.60510 202 ASP A O 1
ATOM 5335 N N . ALA B 1 203 ? 72.14089 13.93379 -13.27637 1.000 21.05516 203 ALA A N 1
ATOM 5336 C CA . ALA B 1 203 ? 72.49612 15.32368 -13.54955 1.000 22.15529 203 ALA A CA 1
ATOM 5337 C C . ALA B 1 203 ? 73.30348 15.95373 -12.42232 1.000 24.95036 203 ALA A C 1
ATOM 5338 O O . ALA B 1 203 ? 73.95369 16.98713 -12.63918 1.000 25.06880 203 ALA A O 1
ATOM 5340 N N . ARG B 1 204 ? 73.26674 15.36604 -11.22388 1.000 23.88707 204 ARG A N 1
ATOM 5341 C CA . ARG B 1 204 ? 74.10813 15.81289 -10.12529 1.000 23.39754 204 ARG A CA 1
ATOM 5342 C C . ARG B 1 204 ? 75.50087 15.20048 -10.16774 1.000 23.59757 204 ARG A C 1
ATOM 5343 O O . ARG B 1 204 ? 76.35590 15.59158 -9.36621 1.000 22.25267 204 ARG A O 1
ATOM 5345 N N . GLY B 1 205 ? 75.75774 14.26882 -11.08243 1.000 21.01305 205 GLY A N 1
ATOM 5346 C CA . GLY B 1 205 ? 77.02968 13.57381 -11.08603 1.000 21.89210 205 GLY A CA 1
ATOM 5347 C C . GLY B 1 205 ? 77.12502 12.41167 -10.12042 1.000 23.92655 205 GLY A C 1
ATOM 5348 O O . GLY B 1 205 ? 78.21836 11.87041 -9.93489 1.000 22.92643 205 GLY A O 1
ATOM 5349 N N . ARG B 1 206 ? 76.01792 11.99919 -9.50733 1.000 21.67892 206 ARG A N 1
ATOM 5350 C CA . ARG B 1 206 ? 76.03312 10.84573 -8.61861 1.000 28.40077 206 ARG A CA 1
ATOM 5351 C C . ARG B 1 206 ? 75.93861 9.56414 -9.43686 1.000 24.89246 206 ARG A C 1
ATOM 5352 O O . ARG B 1 206 ? 75.22635 9.50842 -10.43825 1.000 23.21594 206 ARG A O 1
ATOM 5360 N N . ILE B 1 207 ? 76.66820 8.53809 -9.01553 1.000 23.00013 207 ILE A N 1
ATOM 5361 C CA . ILE B 1 207 ? 76.58024 7.22268 -9.64036 1.000 23.47124 207 ILE A CA 1
ATOM 5362 C C . ILE B 1 207 ? 75.50625 6.43324 -8.91044 1.000 24.14237 207 ILE A C 1
ATOM 5363 O O . ILE B 1 207 ? 75.60663 6.22198 -7.69625 1.000 26.94007 207 ILE A O 1
ATOM 5368 N N . LEU B 1 208 ? 74.48453 5.99710 -9.64354 1.000 19.87344 208 LEU A N 1
ATOM 5369 C CA . LEU B 1 208 ? 73.36230 5.26560 -9.07392 1.000 20.18663 208 LEU A CA 1
ATOM 5370 C C . LEU B 1 208 ? 73.28355 3.87337 -9.68403 1.000 22.73694 208 LEU A C 1
ATOM 5371 O O . LEU B 1 208 ? 73.69546 3.66219 -10.83136 1.000 19.63393 208 LEU A O 1
ATOM 5376 N N . ASN B 1 209 ? 72.77686 2.91942 -8.89347 1.000 21.36309 209 ASN A N 1
ATOM 5377 C CA . ASN B 1 209 ? 72.37828 1.60475 -9.37852 1.000 18.72067 209 ASN A CA 1
ATOM 5378 C C . ASN B 1 209 ? 70.87184 1.45187 -9.17305 1.000 20.36297 209 ASN A C 1
ATOM 5379 O O . ASN B 1 209 ? 70.18647 2.39727 -8.77437 1.000 19.04965 209 ASN A O 1
ATOM 5384 N N . ARG B 1 210 ? 70.34197 0.26293 -9.48236 1.000 20.94462 210 ARG A N 1
ATOM 5385 C CA . ARG B 1 210 ? 68.89867 0.04935 -9.35307 1.000 19.16809 210 ARG A CA 1
ATOM 5386 C C . ARG B 1 210 ? 68.40619 0.42658 -7.96483 1.000 20.93146 210 ARG A C 1
ATOM 5387 O O . ARG B 1 210 ? 67.39216 1.12338 -7.82277 1.000 19.16809 210 ARG A O 1
ATOM 5395 N N . LYS B 1 211 ? 69.12879 -0.00998 -6.92906 1.000 23.36070 211 LYS A N 1
ATOM 5396 C CA . LYS B 1 211 ? 68.70623 0.24692 -5.55493 1.000 22.69219 211 LYS A CA 1
ATOM 5397 C C . LYS B 1 211 ? 68.69526 1.74152 -5.24946 1.000 21.95000 211 LYS A C 1
ATOM 5398 O O . LYS B 1 211 ? 67.71460 2.27020 -4.71843 1.000 23.74758 211 LYS A O 1
ATOM 5404 N N . SER B 1 212 ? 69.77068 2.44952 -5.58745 1.000 21.71050 212 SER A N 1
ATOM 5405 C CA . SER B 1 212 ? 69.82860 3.85643 -5.21082 1.000 20.80513 212 SER A CA 1
ATOM 5406 C C . SER B 1 212 ? 69.10684 4.76882 -6.19481 1.000 22.12371 212 SER A C 1
ATOM 5407 O O . SER B 1 212 ? 68.80394 5.91447 -5.83757 1.000 20.43666 212 SER A O 1
ATOM 5410 N N . MET B 1 213 ? 68.80962 4.30691 -7.41709 1.000 19.86554 213 MET A N 1
ATOM 5411 C CA . MET B 1 213 ? 68.05188 5.16005 -8.32608 1.000 18.54433 213 MET A CA 1
ATOM 5412 C C . MET B 1 213 ? 66.54552 5.04933 -8.11118 1.000 19.66815 213 MET A C 1
ATOM 5413 O O . MET B 1 213 ? 65.81937 5.98988 -8.45369 1.000 18.23377 213 MET A O 1
ATOM 5418 N N . GLY B 1 214 ? 66.06324 3.95333 -7.52308 1.000 17.17048 214 GLY A N 1
ATOM 5419 C CA . GLY B 1 214 ? 64.63922 3.74979 -7.31117 1.000 17.81793 214 GLY A CA 1
ATOM 5420 C C . GLY B 1 214 ? 63.95334 3.12449 -8.51742 1.000 18.58644 214 GLY A C 1
ATOM 5421 O O . GLY B 1 214 ? 64.41737 3.21574 -9.65218 1.000 16.83623 214 GLY A O 1
ATOM 5422 N N . GLU B 1 215 ? 62.79368 2.50394 -8.25728 1.000 18.77857 215 GLU A N 1
ATOM 5423 C CA . GLU B 1 215 ? 62.12247 1.71918 -9.29814 1.000 21.43415 215 GLU A CA 1
ATOM 5424 C C . GLU B 1 215 ? 61.56212 2.58760 -10.42649 1.000 19.82080 215 GLU A C 1
ATOM 5425 O O . GLU B 1 215 ? 61.53983 2.14465 -11.58399 1.000 16.63357 215 GLU A O 1
ATOM 5431 N N . ASP B 1 216 ? 61.10681 3.80960 -10.11996 1.000 18.73383 216 ASP A N 1
ATOM 5432 C CA . ASP B 1 216 ? 60.59023 4.70532 -11.15510 1.000 16.34670 216 ASP A CA 1
ATOM 5433 C C . ASP B 1 216 ? 61.65257 5.01510 -12.20482 1.000 16.13088 216 ASP A C 1
ATOM 5434 O O . ASP B 1 216 ? 61.42578 4.85237 -13.40964 1.000 13.28580 216 ASP A O 1
ATOM 5439 N N . LEU B 1 217 ? 62.81644 5.49890 -11.77217 1.000 15.81242 217 LEU A N 1
ATOM 5440 C CA . LEU B 1 217 ? 63.86153 5.79325 -12.74440 1.000 13.08578 217 LEU A CA 1
ATOM 5441 C C . LEU B 1 217 ? 64.34893 4.52013 -13.43274 1.000 14.77809 217 LEU A C 1
ATOM 5442 O O . LEU B 1 217 ? 64.63600 4.53414 -14.63427 1.000 12.31727 217 LEU A O 1
ATOM 5447 N N . PHE B 1 218 ? 64.41192 3.39735 -12.70051 1.000 15.41501 218 PHE A N 1
ATOM 5448 C CA . PHE B 1 218 ? 64.84264 2.14723 -13.32906 1.000 14.91758 218 PHE A CA 1
ATOM 5449 C C . PHE B 1 218 ? 63.84299 1.67177 -14.37244 1.000 17.16258 218 PHE A C 1
ATOM 5450 O O . PHE B 1 218 ? 64.23287 1.03599 -15.35998 1.000 15.79926 218 PHE A O 1
ATOM 5458 N N . TRP B 1 219 ? 62.55647 1.96212 -14.16908 1.000 14.62017 219 TRP A N 1
ATOM 5459 C CA . TRP B 1 219 ? 61.55157 1.67169 -15.18660 1.000 13.54899 219 TRP A CA 1
ATOM 5460 C C . TRP B 1 219 ? 61.72264 2.59129 -16.39381 1.000 14.98601 219 TRP A C 1
ATOM 5461 O O . TRP B 1 219 ? 61.71492 2.13332 -17.54292 1.000 15.72820 219 TRP A O 1
ATOM 5472 N N . ALA B 1 220 ? 61.90732 3.89423 -16.14952 1.000 12.69363 220 ALA A N 1
ATOM 5473 C CA . ALA B 1 220 ? 61.95758 4.85762 -17.24952 1.000 14.49911 220 ALA A CA 1
ATOM 5474 C C . ALA B 1 220 ? 63.10963 4.58307 -18.21591 1.000 15.07812 220 ALA A C 1
ATOM 5475 O O . ALA B 1 220 ? 62.95178 4.74335 -19.43116 1.000 15.93612 220 ALA A O 1
ATOM 5477 N N . ILE B 1 221 ? 64.29166 4.22020 -17.70297 1.000 13.92009 221 ILE A N 1
ATOM 5478 C CA . ILE B 1 221 ? 65.44074 4.07390 -18.59794 1.000 14.03853 221 ILE A CA 1
ATOM 5479 C C . ILE B 1 221 ? 65.36086 2.82332 -19.46630 1.000 14.23855 221 ILE A C 1
ATOM 5480 O O . ILE B 1 221 ? 66.09099 2.73305 -20.45773 1.000 16.04666 221 ILE A O 1
ATOM 5485 N N . ARG B 1 222 ? 64.50847 1.85024 -19.12124 1.000 15.59661 222 ARG A N 1
ATOM 5486 C CA . ARG B 1 222 ? 64.41609 0.57609 -19.85276 1.000 15.71767 222 ARG A CA 1
ATOM 5487 C C . ARG B 1 222 ? 63.40984 0.69678 -21.00013 1.000 15.84400 222 ARG A C 1
ATOM 5488 O O . ARG B 1 222 ? 62.34321 0.07674 -21.01785 1.000 16.88624 222 ARG A O 1
ATOM 5496 N N . GLY B 1 223 ? 63.77553 1.49866 -21.98648 1.000 14.75966 223 GLY A N 1
ATOM 5497 C CA . GLY B 1 223 ? 62.92496 1.70003 -23.13844 1.000 15.59397 223 GLY A CA 1
ATOM 5498 C C . GLY B 1 223 ? 62.37040 3.10338 -23.27419 1.000 17.51789 223 GLY A C 1
ATOM 5499 O O . GLY B 1 223 ? 61.82489 3.43198 -24.34199 1.000 14.32014 223 GLY A O 1
ATOM 5500 N N . GLY B 1 224 ? 62.48835 3.94031 -22.24020 1.000 12.96208 224 GLY A N 1
ATOM 5501 C CA . GLY B 1 224 ? 62.01194 5.30931 -22.33126 1.000 14.54385 224 GLY A CA 1
ATOM 5502 C C . GLY B 1 224 ? 63.01675 6.29333 -22.90098 1.000 13.26738 224 GLY A C 1
ATOM 5503 O O . GLY B 1 224 ? 62.75521 7.49827 -22.91429 1.000 14.16486 224 GLY A O 1
ATOM 5504 N N . GLY B 1 225 ? 64.15734 5.81961 -23.37742 1.000 15.08602 225 GLY A N 1
ATOM 5505 C CA . GLY B 1 225 ? 65.19365 6.71082 -23.87390 1.000 16.02034 225 GLY A CA 1
ATOM 5506 C C . GLY B 1 225 ? 66.00882 7.21780 -22.71393 1.000 15.27815 225 GLY A C 1
ATOM 5507 O O . GLY B 1 225 ? 65.72272 8.28993 -22.16520 1.000 16.30985 225 GLY A O 1
ATOM 5508 N N . ALA B 1 226 ? 67.02618 6.43946 -22.32870 1.000 14.12275 226 ALA A N 1
ATOM 5509 C CA . ALA B 1 226 ? 67.75572 6.70744 -21.09688 1.000 17.02309 226 ALA A CA 1
ATOM 5510 C C . ALA B 1 226 ? 68.39824 8.09104 -21.08326 1.000 18.30483 226 ALA A C 1
ATOM 5511 O O . ALA B 1 226 ? 68.51788 8.69589 -20.01188 1.000 17.46262 226 ALA A O 1
ATOM 5513 N N . GLY B 1 227 ? 68.81908 8.59840 -22.25125 1.000 14.75440 227 GLY A N 1
ATOM 5514 C CA . GLY B 1 227 ? 69.50521 9.87732 -22.34017 1.000 14.93074 227 GLY A CA 1
ATOM 5515 C C . GLY B 1 227 ? 68.65600 11.08402 -21.95383 1.000 18.14428 227 GLY A C 1
ATOM 5516 O O . GLY B 1 227 ? 69.18988 12.19914 -21.91489 1.000 17.62580 227 GLY A O 1
ATOM 5517 N N . SER B 1 228 ? 67.34743 10.89930 -21.71904 1.000 17.87056 228 SER A N 1
ATOM 5518 C CA . SER B 1 228 ? 66.51402 11.94538 -21.12096 1.000 17.76002 228 SER A CA 1
ATOM 5519 C C . SER B 1 228 ? 66.70147 12.05849 -19.61267 1.000 15.05180 228 SER A C 1
ATOM 5520 O O . SER B 1 228 ? 66.21764 13.02143 -19.01328 1.000 14.85704 228 SER A O 1
ATOM 5523 N N . PHE B 1 229 ? 67.35494 11.08756 -18.98092 1.000 16.54935 229 PHE A N 1
ATOM 5524 C CA . PHE B 1 229 ? 67.36596 11.01424 -17.52333 1.000 15.07549 229 PHE A CA 1
ATOM 5525 C C . PHE B 1 229 ? 68.77648 10.95507 -16.94584 1.000 16.87571 229 PHE A C 1
ATOM 5526 O O . PHE B 1 229 ? 69.00849 11.37786 -15.80703 1.000 19.61288 229 PHE A O 1
ATOM 5534 N N . GLY B 1 230 ? 69.71853 10.39209 -17.69002 1.000 17.45736 230 GLY A N 1
ATOM 5535 C CA . GLY B 1 230 ? 71.05543 10.23000 -17.14707 1.000 15.80189 230 GLY A CA 1
ATOM 5536 C C . GLY B 1 230 ? 71.96588 9.56592 -18.15583 1.000 16.99941 230 GLY A C 1
ATOM 5537 O O . GLY B 1 230 ? 71.57510 9.26145 -19.28775 1.000 16.13088 230 GLY A O 1
ATOM 5538 N N . ILE B 1 231 ? 73.19171 9.33518 -17.71336 1.000 16.34933 231 ILE A N 1
ATOM 5539 C CA . ILE B 1 231 ? 74.23067 8.71006 -18.51926 1.000 15.97297 231 ILE A CA 1
ATOM 5540 C C . ILE B 1 231 ? 74.36927 7.27099 -18.03809 1.000 15.37290 231 ILE A C 1
ATOM 5541 O O . ILE B 1 231 ? 74.88849 7.02089 -16.94554 1.000 16.01771 231 ILE A O 1
ATOM 5546 N N . VAL B 1 232 ? 73.90676 6.31741 -18.84218 1.000 14.44121 232 VAL A N 1
ATOM 5547 C CA . VAL B 1 232 ? 74.06287 4.91433 -18.48116 1.000 15.53344 232 VAL A CA 1
ATOM 5548 C C . VAL B 1 232 ? 75.51895 4.50964 -18.67015 1.000 15.79663 232 VAL A C 1
ATOM 5549 O O . VAL B 1 232 ? 76.09772 4.70897 -19.74308 1.000 16.14930 232 VAL A O 1
ATOM 5553 N N . ILE B 1 233 ? 76.11471 3.95550 -17.61671 1.000 14.97811 233 ILE A N 1
ATOM 5554 C CA . ILE B 1 233 ? 77.48306 3.44888 -17.62853 1.000 17.53894 233 ILE A CA 1
ATOM 5555 C C . ILE B 1 233 ? 77.51602 1.96044 -17.95203 1.000 18.30746 233 ILE A C 1
ATOM 5556 O O . ILE B 1 233 ? 78.45365 1.47858 -18.58448 1.000 18.01269 233 ILE A O 1
ATOM 5561 N N . ALA B 1 234 ? 76.51166 1.21310 -17.50593 1.000 16.53093 234 ALA A N 1
ATOM 5562 C CA . ALA B 1 234 ? 76.52419 -0.23701 -17.63977 1.000 18.91279 234 ALA A CA 1
ATOM 5563 C C . ALA B 1 234 ? 75.10632 -0.76098 -17.46853 1.000 17.03362 234 ALA A C 1
ATOM 5564 O O . ALA B 1 234 ? 74.32816 -0.21022 -16.68347 1.000 16.18615 234 ALA A O 1
ATOM 5566 N N . TRP B 1 235 ? 74.76666 -1.79497 -18.24291 1.000 17.55210 235 TRP A N 1
ATOM 5567 C CA . TRP B 1 235 ? 73.52360 -2.53790 -18.07747 1.000 16.10719 235 TRP A CA 1
ATOM 5568 C C . TRP B 1 235 ? 73.84306 -3.90309 -17.48789 1.000 16.39144 235 TRP A C 1
ATOM 5569 O O . TRP B 1 235 ? 74.82920 -4.54161 -17.87725 1.000 16.41249 235 TRP A O 1
ATOM 5580 N N . LYS B 1 236 ? 73.01415 -4.35829 -16.55805 1.000 17.00993 236 LYS A N 1
ATOM 5581 C CA . LYS B 1 236 ? 73.05007 -5.75076 -16.12532 1.000 17.72581 236 LYS A CA 1
ATOM 5582 C C . LYS B 1 236 ? 71.88050 -6.46942 -16.79093 1.000 18.43379 236 LYS A C 1
ATOM 5583 O O . LYS B 1 236 ? 70.72827 -6.05166 -16.64149 1.000 14.42278 236 LYS A O 1
ATOM 5589 N N . VAL B 1 237 ? 72.17329 -7.53578 -17.53371 1.000 16.23089 237 VAL A N 1
ATOM 5590 C CA . VAL B 1 237 ? 71.13877 -8.18607 -18.32740 1.000 17.84688 237 VAL A CA 1
ATOM 5591 C C . VAL B 1 237 ? 70.93439 -9.61356 -17.84414 1.000 19.72342 237 VAL A C 1
ATOM 5592 O O . VAL B 1 237 ? 71.84363 -10.26547 -17.31728 1.000 17.84951 237 VAL A O 1
ATOM 5596 N N . ARG B 1 238 ? 69.70902 -10.08056 -18.01925 1.000 18.73119 238 ARG A N 1
ATOM 5597 C CA . ARG B 1 238 ? 69.38207 -11.48673 -17.88444 1.000 19.22073 238 ARG A CA 1
ATOM 5598 C C . ARG B 1 238 ? 69.79201 -12.20469 -19.16203 1.000 20.41034 238 ARG A C 1
ATOM 5599 O O . ARG B 1 238 ? 69.41742 -11.78557 -20.26088 1.000 19.00491 238 ARG A O 1
ATOM 5607 N N . LEU B 1 239 ? 70.58023 -13.26282 -19.02481 1.000 18.47853 239 LEU A N 1
ATOM 5608 C CA . LEU B 1 239 ? 70.92146 -14.10255 -20.15872 1.000 21.17359 239 LEU A CA 1
ATOM 5609 C C . LEU B 1 239 ? 69.84277 -15.16365 -20.34115 1.000 23.89760 239 LEU A C 1
ATOM 5610 O O . LEU B 1 239 ? 69.30827 -15.69490 -19.36292 1.000 24.47925 239 LEU A O 1
ATOM 5615 N N . ILE B 1 240 ? 69.51691 -15.45770 -21.60258 1.000 23.10014 240 ILE A N 1
ATOM 5616 C CA . ILE B 1 240 ? 68.41279 -16.35230 -21.94214 1.000 23.77390 240 ILE A CA 1
ATOM 5617 C C . ILE B 1 240 ? 68.96550 -17.69704 -22.38364 1.000 26.61372 240 ILE A C 1
ATOM 5618 O O . ILE B 1 240 ? 70.03739 -17.78615 -22.98962 1.000 23.23173 240 ILE A O 1
ATOM 5623 N N . ASP B 1 241 ? 68.21071 -18.75226 -22.09515 1.000 28.93242 241 ASP A N 1
ATOM 5624 C CA . ASP B 1 241 ? 68.51256 -20.08245 -22.60877 1.000 29.40879 241 ASP A CA 1
ATOM 5625 C C . ASP B 1 241 ? 68.12384 -20.14468 -24.07871 1.000 25.64518 241 ASP A C 1
ATOM 5626 O O . ASP B 1 241 ? 66.96946 -19.89338 -24.43211 1.000 27.60857 241 ASP A O 1
ATOM 5631 N N . VAL B 1 242 ? 69.08191 -20.45616 -24.93857 1.000 26.82427 242 VAL A N 1
ATOM 5632 C CA . VAL B 1 242 ? 68.77800 -20.63789 -26.35247 1.000 26.90586 242 VAL A CA 1
ATOM 5633 C C . VAL B 1 242 ? 69.11487 -22.07586 -26.71040 1.000 26.70583 242 VAL A C 1
ATOM 5634 O O . VAL B 1 242 ? 69.96511 -22.68915 -26.05233 1.000 25.77414 242 VAL A O 1
ATOM 5638 N N . PRO B 1 243 ? 68.47829 -22.65208 -27.72605 1.000 29.80357 243 PRO A N 1
ATOM 5639 C CA . PRO B 1 243 ? 68.87374 -23.99400 -28.16644 1.000 30.30627 243 PRO A CA 1
ATOM 5640 C C . PRO B 1 243 ? 70.27657 -23.96772 -28.74642 1.000 30.15625 243 PRO A C 1
ATOM 5641 O O . PRO B 1 243 ? 70.73133 -22.95027 -29.27272 1.000 29.43511 243 PRO A O 1
ATOM 5645 N N . SER B 1 244 ? 70.97268 -25.10233 -28.62727 1.000 31.46956 244 SER A N 1
ATOM 5646 C CA . SER B 1 244 ? 72.27219 -25.23737 -29.28113 1.000 35.80429 244 SER A CA 1
ATOM 5647 C C . SER B 1 244 ? 72.17211 -25.17418 -30.80207 1.000 34.86207 244 SER A C 1
ATOM 5648 O O . SER B 1 244 ? 73.16749 -24.85890 -31.45770 1.000 37.93876 244 SER A O 1
ATOM 5651 N N . THR B 1 245 ? 71.01078 -25.46253 -31.38093 1.000 32.60391 245 THR A N 1
ATOM 5652 C CA . THR B 1 245 ? 70.80320 -25.32201 -32.81812 1.000 32.28545 245 THR A CA 1
ATOM 5653 C C . THR B 1 245 ? 69.61451 -24.40261 -33.08108 1.000 28.64554 245 THR A C 1
ATOM 5654 O O . THR B 1 245 ? 68.52267 -24.62100 -32.54656 1.000 28.81661 245 THR A O 1
ATOM 5658 N N . VAL B 1 246 ? 69.82557 -23.37318 -33.89067 1.000 24.83982 246 VAL A N 1
ATOM 5659 C CA . VAL B 1 246 ? 68.71984 -22.61874 -34.45984 1.000 23.67652 246 VAL A CA 1
ATOM 5660 C C . VAL B 1 246 ? 68.75684 -22.84451 -35.96415 1.000 22.59745 246 VAL A C 1
ATOM 5661 O O . VAL B 1 246 ? 69.73750 -23.35202 -36.51227 1.000 23.11330 246 VAL A O 1
ATOM 5665 N N . THR B 1 247 ? 67.65637 -22.50605 -36.63523 1.000 20.58142 247 THR A N 1
ATOM 5666 C CA . THR B 1 247 ? 67.52463 -22.76729 -38.06569 1.000 21.23676 247 THR A CA 1
ATOM 5667 C C . THR B 1 247 ? 67.13255 -21.47490 -38.76050 1.000 20.17084 247 THR A C 1
ATOM 5668 O O . THR B 1 247 ? 66.25163 -20.75220 -38.28372 1.000 21.21570 247 THR A O 1
ATOM 5672 N N . VAL B 1 248 ? 67.79586 -21.16571 -39.86740 1.000 18.02585 248 VAL A N 1
ATOM 5673 C CA . VAL B 1 248 ? 67.47570 -19.95335 -40.60698 1.000 18.87068 248 VAL A CA 1
ATOM 5674 C C . VAL B 1 248 ? 67.12216 -20.32870 -42.04022 1.000 21.74208 248 VAL A C 1
ATOM 5675 O O . VAL B 1 248 ? 67.49666 -21.38567 -42.54428 1.000 20.82618 248 VAL A O 1
ATOM 5679 N N . PHE B 1 249 ? 66.36666 -19.45120 -42.69306 1.000 22.25793 249 PHE A N 1
ATOM 5680 C CA . PHE B 1 249 ? 66.18680 -19.58426 -44.12887 1.000 20.79197 249 PHE A CA 1
ATOM 5681 C C . PHE B 1 249 ? 65.91456 -18.20685 -44.70612 1.000 23.22647 249 PHE A C 1
ATOM 5682 O O . PHE B 1 249 ? 65.45869 -17.29657 -44.00068 1.000 19.00228 249 PHE A O 1
ATOM 5690 N N . GLU B 1 250 ? 66.22647 -18.05858 -45.99248 1.000 21.92105 250 GLU A N 1
ATOM 5691 C CA . GLU B 1 250 ? 65.88865 -16.85937 -46.74200 1.000 22.03422 250 GLU A CA 1
ATOM 5692 C C . GLU B 1 250 ? 65.43176 -17.29400 -48.12328 1.000 24.19501 250 GLU A C 1
ATOM 5693 O O . GLU B 1 250 ? 65.97340 -18.24766 -48.68700 1.000 23.69231 250 GLU A O 1
ATOM 5699 N N . THR B 1 251 ? 64.42344 -16.61534 -48.65982 1.000 22.32110 251 THR A N 1
ATOM 5700 C CA . THR B 1 251 ? 63.95569 -16.93210 -50.00146 1.000 24.72402 251 THR A CA 1
ATOM 5701 C C . THR B 1 251 ? 63.49919 -15.63251 -50.65262 1.000 24.51083 251 THR A C 1
ATOM 5702 O O . THR B 1 251 ? 62.97212 -14.74667 -49.97333 1.000 23.47387 251 THR A O 1
ATOM 5706 N N . VAL B 1 252 ? 63.75607 -15.49718 -51.95133 1.000 21.93684 252 VAL A N 1
ATOM 5707 C CA . VAL B 1 252 ? 63.46618 -14.26668 -52.68497 1.000 23.09487 252 VAL A CA 1
ATOM 5708 C C . VAL B 1 252 ? 62.47237 -14.59523 -53.78637 1.000 24.70559 252 VAL A C 1
ATOM 5709 O O . VAL B 1 252 ? 62.74743 -15.44824 -54.63424 1.000 21.10779 252 VAL A O 1
ATOM 5713 N N . ARG B 1 253 ? 61.33090 -13.91221 -53.78141 1.000 20.79723 253 ARG A N 1
ATOM 5714 C CA . ARG B 1 253 ? 60.28626 -14.14337 -54.76329 1.000 24.35029 253 ARG A CA 1
ATOM 5715 C C . ARG B 1 253 ?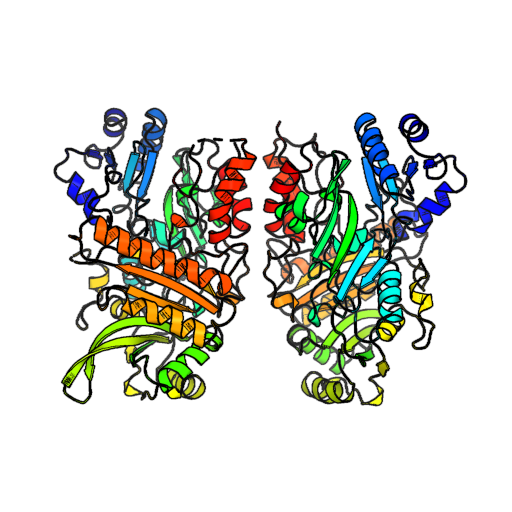 59.98274 -12.85536 -55.51705 1.000 22.96328 253 ARG A C 1
ATOM 5716 O O . ARG B 1 253 ? 60.30656 -11.74951 -55.06963 1.000 21.56574 253 ARG A O 1
ATOM 5724 N N . MET B 1 254 ? 59.34477 -13.01556 -56.66627 1.000 25.38989 254 MET A N 1
ATOM 5725 C CA . MET B 1 254 ? 58.79796 -11.88352 -57.39751 1.000 25.75835 254 MET A CA 1
ATOM 5726 C C . MET B 1 254 ? 57.43786 -11.50302 -56.83528 1.000 26.08734 254 MET A C 1
ATOM 5727 O O . MET B 1 254 ? 56.61539 -12.37174 -56.53345 1.000 25.91100 254 MET A O 1
ATOM 5732 N N . TRP B 1 255 ? 57.19070 -10.19522 -56.70980 1.000 22.83432 255 TRP A N 1
ATOM 5733 C CA . TRP B 1 255 ? 55.89441 -9.74836 -56.21068 1.000 23.88971 255 TRP A CA 1
ATOM 5734 C C . TRP B 1 255 ? 54.79654 -9.94769 -57.24837 1.000 27.24800 255 TRP A C 1
ATOM 5735 O O . TRP B 1 255 ? 53.64692 -10.22787 -56.88675 1.000 25.20039 255 TRP A O 1
ATOM 5746 N N . GLU B 1 256 ? 55.12527 -9.81720 -58.53492 1.000 26.55318 256 GLU A N 1
ATOM 5747 C CA . GLU B 1 256 ? 54.17505 -10.10732 -59.61165 1.000 30.56945 256 GLU A CA 1
ATOM 5748 C C . GLU B 1 256 ? 54.10693 -11.62531 -59.78849 1.000 32.81709 256 GLU A C 1
ATOM 5749 O O . GLU B 1 256 ? 54.59810 -12.20510 -60.75643 1.000 34.88313 256 GLU A O 1
ATOM 5755 N N . ASP B 1 257 ? 53.51579 -12.26873 -58.79098 1.000 29.15086 257 ASP A N 1
ATOM 5756 C CA . ASP B 1 257 ? 53.47643 -13.72300 -58.68318 1.000 25.23460 257 ASP A CA 1
ATOM 5757 C C . ASP B 1 257 ? 52.33154 -14.01641 -57.73598 1.000 24.83719 257 ASP A C 1
ATOM 5758 O O . ASP B 1 257 ? 52.34300 -13.54687 -56.59385 1.000 25.05300 257 ASP A O 1
ATOM 5763 N N . ASN B 1 258 ? 51.33130 -14.74889 -58.22137 1.000 24.98984 258 ASN A N 1
ATOM 5764 C CA . ASN B 1 258 ? 50.11942 -14.94135 -57.44024 1.000 24.77139 258 ASN A CA 1
ATOM 5765 C C . ASN B 1 258 ? 50.40380 -15.71021 -56.15811 1.000 22.96065 258 ASN A C 1
ATOM 5766 O O . ASN B 1 258 ? 49.78504 -15.44368 -55.12572 1.000 21.34993 258 ASN A O 1
ATOM 5771 N N . VAL B 1 259 ? 51.34796 -16.65365 -56.20076 1.000 22.49217 259 VAL A N 1
ATOM 5772 C CA . VAL B 1 259 ? 51.73417 -17.37168 -54.98588 1.000 23.55809 259 VAL A CA 1
ATOM 5773 C C . VAL B 1 259 ? 52.30654 -16.40020 -53.95756 1.000 21.91315 259 VAL A C 1
ATOM 5774 O O . VAL B 1 259 ? 51.92542 -16.41661 -52.78186 1.000 20.63932 259 VAL A O 1
ATOM 5778 N N . THR B 1 260 ? 53.21480 -15.52243 -54.39337 1.000 21.35782 260 THR A N 1
ATOM 5779 C CA . THR B 1 260 ? 53.77771 -14.52865 -53.48206 1.000 21.39730 260 THR A CA 1
ATOM 5780 C C . THR B 1 260 ? 52.69159 -13.65114 -52.86781 1.000 20.40771 260 THR A C 1
ATOM 5781 O O . THR B 1 260 ? 52.70038 -13.39543 -51.65323 1.000 20.73933 260 THR A O 1
ATOM 5785 N N . LYS B 1 261 ? 51.74612 -13.17771 -53.68663 1.000 21.85262 261 LYS A N 1
ATOM 5786 C CA . LYS B 1 261 ? 50.71283 -12.27940 -53.16798 1.000 22.00790 261 LYS A CA 1
ATOM 5787 C C . LYS B 1 261 ? 49.81387 -12.99387 -52.16392 1.000 19.89975 261 LYS A C 1
ATOM 5788 O O . LYS B 1 261 ? 49.39291 -12.40110 -51.16840 1.000 19.23389 261 LYS A O 1
ATOM 5794 N N . LYS B 1 262 ? 49.52381 -14.27205 -52.39925 1.000 21.53153 262 LYS A N 1
ATOM 5795 C CA . LYS B 1 262 ? 48.72765 -15.03851 -51.44039 1.000 23.58441 262 LYS A CA 1
ATOM 5796 C C . LYS B 1 262 ? 49.48358 -15.25710 -50.13467 1.000 20.62616 262 LYS A C 1
ATOM 5797 O O . LYS B 1 262 ? 48.91266 -15.11896 -49.04310 1.000 20.93935 262 LYS A O 1
ATOM 5803 N N . PHE B 1 263 ? 50.76801 -15.62159 -50.22700 1.000 18.34430 263 PHE A N 1
ATOM 5804 C CA . PHE B 1 263 ? 51.57132 -15.78377 -49.02037 1.000 17.86004 263 PHE A CA 1
ATOM 5805 C C . PHE B 1 263 ? 51.58874 -14.49934 -48.20202 1.000 18.17060 263 PHE A C 1
ATOM 5806 O O . PHE B 1 263 ? 51.42727 -14.53204 -46.97655 1.000 19.25494 263 PHE A O 1
ATOM 5814 N N . VAL B 1 264 ? 51.77099 -13.35454 -48.86193 1.000 19.34179 264 VAL A N 1
ATOM 5815 C CA . VAL B 1 264 ? 51.84612 -12.09132 -48.12913 1.000 17.77582 264 VAL A CA 1
ATOM 5816 C C . VAL B 1 264 ? 50.50825 -11.78687 -47.46778 1.000 19.29968 264 VAL A C 1
ATOM 5817 O O . VAL B 1 264 ? 50.45843 -11.37281 -46.30289 1.000 16.58357 264 VAL A O 1
ATOM 5821 N N . HIS B 1 265 ? 49.40750 -12.00656 -48.19409 1.000 20.39718 265 HIS A N 1
ATOM 5822 C CA . HIS B 1 265 ? 48.06979 -11.88463 -47.61494 1.000 21.62365 265 HIS A CA 1
ATOM 5823 C C . HIS B 1 265 ? 47.96462 -12.67926 -46.32275 1.000 22.36584 265 HIS A C 1
ATOM 5824 O O . HIS B 1 265 ? 47.43614 -12.19213 -45.32077 1.000 21.08674 265 HIS A O 1
ATOM 5831 N N . ARG B 1 266 ? 48.46839 -13.91812 -46.33546 1.000 20.96567 266 ARG A N 1
ATOM 5832 C CA . ARG B 1 266 ? 48.37729 -14.77748 -45.16169 1.000 21.72103 266 ARG A CA 1
ATOM 5833 C C . ARG B 1 266 ? 49.39998 -14.38386 -44.10249 1.000 21.47626 266 ARG A C 1
ATOM 5834 O O . ARG B 1 266 ? 49.10314 -14.45140 -42.90429 1.000 19.79185 266 ARG A O 1
ATOM 5842 N N . TYR B 1 267 ? 50.60334 -13.96049 -44.52642 1.000 17.63633 267 TYR A N 1
ATOM 5843 C CA . TYR B 1 267 ? 51.59920 -13.44171 -43.58288 1.000 17.02836 267 TYR A CA 1
ATOM 5844 C C . TYR B 1 267 ? 51.02950 -12.33159 -42.70650 1.000 16.85992 267 TYR A C 1
ATOM 5845 O O . TYR B 1 267 ? 51.28110 -12.28854 -41.49633 1.000 14.39383 267 TYR A O 1
ATOM 5854 N N . GLN B 1 268 ? 50.30307 -11.38951 -43.30903 1.000 16.23089 268 GLN A N 1
ATOM 5855 C CA . GLN B 1 268 ? 49.73946 -10.29147 -42.52587 1.000 17.01783 268 GLN A CA 1
ATOM 5856 C C . GLN B 1 268 ? 48.89122 -10.79564 -41.36693 1.000 17.94952 268 GLN A C 1
ATOM 5857 O O . GLN B 1 268 ? 48.78407 -10.11857 -40.33811 1.000 17.24417 268 GLN A O 1
ATOM 5863 N N . ARG B 1 269 ? 48.26635 -11.96334 -41.52501 1.000 18.92595 269 ARG A N 1
ATOM 5864 C CA . ARG B 1 269 ? 47.33521 -12.48285 -40.53649 1.000 21.65786 269 ARG A CA 1
ATOM 5865 C C . ARG B 1 269 ? 47.93145 -13.56600 -39.65913 1.000 22.97907 269 ARG A C 1
ATOM 5866 O O . ARG B 1 269 ? 47.37024 -13.84886 -38.59562 1.000 26.29526 269 ARG A O 1
ATOM 5874 N N . ARG B 1 270 ? 49.05120 -14.16714 -40.06797 1.000 20.57352 270 ARG A N 1
ATOM 5875 C CA . ARG B 1 270 ? 49.66873 -15.26286 -39.32891 1.000 21.08674 270 ARG A CA 1
ATOM 5876 C C . ARG B 1 270 ? 50.99289 -14.90924 -38.66858 1.000 20.07346 270 ARG A C 1
ATOM 5877 O O . ARG B 1 270 ? 51.33186 -15.52281 -37.65567 1.000 18.47853 270 ARG A O 1
ATOM 5885 N N . ALA B 1 271 ? 51.75375 -13.95146 -39.21643 1.000 16.53883 271 ALA A N 1
ATOM 5886 C CA . ALA B 1 271 ? 53.14113 -13.76576 -38.77826 1.000 17.54421 271 ALA A CA 1
ATOM 5887 C C . ALA B 1 271 ? 53.24264 -13.43893 -37.29006 1.000 16.85728 271 ALA A C 1
ATOM 5888 O O . ALA B 1 271 ? 54.22251 -13.82282 -36.63156 1.000 16.60462 271 ALA A O 1
ATOM 5890 N N . SER B 1 272 ? 52.25759 -12.73100 -36.74378 1.000 15.70188 272 SER A N 1
ATOM 5891 C CA . SER B 1 272 ? 52.26486 -12.42412 -35.32050 1.000 18.24429 272 SER A CA 1
ATOM 5892 C C . SER B 1 272 ? 51.58104 -13.49715 -34.47910 1.000 21.53416 272 SER A C 1
ATOM 5893 O O . SER B 1 272 ? 51.64765 -13.41905 -33.25040 1.000 19.69973 272 SER A O 1
ATOM 5896 N N . ASN B 1 273 ? 50.96834 -14.51300 -35.10914 1.000 17.76002 273 ASN A N 1
ATOM 5897 C CA . ASN B 1 273 ? 50.19719 -15.52810 -34.40505 1.000 21.34203 273 ASN A CA 1
ATOM 5898 C C . ASN B 1 273 ? 50.81020 -16.91713 -34.43189 1.000 20.17347 273 ASN A C 1
ATOM 5899 O O . ASN B 1 273 ? 50.39196 -17.76198 -33.63758 1.000 22.17108 273 ASN A O 1
ATOM 5904 N N . ILE B 1 274 ? 51.76748 -17.18085 -35.32256 1.000 19.68394 274 ILE A N 1
ATOM 5905 C CA . ILE B 1 274 ? 52.42320 -18.48397 -35.41245 1.000 19.46023 274 ILE A CA 1
ATOM 5906 C C . ILE B 1 274 ? 53.25157 -18.72752 -34.15952 1.000 19.02333 274 ILE A C 1
ATOM 5907 O O . ILE B 1 274 ? 53.51780 -17.79827 -33.38823 1.000 21.33150 274 ILE A O 1
ATOM 5912 N N . ASP B 1 275 ? 53.65028 -19.98410 -33.96684 1.000 18.46537 275 ASP A N 1
ATOM 5913 C CA . ASP B 1 275 ? 54.61079 -20.44044 -32.96724 1.000 22.63956 275 ASP A CA 1
ATOM 5914 C C . ASP B 1 275 ? 55.61563 -19.34553 -32.63306 1.000 21.63680 275 ASP A C 1
ATOM 5915 O O . ASP B 1 275 ? 56.32499 -18.86950 -33.52176 1.000 20.39718 275 ASP A O 1
ATOM 5920 N N . LYS B 1 276 ? 55.69303 -18.94607 -31.36328 1.000 21.06568 276 LYS A N 1
ATOM 5921 C CA . LYS B 1 276 ? 56.55887 -17.82950 -30.99109 1.000 22.96854 276 LYS A CA 1
ATOM 5922 C C . LYS B 1 276 ? 58.04617 -18.12298 -31.20786 1.000 20.74722 276 LYS A C 1
ATOM 5923 O O . LYS B 1 276 ? 58.85615 -17.19093 -31.14016 1.000 21.12622 276 LYS A O 1
ATOM 5929 N N . ASP B 1 277 ? 58.42179 -19.37501 -31.48013 1.000 18.55749 277 ASP A N 1
ATOM 5930 C CA . ASP B 1 277 ? 59.79757 -19.70553 -31.83394 1.000 23.20541 277 ASP A CA 1
ATOM 5931 C C . ASP B 1 277 ? 60.16964 -19.30847 -33.26248 1.000 21.27360 277 ASP A C 1
ATOM 5932 O O . ASP B 1 277 ? 61.35326 -19.37238 -33.60470 1.000 21.57101 277 ASP A O 1
ATOM 5937 N N . LEU B 1 278 ? 59.21042 -18.93734 -34.10893 1.000 17.60737 278 LEU A N 1
ATOM 5938 C CA . LEU B 1 278 ? 59.48194 -18.64008 -35.51384 1.000 18.58644 278 LEU A CA 1
ATOM 5939 C C . LEU B 1 278 ? 59.21574 -17.16708 -35.78366 1.000 18.99175 278 LEU A C 1
ATOM 5940 O O . LEU B 1 278 ? 58.08218 -16.69870 -35.61366 1.000 17.77582 278 LEU A O 1
ATOM 5945 N N . THR B 1 279 ? 60.25032 -16.44361 -36.21924 1.000 16.61515 279 THR A N 1
ATOM 5946 C CA . THR B 1 279 ? 60.11019 -15.05187 -36.63020 1.000 17.68896 279 THR A CA 1
ATOM 5947 C C . THR B 1 279 ? 60.51152 -14.90811 -38.08867 1.000 16.53356 279 THR A C 1
ATOM 5948 O O . THR B 1 279 ? 61.61165 -15.31741 -38.47649 1.000 17.62580 279 THR A O 1
ATOM 5952 N N . ILE B 1 280 ? 59.61567 -14.33077 -38.88731 1.000 15.35184 280 ILE A N 1
ATOM 5953 C CA . ILE B 1 280 ? 59.80349 -14.15547 -40.32582 1.000 16.86255 280 ILE A CA 1
ATOM 5954 C C . ILE B 1 280 ? 59.68511 -12.66877 -40.63903 1.000 15.48344 280 ILE A C 1
ATOM 5955 O O . ILE B 1 280 ? 58.65215 -12.05475 -40.33943 1.000 15.39921 280 ILE A O 1
ATOM 5960 N N . PHE B 1 281 ? 60.73478 -12.09324 -41.23569 1.000 15.08865 281 PHE A N 1
ATOM 5961 C CA . PHE B 1 281 ? 60.70918 -10.72642 -41.75615 1.000 15.31499 281 PHE A CA 1
ATOM 5962 C C . PHE B 1 281 ? 60.34581 -10.73013 -43.23583 1.000 17.47052 281 PHE A C 1
ATOM 5963 O O . PHE B 1 281 ? 60.69313 -11.65612 -43.98016 1.000 16.06772 281 PHE A O 1
ATOM 5971 N N . LEU B 1 282 ? 59.70898 -9.64448 -43.66996 1.000 16.35196 282 LEU A N 1
ATOM 5972 C CA . LEU B 1 282 ? 59.44698 -9.38137 -45.08099 1.000 19.66815 282 LEU A CA 1
ATOM 5973 C C . LEU B 1 282 ? 60.09960 -8.07041 -45.50433 1.000 20.56036 282 LEU A C 1
ATOM 5974 O O . LEU B 1 282 ? 60.00203 -7.06494 -44.79540 1.000 20.00240 282 LEU A O 1
ATOM 5979 N N . GLY B 1 283 ? 60.72651 -8.07637 -46.67496 1.000 22.33952 283 GLY A N 1
ATOM 5980 C CA . GLY B 1 283 ? 61.23604 -6.85683 -47.27110 1.000 19.71815 283 GLY A CA 1
ATOM 5981 C C . GLY B 1 283 ? 60.85265 -6.77351 -48.73487 1.000 19.41549 283 GLY A C 1
ATOM 5982 O O . GLY B 1 283 ? 60.70102 -7.78861 -49.41882 1.000 20.73670 283 GLY A O 1
ATOM 5983 N N . PHE B 1 284 ? 60.69517 -5.53441 -49.21597 1.000 17.49683 284 PHE A N 1
ATOM 5984 C CA . PHE B 1 284 ? 60.32808 -5.26207 -50.60595 1.000 18.09427 284 PHE A CA 1
ATOM 5985 C C . PHE B 1 284 ? 61.23172 -4.18196 -51.18443 1.000 20.78933 284 PHE A C 1
ATOM 5986 O O . PHE B 1 284 ? 61.47835 -3.14961 -50.54180 1.000 15.71504 284 PHE A O 1
ATOM 5994 N N . ARG B 1 285 ? 61.70898 -4.41879 -52.40570 1.000 18.54959 285 ARG A N 1
ATOM 5995 C CA . ARG B 1 285 ? 62.46769 -3.42148 -53.14908 1.000 22.40269 285 ARG A CA 1
ATOM 5996 C C . ARG B 1 285 ? 62.31297 -3.74178 -54.62902 1.000 23.85286 285 ARG A C 1
ATOM 5997 O O . ARG B 1 285 ? 61.83562 -4.81793 -54.99867 1.000 20.83145 285 ARG A O 1
ATOM 6005 N N . THR B 1 286 ? 62.71227 -2.79609 -55.47555 1.000 21.61312 286 THR A N 1
ATOM 6006 C CA . THR B 1 286 ? 62.77269 -3.10700 -56.89441 1.000 25.86363 286 THR A CA 1
ATOM 6007 C C . THR B 1 286 ? 64.15087 -3.64862 -57.24386 1.000 26.05049 286 THR A C 1
ATOM 6008 O O . THR B 1 286 ? 65.12816 -3.46200 -56.51683 1.000 25.94258 286 THR A O 1
ATOM 6012 N N . THR B 1 287 ? 64.20974 -4.36312 -58.36049 1.000 27.67963 287 THR A N 1
ATOM 6013 C CA . THR B 1 287 ? 65.47425 -4.89552 -58.83529 1.000 30.00623 287 THR A CA 1
ATOM 6014 C C . THR B 1 287 ? 65.44879 -4.91663 -60.35628 1.000 31.91172 287 THR A C 1
ATOM 6015 O O . THR B 1 287 ? 64.38382 -4.88838 -60.97959 1.000 29.62460 287 THR A O 1
ATOM 6019 N N . ASN B 1 288 ? 66.64468 -4.95223 -60.93999 1.000 31.59326 288 ASN A N 1
ATOM 6020 C CA . ASN B 1 288 ? 66.82717 -4.99439 -62.38493 1.000 34.95419 288 ASN A CA 1
ATOM 6021 C C . ASN B 1 288 ? 66.88620 -6.45118 -62.83667 1.000 39.17575 288 ASN A C 1
ATOM 6022 O O . ASN B 1 288 ? 67.81457 -7.17623 -62.46883 1.000 38.42829 288 ASN A O 1
ATOM 6027 N N . THR B 1 289 ? 65.90842 -6.88135 -63.63561 1.000 38.00192 289 THR A N 1
ATOM 6028 C CA . THR B 1 289 ? 65.82282 -8.28160 -64.02734 1.000 41.58657 289 THR A CA 1
ATOM 6029 C C . THR B 1 289 ? 65.57907 -8.41649 -65.52762 1.000 40.49433 289 THR A C 1
ATOM 6030 O O . THR B 1 289 ? 65.18294 -7.46916 -66.20898 1.000 40.70225 289 THR A O 1
ATOM 6034 N N . SER B 1 290 ? 65.83506 -9.61911 -66.03457 1.000 41.44181 290 SER A N 1
ATOM 6035 C CA . SER B 1 290 ? 65.58591 -9.96193 -67.42788 1.000 43.77893 290 SER A CA 1
ATOM 6036 C C . SER B 1 290 ? 64.29818 -10.76616 -67.52213 1.000 45.12646 290 SER A C 1
ATOM 6037 O O . SER B 1 290 ? 64.08890 -11.69789 -66.73731 1.000 47.00037 290 SER A O 1
ATOM 6040 N N . ASP B 1 291 ? 63.44238 -10.41393 -68.47895 1.000 40.64171 291 ASP A N 1
ATOM 6041 C CA . ASP B 1 291 ? 62.19322 -11.14096 -68.66034 1.000 41.89186 291 ASP A CA 1
ATOM 6042 C C . ASP B 1 291 ? 62.46256 -12.38905 -69.50892 1.000 40.77068 291 ASP A C 1
ATOM 6043 O O . ASP B 1 291 ? 63.61031 -12.73248 -69.80207 1.000 41.76290 291 ASP A O 1
ATOM 6048 N N . GLU B 1 292 ? 61.40317 -13.09787 -69.90289 1.000 42.20769 292 GLU A N 1
ATOM 6049 C CA . GLU B 1 292 ? 61.57739 -14.36369 -70.60969 1.000 42.97884 292 GLU A CA 1
ATOM 6050 C C . GLU B 1 292 ? 62.20407 -14.19210 -71.98675 1.000 44.61324 292 GLU A C 1
ATOM 6051 O O . GLU B 1 292 ? 62.78672 -15.14831 -72.51061 1.000 46.80561 292 GLU A O 1
ATOM 6057 N N . GLN B 1 293 ? 62.10974 -13.00650 -72.58119 1.000 43.29203 293 GLN A N 1
ATOM 6058 C CA . GLN B 1 293 ? 62.69807 -12.75384 -73.88883 1.000 43.65787 293 GLN A CA 1
ATOM 6059 C C . GLN B 1 293 ? 64.05655 -12.07007 -73.80852 1.000 45.91866 293 GLN A C 1
ATOM 6060 O O . GLN B 1 293 ? 64.64881 -11.76854 -74.85309 1.000 44.84485 293 GLN A O 1
ATOM 6066 N N . GLY B 1 294 ? 64.55801 -11.80716 -72.60138 1.000 43.94211 294 GLY A N 1
ATOM 6067 C CA . GLY B 1 294 ? 65.84012 -11.15719 -72.42625 1.000 41.81291 294 GLY A CA 1
ATOM 6068 C C . GLY B 1 294 ? 65.79792 -9.64775 -72.31234 1.000 41.99451 294 GLY A C 1
ATOM 6069 O O . GLY B 1 294 ? 66.85906 -9.02590 -72.19534 1.000 44.48428 294 GLY A O 1
ATOM 6070 N N . ASN B 1 295 ? 64.61803 -9.03618 -72.34172 1.000 39.04152 295 ASN A N 1
ATOM 6071 C CA . ASN B 1 295 ? 64.51325 -7.59231 -72.19766 1.000 40.21272 295 ASN A CA 1
ATOM 6072 C C . ASN B 1 295 ? 64.65715 -7.20355 -70.73333 1.000 42.63669 295 ASN A C 1
ATOM 6073 O O . ASN B 1 295 ? 63.98097 -7.76721 -69.86627 1.000 40.89438 295 ASN A O 1
ATOM 6078 N N . SER B 1 296 ? 65.52613 -6.22969 -70.46487 1.000 42.60248 296 SER A N 1
ATOM 6079 C CA . SER B 1 296 ? 65.65193 -5.67676 -69.12538 1.000 41.41549 296 SER A CA 1
ATOM 6080 C C . SER B 1 296 ? 64.28924 -5.24815 -68.59769 1.000 41.44707 296 SER A C 1
ATOM 6081 O O . SER B 1 296 ? 63.54289 -4.53717 -69.27736 1.000 41.57867 296 SER A O 1
ATOM 6084 N N . LYS B 1 297 ? 63.96113 -5.69293 -67.38723 1.000 38.21774 297 LYS A N 1
ATOM 6085 C CA . LYS B 1 297 ? 62.71184 -5.32180 -66.74140 1.000 38.93625 297 LYS A CA 1
ATOM 6086 C C . LYS B 1 297 ? 62.97776 -4.92571 -65.29605 1.000 39.21786 297 LYS A C 1
ATOM 6087 O O . LYS B 1 297 ? 63.88628 -5.45441 -64.64620 1.000 38.30196 297 LYS A O 1
ATOM 6093 N N . ILE B 1 298 ? 62.17558 -3.98616 -64.79762 1.000 34.46729 298 ILE A N 1
ATOM 6094 C CA . ILE B 1 298 ? 62.21491 -3.58548 -63.39717 1.000 34.64363 298 ILE A CA 1
ATOM 6095 C C . ILE B 1 298 ? 61.04914 -4.24268 -62.67763 1.000 32.41441 298 ILE A C 1
ATOM 6096 O O . ILE B 1 298 ? 59.89589 -4.10735 -63.10079 1.000 32.57496 298 ILE A O 1
ATOM 6101 N N . GLN B 1 299 ? 61.33082 -4.94787 -61.58524 1.000 31.54326 299 GLN A N 1
ATOM 6102 C CA . GLN B 1 299 ? 60.23994 -5.58431 -60.86551 1.000 31.02477 299 GLN A CA 1
ATOM 6103 C C . GLN B 1 299 ? 60.47455 -5.52821 -59.36667 1.000 27.03219 299 GLN A C 1
ATOM 6104 O O . GLN B 1 299 ? 61.61411 -5.47331 -58.88974 1.000 27.11904 299 GLN A O 1
ATOM 6110 N N . ILE B 1 300 ? 59.36872 -5.53357 -58.63262 1.000 25.30040 300 ILE A N 1
ATOM 6111 C CA . ILE B 1 300 ? 59.41629 -5.63756 -57.18320 1.000 24.91088 300 ILE A CA 1
ATOM 6112 C C . ILE B 1 300 ? 59.72119 -7.07992 -56.81149 1.000 25.75046 300 ILE A C 1
ATOM 6113 O O . ILE B 1 300 ? 59.09107 -8.01709 -57.32907 1.000 23.39754 300 ILE A O 1
ATOM 6118 N N . ILE B 1 301 ? 60.70563 -7.26363 -55.93492 1.000 21.57101 301 ILE A N 1
ATOM 6119 C CA . ILE B 1 301 ? 60.98272 -8.56545 -55.35081 1.000 23.78443 301 ILE A CA 1
ATOM 6120 C C . ILE B 1 301 ? 60.58056 -8.53158 -53.88557 1.000 22.91854 301 ILE A C 1
ATOM 6121 O O . ILE B 1 301 ? 60.51336 -7.47392 -53.24954 1.000 18.98122 301 ILE A O 1
ATOM 6126 N N . THR B 1 302 ? 60.31234 -9.72271 -53.35711 1.000 21.78156 302 THR A N 1
ATOM 6127 C CA . THR B 1 302 ? 59.87345 -9.94081 -51.98561 1.000 21.24202 302 THR A CA 1
ATOM 6128 C C . THR B 1 302 ? 60.92306 -10.80015 -51.30438 1.000 21.86841 302 THR A C 1
ATOM 6129 O O . THR B 1 302 ? 61.17155 -11.93190 -51.73555 1.000 20.49456 302 THR A O 1
ATOM 6133 N N . ILE B 1 303 ? 61.55373 -10.25572 -50.26644 1.000 20.97357 303 ILE A N 1
ATOM 6134 C CA . ILE B 1 303 ? 62.61472 -10.93886 -49.54187 1.000 19.32863 303 ILE A CA 1
ATOM 6135 C C . ILE B 1 303 ? 62.01893 -11.46590 -48.24561 1.000 20.68406 303 ILE A C 1
ATOM 6136 O O . ILE B 1 303 ? 61.44940 -10.70309 -47.45708 1.000 18.08901 303 ILE A O 1
ATOM 6141 N N . ILE B 1 304 ? 62.14887 -12.76970 -48.02929 1.000 19.73921 304 ILE A N 1
ATOM 6142 C CA . ILE B 1 304 ? 61.58149 -13.45400 -46.87620 1.000 20.04714 304 ILE A CA 1
ATOM 6143 C C . ILE B 1 304 ? 62.74973 -14.06396 -46.11997 1.000 20.30507 304 ILE A C 1
ATOM 6144 O O . ILE B 1 304 ? 63.47051 -14.90085 -46.67234 1.000 20.42087 304 ILE A O 1
ATOM 6149 N N . SER B 1 305 ? 62.96959 -13.62075 -44.88086 1.000 17.86793 305 SER A N 1
ATOM 6150 C CA . SER B 1 305 ? 64.04875 -14.16885 -44.06668 1.000 19.58130 305 SER A CA 1
ATOM 6151 C C . SER B 1 305 ? 63.50363 -14.55105 -42.69872 1.000 19.52603 305 SER A C 1
ATOM 6152 O O . SER B 1 305 ? 62.55128 -13.93983 -42.20023 1.000 18.49959 305 SER A O 1
ATOM 6155 N N . ALA B 1 306 ? 64.12146 -15.55996 -42.08150 1.000 18.84700 306 ALA A N 1
ATOM 6156 C CA . ALA B 1 306 ? 63.53028 -16.12511 -40.88069 1.000 19.05228 306 ALA A CA 1
ATOM 6157 C C . ALA B 1 306 ? 64.58331 -16.73740 -39.97246 1.000 20.25769 306 ALA A C 1
ATOM 6158 O O . ALA B 1 306 ? 65.62028 -17.22571 -40.42397 1.000 17.62843 306 ALA A O 1
ATOM 6160 N N . THR B 1 307 ? 64.28860 -16.71198 -38.68293 1.000 19.15230 307 THR A N 1
ATOM 6161 C CA . THR B 1 307 ? 65.00260 -17.50859 -37.70226 1.000 19.43654 307 THR A CA 1
ATOM 6162 C C . THR B 1 307 ? 63.99777 -18.36471 -36.94846 1.000 20.55246 307 THR A C 1
ATOM 6163 O O . THR B 1 307 ? 62.91527 -17.89502 -36.57797 1.000 19.08124 307 THR A O 1
ATOM 6167 N N . PHE B 1 308 ? 64.36882 -19.61637 -36.72489 1.000 17.60737 308 PHE A N 1
ATOM 6168 C CA . PHE B 1 308 ? 63.58163 -20.55039 -35.94131 1.000 21.24992 308 PHE A CA 1
ATOM 6169 C C . PHE B 1 308 ? 64.43038 -21.04312 -34.78231 1.000 20.87619 308 PHE A C 1
ATOM 6170 O O . PHE B 1 308 ? 65.54569 -21.53163 -34.99112 1.000 18.27588 308 PHE A O 1
ATOM 6178 N N . HIS B 1 309 ? 63.88851 -20.93483 -33.57033 1.000 21.37888 309 HIS A N 1
ATOM 6179 C CA . HIS B 1 309 ? 64.60442 -21.33477 -32.35945 1.000 24.04762 309 HIS A CA 1
ATOM 6180 C C . HIS B 1 309 ? 64.35029 -22.81330 -32.09144 1.000 23.21857 309 HIS A C 1
ATOM 6181 O O . HIS B 1 309 ? 63.62715 -23.20619 -31.17555 1.000 27.03745 309 HIS A O 1
ATOM 6188 N N . GLY B 1 310 ? 64.97351 -23.62975 -32.93667 1.000 22.67640 310 GLY A N 1
ATOM 6189 C CA . GLY B 1 310 ? 64.78188 -25.06169 -32.90669 1.000 22.80273 310 GLY A CA 1
ATOM 6190 C C . GLY B 1 310 ? 65.43155 -25.69869 -34.11921 1.000 24.79508 310 GLY A C 1
ATOM 6191 O O . GLY B 1 310 ? 66.08879 -25.02976 -34.92403 1.000 23.88444 310 GLY A O 1
ATOM 6192 N N . SER B 1 311 ? 65.22256 -26.99859 -34.24326 1.000 24.95036 311 SER A N 1
ATOM 6193 C CA . SER B 1 311 ? 65.89753 -27.75156 -35.28610 1.000 26.68478 311 SER A CA 1
ATOM 6194 C C . SER B 1 311 ? 65.12605 -27.72456 -36.60305 1.000 24.96878 311 SER A C 1
ATOM 6195 O O . SER B 1 311 ? 63.93331 -27.41038 -36.66307 1.000 21.48679 311 SER A O 1
ATOM 6198 N N . ARG B 1 312 ? 65.83967 -28.10529 -37.66317 1.000 26.83216 312 ARG A N 1
ATOM 6199 C CA . ARG B 1 312 ? 65.25027 -28.17880 -38.99300 1.000 27.54014 312 ARG A CA 1
ATOM 6200 C C . ARG B 1 312 ? 64.14523 -29.22870 -39.05514 1.000 26.88480 312 ARG A C 1
ATOM 6201 O O . ARG B 1 312 ? 63.11262 -29.02044 -39.70392 1.000 23.42649 312 ARG A O 1
ATOM 6209 N N . ASP B 1 313 ? 64.34740 -30.36461 -38.38638 1.000 26.27157 313 ASP A N 1
ATOM 6210 C CA . ASP B 1 313 ? 63.32453 -31.40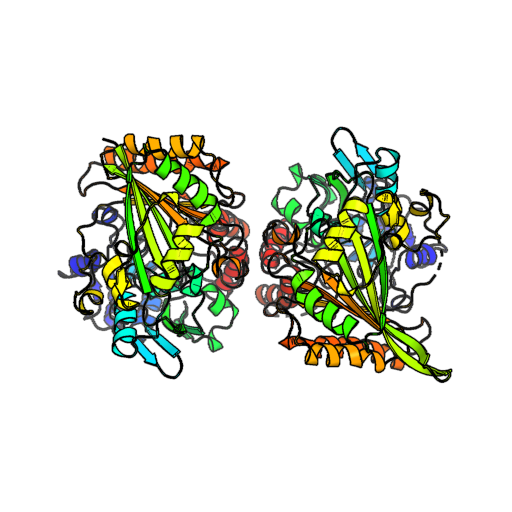157 -38.35055 1.000 28.88767 313 ASP A CA 1
ATOM 6211 C C . ASP B 1 313 ? 62.04296 -30.89748 -37.70286 1.000 25.18986 313 ASP A C 1
ATOM 6212 O O . ASP B 1 313 ? 60.96215 -31.41408 -37.98279 1.000 22.82642 313 ASP A O 1
ATOM 6217 N N . ARG B 1 314 ? 62.13337 -29.89846 -36.83441 1.000 25.51095 314 ARG A N 1
ATOM 6218 C CA . ARG B 1 314 ? 60.92175 -29.31228 -36.27618 1.000 22.86590 314 ARG A CA 1
ATOM 6219 C C . ARG B 1 314 ? 60.37812 -28.18582 -37.14773 1.000 23.34754 314 ARG A C 1
ATOM 6220 O O . ARG B 1 314 ? 59.16074 -27.97065 -37.18990 1.000 23.12383 314 ARG A O 1
ATOM 6228 N N . LEU B 1 315 ? 61.24784 -27.45667 -37.84719 1.000 22.66061 315 LEU A N 1
ATOM 6229 C CA . LEU B 1 315 ? 60.76718 -26.34069 -38.65559 1.000 21.86315 315 LEU A CA 1
ATOM 6230 C C . LEU B 1 315 ? 60.03934 -26.82897 -39.90053 1.000 20.16294 315 LEU A C 1
ATOM 6231 O O . LEU B 1 315 ? 59.09653 -26.17830 -40.35468 1.000 19.87607 315 LEU A O 1
ATOM 6236 N N . LEU B 1 316 ? 60.45282 -27.96891 -40.45501 1.000 21.78945 316 LEU A N 1
ATOM 6237 C CA . LEU B 1 316 ? 59.88612 -28.40655 -41.73090 1.000 23.30016 316 LEU A CA 1
ATOM 6238 C C . LEU B 1 316 ? 58.38805 -28.65918 -41.61953 1.000 21.67628 316 LEU A C 1
ATOM 6239 O O . LEU B 1 316 ? 57.62201 -28.03273 -42.37452 1.000 21.47363 316 LEU A O 1
ATOM 6244 N N . PRO B 1 317 ? 57.89711 -29.50350 -40.69265 1.000 22.06054 317 PRO A N 1
ATOM 6245 C CA . PRO B 1 317 ? 56.42955 -29.64238 -40.54642 1.000 22.20529 317 PRO A CA 1
ATOM 6246 C C . PRO B 1 317 ? 55.72245 -28.34524 -40.20293 1.000 21.36835 317 PRO A C 1
ATOM 6247 O O . PRO B 1 317 ? 54.60931 -28.11367 -40.68515 1.000 21.35519 317 PRO A O 1
ATOM 6251 N N . LEU B 1 318 ? 56.34633 -27.48079 -39.39607 1.000 20.58931 318 LEU A N 1
ATOM 6252 C CA . LEU B 1 318 ? 55.72931 -26.20558 -39.06270 1.000 22.01580 318 LEU A CA 1
ATOM 6253 C C . LEU B 1 318 ? 55.52711 -25.34654 -40.31109 1.000 20.95251 318 LEU A C 1
ATOM 6254 O O . LEU B 1 318 ? 54.46133 -24.75071 -40.49707 1.000 19.73395 318 LEU A O 1
ATOM 6259 N N . MET B 1 319 ? 56.53947 -25.27939 -41.18230 1.000 20.50772 319 MET A N 1
ATOM 6260 C CA . MET B 1 319 ? 56.38481 -24.55059 -42.44074 1.000 21.01831 319 MET A CA 1
ATOM 6261 C C . MET B 1 319 ? 55.37160 -25.23137 -43.36043 1.000 20.17084 319 MET A C 1
ATOM 6262 O O . MET B 1 319 ? 54.57598 -24.55343 -44.01747 1.000 20.01556 319 MET A O 1
ATOM 6267 N N . GLN B 1 320 ? 55.36150 -26.57129 -43.40088 1.000 20.97883 320 GLN A N 1
ATOM 6268 C CA . GLN B 1 320 ? 54.38734 -27.24852 -44.25459 1.000 21.71313 320 GLN A CA 1
ATOM 6269 C C . GLN B 1 320 ? 52.96105 -27.10824 -43.72597 1.000 21.61575 320 GLN A C 1
ATOM 6270 O O . GLN B 1 320 ? 52.00760 -27.32950 -44.48127 1.000 22.08949 320 GLN A O 1
ATOM 6276 N N . GLU B 1 321 ? 52.78800 -26.71345 -42.46534 1.000 21.04726 321 GLU A N 1
ATOM 6277 C CA . GLU B 1 321 ? 51.45230 -26.52091 -41.91339 1.000 22.59481 321 GLU A CA 1
ATOM 6278 C C . GLU B 1 321 ? 51.01445 -25.06395 -41.92082 1.000 22.07896 321 GLU A C 1
ATOM 6279 O O . GLU B 1 321 ? 49.81177 -24.79030 -41.89709 1.000 24.50294 321 GLU A O 1
ATOM 6285 N N . GLU B 1 322 ? 51.94972 -24.12428 -41.99869 1.000 20.48403 322 GLU A N 1
ATOM 6286 C CA . GLU B 1 322 ? 51.62620 -22.71217 -41.90680 1.000 20.25243 322 GLU A CA 1
ATOM 6287 C C . GLU B 1 322 ? 51.80069 -21.97553 -43.22377 1.000 21.82367 322 GLU A C 1
ATOM 6288 O O . GLU B 1 322 ? 50.93251 -21.18337 -43.60856 1.000 21.17096 322 GLU A O 1
ATOM 6294 N N . PHE B 1 323 ? 52.92592 -22.18314 -43.90613 1.000 18.82331 323 PHE A N 1
ATOM 6295 C CA . PHE B 1 323 ? 53.19943 -21.53527 -45.18869 1.000 20.01029 323 PHE A CA 1
ATOM 6296 C C . PHE B 1 323 ? 53.68476 -22.56459 -46.20349 1.000 19.68920 323 PHE A C 1
ATOM 6297 O O . PHE B 1 323 ? 54.80099 -22.46328 -46.72287 1.000 19.72868 323 PHE A O 1
ATOM 6305 N N . PRO B 1 324 ? 52.86303 -23.56560 -46.53214 1.000 20.41824 324 PRO A N 1
ATOM 6306 C CA . PRO B 1 324 ? 53.30399 -24.54980 -47.53083 1.000 21.28150 324 PRO A CA 1
ATOM 6307 C C . PRO B 1 324 ? 53.48830 -23.95806 -48.92393 1.000 21.46573 324 PRO A C 1
ATOM 6308 O O . PRO B 1 324 ? 54.24324 -24.52247 -49.72756 1.000 22.04475 324 PRO A O 1
ATOM 6312 N N . GLU B 1 325 ? 52.83178 -22.83710 -49.22615 1.000 21.03147 325 GLU A N 1
ATOM 6313 C CA . GLU B 1 325 ? 52.93896 -22.19968 -50.53458 1.000 21.25781 325 GLU A CA 1
ATOM 6314 C C . GLU B 1 325 ? 54.35527 -21.70557 -50.85932 1.000 21.02094 325 GLU A C 1
ATOM 6315 O O . GLU B 1 325 ? 54.63450 -21.43263 -52.03234 1.000 21.39730 325 GLU A O 1
ATOM 6321 N N . LEU B 1 326 ? 55.25599 -21.59880 -49.87244 1.000 20.47088 326 LEU A N 1
ATOM 6322 C CA . LEU B 1 326 ? 56.61757 -21.13779 -50.15041 1.000 20.29191 326 LEU A CA 1
ATOM 6323 C C . LEU B 1 326 ? 57.40674 -22.12928 -51.00772 1.000 22.85011 326 LEU A C 1
ATOM 6324 O O . LEU B 1 326 ? 58.44067 -21.75733 -51.58341 1.000 21.16306 326 LEU A O 1
ATOM 6329 N N . GLY B 1 327 ? 56.94465 -23.37358 -51.11346 1.000 21.81051 327 GLY A N 1
ATOM 6330 C CA . GLY B 1 327 ? 57.55804 -24.31317 -52.02375 1.000 22.68693 327 GLY A CA 1
ATOM 6331 C C . GLY B 1 327 ? 58.97608 -24.69357 -51.67065 1.000 22.68430 327 GLY A C 1
ATOM 6332 O O . GLY B 1 327 ? 59.75306 -25.04691 -52.56050 1.000 23.26858 327 GLY A O 1
ATOM 6333 N N . LEU B 1 328 ? 59.32794 -24.65511 -50.39242 1.000 22.09739 328 LEU A N 1
ATOM 6334 C CA . LEU B 1 328 ? 60.69331 -24.91655 -49.97933 1.000 22.05001 328 LEU A CA 1
ATOM 6335 C C . LEU B 1 328 ? 60.89714 -26.39019 -49.63250 1.000 22.71851 328 LEU A C 1
ATOM 6336 O O . LEU B 1 328 ? 59.95045 -27.13842 -49.36760 1.000 24.57137 328 LEU A O 1
ATOM 6341 N N . GLY B 1 329 ? 62.16155 -26.80771 -49.66019 1.000 22.96854 329 GLY A N 1
ATOM 6342 C CA . GLY B 1 329 ? 62.55655 -28.13430 -49.24893 1.000 23.58177 329 GLY A CA 1
ATOM 6343 C C . GLY B 1 329 ? 63.33663 -28.05380 -47.94665 1.000 23.07645 329 GLY A C 1
ATOM 6344 O O . GLY B 1 329 ? 63.73244 -26.98366 -47.49377 1.000 22.30794 329 GLY A O 1
ATOM 6345 N N . LYS B 1 330 ? 63.53490 -29.22044 -47.33167 1.000 24.40029 330 LYS A N 1
ATOM 6346 C CA . LYS B 1 330 ? 64.29264 -29.25803 -46.08473 1.000 26.78216 330 LYS A CA 1
ATOM 6347 C C . LYS B 1 330 ? 65.68860 -28.66695 -46.27392 1.000 25.71624 330 LYS A C 1
ATOM 6348 O O . LYS B 1 330 ? 66.21238 -27.98381 -45.38532 1.000 24.32923 330 LYS A O 1
ATOM 6354 N N . GLU B 1 331 ? 66.28900 -28.88888 -47.44374 1.000 24.28712 331 GLU A N 1
ATOM 6355 C CA . GLU B 1 331 ? 67.63023 -28.39225 -47.72307 1.000 26.02417 331 GLU A CA 1
ATOM 6356 C C . GLU B 1 331 ? 67.70298 -26.87001 -47.78192 1.000 26.84269 331 GLU A C 1
ATOM 6357 O O . GLU B 1 331 ? 68.81008 -26.32433 -47.80987 1.000 24.55031 331 GLU A O 1
ATOM 6363 N N . ASP B 1 332 ? 66.56478 -26.16782 -47.79559 1.000 24.82666 332 ASP A N 1
ATOM 6364 C CA . ASP B 1 332 ? 66.57026 -24.71298 -47.76838 1.000 24.22396 332 ASP A CA 1
ATOM 6365 C C . ASP B 1 332 ? 66.66228 -24.15164 -46.36537 1.000 24.26344 332 ASP A C 1
ATOM 6366 O O . ASP B 1 332 ? 66.82145 -22.93614 -46.21258 1.000 23.80285 332 ASP A O 1
ATOM 6371 N N . PHE B 1 333 ? 66.54426 -24.99618 -45.34664 1.000 23.04487 333 PHE A N 1
ATOM 6372 C CA . PHE B 1 333 ? 66.59346 -24.56589 -43.95716 1.000 25.43726 333 PHE A CA 1
ATOM 6373 C C . PHE B 1 333 ? 67.98522 -24.88998 -43.42036 1.000 26.36369 333 PHE A C 1
ATOM 6374 O O . PHE B 1 333 ? 68.43672 -26.03613 -43.50871 1.000 25.09511 333 PHE A O 1
ATOM 6382 N N . LYS B 1 334 ? 68.68467 -23.88048 -42.90709 1.000 23.28437 334 LYS A N 1
ATOM 6383 C CA . LYS B 1 334 ? 70.09781 -24.01939 -42.56770 1.000 25.10827 334 LYS A CA 1
ATOM 6384 C C . LYS B 1 334 ? 70.28198 -23.96760 -41.05330 1.000 25.43200 334 LYS A C 1
ATOM 6385 O O . LYS B 1 334 ? 69.89324 -22.98991 -40.40644 1.000 23.12646 334 LYS A O 1
ATOM 6391 N N . GLU B 1 335 ? 70.88038 -25.01622 -40.49788 1.000 25.85047 335 GLU A N 1
ATOM 6392 C CA . GLU B 1 335 ? 71.07506 -25.14631 -39.05944 1.000 28.22444 335 GLU A CA 1
ATOM 6393 C C . GLU B 1 335 ? 72.44281 -24.61619 -38.65224 1.000 26.51371 335 GLU A C 1
ATOM 6394 O O . GLU B 1 335 ? 73.43428 -24.83347 -39.34642 1.000 22.82905 335 GLU A O 1
ATOM 6400 N N . MET B 1 336 ? 72.48433 -23.91634 -37.52047 1.000 25.23724 336 MET A N 1
ATOM 6401 C CA . MET B 1 336 ? 73.72644 -23.34859 -37.01565 1.000 23.87918 336 MET A CA 1
ATOM 6402 C C . MET B 1 336 ? 73.51903 -22.97709 -35.55084 1.000 27.75333 336 MET A C 1
ATOM 6403 O O . MET B 1 336 ? 72.41005 -23.07092 -35.01760 1.000 24.44767 336 MET A O 1
ATOM 6408 N N . SER B 1 337 ? 74.60137 -22.55097 -34.89940 1.000 23.70284 337 SER A N 1
ATOM 6409 C CA . SER B 1 337 ? 74.46046 -22.10533 -33.52275 1.000 24.90035 337 SER A CA 1
ATOM 6410 C C . SER B 1 337 ? 73.78366 -20.74253 -33.48757 1.000 24.39503 337 SER A C 1
ATOM 6411 O O . SER B 1 337 ? 73.73314 -20.02214 -34.48808 1.000 21.82367 337 SER A O 1
ATOM 6414 N N . TRP B 1 338 ? 73.26518 -20.38605 -32.30846 1.000 25.45832 338 TRP A N 1
ATOM 6415 C CA . TRP B 1 338 ? 72.63948 -19.07523 -32.14870 1.000 24.94510 338 TRP A CA 1
ATOM 6416 C C . TRP B 1 338 ? 73.59734 -17.95284 -32.53501 1.000 23.11067 338 TRP A C 1
ATOM 6417 O O . TRP B 1 338 ? 73.20998 -17.00907 -33.23309 1.000 22.37637 338 TRP A O 1
ATOM 6428 N N . VAL B 1 339 ? 74.85716 -18.03000 -32.08963 1.000 22.75273 339 VAL A N 1
ATOM 6429 C CA . VAL B 1 339 ? 75.77258 -16.93089 -32.39923 1.000 21.87894 339 VAL A CA 1
ATOM 6430 C C . VAL B 1 339 ? 76.15125 -16.94511 -33.88045 1.000 22.05528 339 VAL A C 1
ATOM 6431 O O . VAL B 1 339 ? 76.38017 -15.88992 -34.47626 1.000 20.64195 339 VAL A O 1
ATOM 6435 N N . GLN B 1 340 ? 76.21384 -18.12222 -34.50610 1.000 22.76852 340 GLN A N 1
ATOM 6436 C CA . GLN B 1 340 ? 76.42464 -18.15575 -35.95066 1.000 21.12095 340 GLN A CA 1
ATOM 6437 C C . GLN B 1 340 ? 75.26812 -17.50674 -36.70713 1.000 22.94486 340 GLN A C 1
ATOM 6438 O O . GLN B 1 340 ? 75.48908 -16.87932 -37.75222 1.000 23.18699 340 GLN A O 1
ATOM 6444 N N . SER B 1 341 ? 74.03275 -17.62303 -36.19733 1.000 19.38127 341 SER A N 1
ATOM 6445 C CA . SER B 1 341 ? 72.91106 -16.98513 -36.88221 1.000 18.87068 341 SER A CA 1
ATOM 6446 C C . SER B 1 341 ? 73.01367 -15.46176 -36.82990 1.000 21.73945 341 SER A C 1
ATOM 6447 O O . SER B 1 341 ? 72.56104 -14.78117 -37.76001 1.000 18.33115 341 SER A O 1
ATOM 6450 N N . ILE B 1 342 ? 73.59755 -14.91881 -35.75408 1.000 21.54732 342 ILE A N 1
ATOM 6451 C CA . ILE B 1 342 ? 73.88360 -13.48324 -35.67649 1.000 22.50270 342 ILE A CA 1
ATOM 6452 C C . ILE B 1 342 ? 74.88616 -13.08032 -36.75481 1.000 21.70787 342 ILE A C 1
ATOM 6453 O O . ILE B 1 342 ? 74.67845 -12.11126 -37.49426 1.000 20.38665 342 ILE A O 1
ATOM 6458 N N . VAL B 1 343 ? 76.01056 -13.79929 -36.82457 1.000 20.31823 343 VAL A N 1
ATOM 6459 C CA . VAL B 1 343 ? 77.00084 -13.57777 -37.87967 1.000 23.16857 343 VAL A CA 1
ATOM 6460 C C . VAL B 1 343 ? 76.34071 -13.65441 -39.25644 1.000 24.85824 343 VAL A C 1
ATOM 6461 O O . VAL B 1 343 ? 76.56933 -12.80800 -40.13099 1.000 26.09260 343 VAL A O 1
ATOM 6465 N N . HIS B 1 344 ? 75.50086 -14.67207 -39.45375 1.000 22.93959 344 HIS A N 1
ATOM 6466 C CA . HIS B 1 344 ? 74.82477 -14.88347 -40.73170 1.000 22.97907 344 HIS A CA 1
ATOM 6467 C C . HIS B 1 344 ? 74.02952 -13.65218 -41.16235 1.000 26.58477 344 HIS A C 1
ATOM 6468 O O . HIS B 1 344 ? 74.11931 -13.20844 -42.31361 1.000 27.14273 344 HIS A O 1
ATOM 6475 N N . TYR B 1 345 ? 73.22482 -13.09514 -40.26209 1.000 21.76840 345 TYR A N 1
ATOM 6476 C CA . TYR B 1 345 ? 72.38271 -11.97707 -40.64948 1.000 24.07394 345 TYR A CA 1
ATOM 6477 C C . TYR B 1 345 ? 73.08486 -10.62450 -40.52371 1.000 24.33450 345 TYR A C 1
ATOM 6478 O O . TYR B 1 345 ? 72.45205 -9.59337 -40.73296 1.000 22.29741 345 TYR A O 1
ATOM 6487 N N . ASN B 1 346 ? 74.38109 -10.59644 -40.23505 1.000 24.92667 346 ASN A N 1
ATOM 6488 C CA . ASN B 1 346 ? 75.13163 -9.35687 -40.37148 1.000 27.89545 346 ASN A CA 1
ATOM 6489 C C . ASN B 1 346 ? 75.95027 -9.31556 -41.65603 1.000 31.86698 346 ASN A C 1
ATOM 6490 O O . ASN B 1 346 ? 76.80742 -8.43878 -41.80320 1.000 32.84604 346 ASN A O 1
ATOM 6495 N N . ASN B 1 347 ? 75.69061 -10.23059 -42.59305 1.000 32.68550 347 ASN A N 1
ATOM 6496 C CA . ASN B 1 347 ? 76.32529 -10.27863 -43.90977 1.000 39.05205 347 ASN A CA 1
ATOM 6497 C C . ASN B 1 347 ? 77.82264 -10.53170 -43.85262 1.000 43.66313 347 ASN A C 1
ATOM 6498 O O . ASN B 1 347 ? 78.50434 -10.38246 -44.87537 1.000 47.11091 347 ASN A O 1
ATOM 6503 N N . TYR B 1 348 ? 78.36479 -10.87941 -42.68915 1.000 43.62365 348 TYR A N 1
ATOM 6504 C CA . TYR B 1 348 ? 79.77243 -11.23406 -42.61727 1.000 42.64459 348 TYR A CA 1
ATOM 6505 C C . TYR B 1 348 ? 80.02629 -12.44133 -43.50479 1.000 47.73993 348 TYR A C 1
ATOM 6506 O O . TYR B 1 348 ? 79.20432 -13.36168 -43.56370 1.000 51.27983 348 TYR A O 1
ATOM 6515 N N . LYS B 1 349 ? 81.16433 -12.42360 -44.20434 1.000 48.23999 349 LYS A N 1
ATOM 6516 C CA . LYS B 1 349 ? 81.50375 -13.47981 -45.15409 1.000 51.20614 349 LYS A CA 1
ATOM 6517 C C . LYS B 1 349 ? 81.26291 -14.85766 -44.54605 1.000 53.95384 349 LYS A C 1
ATOM 6518 O O . LYS B 1 349 ? 81.46213 -15.06862 -43.34599 1.000 52.80896 349 LYS A O 1
ATOM 6520 N N . ASP B 1 350 ? 80.80894 -15.79500 -45.38387 1.000 55.44349 350 ASP A N 1
ATOM 6521 C CA . ASP B 1 350 ? 80.40757 -17.10735 -44.88529 1.000 55.26452 350 ASP A CA 1
ATOM 6522 C C . ASP B 1 350 ? 81.55064 -17.84627 -44.19383 1.000 56.93577 350 ASP A C 1
ATOM 6523 O O . ASP B 1 350 ? 81.29228 -18.69288 -43.32921 1.000 58.87548 350 ASP A O 1
ATOM 6525 N N . ASP B 1 351 ? 82.80269 -17.54193 -44.53767 1.000 56.13041 351 ASP A N 1
ATOM 6526 C CA . ASP B 1 351 ? 83.96603 -18.14588 -43.88597 1.000 53.89857 351 ASP A CA 1
ATOM 6527 C C . ASP B 1 351 ? 84.53477 -17.25336 -42.78829 1.000 52.81686 351 ASP A C 1
ATOM 6528 O O . ASP B 1 351 ? 85.75124 -17.19281 -42.60517 1.000 56.15410 351 ASP A O 1
ATOM 6533 N N . ASP B 1 352 ? 83.68752 -16.55294 -42.03473 1.000 50.13233 352 ASP A N 1
ATOM 6534 C CA . ASP B 1 352 ? 84.39426 -15.71030 -41.07617 1.000 47.99786 352 ASP A CA 1
ATOM 6535 C C . ASP B 1 352 ? 84.40788 -16.34850 -39.68628 1.000 43.33941 352 ASP A C 1
ATOM 6536 O O . ASP B 1 352 ? 83.43694 -17.00744 -39.29485 1.000 41.82080 352 ASP A O 1
ATOM 6541 N N . PRO B 1 353 ? 85.48893 -16.18862 -38.92467 1.000 39.79424 353 PRO A N 1
ATOM 6542 C CA . PRO B 1 353 ? 85.49558 -16.65641 -37.53301 1.000 36.10433 353 PRO A CA 1
ATOM 6543 C C . PRO B 1 353 ? 84.61256 -15.76911 -36.65925 1.000 35.05683 353 PRO A C 1
ATOM 6544 O O . PRO B 1 353 ? 84.19728 -14.68223 -37.05636 1.000 34.14357 353 PRO A O 1
ATOM 6548 N N . LEU B 1 354 ? 84.30963 -16.25379 -35.44937 1.000 31.88014 354 LEU A N 1
ATOM 6549 C CA . LEU B 1 354 ? 83.41620 -15.50095 -34.57276 1.000 31.63800 354 LEU A CA 1
ATOM 6550 C C . LEU B 1 354 ? 84.01619 -14.14811 -34.18331 1.000 33.30399 354 LEU A C 1
ATOM 6551 O O . LEU B 1 354 ? 83.26922 -13.19557 -33.94431 1.000 29.06927 354 LEU A O 1
ATOM 6556 N N . GLU B 1 355 ? 85.35461 -14.03074 -34.15164 1.000 30.42996 355 GLU A N 1
ATOM 6557 C CA . GLU B 1 355 ? 86.01948 -12.78597 -33.78094 1.000 32.54864 355 GLU A CA 1
ATOM 6558 C C . GLU B 1 355 ? 85.65543 -11.63163 -34.72397 1.000 33.98565 355 GLU A C 1
ATOM 6559 O O . GLU B 1 355 ? 85.83239 -10.46092 -34.34724 1.000 32.13280 355 GLU A O 1
ATOM 6565 N N . VAL B 1 356 ? 85.10040 -11.92807 -35.91518 1.000 32.63023 356 VAL A N 1
ATOM 6566 C CA . VAL B 1 356 ? 84.59717 -10.85095 -36.76899 1.000 34.21989 356 VAL A CA 1
ATOM 6567 C C . VAL B 1 356 ? 83.59613 -9.96562 -36.00813 1.000 37.05971 356 VAL A C 1
ATOM 6568 O O . VAL B 1 356 ? 83.43762 -8.79484 -36.34206 1.000 38.21248 356 VAL A O 1
ATOM 6572 N N . LEU B 1 357 ? 82.87625 -10.52067 -35.00744 1.000 32.79604 357 LEU A N 1
ATOM 6573 C CA . LEU B 1 357 ? 82.00238 -9.73733 -34.13233 1.000 32.96711 357 LEU A CA 1
ATOM 6574 C C . LEU B 1 357 ? 82.77483 -8.75241 -33.26944 1.000 33.40137 357 LEU A C 1
ATOM 6575 O O . LEU B 1 357 ? 82.14372 -7.91499 -32.62158 1.000 30.29311 357 LEU A O 1
ATOM 6580 N N . LEU B 1 358 ? 84.10927 -8.85176 -33.23502 1.000 32.26966 358 LEU A N 1
ATOM 6581 C CA . LEU B 1 358 ? 84.96356 -7.92702 -32.50369 1.000 35.20159 358 LEU A CA 1
ATOM 6582 C C . LEU B 1 358 ? 85.65151 -6.92049 -33.40514 1.000 38.12826 358 LEU A C 1
ATOM 6583 O O . LEU B 1 358 ? 86.25294 -5.96327 -32.90309 1.000 42.00240 358 LEU A O 1
ATOM 6588 N N . ASN B 1 359 ? 85.61708 -7.12882 -34.71135 1.000 39.70476 359 ASN A N 1
ATOM 6589 C CA . ASN B 1 359 ? 86.37182 -6.28023 -35.62217 1.000 41.09440 359 ASN A CA 1
ATOM 6590 C C . ASN B 1 359 ? 85.54239 -5.03259 -35.91910 1.000 43.78157 359 ASN A C 1
ATOM 6591 O O . ASN B 1 359 ? 84.39073 -5.13850 -36.36502 1.000 41.97872 359 ASN A O 1
ATOM 6596 N N . LYS B 1 360 ? 86.11764 -3.85719 -35.64319 1.000 42.55510 360 LYS A N 1
ATOM 6597 C CA . LYS B 1 360 ? 85.41801 -2.58272 -35.78889 1.000 45.48703 360 LYS A CA 1
ATOM 6598 C C . LYS B 1 360 ? 85.47725 -2.02159 -37.21008 1.000 47.15039 360 LYS A C 1
ATOM 6599 O O . LYS B 1 360 ? 84.81935 -1.00176 -37.47540 1.000 49.00061 360 LYS A O 1
ATOM 6605 N N . THR B 1 361 ? 86.22337 -2.65062 -38.12047 1.000 46.15290 361 THR A N 1
ATOM 6606 C CA . THR B 1 361 ? 86.40046 -2.10612 -39.46710 1.000 44.76853 361 THR A CA 1
ATOM 6607 C C . THR B 1 361 ? 85.29993 -2.56698 -40.41559 1.000 47.32410 361 THR A C 1
ATOM 6608 O O . THR B 1 361 ? 84.82370 -3.69231 -40.35052 1.000 56.22516 361 THR A O 1
ATOM 6612 N N . GLU B 1 365 ? 80.42654 0.07548 -47.27389 1.000 52.40628 365 GLU A N 1
ATOM 6613 C CA . GLU B 1 365 ? 80.04886 1.46437 -47.02042 1.000 51.86148 365 GLU A CA 1
ATOM 6614 C C . GLU B 1 365 ? 78.53050 1.66832 -47.15297 1.000 48.15841 365 GLU A C 1
ATOM 6615 O O . GLU B 1 365 ? 77.97746 1.52220 -48.24893 1.000 47.00037 365 GLU A O 1
ATOM 6617 N N . PRO B 1 366 ? 77.87152 1.96727 -46.03438 1.000 45.56073 366 PRO A N 1
ATOM 6618 C CA . PRO B 1 366 ? 76.43705 2.27585 -46.07874 1.000 41.59183 366 PRO A CA 1
ATOM 6619 C C . PRO B 1 366 ? 76.16633 3.55284 -46.86079 1.000 35.02525 366 PRO A C 1
ATOM 6620 O O . PRO B 1 366 ? 76.99748 4.45881 -46.92676 1.000 37.20972 366 PRO A O 1
ATOM 6624 N N . ASN B 1 367 ? 74.97761 3.61666 -47.43787 1.000 30.03781 367 ASN A N 1
ATOM 6625 C CA . ASN B 1 367 ? 74.31397 4.69455 -48.16761 1.000 28.07968 367 ASN A CA 1
ATOM 6626 C C . ASN B 1 367 ? 73.50390 5.56602 -47.20664 1.000 24.27659 367 ASN A C 1
ATOM 6627 O O . ASN B 1 367 ? 72.85917 5.04104 -46.29288 1.000 21.76577 367 ASN A O 1
ATOM 6632 N N . PRO B 1 368 ? 73.53306 6.89046 -47.38462 1.000 21.28939 368 PRO A N 1
ATOM 6633 C CA . PRO B 1 368 ? 72.63365 7.75949 -46.61314 1.000 21.60522 368 PRO A CA 1
ATOM 6634 C C . PRO B 1 368 ? 71.19377 7.30204 -46.78608 1.000 20.79197 368 PRO A C 1
ATOM 6635 O O . PRO B 1 368 ? 70.81497 6.77886 -47.83877 1.000 21.33677 368 PRO A O 1
ATOM 6639 N N . PHE B 1 369 ? 70.38557 7.50933 -45.74767 1.000 20.11294 369 PHE A N 1
ATOM 6640 C CA . PHE B 1 369 ? 69.01365 7.02127 -45.77868 1.000 18.92595 369 PHE A CA 1
ATOM 6641 C C . PHE B 1 369 ? 68.14617 7.83184 -44.83204 1.000 20.95514 369 PHE A C 1
ATOM 6642 O O . PHE B 1 369 ? 68.63476 8.51884 -43.92060 1.000 18.91543 369 PHE A O 1
ATOM 6650 N N . LYS B 1 370 ? 66.83937 7.71237 -45.06255 1.000 17.24944 370 LYS A N 1
ATOM 6651 C CA . LYS B 1 370 ? 65.81005 8.28577 -44.20851 1.000 17.64422 370 LYS A CA 1
ATOM 6652 C C . LYS B 1 370 ? 64.70965 7.24688 -44.06139 1.000 18.53117 370 LYS A C 1
ATOM 6653 O O . LYS B 1 370 ? 64.15112 6.79511 -45.06637 1.000 17.69423 370 LYS A O 1
ATOM 6659 N N . LEU B 1 371 ? 64.39516 6.86695 -42.82427 1.000 17.84161 371 LEU A N 1
ATOM 6660 C CA . LEU B 1 371 ? 63.36705 5.86957 -42.58451 1.000 17.39945 371 LEU A CA 1
ATOM 6661 C C . LEU B 1 371 ? 62.28327 6.42022 -41.65999 1.000 16.21510 371 LEU A C 1
ATOM 6662 O O . LEU B 1 371 ? 62.51508 7.34531 -40.87434 1.000 16.21773 371 LEU A O 1
ATOM 6667 N N . LYS B 1 372 ? 61.08788 5.84844 -41.79195 1.000 15.30447 372 LYS A N 1
ATOM 6668 C CA . LYS B 1 372 ? 59.94269 6.11276 -40.93389 1.000 15.26499 372 LYS A CA 1
ATOM 6669 C C . LYS B 1 372 ? 59.26276 4.77068 -40.68974 1.000 16.89676 372 LYS A C 1
ATOM 6670 O O . LYS B 1 372 ? 59.51838 3.79892 -41.41075 1.000 16.51251 372 LYS A O 1
ATOM 6676 N N . SER B 1 373 ? 58.39835 4.69139 -39.67835 1.000 15.34658 373 SER A N 1
ATOM 6677 C CA . SER B 1 373 ? 57.73164 3.40796 -39.45483 1.000 17.18890 373 SER A CA 1
ATOM 6678 C C . SER B 1 373 ? 56.34827 3.62245 -38.86161 1.000 16.93361 373 SER A C 1
ATOM 6679 O O . SER B 1 373 ? 56.01762 4.70578 -38.37045 1.000 16.52040 373 SER A O 1
ATOM 6682 N N . ASP B 1 374 ? 55.55740 2.54555 -38.88565 1.000 15.34658 374 ASP A N 1
ATOM 6683 C CA . ASP B 1 374 ? 54.16250 2.53101 -38.45462 1.000 14.46226 374 ASP A CA 1
ATOM 6684 C C . ASP B 1 374 ? 53.88513 1.20747 -37.75143 1.000 15.80979 374 ASP A C 1
ATOM 6685 O O . ASP B 1 374 ? 54.58198 0.21506 -37.96403 1.000 15.59397 374 ASP A O 1
ATOM 6690 N N . TYR B 1 375 ? 52.85036 1.18935 -36.91668 1.000 15.20972 375 TYR A N 1
ATOM 6691 C CA . TYR B 1 375 ? 52.30463 -0.05621 -36.39295 1.000 14.12275 375 TYR A CA 1
ATOM 6692 C C . TYR B 1 375 ? 50.97438 -0.33484 -37.07901 1.000 14.43594 375 TYR A C 1
ATOM 6693 O O . TYR B 1 375 ? 50.15095 0.57316 -37.23149 1.000 15.53607 375 TYR A O 1
ATOM 6702 N N . VAL B 1 376 ? 50.78258 -1.58230 -37.50582 1.000 14.17802 376 VAL A N 1
ATOM 6703 C CA . VAL B 1 376 ? 49.58036 -2.03296 -38.20688 1.000 16.81517 376 VAL A CA 1
ATOM 6704 C C . VAL B 1 376 ? 48.85746 -3.03818 -37.31710 1.000 17.59948 376 VAL A C 1
ATOM 6705 O O . VAL B 1 376 ? 49.47124 -3.99159 -36.82288 1.000 13.75691 376 VAL A O 1
ATOM 6709 N N . LYS B 1 377 ? 47.56051 -2.80935 -37.08785 1.000 16.59409 377 LYS A N 1
ATOM 6710 C CA . LYS B 1 377 ? 46.76888 -3.68347 -36.23454 1.000 18.27588 377 LYS A CA 1
ATOM 6711 C C . LYS B 1 377 ? 45.67051 -4.41460 -36.98428 1.000 20.57615 377 LYS A C 1
ATOM 6712 O O . LYS B 1 377 ? 45.09098 -5.35822 -36.43694 1.000 20.24453 377 LYS A O 1
ATOM 6718 N N . LYS B 1 378 ? 45.37182 -4.00776 -38.20904 1.000 17.53894 378 LYS A N 1
ATOM 6719 C CA . LYS B 1 378 ? 44.38954 -4.66755 -39.04353 1.000 21.22097 378 LYS A CA 1
ATOM 6720 C C . LYS B 1 378 ? 45.05474 -4.82213 -40.40526 1.000 19.44444 378 LYS A C 1
ATOM 6721 O O . LYS B 1 378 ? 45.66857 -3.86595 -40.89765 1.000 20.52878 378 LYS A O 1
ATOM 6727 N N . PRO B 1 379 ? 45.01515 -6.00135 -41.00987 1.000 19.86554 379 PRO A N 1
ATOM 6728 C CA . PRO B 1 379 ? 45.71763 -6.19897 -42.28618 1.000 21.69471 379 PRO A CA 1
ATOM 6729 C C . PRO B 1 379 ? 45.42001 -5.09015 -43.29182 1.000 20.64458 379 PRO A C 1
ATOM 6730 O O . PRO B 1 379 ? 44.28423 -4.63212 -43.42985 1.000 20.90514 379 PRO A O 1
ATOM 6734 N N . ILE B 1 380 ? 46.47382 -4.61749 -43.94858 1.000 20.55773 380 ILE A N 1
ATOM 6735 C CA . ILE B 1 380 ? 46.30867 -3.71116 -45.08788 1.000 20.15768 380 ILE A CA 1
ATOM 6736 C C . ILE B 1 380 ? 45.48134 -4.41465 -46.15937 1.000 20.24190 380 ILE A C 1
ATOM 6737 O O . ILE B 1 380 ? 45.77024 -5.58430 -46.48403 1.000 20.51562 380 ILE A O 1
ATOM 6742 N N . PRO B 1 381 ? 44.45356 -3.77325 -46.73025 1.000 21.24992 381 PRO A N 1
ATOM 6743 C CA . PRO B 1 381 ? 43.69219 -4.41109 -47.81359 1.000 20.46561 381 PRO A CA 1
ATOM 6744 C C . PRO B 1 381 ? 44.59781 -4.69836 -49.00134 1.000 21.88683 381 PRO A C 1
ATOM 6745 O O . PRO B 1 381 ? 45.54249 -3.95454 -49.27375 1.000 22.98170 381 PRO A O 1
ATOM 6749 N N . ASP B 1 382 ? 44.29450 -5.78776 -49.71641 1.000 22.71062 382 ASP A N 1
ATOM 6750 C CA . ASP B 1 382 ? 45.16352 -6.23545 -50.80788 1.000 22.10002 382 ASP A CA 1
ATOM 6751 C C . ASP B 1 382 ? 45.39755 -5.12682 -51.82753 1.000 22.10002 382 ASP A C 1
ATOM 6752 O O . ASP B 1 382 ? 46.53555 -4.88481 -52.24786 1.000 24.16606 382 ASP A O 1
ATOM 6757 N N . ASP B 1 383 ? 44.33118 -4.44608 -52.25198 1.000 22.57113 383 ASP A N 1
ATOM 6758 C CA . ASP B 1 383 ? 44.51883 -3.42665 -53.27941 1.000 25.18986 383 ASP A CA 1
ATOM 6759 C C . ASP B 1 383 ? 45.27597 -2.21804 -52.73796 1.000 21.75787 383 ASP A C 1
ATOM 6760 O O . ASP B 1 383 ? 45.98754 -1.55453 -53.50028 1.000 24.16869 383 ASP A O 1
ATOM 6765 N N . VAL B 1 384 ? 45.17270 -1.93644 -51.43148 1.000 22.88169 384 VAL A N 1
ATOM 6766 C CA . VAL B 1 384 ? 45.96647 -0.85525 -50.83726 1.000 18.68645 384 VAL A CA 1
ATOM 6767 C C . VAL B 1 384 ? 47.43939 -1.25522 -50.74399 1.000 21.60522 384 VAL A C 1
ATOM 6768 O O . VAL B 1 384 ? 48.34251 -0.42852 -50.94712 1.000 18.76014 384 VAL A O 1
ATOM 6772 N N . LEU B 1 385 ? 47.71070 -2.52821 -50.44784 1.000 19.42338 385 LEU A N 1
ATOM 6773 C CA . LEU B 1 385 ? 49.09887 -2.97656 -50.40923 1.000 20.32349 385 LEU A CA 1
ATOM 6774 C C . LEU B 1 385 ? 49.73865 -2.92571 -51.79637 1.000 22.58955 385 LEU A C 1
ATOM 6775 O O . LEU B 1 385 ? 50.91187 -2.54260 -51.93314 1.000 20.06820 385 LEU A O 1
ATOM 6780 N N . GLU B 1 386 ? 48.98717 -3.30251 -52.83726 1.000 18.68645 386 GLU A N 1
ATOM 6781 C CA . GLU B 1 386 ? 49.49569 -3.14787 -54.19824 1.000 23.26332 386 GLU A CA 1
ATOM 6782 C C . GLU B 1 386 ? 49.87235 -1.69736 -54.47958 1.000 24.61611 386 GLU A C 1
ATOM 6783 O O . GLU B 1 386 ? 50.95066 -1.41582 -55.01864 1.000 22.79484 386 GLU A O 1
ATOM 6789 N N . LYS B 1 387 ? 48.99043 -0.75991 -54.11334 1.000 20.87092 387 LYS A N 1
ATOM 6790 C CA . LYS B 1 387 ? 49.25680 0.64949 -54.38339 1.000 23.23436 387 LYS A CA 1
ATOM 6791 C C . LYS B 1 387 ? 50.48509 1.12764 -53.61702 1.000 22.02633 387 LYS A C 1
ATOM 6792 O O . LYS B 1 387 ? 51.35257 1.80355 -54.18006 1.000 23.60546 387 LYS A O 1
ATOM 6798 N N . LEU B 1 388 ? 50.58704 0.76270 -52.33867 1.000 21.04463 388 LEU A N 1
ATOM 6799 C CA . LEU B 1 388 ? 51.77178 1.09231 -51.55302 1.000 22.11581 388 LEU A CA 1
ATOM 6800 C C . LEU B 1 388 ? 53.05632 0.60443 -52.22927 1.000 22.17371 388 LEU A C 1
ATOM 6801 O O . LEU B 1 388 ? 53.97740 1.38826 -52.48171 1.000 22.07896 388 LEU A O 1
ATOM 6806 N N . LEU B 1 389 ? 53.13161 -0.68862 -52.54332 1.000 19.82606 389 LEU A N 1
ATOM 6807 C CA . LEU B 1 389 ? 54.38603 -1.22918 -53.06278 1.000 21.96842 389 LEU A CA 1
ATOM 6808 C C . LEU B 1 389 ? 54.72254 -0.68745 -54.44907 1.000 21.32361 389 LEU A C 1
ATOM 6809 O O . LEU B 1 389 ? 55.90447 -0.56624 -54.77960 1.000 22.24477 389 LEU A O 1
ATOM 6814 N N . ALA B 1 390 ? 53.71833 -0.35049 -55.26925 1.000 21.13411 390 ALA A N 1
ATOM 6815 C CA . ALA B 1 390 ? 54.00830 0.20279 -56.58818 1.000 24.27923 390 ALA A CA 1
ATOM 6816 C C . ALA B 1 390 ? 54.75759 1.53195 -56.49917 1.000 24.24501 390 ALA A C 1
ATOM 6817 O O . ALA B 1 390 ? 55.46823 1.89646 -57.44213 1.000 24.37134 390 ALA A O 1
ATOM 6819 N N . ARG B 1 391 ? 54.64121 2.24807 -55.37729 1.000 23.01855 391 ARG A N 1
ATOM 6820 C CA . ARG B 1 391 ? 55.40766 3.47750 -55.19205 1.000 24.00025 391 ARG A CA 1
ATOM 6821 C C . ARG B 1 391 ? 56.91557 3.23385 -55.21802 1.000 24.34502 391 ARG A C 1
ATOM 6822 O O . ARG B 1 391 ? 57.67514 4.17718 -55.45285 1.000 22.64482 391 ARG A O 1
ATOM 6830 N N . LEU B 1 392 ? 57.36361 1.98916 -55.01050 1.000 21.48415 392 LEU A N 1
ATOM 6831 C CA . LEU B 1 392 ? 58.78118 1.65919 -55.14646 1.000 22.30267 392 LEU A CA 1
ATOM 6832 C C . LEU B 1 392 ? 59.29130 1.81085 -56.57016 1.000 22.95538 392 LEU A C 1
ATOM 6833 O O . LEU B 1 392 ? 60.50833 1.89256 -56.77391 1.000 25.41621 392 LEU A O 1
ATOM 6838 N N . TYR B 1 393 ? 58.40479 1.81104 -57.56320 1.000 24.51083 393 TYR A N 1
ATOM 6839 C CA . TYR B 1 393 ? 58.84102 2.07579 -58.92892 1.000 27.97177 393 TYR A CA 1
ATOM 6840 C C . TYR B 1 393 ? 59.19652 3.53990 -59.16280 1.000 28.24286 393 TYR A C 1
ATOM 6841 O O . TYR B 1 393 ? 59.80607 3.85710 -60.18927 1.000 28.27444 393 TYR A O 1
ATOM 6850 N N . GLU B 1 394 ? 58.82016 4.44072 -58.25642 1.000 25.20302 394 GLU A N 1
ATOM 6851 C CA . GLU B 1 394 ? 58.99085 5.86362 -58.52506 1.000 26.77689 394 GLU A CA 1
ATOM 6852 C C . GLU B 1 394 ? 60.42810 6.34033 -58.37425 1.000 26.29263 394 GLU A C 1
ATOM 6853 O O . GLU B 1 394 ? 60.76520 7.40368 -58.89516 1.000 29.59829 394 GLU A O 1
ATOM 6859 N N . GLU B 1 395 ? 61.27991 5.60967 -57.67609 1.000 25.49779 395 GLU A N 1
ATOM 6860 C CA . GLU B 1 395 ? 62.64960 6.05967 -57.48241 1.000 26.21630 395 GLU A CA 1
ATOM 6861 C C . GLU B 1 395 ? 63.61158 5.03554 -58.07600 1.000 29.77725 395 GLU A C 1
ATOM 6862 O O . GLU B 1 395 ? 63.19941 4.02942 -58.66523 1.000 29.91674 395 GLU A O 1
ATOM 6868 N N . ASP B 1 396 ? 64.90623 5.31915 -57.93485 1.000 28.76661 396 ASP A N 1
ATOM 6869 C CA . ASP B 1 396 ? 65.93081 4.49617 -58.56133 1.000 31.41429 396 ASP A CA 1
ATOM 6870 C C . ASP B 1 396 ? 65.85968 3.05323 -58.06766 1.000 28.50605 396 ASP A C 1
ATOM 6871 O O . ASP B 1 396 ? 65.42176 2.77492 -56.95093 1.000 29.05085 396 ASP A O 1
ATOM 6876 N N . ILE B 1 397 ? 66.33557 2.13937 -58.91185 1.000 29.42721 397 ILE A N 1
ATOM 6877 C CA . ILE B 1 397 ? 66.17501 0.71004 -58.67933 1.000 27.05851 397 ILE A CA 1
ATOM 6878 C C . ILE B 1 397 ? 66.88372 0.30437 -57.39556 1.000 27.05324 397 ILE A C 1
ATOM 6879 O O . ILE B 1 397 ? 68.09143 0.52194 -57.23807 1.000 23.10540 397 ILE A O 1
ATOM 6884 N N . GLY B 1 398 ? 66.14530 -0.32734 -56.48552 1.000 23.56072 398 GLY A N 1
ATOM 6885 C CA . GLY B 1 398 ? 66.75903 -0.93630 -55.33141 1.000 24.12131 398 GLY A CA 1
ATOM 6886 C C . GLY B 1 398 ? 67.08798 0.00525 -54.19413 1.000 23.71863 398 GLY A C 1
ATOM 6887 O O . GLY B 1 398 ? 67.62276 -0.45042 -53.18224 1.000 22.92906 398 GLY A O 1
ATOM 6888 N N . TYR B 1 399 ? 66.78178 1.29938 -54.31586 1.000 21.46836 399 TYR A N 1
ATOM 6889 C CA . TYR B 1 399 ? 67.16025 2.24887 -53.27734 1.000 23.12646 399 TYR A CA 1
ATOM 6890 C C . TYR B 1 399 ? 66.08987 2.46561 -52.20823 1.000 23.72390 399 TYR A C 1
ATOM 6891 O O . TYR B 1 399 ? 66.42078 2.92651 -51.10474 1.000 24.10026 399 TYR A O 1
ATOM 6900 N N . ASP B 1 400 ? 64.83188 2.14327 -52.48011 1.000 20.64984 400 ASP A N 1
ATOM 6901 C CA . ASP B 1 400 ? 63.78061 2.33318 -51.49139 1.000 20.29191 400 ASP A CA 1
ATOM 6902 C C . ASP B 1 400 ? 63.24784 0.98378 -51.02307 1.000 21.29729 400 ASP A C 1
ATOM 6903 O O . ASP B 1 400 ? 63.28005 -0.00472 -51.75725 1.000 21.43415 400 ASP A O 1
ATOM 6908 N N . PHE B 1 401 ? 62.73811 0.95605 -49.79450 1.000 18.69171 401 PHE A N 1
ATOM 6909 C CA . PHE B 1 401 ? 62.40873 -0.29408 -49.13089 1.000 19.91818 401 PHE A CA 1
ATOM 6910 C C . PHE B 1 401 ? 61.09209 -0.17181 -48.39281 1.000 18.56275 401 PHE A C 1
ATOM 6911 O O . PHE B 1 401 ? 60.74385 0.90184 -47.89611 1.000 16.94414 401 PHE A O 1
ATOM 6919 N N . VAL B 1 402 ? 60.37468 -1.29515 -48.31437 1.000 16.39144 402 VAL A N 1
ATOM 6920 C CA . VAL B 1 402 ? 59.28158 -1.49218 -47.36328 1.000 18.13902 402 VAL A CA 1
ATOM 6921 C C . VAL B 1 402 ? 59.54329 -2.81576 -46.65309 1.000 19.27073 402 VAL A C 1
ATOM 6922 O O . VAL B 1 402 ? 59.79908 -3.83114 -47.30918 1.000 18.19429 402 VAL A O 1
ATOM 6926 N N . GLU B 1 403 ? 59.53524 -2.79872 -45.32261 1.000 15.82558 403 GLU A N 1
ATOM 6927 C CA . GLU B 1 403 ? 59.84681 -3.99672 -44.55443 1.000 17.46525 403 GLU A CA 1
ATOM 6928 C C . GLU B 1 403 ? 58.83012 -4.19252 -43.44034 1.000 17.15206 403 GLU A C 1
ATOM 6929 O O . GLU B 1 403 ? 58.31466 -3.22024 -42.88062 1.000 14.27803 403 GLU A O 1
ATOM 6935 N N . PHE B 1 404 ? 58.56468 -5.46978 -43.12676 1.000 17.13363 404 PHE A N 1
ATOM 6936 C CA . PHE B 1 404 ? 57.62030 -5.90040 -42.09749 1.000 14.02273 404 PHE A CA 1
ATOM 6937 C C . PHE B 1 404 ? 58.38366 -6.63360 -41.00212 1.000 16.04403 404 PHE A C 1
ATOM 6938 O O . PHE B 1 404 ? 59.07868 -7.62294 -41.27508 1.000 15.76242 404 PHE A O 1
ATOM 6946 N N . PHE B 1 405 ? 58.21620 -6.18432 -39.77089 1.000 13.92272 405 PHE A N 1
ATOM 6947 C CA . PHE B 1 405 ? 58.80585 -6.84766 -38.61219 1.000 13.54110 405 PHE A CA 1
ATOM 6948 C C . PHE B 1 405 ? 57.68076 -7.30663 -37.69476 1.000 14.86231 405 PHE A C 1
ATOM 6949 O O . PHE B 1 405 ? 57.01498 -6.45968 -37.06419 1.000 13.71217 405 PHE A O 1
ATOM 6957 N N . PRO B 1 406 ? 57.43411 -8.60894 -37.58432 1.000 12.96734 406 PRO A N 1
ATOM 6958 C CA . PRO B 1 406 ? 56.21422 -9.07626 -36.91596 1.000 14.63333 406 PRO A CA 1
ATOM 6959 C C . PRO B 1 406 ? 56.29182 -8.94956 -35.39952 1.000 14.56490 406 PRO A C 1
ATOM 6960 O O . PRO B 1 406 ? 57.34533 -9.11132 -34.78116 1.000 11.96722 406 PRO A O 1
ATOM 6964 N N . TYR B 1 407 ? 55.14140 -8.67221 -34.79593 1.000 15.91770 407 TYR A N 1
ATOM 6965 C CA . TYR B 1 407 ? 55.06939 -8.65559 -33.34375 1.000 15.79400 407 TYR A CA 1
ATOM 6966 C C . TYR B 1 407 ? 54.38494 -9.93252 -32.85840 1.000 15.43869 407 TYR A C 1
ATOM 6967 O O . TYR B 1 407 ? 54.55441 -10.99453 -33.46768 1.000 14.82283 407 TYR A O 1
ATOM 6976 N N . GLY B 1 408 ? 53.61622 -9.85566 -31.77653 1.000 17.68370 408 GLY A N 1
ATOM 6977 C CA . GLY B 1 408 ? 53.03722 -11.06199 -31.21152 1.000 18.04953 408 GLY A CA 1
ATOM 6978 C C . GLY B 1 408 ? 54.05022 -11.87296 -30.42147 1.000 19.25757 408 GLY A C 1
ATOM 6979 O O . GLY B 1 408 ? 55.14619 -11.40806 -30.07068 1.000 15.74136 408 GLY A O 1
ATOM 6980 N N . GLY B 1 409 ? 53.66006 -13.11579 -30.12864 1.000 16.89939 409 GLY A N 1
ATOM 6981 C CA . GLY B 1 409 ? 54.43970 -13.94020 -29.21877 1.000 18.51011 409 GLY A CA 1
ATOM 6982 C C . GLY B 1 409 ? 54.62292 -13.24831 -27.87639 1.000 21.61049 409 GLY A C 1
ATOM 6983 O O . GLY B 1 409 ? 53.68618 -12.68082 -27.30011 1.000 18.81278 409 GLY A O 1
ATOM 6984 N N . LYS B 1 410 ? 55.86517 -13.26090 -27.38820 1.000 20.41034 410 LYS A N 1
ATOM 6985 C CA . LYS B 1 410 ? 56.18274 -12.64428 -26.10311 1.000 21.64207 410 LYS A CA 1
ATOM 6986 C C . LYS B 1 410 ? 55.81324 -11.16386 -26.06583 1.000 19.07860 410 LYS A C 1
ATOM 6987 O O . LYS B 1 410 ? 55.43940 -10.64309 -25.00761 1.000 21.67892 410 LYS A O 1
ATOM 6993 N N . LEU B 1 411 ? 55.90843 -10.46420 -27.19715 1.000 18.44432 411 LEU A N 1
ATOM 6994 C CA . LEU B 1 411 ? 55.51063 -9.05732 -27.22318 1.000 18.46011 411 LEU A CA 1
ATOM 6995 C C . LEU B 1 411 ? 54.00712 -8.86785 -26.99138 1.000 18.42853 411 LEU A C 1
ATOM 6996 O O . LEU B 1 411 ? 53.57801 -7.76161 -26.66546 1.000 17.61527 411 LEU A O 1
ATOM 7001 N N . SER B 1 412 ? 53.19927 -9.91089 -27.16312 1.000 18.05743 412 SER A N 1
ATOM 7002 C CA . SER B 1 412 ? 51.76874 -9.84894 -26.88034 1.000 20.39192 412 SER A CA 1
ATOM 7003 C C . SER B 1 412 ? 51.41317 -10.26554 -25.45973 1.000 20.93409 412 SER A C 1
ATOM 7004 O O . SER B 1 412 ? 50.24521 -10.15052 -25.06682 1.000 22.11581 412 SER A O 1
ATOM 7007 N N . GLU B 1 413 ? 52.36336 -10.78591 -24.70436 1.000 19.15756 413 GLU A N 1
ATOM 7008 C CA . GLU B 1 413 ? 52.09802 -11.23904 -23.34916 1.000 24.12131 413 GLU A CA 1
ATOM 7009 C C . GLU B 1 413 ? 52.51209 -10.21892 -22.29940 1.000 22.28951 413 GLU A C 1
ATOM 7010 O O . GLU B 1 413 ? 52.26219 -10.43738 -21.11724 1.000 22.01053 413 GLU A O 1
ATOM 7016 N N . ILE B 1 414 ? 53.13653 -9.12235 -22.70441 1.000 18.90753 414 ILE A N 1
ATOM 7017 C CA . ILE B 1 414 ? 53.65560 -8.10863 -21.79455 1.000 18.79173 414 ILE A CA 1
ATOM 7018 C C . ILE B 1 414 ? 52.75230 -6.89014 -21.91497 1.000 17.90741 414 ILE A C 1
ATOM 7019 O O . ILE B 1 414 ? 52.36819 -6.50601 -23.02556 1.000 15.99139 414 ILE A O 1
ATOM 7024 N N . SER B 1 415 ? 52.37525 -6.30565 -20.78103 1.000 20.08925 415 SER A N 1
ATOM 7025 C CA . SER B 1 415 ? 51.41053 -5.21845 -20.83353 1.000 18.33641 415 SER A CA 1
ATOM 7026 C C . SER B 1 415 ? 52.04315 -3.94272 -21.40644 1.000 19.20493 415 SER A C 1
ATOM 7027 O O . SER B 1 415 ? 53.26834 -3.80131 -21.51810 1.000 16.54409 415 SER A O 1
ATOM 7030 N N . GLU B 1 416 ? 51.16866 -2.99094 -21.74198 1.000 17.29681 416 GLU A N 1
ATOM 7031 C CA . GLU B 1 416 ? 51.55736 -1.74485 -22.39331 1.000 17.90741 416 GLU A CA 1
ATOM 7032 C C . GLU B 1 416 ? 52.44201 -0.86799 -21.50358 1.000 17.77582 416 GLU A C 1
ATOM 7033 O O . GLU B 1 416 ? 53.17144 -0.01853 -22.02626 1.000 18.34167 416 GLU A O 1
ATOM 7039 N N . SER B 1 417 ? 52.40177 -1.05543 -20.18244 1.000 15.39658 417 SER A N 1
ATOM 7040 C CA . SER B 1 417 ? 53.11429 -0.19421 -19.23653 1.000 18.98386 417 SER A CA 1
ATOM 7041 C C . SER B 1 417 ? 54.12815 -0.94149 -18.37241 1.000 16.12562 417 SER A C 1
ATOM 7042 O O . SER B 1 417 ? 54.64058 -0.36786 -17.39710 1.000 18.07322 417 SER A O 1
ATOM 7045 N N . GLU B 1 418 ? 54.41846 -2.20537 -18.68008 1.000 16.45460 418 GLU A N 1
ATOM 7046 C CA . GLU B 1 418 ? 55.44372 -2.93496 -17.93416 1.000 17.27839 418 GLU A CA 1
ATOM 7047 C C . GLU B 1 418 ? 56.79294 -2.21399 -17.98605 1.000 15.37290 418 GLU A C 1
ATOM 7048 O O . GLU B 1 418 ? 57.47714 -2.08621 -16.96975 1.000 17.02573 418 GLU A O 1
ATOM 7054 N N . ILE B 1 419 ? 57.20367 -1.77046 -19.16872 1.000 15.23341 419 ILE A N 1
ATOM 7055 C CA . ILE B 1 419 ? 58.30294 -0.81551 -19.33506 1.000 15.58082 419 ILE A CA 1
ATOM 7056 C C . ILE B 1 419 ? 57.76438 0.28544 -20.24261 1.000 15.14655 419 ILE A C 1
ATOM 7057 O O . ILE B 1 419 ? 56.64336 0.13888 -20.75270 1.000 15.49396 419 ILE A O 1
ATOM 7062 N N . PRO B 1 420 ? 58.48241 1.40127 -20.45903 1.000 16.40986 420 PRO A N 1
ATOM 7063 C CA . PRO B 1 420 ? 57.90353 2.49458 -21.27215 1.000 14.91495 420 PRO A CA 1
ATOM 7064 C C . PRO B 1 420 ? 57.58734 2.11261 -22.70520 1.000 15.86243 420 PRO A C 1
ATOM 7065 O O . PRO B 1 420 ? 56.79734 2.81616 -23.35645 1.000 13.06209 420 PRO A O 1
ATOM 7069 N N . PHE B 1 421 ? 58.19191 1.05131 -23.22896 1.000 14.26750 421 PHE A N 1
ATOM 7070 C CA . PHE B 1 421 ? 57.85908 0.58415 -24.57531 1.000 14.34119 421 PHE A CA 1
ATOM 7071 C C . PHE B 1 421 ? 56.42557 0.06399 -24.58989 1.000 13.80429 421 PHE A C 1
ATOM 7072 O O . PHE B 1 421 ? 56.12848 -0.89654 -23.87889 1.000 13.50425 421 PHE A O 1
ATOM 7080 N N . PRO B 1 422 ? 55.52257 0.63022 -25.40393 1.000 14.61754 422 PRO A N 1
ATOM 7081 C CA . PRO B 1 422 ? 54.09466 0.35876 -25.21999 1.000 16.51251 422 PRO A CA 1
ATOM 7082 C C . PRO B 1 422 ? 53.49107 -0.54650 -26.27661 1.000 17.53631 422 PRO A C 1
ATOM 7083 O O . PRO B 1 422 ? 52.30620 -0.88303 -26.18567 1.000 18.17586 422 PRO A O 1
ATOM 7087 N N . HIS B 1 423 ? 54.26478 -0.90321 -27.30570 1.000 15.89138 423 HIS A N 1
ATOM 7088 C CA . HIS B 1 423 ? 53.67998 -1.44575 -28.53433 1.000 14.89389 423 HIS A CA 1
ATOM 7089 C C . HIS B 1 423 ? 53.57928 -2.95868 -28.40005 1.000 16.78886 423 HIS A C 1
ATOM 7090 O O . HIS B 1 423 ? 54.47504 -3.69708 -28.81206 1.000 15.53607 423 HIS A O 1
ATOM 7097 N N . ARG B 1 424 ? 52.46295 -3.43006 -27.82339 1.000 16.04140 424 ARG A N 1
ATOM 7098 C CA . ARG B 1 424 ? 52.37032 -4.83129 -27.44285 1.000 14.85178 424 ARG A CA 1
ATOM 7099 C C . ARG B 1 424 ? 51.21969 -5.55398 -28.15284 1.000 16.54146 424 ARG A C 1
ATOM 7100 O O . ARG B 1 424 ? 51.14416 -5.53994 -29.38225 1.000 15.92033 424 ARG A O 1
ATOM 7108 N N . ALA B 1 425 ? 50.35232 -6.22804 -27.39234 1.000 17.32050 425 ALA A N 1
ATOM 7109 C CA . ALA B 1 425 ? 49.24562 -6.99114 -27.97121 1.000 20.68669 425 ALA A CA 1
ATOM 7110 C C . ALA B 1 425 ? 48.40032 -6.13590 -28.90250 1.000 19.49181 425 ALA A C 1
ATOM 7111 O O . ALA B 1 425 ? 48.17276 -4.95138 -28.64878 1.000 17.94162 425 ALA A O 1
ATOM 7113 N N . GLY B 1 426 ? 47.92235 -6.75765 -29.98071 1.000 18.31272 426 GLY A N 1
ATOM 7114 C CA . GLY B 1 426 ? 47.13419 -6.09184 -30.98683 1.000 21.44731 426 GLY A CA 1
ATOM 7115 C C . GLY B 1 426 ? 47.91027 -5.67706 -32.22424 1.000 21.26308 426 GLY A C 1
ATOM 7116 O O . GLY B 1 426 ? 47.30965 -5.55695 -33.29802 1.000 19.13914 426 GLY A O 1
ATOM 7117 N N . ASN B 1 427 ? 49.22673 -5.47158 -32.10648 1.000 16.81517 427 ASN A N 1
ATOM 7118 C CA . ASN B 1 427 ? 50.04413 -5.11282 -33.26321 1.000 17.43630 427 ASN A CA 1
ATOM 7119 C C . ASN B 1 427 ? 50.39922 -6.35804 -34.06249 1.000 16.23089 427 ASN A C 1
ATOM 7120 O O . ASN B 1 427 ? 50.93571 -7.32395 -33.51487 1.000 17.39419 427 ASN A O 1
ATOM 7125 N N . LEU B 1 428 ? 50.08494 -6.33748 -35.35836 1.000 15.74399 428 LEU A N 1
ATOM 7126 C CA . LEU B 1 428 ? 50.51242 -7.42228 -36.23722 1.000 16.42039 428 LEU A CA 1
ATOM 7127 C C . LEU B 1 428 ? 51.98916 -7.29038 -36.59665 1.000 12.90944 428 LEU A C 1
ATOM 7128 O O . LEU B 1 428 ? 52.73378 -8.27680 -36.57869 1.000 16.24142 428 LEU A O 1
ATOM 7133 N N . TYR B 1 429 ? 52.42464 -6.07965 -36.92098 1.000 15.59397 429 TYR A N 1
ATOM 7134 C CA . TYR B 1 429 ? 53.81584 -5.87587 -37.28617 1.000 14.77282 429 TYR A CA 1
ATOM 7135 C C . TYR B 1 429 ? 54.14816 -4.39424 -37.24182 1.000 13.91746 429 TYR A C 1
ATOM 7136 O O . TYR B 1 429 ? 53.26421 -3.52771 -37.27156 1.000 14.50963 429 TYR A O 1
ATOM 7145 N N . ASN B 1 430 ? 55.44167 -4.11979 -37.16235 1.000 15.89664 430 ASN A N 1
ATOM 7146 C CA . ASN B 1 430 ? 55.95975 -2.78870 -37.41111 1.000 15.22025 430 ASN A CA 1
ATOM 7147 C C . ASN B 1 430 ? 56.27644 -2.71599 -38.89264 1.000 14.58333 430 ASN A C 1
ATOM 7148 O O . ASN B 1 430 ? 56.96126 -3.59646 -39.42523 1.000 15.41501 430 ASN A O 1
ATOM 7153 N N . LEU B 1 431 ? 55.74955 -1.69371 -39.55596 1.000 13.58058 431 LEU A N 1
ATOM 7154 C CA . LEU B 1 431 ? 55.96262 -1.47087 -40.97857 1.000 14.27276 431 LEU A CA 1
ATOM 7155 C C . LEU B 1 431 ? 56.93598 -0.31097 -41.15213 1.000 16.03350 431 LEU A C 1
ATOM 7156 O O . LEU B 1 431 ? 56.65924 0.79719 -40.69058 1.000 14.98601 431 LEU A O 1
ATOM 7161 N N . ARG B 1 432 ? 58.05915 -0.55440 -41.82774 1.000 15.33605 432 ARG A N 1
ATOM 7162 C CA . ARG B 1 432 ? 59.10998 0.44745 -41.95964 1.000 16.34406 432 ARG A CA 1
ATOM 7163 C C . ARG B 1 432 ? 59.29474 0.84893 -43.41720 1.000 19.09703 432 ARG A C 1
ATOM 7164 O O . ARG B 1 432 ? 59.43928 -0.01281 -44.29380 1.000 17.81793 432 ARG A O 1
ATOM 7172 N N . TYR B 1 433 ? 59.31658 2.16020 -43.65197 1.000 15.42553 433 TYR A N 1
ATOM 7173 C CA . TYR B 1 433 ? 59.51336 2.78156 -44.95653 1.000 17.32050 433 TYR A CA 1
ATOM 7174 C C . TYR B 1 433 ? 60.89068 3.41831 -44.99705 1.000 18.48380 433 TYR A C 1
ATOM 7175 O O . TYR B 1 433 ? 61.30338 4.05359 -44.02255 1.000 17.40472 433 TYR A O 1
ATOM 7184 N N . MET B 1 434 ? 61.58874 3.30429 -46.12867 1.000 17.49947 434 MET A N 1
ATOM 7185 C CA . MET B 1 434 ? 62.94415 3.84206 -46.15920 1.000 19.28915 434 MET A CA 1
ATOM 7186 C C . MET B 1 434 ? 63.35515 4.26709 -47.56312 1.000 19.66815 434 MET A C 1
ATOM 7187 O O . MET B 1 434 ? 63.19849 3.51020 -48.53159 1.000 17.42314 434 MET A O 1
ATOM 7192 N N . ALA B 1 435 ? 63.89998 5.47652 -47.65373 1.000 17.50210 435 ALA A N 1
ATOM 7193 C CA . ALA B 1 435 ? 64.54594 5.96364 -48.85987 1.000 21.04200 435 ALA A CA 1
ATOM 7194 C C . ALA B 1 435 ? 66.04473 6.05613 -48.60538 1.000 20.67090 435 ALA A C 1
ATOM 7195 O O . ALA B 1 435 ? 66.47107 6.50725 -47.53836 1.000 20.75512 435 ALA A O 1
ATOM 7197 N N . SER B 1 436 ? 66.84159 5.60139 -49.57128 1.000 18.92332 436 SER A N 1
ATOM 7198 C CA . SER B 1 436 ? 68.28974 5.73296 -49.50829 1.000 18.95754 436 SER A CA 1
ATOM 7199 C C . SER B 1 436 ? 68.79493 6.27241 -50.83848 1.000 21.09463 436 SER A C 1
ATOM 7200 O O . SER B 1 436 ? 68.08527 6.26361 -51.84623 1.000 21.12095 436 SER A O 1
ATOM 7203 N N . TRP B 1 437 ? 70.03606 6.74411 -50.82849 1.000 20.94988 437 TRP A N 1
ATOM 7204 C CA . TRP B 1 437 ? 70.62921 7.37448 -52.00059 1.000 23.49492 437 TRP A CA 1
ATOM 7205 C C . TRP B 1 437 ? 72.14375 7.35544 -51.83164 1.000 25.78993 437 TRP A C 1
ATOM 7206 O O . TRP B 1 437 ? 72.67020 6.85951 -50.82963 1.000 24.49504 437 TRP A O 1
ATOM 7217 N N . LYS B 1 438 ? 72.84253 7.88466 -52.83421 1.000 28.72450 438 LYS A N 1
ATOM 7218 C CA . LYS B 1 438 ? 74.29701 7.89876 -52.86285 1.000 30.32732 438 LYS A CA 1
ATOM 7219 C C . LYS B 1 438 ? 74.82984 9.15688 -52.19557 1.000 29.50617 438 LYS A C 1
ATOM 7220 O O . LYS B 1 438 ? 74.24653 10.23435 -52.32756 1.000 28.84556 438 LYS A O 1
ATOM 7226 N N . GLN B 1 439 ? 75.98017 9.01453 -51.51957 1.000 31.59326 439 GLN A N 1
ATOM 7227 C CA . GLN B 1 439 ? 76.57212 10.10222 -50.73464 1.000 36.77546 439 GLN A CA 1
ATOM 7228 C C . GLN B 1 439 ? 76.82087 11.38754 -51.53476 1.000 43.16833 439 GLN A C 1
ATOM 7229 O O . GLN B 1 439 ? 76.95534 12.45943 -50.93264 1.000 46.54505 439 GLN A O 1
ATOM 7235 N N . GLY B 1 440 ? 76.88672 11.33194 -52.85694 1.000 38.31512 440 GLY A N 1
ATOM 7236 C CA . GLY B 1 440 ? 77.14864 12.55628 -53.58805 1.000 43.75525 440 GLY A CA 1
ATOM 7237 C C . GLY B 1 440 ? 75.96117 13.35641 -54.10207 1.000 40.68646 440 GLY A C 1
ATOM 7238 O O . GLY B 1 440 ? 76.16946 14.44644 -54.64328 1.000 41.46813 440 GLY A O 1
ATOM 7239 N N . GLU B 1 441 ? 74.73335 12.85443 -53.96297 1.000 35.58321 441 GLU A N 1
ATOM 7240 C CA . GLU B 1 441 ? 73.55818 13.49534 -54.55444 1.000 36.34646 441 GLU A CA 1
ATOM 7241 C C . GLU B 1 441 ? 73.46765 14.97370 -54.19497 1.000 37.52029 441 GLU A C 1
ATOM 7242 O O . GLU B 1 441 ? 73.88464 15.40085 -53.11465 1.000 38.03877 441 GLU A O 1
ATOM 7248 N N . ASN B 1 442 ? 72.88334 15.75814 -55.09728 1.000 37.38869 442 ASN A N 1
ATOM 7249 C CA . ASN B 1 442 ? 72.66391 17.15831 -54.76822 1.000 41.99451 442 ASN A CA 1
ATOM 7250 C C . ASN B 1 442 ? 71.42397 17.30448 -53.88644 1.000 38.87045 442 ASN A C 1
ATOM 7251 O O . ASN B 1 442 ? 70.67576 16.35166 -53.64638 1.000 37.15709 442 ASN A O 1
ATOM 7256 N N . THR B 1 443 ? 71.20856 18.52808 -53.40683 1.000 38.21248 443 THR A N 1
ATOM 7257 C CA . THR B 1 443 ? 70.11837 18.77107 -52.46931 1.000 37.97297 443 THR A CA 1
ATOM 7258 C C . THR B 1 443 ? 68.76123 18.50781 -53.11102 1.000 35.88588 443 THR A C 1
ATOM 7259 O O . THR B 1 443 ? 67.84810 17.99873 -52.45247 1.000 31.94857 443 THR A O 1
ATOM 7263 N N . THR B 1 444 ? 68.60891 18.85472 -54.39410 1.000 37.58082 444 THR A N 1
ATOM 7264 C CA . THR B 1 444 ? 67.34594 18.60981 -55.08716 1.000 36.17013 444 THR A CA 1
ATOM 7265 C C . THR B 1 444 ? 66.96896 17.13361 -55.03638 1.000 35.14106 444 THR A C 1
ATOM 7266 O O . THR B 1 444 ? 65.84116 16.77647 -54.67358 1.000 32.28282 444 THR A O 1
ATOM 7270 N N . ARG B 1 445 ? 67.90791 16.26091 -55.39758 1.000 33.02238 445 ARG A N 1
ATOM 7271 C CA . ARG B 1 445 ? 67.61158 14.83521 -55.43114 1.000 35.10684 445 ARG A CA 1
ATOM 7272 C C . ARG B 1 445 ? 67.35282 14.28509 -54.03594 1.000 29.52722 445 ARG A C 1
ATOM 7273 O O . ARG B 1 445 ? 66.46488 13.44486 -53.85699 1.000 30.13782 445 ARG A O 1
ATOM 7281 N N . ILE B 1 446 ? 68.10059 14.75601 -53.03325 1.000 30.57472 446 ILE A N 1
ATOM 7282 C CA . ILE B 1 446 ? 67.86272 14.31781 -51.65631 1.000 29.41142 446 ILE A CA 1
ATOM 7283 C C . ILE B 1 446 ? 66.47313 14.73742 -51.18938 1.000 27.97704 446 ILE A C 1
ATOM 7284 O O . ILE B 1 446 ? 65.75333 13.95986 -50.54169 1.000 25.30830 446 ILE A O 1
ATOM 7289 N N . ASN B 1 447 ? 66.07534 15.97554 -51.49561 1.000 28.90873 447 ASN A N 1
ATOM 7290 C CA . ASN B 1 447 ? 64.74233 16.42806 -51.11087 1.000 28.22444 447 ASN A CA 1
ATOM 7291 C C . ASN B 1 447 ? 63.65582 15.59067 -51.77915 1.000 26.12682 447 ASN A C 1
ATOM 7292 O O . ASN B 1 447 ? 62.61240 15.33022 -51.16906 1.000 25.65834 447 ASN A O 1
ATOM 7297 N N . ASN B 1 448 ? 63.89024 15.14374 -53.01586 1.000 24.68191 448 ASN A N 1
ATOM 7298 C CA . ASN B 1 448 ? 62.95836 14.22564 -53.66445 1.000 26.03207 448 ASN A CA 1
ATOM 7299 C C . ASN B 1 448 ? 62.80085 12.93392 -52.86196 1.000 25.39778 448 ASN A C 1
ATOM 7300 O O . ASN B 1 448 ? 61.68779 12.40972 -52.74292 1.000 27.38749 448 ASN A O 1
ATOM 7305 N N . HIS B 1 449 ? 63.90350 12.39359 -52.32158 1.000 23.37386 449 HIS A N 1
ATOM 7306 C CA . HIS B 1 449 ? 63.82404 11.12602 -51.58792 1.000 24.88719 449 HIS A CA 1
ATOM 7307 C C . HIS B 1 449 ? 63.11590 11.31124 -50.25878 1.000 23.34227 449 HIS A C 1
ATOM 7308 O O . HIS B 1 449 ? 62.28219 10.48293 -49.86737 1.000 21.70523 449 HIS A O 1
ATOM 7315 N N . LEU B 1 450 ? 63.45505 12.38465 -49.54402 1.000 22.19477 450 LEU A N 1
ATOM 7316 C CA . LEU B 1 450 ? 62.74470 12.72704 -48.32378 1.000 22.61324 450 LEU A CA 1
ATOM 7317 C C . LEU B 1 450 ? 61.26599 12.90247 -48.60659 1.000 20.98936 450 LEU A C 1
ATOM 7318 O O . LEU B 1 450 ? 60.41595 12.38812 -47.87705 1.000 21.26571 450 LEU A O 1
ATOM 7323 N N . SER B 1 451 ? 60.94163 13.63194 -49.67158 1.000 23.04750 451 SER A N 1
ATOM 7324 C CA . SER B 1 451 ? 59.54352 13.81973 -50.03091 1.000 24.12658 451 SER A CA 1
ATOM 7325 C C . SER B 1 451 ? 58.88218 12.48290 -50.33495 1.000 22.96328 451 SER A C 1
ATOM 7326 O O . SER B 1 451 ? 57.72018 12.25721 -49.97970 1.000 21.87631 451 SER A O 1
ATOM 7329 N N . TRP B 1 452 ? 59.61955 11.57304 -50.97131 1.000 22.80010 452 TRP A N 1
ATOM 7330 C CA . TRP B 1 452 ? 59.03555 10.28783 -51.32588 1.000 22.61061 452 TRP A CA 1
ATOM 7331 C C . TRP B 1 452 ? 58.62950 9.51484 -50.08159 1.000 20.62616 452 TRP A C 1
ATOM 7332 O O . TRP B 1 452 ? 57.47512 9.09357 -49.94932 1.000 21.96842 452 TRP A O 1
ATOM 7343 N N . VAL B 1 453 ? 59.55544 9.34488 -49.13749 1.000 18.83384 453 VAL A N 1
ATOM 7344 C CA . VAL B 1 453 ? 59.23553 8.50951 -47.98953 1.000 19.49444 453 VAL A CA 1
ATOM 7345 C C . VAL B 1 453 ? 58.19504 9.18377 -47.10444 1.000 19.92081 453 VAL A C 1
ATOM 7346 O O . VAL B 1 453 ? 57.39003 8.50582 -46.45873 1.000 18.02585 453 VAL A O 1
ATOM 7350 N N . ARG B 1 454 ? 58.16352 10.52237 -47.08327 1.000 20.59984 454 ARG A N 1
ATOM 7351 C CA . ARG B 1 454 ? 57.16566 11.20986 -46.27538 1.000 19.89975 454 ARG A CA 1
ATOM 7352 C C . ARG B 1 454 ? 55.78608 11.10496 -46.90875 1.000 19.37601 454 ARG A C 1
ATOM 7353 O O . ARG B 1 454 ? 54.78505 10.95869 -46.19740 1.000 21.29992 454 ARG A O 1
ATOM 7361 N N . SER B 1 455 ? 55.71429 11.16545 -48.24355 1.000 19.08650 455 SER A N 1
ATOM 7362 C CA . SER B 1 455 ? 54.43681 10.97937 -48.92586 1.000 20.92619 455 SER A CA 1
ATOM 7363 C C . SER B 1 455 ? 53.91622 9.55187 -48.75297 1.000 19.66552 455 SER A C 1
ATOM 7364 O O . SER B 1 455 ? 52.71736 9.34729 -48.52272 1.000 18.75488 455 SER A O 1
ATOM 7367 N N . VAL B 1 456 ? 54.79804 8.55387 -48.89842 1.000 18.85752 456 VAL A N 1
ATOM 7368 C CA . VAL B 1 456 ? 54.41441 7.16151 -48.65090 1.000 17.46262 456 VAL A CA 1
ATOM 7369 C C . VAL B 1 456 ? 53.78594 7.03707 -47.27315 1.000 17.91794 456 VAL A C 1
ATOM 7370 O O . VAL B 1 456 ? 52.69767 6.47581 -47.10778 1.000 17.24154 456 VAL A O 1
ATOM 7374 N N . TYR B 1 457 ? 54.47135 7.58148 -46.26468 1.000 17.44156 457 TYR A N 1
ATOM 7375 C CA . TYR B 1 457 ? 53.96846 7.57213 -44.89566 1.000 18.67066 457 TYR A CA 1
ATOM 7376 C C . TYR B 1 457 ? 52.60804 8.25477 -44.79102 1.000 19.46549 457 TYR A C 1
ATOM 7377 O O . TYR B 1 457 ? 51.68902 7.73508 -44.14586 1.000 17.79424 457 TYR A O 1
ATOM 7386 N N . ASP B 1 458 ? 52.46151 9.43608 -45.39483 1.000 17.52315 458 ASP A N 1
ATOM 7387 C CA . ASP B 1 458 ? 51.17159 10.11320 -45.29790 1.000 20.35244 458 ASP A CA 1
ATOM 7388 C C . ASP B 1 458 ? 50.07397 9.30566 -45.97978 1.000 19.18651 458 ASP A C 1
ATOM 7389 O O . ASP B 1 458 ? 48.92865 9.30468 -45.51394 1.000 19.03123 458 ASP A O 1
ATOM 7394 N N . SER B 1 459 ? 50.40559 8.60890 -47.07698 1.000 17.61527 459 SER A N 1
ATOM 7395 C CA . SER B 1 459 ? 49.40060 7.82357 -47.78811 1.000 19.88659 459 SER A CA 1
ATOM 7396 C C . SER B 1 459 ? 48.87130 6.67426 -46.94604 1.000 20.55773 459 SER A C 1
ATOM 7397 O O . SER B 1 459 ? 47.76148 6.19593 -47.20068 1.000 19.95502 459 SER A O 1
ATOM 7400 N N . MET B 1 460 ? 49.63763 6.21084 -45.95982 1.000 19.13914 460 MET A N 1
ATOM 7401 C CA . MET B 1 460 ? 49.23990 5.06054 -45.15790 1.000 18.46800 460 MET A CA 1
ATOM 7402 C C . MET B 1 460 ? 48.44222 5.44043 -43.91982 1.000 18.40484 460 MET A C 1
ATOM 7403 O O . MET B 1 460 ? 48.01800 4.54645 -43.17855 1.000 20.11820 460 MET A O 1
ATOM 7408 N N . THR B 1 461 ? 48.23342 6.73595 -43.67883 1.000 19.00754 461 THR A N 1
ATOM 7409 C CA . THR B 1 461 ? 47.49190 7.21712 -42.50760 1.000 17.78897 461 THR A CA 1
ATOM 7410 C C . THR B 1 461 ? 46.20995 6.44168 -42.20933 1.000 18.42063 461 THR A C 1
ATOM 7411 O O . THR B 1 461 ? 46.03742 6.01867 -41.05870 1.000 19.55498 461 THR A O 1
ATOM 7415 N N . PRO B 1 462 ? 45.29789 6.19647 -43.15899 1.000 20.83671 462 PRO A N 1
ATOM 7416 C CA . PRO B 1 462 ? 44.03440 5.53235 -42.78660 1.000 21.11306 462 PRO A CA 1
ATOM 7417 C C . PRO B 1 462 ? 44.17379 4.06125 -42.41539 1.000 23.00802 462 PRO A C 1
ATOM 7418 O O . PRO B 1 462 ? 43.22460 3.51070 -41.84621 1.000 23.79759 462 PRO A O 1
ATOM 7422 N N . TYR B 1 463 ? 45.31432 3.41491 -42.66986 1.000 22.13686 463 TYR A N 1
ATOM 7423 C CA . TYR B 1 463 ? 45.43141 1.96627 -42.50682 1.000 18.30483 463 TYR A CA 1
ATOM 7424 C C . TYR B 1 463 ? 46.32741 1.53294 -41.35154 1.000 21.45257 463 TYR A C 1
ATOM 7425 O O . TYR B 1 463 ? 46.47782 0.32441 -41.12173 1.000 21.16833 463 TYR A O 1
ATOM 7434 N N . VAL B 1 464 ? 46.92058 2.47489 -40.61517 1.000 19.88133 464 VAL A N 1
ATOM 7435 C CA . VAL B 1 464 ? 47.87097 2.17405 -39.54737 1.000 19.59445 464 VAL A CA 1
ATOM 7436 C C . VAL B 1 464 ? 47.29123 2.68719 -38.23501 1.000 20.48930 464 VAL A C 1
ATOM 7437 O O . VAL B 1 464 ? 46.23121 3.32293 -38.23439 1.000 18.60223 464 VAL A O 1
ATOM 7441 N N . SER B 1 465 ? 47.97907 2.42427 -37.11623 1.000 16.68621 465 SER A N 1
ATOM 7442 C CA . SER B 1 465 ? 47.46698 2.83182 -35.81202 1.000 16.78359 465 SER A CA 1
ATOM 7443 C C . SER B 1 465 ? 47.23356 4.33562 -35.77458 1.000 17.08889 465 SER A C 1
ATOM 7444 O O . SER B 1 465 ? 47.86290 5.10809 -36.51024 1.000 17.96794 465 SER A O 1
ATOM 7447 N N . LYS B 1 466 ? 46.30412 4.75132 -34.91505 1.000 17.28892 466 LYS A N 1
ATOM 7448 C CA . LYS B 1 466 ? 45.91548 6.15333 -34.79936 1.000 18.80489 466 LYS A CA 1
ATOM 7449 C C . LYS B 1 466 ? 45.62968 6.48299 -33.34468 1.000 17.73634 466 LYS A C 1
ATOM 7450 O O . LYS B 1 466 ? 45.18518 5.62625 -32.57755 1.000 17.12837 466 LYS A O 1
ATOM 7456 N N . ASN B 1 467 ? 45.85106 7.74484 -33.00090 1.000 17.10205 467 ASN A N 1
ATOM 7457 C CA . ASN B 1 467 ? 45.43141 8.32009 -31.72836 1.000 20.68406 467 ASN A CA 1
ATOM 7458 C C . ASN B 1 467 ? 45.92066 7.50641 -30.52897 1.000 17.98637 467 ASN A C 1
ATOM 7459 O O . ASN B 1 467 ? 45.10692 6.98376 -29.75913 1.000 17.99163 467 ASN A O 1
ATOM 7464 N N . PRO B 1 468 ? 47.25085 7.37422 -30.34134 1.000 17.88109 468 PRO A N 1
ATOM 7465 C CA . PRO B 1 468 ? 48.30702 7.95709 -31.18467 1.000 14.71229 468 PRO A CA 1
ATOM 7466 C C . PRO B 1 468 ? 48.71635 7.08263 -32.38286 1.000 15.47817 468 PRO A C 1
ATOM 7467 O O . PRO B 1 468 ? 48.49279 5.87259 -32.38418 1.000 14.09906 468 PRO A O 1
ATOM 7471 N N . ARG B 1 469 ? 49.30900 7.70914 -33.40029 1.000 15.57292 469 ARG A N 1
ATOM 7472 C CA . ARG B 1 469 ? 49.98743 6.97264 -34.47021 1.000 18.06269 469 ARG A CA 1
ATOM 7473 C C . ARG B 1 469 ? 51.32618 6.44928 -33.92857 1.000 15.86769 469 ARG A C 1
ATOM 7474 O O . ARG B 1 469 ? 52.31577 7.18563 -33.85074 1.000 13.55689 469 ARG A O 1
ATOM 7482 N N . GLY B 1 470 ? 51.35596 5.17442 -33.53450 1.000 14.86231 470 GLY A N 1
ATOM 7483 C CA . GLY B 1 470 ? 52.54487 4.62492 -32.89845 1.000 13.19106 470 GLY A CA 1
ATOM 7484 C C . GLY B 1 470 ? 53.79466 4.78444 -33.74921 1.000 12.86996 470 GLY A C 1
ATOM 7485 O O . GLY B 1 470 ? 53.76012 4.71425 -34.98428 1.000 12.40412 470 GLY A O 1
ATOM 7486 N N . ALA B 1 471 ? 54.91890 4.99738 -33.06534 1.000 11.86458 471 ALA A N 1
ATOM 7487 C CA . ALA B 1 471 ? 56.23605 5.04303 -33.68191 1.000 13.52794 471 ALA A CA 1
ATOM 7488 C C . ALA B 1 471 ? 57.20318 4.31815 -32.76220 1.000 13.59637 471 ALA A C 1
ATOM 7489 O O . ALA B 1 471 ? 56.96327 4.18789 -31.55969 1.000 13.60953 471 ALA A O 1
ATOM 7491 N N . TYR B 1 472 ? 58.29675 3.83679 -33.33394 1.000 14.18854 472 TYR A N 1
ATOM 7492 C CA . TYR B 1 472 ? 59.26581 3.04134 -32.58626 1.000 15.31236 472 TYR A CA 1
ATOM 7493 C C . TYR B 1 472 ? 60.47566 3.91492 -32.27759 1.000 13.69638 472 TYR A C 1
ATOM 7494 O O . TYR B 1 472 ? 61.15303 4.37257 -33.20055 1.000 15.40974 472 TYR A O 1
ATOM 7503 N N . LEU B 1 473 ? 60.74880 4.13152 -30.97740 1.000 14.32277 473 LEU A N 1
ATOM 7504 C CA . LEU B 1 473 ? 61.85498 5.00626 -30.56853 1.000 13.53847 473 LEU A CA 1
ATOM 7505 C C . LEU B 1 473 ? 63.16988 4.63762 -31.25243 1.000 15.81769 473 LEU A C 1
ATOM 7506 O O . LEU B 1 473 ? 63.92873 5.52243 -31.67407 1.000 13.79639 473 LEU A O 1
ATOM 7511 N N . ASN B 1 474 ? 63.48458 3.34033 -31.33671 1.000 16.64147 474 ASN A N 1
ATOM 7512 C CA . ASN B 1 474 ? 64.75479 2.97862 -31.95717 1.000 16.47566 474 ASN A CA 1
ATOM 7513 C C . ASN B 1 474 ? 64.70842 3.10212 -33.47771 1.000 17.02046 474 ASN A C 1
ATOM 7514 O O . ASN B 1 474 ? 65.76050 2.97671 -34.12250 1.000 15.70451 474 ASN A O 1
ATOM 7519 N N . PHE B 1 475 ? 63.52975 3.32956 -34.05936 1.000 14.58596 475 PHE A N 1
ATOM 7520 C CA . PHE B 1 475 ? 63.41803 3.89149 -35.41283 1.000 13.72796 475 PHE A CA 1
ATOM 7521 C C . PHE B 1 475 ? 63.10261 5.38672 -35.31668 1.000 15.03601 475 PHE A C 1
ATOM 7522 O O . PHE B 1 475 ? 62.03852 5.85456 -35.75449 1.000 13.86745 475 PHE A O 1
ATOM 7530 N N . ARG B 1 476 ? 64.03677 6.13654 -34.71738 1.000 15.17024 476 ARG A N 1
ATOM 7531 C CA . ARG B 1 476 ? 63.77183 7.53545 -34.36856 1.000 14.72808 476 ARG A CA 1
ATOM 7532 C C . ARG B 1 476 ? 63.40889 8.36384 -35.59728 1.000 13.34371 476 ARG A C 1
ATOM 7533 O O . ARG B 1 476 ? 64.03976 8.25584 -36.64674 1.000 12.86470 476 ARG A O 1
ATOM 7541 N N . ASP B 1 477 ? 62.37250 9.18499 -35.46379 1.000 16.57567 477 ASP A N 1
ATOM 7542 C CA . ASP B 1 477 ? 61.83349 9.96024 -36.57971 1.000 17.37050 477 ASP A CA 1
ATOM 7543 C C . ASP B 1 477 ? 61.45916 11.33875 -36.04143 1.000 17.54684 477 ASP A C 1
ATOM 7544 O O . ASP B 1 477 ? 60.46289 11.47397 -35.32106 1.000 16.60199 477 ASP A O 1
ATOM 7549 N N . LEU B 1 478 ? 62.25922 12.36400 -36.36527 1.000 15.10707 478 LEU A N 1
ATOM 7550 C CA . LEU B 1 478 ? 61.91419 13.70346 -35.89504 1.000 16.91782 478 LEU A CA 1
ATOM 7551 C C . LEU B 1 478 ? 60.63649 14.23185 -36.54102 1.000 17.89162 478 LEU A C 1
ATOM 7552 O O . LEU B 1 478 ? 60.02141 15.15238 -35.98873 1.000 17.49157 478 LEU A O 1
ATOM 7557 N N . ASP B 1 479 ? 60.23423 13.67959 -37.69859 1.000 17.40209 479 ASP A N 1
ATOM 7558 C CA . ASP B 1 479 ? 59.05188 14.17400 -38.40825 1.000 17.29155 479 ASP A CA 1
ATOM 7559 C C . ASP B 1 479 ? 57.79662 14.10683 -37.55267 1.000 18.72593 479 ASP A C 1
ATOM 7560 O O . ASP B 1 479 ? 56.86874 14.89054 -37.75863 1.000 17.76529 479 ASP A O 1
ATOM 7565 N N . ILE B 1 480 ? 57.72142 13.14482 -36.62945 1.000 16.75464 480 ILE A N 1
ATOM 7566 C CA . ILE B 1 480 ? 56.49069 12.94878 -35.86199 1.000 17.68107 480 ILE A CA 1
ATOM 7567 C C . ILE B 1 480 ? 56.29599 14.00323 -34.78300 1.000 16.47829 480 ILE A C 1
ATOM 7568 O O . ILE B 1 480 ? 55.26750 13.98819 -34.08871 1.000 17.06520 480 ILE A O 1
ATOM 7573 N N . GLY B 1 481 ? 57.25830 14.88800 -34.59790 1.000 14.63070 481 GLY A N 1
ATOM 7574 C CA . GLY B 1 481 ? 57.17675 15.93202 -33.58951 1.000 17.56526 481 GLY A CA 1
ATOM 7575 C C . GLY B 1 481 ? 58.49779 16.09088 -32.86516 1.000 18.19429 481 GLY A C 1
ATOM 7576 O O . GLY B 1 481 ? 59.24538 15.12943 -32.66684 1.000 17.45736 481 GLY A O 1
ATOM 7577 N N . VAL B 1 482 ? 58.80354 17.33365 -32.48506 1.000 19.31284 482 VAL A N 1
ATOM 7578 C CA . VAL B 1 482 ? 59.97129 17.67432 -31.67844 1.000 21.12622 482 VAL A CA 1
ATOM 7579 C C . VAL B 1 482 ? 59.53467 18.64393 -30.58481 1.000 22.16845 482 VAL A C 1
ATOM 7580 O O . VAL B 1 482 ? 58.44461 19.22177 -30.63360 1.000 18.81541 482 VAL A O 1
ATOM 7584 N N . ASN B 1 483 ? 60.40233 18.81014 -29.58172 1.000 17.39682 483 ASN A N 1
ATOM 7585 C CA . ASN B 1 483 ? 60.11094 19.76648 -28.52149 1.000 21.73682 483 ASN A CA 1
ATOM 7586 C C . ASN B 1 483 ? 60.13904 21.18929 -29.08377 1.000 24.07394 483 ASN A C 1
ATOM 7587 O O . ASN B 1 483 ? 60.96548 21.50499 -29.94956 1.000 21.49731 483 ASN A O 1
ATOM 7592 N N . PRO B 1 484 ? 59.23928 22.05805 -28.63142 1.000 26.72162 484 PRO A N 1
ATOM 7593 C CA . PRO B 1 484 ? 59.22305 23.43586 -29.13613 1.000 30.06939 484 PRO A CA 1
ATOM 7594 C C . PRO B 1 484 ? 60.36888 24.24168 -28.56654 1.000 32.86447 484 PRO A C 1
ATOM 7595 O O . PRO B 1 484 ? 60.87949 23.95907 -27.48013 1.000 34.46466 484 PRO A O 1
ATOM 7599 N N . ASN B 1 485 ? 60.77930 25.23510 -29.34664 1.000 38.13089 485 ASN A N 1
ATOM 7600 C CA . ASN B 1 485 ? 61.80227 26.21313 -29.00599 1.000 42.96831 485 ASN A CA 1
ATOM 7601 C C . ASN B 1 485 ? 61.70941 26.69781 -27.55826 1.000 45.01329 485 ASN A C 1
ATOM 7602 O O . ASN B 1 485 ? 62.58506 26.40646 -26.73837 1.000 51.29562 485 ASN A O 1
ATOM 7607 N N . THR B 1 490 ? 52.92714 28.42356 -24.64755 1.000 46.79772 490 THR A N 1
ATOM 7608 C CA . THR B 1 490 ? 52.35592 29.53588 -23.90000 1.000 49.42698 490 THR A CA 1
ATOM 7609 C C . THR B 1 490 ? 52.05640 29.17093 -22.44631 1.000 50.90610 490 THR A C 1
ATOM 7610 O O . THR B 1 490 ? 51.20550 29.80851 -21.81149 1.000 52.52735 490 THR A O 1
ATOM 7614 N N . SER B 1 491 ? 52.75271 28.15778 -21.92524 1.000 46.75561 491 SER A N 1
ATOM 7615 C CA . SER B 1 491 ? 52.63037 27.70981 -20.53813 1.000 40.26535 491 SER A CA 1
ATOM 7616 C C . SER B 1 491 ? 53.45765 26.44382 -20.39120 1.000 40.61540 491 SER A C 1
ATOM 7617 O O . SER B 1 491 ? 53.88241 25.83915 -21.38077 1.000 41.41286 491 SER A O 1
ATOM 7620 N N . ALA B 1 492 ? 53.66902 26.03833 -19.13597 1.000 38.52041 492 ALA A N 1
ATOM 7621 C CA . ALA B 1 492 ? 54.26921 24.73232 -18.88506 1.000 38.78360 492 ALA A CA 1
ATOM 7622 C C . ALA B 1 492 ? 53.38421 23.61161 -19.42320 1.000 36.28067 492 ALA A C 1
ATOM 7623 O O . ALA B 1 492 ? 53.89064 22.60085 -19.92304 1.000 32.68550 492 ALA A O 1
ATOM 7625 N N . TYR B 1 493 ? 52.05722 23.77017 -19.32335 1.000 34.32254 493 TYR A N 1
ATOM 7626 C CA . TYR B 1 493 ? 51.15061 22.76286 -19.86481 1.000 31.76433 493 TYR A CA 1
ATOM 7627 C C . TYR B 1 493 ? 51.31477 22.64208 -21.37465 1.000 32.29071 493 TYR A C 1
ATOM 7628 O O . TYR B 1 493 ? 51.37691 21.53089 -21.91847 1.000 29.17718 493 TYR A O 1
ATOM 7637 N N . ASN B 1 494 ? 51.39340 23.77704 -22.06752 1.000 33.89880 494 ASN A N 1
ATOM 7638 C CA . ASN B 1 494 ? 51.53337 23.74682 -23.51807 1.000 34.10146 494 ASN A CA 1
ATOM 7639 C C . ASN B 1 494 ? 52.84574 23.11582 -23.94661 1.000 31.38008 494 ASN A C 1
ATOM 7640 O O . ASN B 1 494 ? 52.91364 22.50539 -25.02088 1.000 30.56419 494 ASN A O 1
ATOM 7645 N N . TYR B 1 495 ? 53.90096 23.25732 -23.14069 1.000 29.71672 495 TYR A N 1
ATOM 7646 C CA . TYR B 1 495 ? 55.15996 22.61474 -23.49622 1.000 30.23784 495 TYR A CA 1
ATOM 7647 C C . TYR B 1 495 ? 55.02717 21.09037 -23.43908 1.000 27.97967 495 TYR A C 1
ATOM 7648 O O . TYR B 1 495 ? 55.36208 20.38743 -24.40076 1.000 25.83731 495 TYR A O 1
ATOM 7657 N N . VAL B 1 496 ? 54.52287 20.56397 -22.32348 1.000 24.69507 496 VAL A N 1
ATOM 7658 C CA . VAL B 1 496 ? 54.26987 19.12929 -22.22943 1.000 23.31332 496 VAL A CA 1
ATOM 7659 C C . VAL B 1 496 ? 53.32594 18.66847 -23.33101 1.000 22.11581 496 VAL A C 1
ATOM 7660 O O . VAL B 1 496 ? 53.50858 17.58715 -23.91024 1.000 21.11832 496 VAL A O 1
ATOM 7664 N N . LYS B 1 497 ? 52.29365 19.46461 -23.62837 1.000 21.81051 497 LYS A N 1
ATOM 7665 C CA . LYS B 1 497 ? 51.30532 19.04194 -24.62020 1.000 23.90287 497 LYS A CA 1
ATOM 7666 C C . LYS B 1 497 ? 51.93011 18.92781 -26.00234 1.000 21.63154 497 LYS A C 1
ATOM 7667 O O . LYS B 1 497 ? 51.67179 17.95898 -26.72734 1.000 20.21821 497 LYS A O 1
ATOM 7673 N N . GLN B 1 498 ? 52.74638 19.91409 -26.38220 1.000 19.81027 498 GLN A N 1
ATOM 7674 C CA . GLN B 1 498 ? 53.48651 19.83271 -27.63475 1.000 24.64243 498 GLN A CA 1
ATOM 7675 C C . GLN B 1 498 ? 54.42737 18.62984 -27.64702 1.000 22.11055 498 GLN A C 1
ATOM 7676 O O . GLN B 1 498 ? 54.50364 17.90679 -28.64801 1.000 21.49468 498 GLN A O 1
ATOM 7682 N N . ALA B 1 499 ? 55.15285 18.40163 -26.54441 1.000 20.49193 499 ALA A N 1
ATOM 7683 C CA . ALA B 1 499 ? 56.04680 17.24899 -26.47077 1.000 19.61814 499 ALA A CA 1
ATOM 7684 C C . ALA B 1 499 ? 55.27897 15.93523 -26.57879 1.000 17.85477 499 ALA A C 1
ATOM 7685 O O . ALA B 1 499 ? 55.80761 14.94650 -27.10912 1.000 15.70451 499 ALA A O 1
ATOM 7687 N N . SER B 1 500 ? 54.03649 15.90549 -26.08796 1.000 16.94940 500 SER A N 1
ATOM 7688 C CA . SER B 1 500 ? 53.25898 14.67597 -26.13340 1.000 15.92033 500 SER A CA 1
ATOM 7689 C C . SER B 1 500 ? 52.88736 14.27031 -27.55592 1.000 15.65188 500 SER A C 1
ATOM 7690 O O . SER B 1 500 ? 52.52026 13.11063 -27.76936 1.000 15.49659 500 SER A O 1
ATOM 7693 N N . VAL B 1 501 ? 52.96407 15.18429 -28.53045 1.000 17.82319 501 VAL A N 1
ATOM 7694 C CA . VAL B 1 501 ? 52.70846 14.79222 -29.91848 1.000 16.17299 501 VAL A CA 1
ATOM 7695 C C . VAL B 1 501 ? 53.65289 13.66715 -30.33284 1.000 18.54959 501 VAL A C 1
ATOM 7696 O O . VAL B 1 501 ? 53.21332 12.60802 -30.80046 1.000 16.22300 501 VAL A O 1
ATOM 7700 N N . TRP B 1 502 ? 54.96845 13.85533 -30.13324 1.000 17.59158 502 TRP A N 1
ATOM 7701 C CA . TRP B 1 502 ? 55.87523 12.73479 -30.38634 1.000 14.59386 502 TRP A CA 1
ATOM 7702 C C . TRP B 1 502 ? 55.89687 11.75000 -29.21623 1.000 14.99127 502 TRP A C 1
ATOM 7703 O O . TRP B 1 502 ? 56.05643 10.54614 -29.42696 1.000 12.82785 502 TRP A O 1
ATOM 7714 N N . GLY B 1 503 ? 55.70724 12.23192 -27.98850 1.000 15.18077 503 GLY A N 1
ATOM 7715 C CA . GLY B 1 503 ? 55.90559 11.37468 -26.83170 1.000 12.84891 503 GLY A CA 1
ATOM 7716 C C . GLY B 1 503 ? 54.92942 10.21801 -26.74856 1.000 14.48332 503 GLY A C 1
ATOM 7717 O O . GLY B 1 503 ? 55.31291 9.09994 -26.39002 1.000 13.54373 503 GLY A O 1
ATOM 7718 N N . THR B 1 504 ? 53.64515 10.47120 -27.04164 1.000 14.95969 504 THR A N 1
ATOM 7719 C CA . THR B 1 504 ? 52.66320 9.39838 -26.97497 1.000 11.01974 504 THR A CA 1
ATOM 7720 C C . THR B 1 504 ? 52.78507 8.44330 -28.15768 1.000 13.65690 504 THR A C 1
ATOM 7721 O O . THR B 1 504 ? 52.32612 7.30450 -28.06658 1.000 13.37792 504 THR A O 1
ATOM 7725 N N . LYS B 1 505 ? 53.37950 8.88582 -29.26933 1.000 13.73323 505 LYS A N 1
ATOM 7726 C CA . LYS B 1 505 ? 53.65094 7.96850 -30.37281 1.000 13.18316 505 LYS A CA 1
ATOM 7727 C C . LYS B 1 505 ? 54.69716 6.92627 -29.98323 1.000 13.42266 505 LYS A C 1
ATOM 7728 O O . LYS B 1 505 ? 54.54012 5.73872 -30.29346 1.000 12.01986 505 LYS A O 1
ATOM 7734 N N . TYR B 1 506 ? 55.76964 7.34987 -29.30258 1.000 12.86207 506 TYR A N 1
ATOM 7735 C CA . TYR B 1 506 ? 56.78101 6.39757 -28.84087 1.000 14.51490 506 TYR A CA 1
ATOM 7736 C C . TYR B 1 506 ? 56.32213 5.58882 -27.63099 1.000 15.86243 506 TYR A C 1
ATOM 7737 O O . TYR B 1 506 ? 56.70649 4.41944 -27.48251 1.000 14.75966 506 TYR A O 1
ATOM 7746 N N . PHE B 1 507 ? 55.58130 6.21927 -26.70743 1.000 14.38067 507 PHE A N 1
ATOM 7747 C CA . PHE B 1 507 ? 55.40219 5.65003 -25.38178 1.000 13.45688 507 PHE A CA 1
ATOM 7748 C C . PHE B 1 507 ? 53.94942 5.53058 -24.93135 1.000 15.03601 507 PHE A C 1
ATOM 7749 O O . PHE B 1 507 ? 53.71558 5.02323 -23.82663 1.000 13.09894 507 PHE A O 1
ATOM 7757 N N . LYS B 1 508 ? 52.97399 5.96785 -25.74825 1.000 13.50951 508 LYS A N 1
ATOM 7758 C CA . LYS B 1 508 ? 51.58122 6.11640 -25.31631 1.000 15.39921 508 LYS A CA 1
ATOM 7759 C C . LYS B 1 508 ? 51.55418 6.83712 -23.97258 1.000 14.51227 508 LYS A C 1
ATOM 7760 O O . LYS B 1 508 ? 52.31314 7.79451 -23.77906 1.000 13.77270 508 LYS A O 1
ATOM 7766 N N . ASN B 1 509 ? 50.73843 6.39222 -23.02021 1.000 14.91231 509 ASN A N 1
ATOM 7767 C CA . ASN B 1 509 ? 50.62359 7.18774 -21.80611 1.000 13.72533 509 ASN A CA 1
ATOM 7768 C C . ASN B 1 509 ? 51.72376 6.92909 -20.79860 1.000 14.05432 509 ASN A C 1
ATOM 7769 O O . ASN B 1 509 ? 51.77197 7.63444 -19.78582 1.000 14.52543 509 ASN A O 1
ATOM 7774 N N . ASN B 1 510 ? 52.61288 5.96059 -21.04189 1.000 13.68059 510 ASN A N 1
ATOM 7775 C CA . ASN B 1 510 ? 53.84921 5.92458 -20.26710 1.000 14.62281 510 ASN A CA 1
ATOM 7776 C C . ASN B 1 510 ? 54.58307 7.26250 -20.34388 1.000 12.91471 510 ASN A C 1
ATOM 7777 O O . ASN B 1 510 ? 55.30769 7.63380 -19.41406 1.000 12.20146 510 ASN A O 1
ATOM 7782 N N . PHE B 1 511 ? 54.40037 7.99612 -21.44607 1.000 14.89389 511 PHE A N 1
ATOM 7783 C CA . PHE B 1 511 ? 55.03724 9.29848 -21.60527 1.000 13.13579 511 PHE A CA 1
ATOM 7784 C C . PHE B 1 511 ? 54.75061 10.21435 -20.41963 1.000 14.49911 511 PHE A C 1
ATOM 7785 O O . PHE B 1 511 ? 55.64572 10.92026 -19.93878 1.000 13.70164 511 PHE A O 1
ATOM 7793 N N . TYR B 1 512 ? 53.50961 10.19846 -19.91540 1.000 13.15947 512 TYR A N 1
ATOM 7794 C CA . TYR B 1 512 ? 53.13419 11.15742 -18.87978 1.000 13.68322 512 TYR A CA 1
ATOM 7795 C C . TYR B 1 512 ? 53.72632 10.78013 -17.52827 1.000 14.24381 512 TYR A C 1
ATOM 7796 O O . TYR B 1 512 ? 54.11559 11.65992 -16.75272 1.000 13.59900 512 TYR A O 1
ATOM 7805 N N . LYS B 1 513 ? 53.82142 9.48305 -17.22660 1.000 12.80943 513 LYS A N 1
ATOM 7806 C CA . LYS B 1 513 ? 54.52789 9.08550 -16.01359 1.000 14.75703 513 LYS A CA 1
ATOM 7807 C C . LYS B 1 513 ? 56.00101 9.49136 -16.08513 1.000 16.23089 513 LYS A C 1
ATOM 7808 O O . LYS B 1 513 ? 56.59109 9.91467 -15.08057 1.000 16.79412 513 LYS A O 1
ATOM 7814 N N . MET B 1 514 ? 56.60482 9.37886 -17.26994 1.000 13.52531 514 MET A N 1
ATOM 7815 C CA . MET B 1 514 ? 58.00324 9.77254 -17.43187 1.000 15.05180 514 MET A CA 1
ATOM 7816 C C . MET B 1 514 ? 58.20557 11.28088 -17.28126 1.000 15.24130 514 MET A C 1
ATOM 7817 O O . MET B 1 514 ? 59.25939 11.71390 -16.79266 1.000 15.42290 514 MET A O 1
ATOM 7822 N N . VAL B 1 515 ? 57.22018 12.09526 -17.67263 1.000 13.64637 515 VAL A N 1
ATOM 7823 C CA . VAL B 1 515 ? 57.33484 13.53827 -17.44232 1.000 13.72270 515 VAL A CA 1
ATOM 7824 C C . VAL B 1 515 ? 57.49214 13.83483 -15.95129 1.000 16.12035 515 VAL A C 1
ATOM 7825 O O . VAL B 1 515 ? 58.28082 14.71388 -15.55246 1.000 13.77534 515 VAL A O 1
ATOM 7829 N N . PHE B 1 516 ? 56.77505 13.09252 -15.09821 1.000 13.19369 516 PHE A N 1
ATOM 7830 C CA . PHE B 1 516 ? 56.93340 13.30985 -13.66381 1.000 14.39383 516 PHE A CA 1
ATOM 7831 C C . PHE B 1 516 ? 58.29604 12.83424 -13.17791 1.000 16.42302 516 PHE A C 1
ATOM 7832 O O . PHE B 1 516 ? 58.95555 13.53266 -12.39940 1.000 17.28628 516 PHE A O 1
ATOM 7840 N N . ILE B 1 517 ? 58.73382 11.65463 -13.63183 1.000 14.84125 517 ILE A N 1
ATOM 7841 C CA . ILE B 1 517 ? 60.04931 11.13690 -13.25560 1.000 17.81529 517 ILE A CA 1
ATOM 7842 C C . ILE B 1 517 ? 61.14088 12.11031 -13.68796 1.000 16.47566 517 ILE A C 1
ATOM 7843 O O . ILE B 1 517 ? 62.05799 12.43314 -12.91763 1.000 17.06520 517 ILE A O 1
ATOM 7848 N N . LYS B 1 518 ? 61.03601 12.61468 -14.92428 1.000 14.24381 518 LYS A N 1
ATOM 7849 C CA . LYS B 1 518 ? 62.00449 13.57892 -15.43059 1.000 14.08327 518 LYS A CA 1
ATOM 7850 C C . LYS B 1 518 ? 62.07461 14.81041 -14.53580 1.000 17.26786 518 LYS A C 1
ATOM 7851 O O . LYS B 1 518 ? 63.16898 15.28336 -14.19682 1.000 17.17574 518 LYS A O 1
ATOM 7857 N N . THR B 1 519 ? 60.91418 15.32065 -14.11138 1.000 15.87559 519 THR A N 1
ATOM 7858 C CA . THR B 1 519 ? 60.88402 16.49972 -13.24714 1.000 17.76529 519 THR A CA 1
ATOM 7859 C C . THR B 1 519 ? 61.62233 16.25124 -11.93401 1.000 18.79962 519 THR A C 1
ATOM 7860 O O . THR B 1 519 ? 62.29152 17.14574 -11.40792 1.000 19.61814 519 THR A O 1
ATOM 7864 N N . LEU B 1 520 ? 61.49654 15.04601 -11.38456 1.000 17.91794 520 LEU A N 1
ATOM 7865 C CA . LEU B 1 520 ? 62.17946 14.71378 -10.14190 1.000 18.97859 520 LEU A CA 1
ATOM 7866 C C . LEU B 1 520 ? 63.68364 14.58238 -10.34533 1.000 20.08136 520 LEU A C 1
ATOM 7867 O O . LEU B 1 520 ? 64.47038 15.15591 -9.58739 1.000 20.64721 520 LEU A O 1
ATOM 7872 N N . VAL B 1 521 ? 64.10698 13.82722 -11.36390 1.000 16.39144 521 VAL A N 1
ATOM 7873 C CA . VAL B 1 521 ? 65.51544 13.44505 -11.45913 1.000 16.39933 521 VAL A CA 1
ATOM 7874 C C . VAL B 1 521 ? 66.35251 14.42760 -12.27567 1.000 17.28892 521 VAL A C 1
ATOM 7875 O O . VAL B 1 521 ? 67.58702 14.38861 -12.19732 1.000 17.74423 521 VAL A O 1
ATOM 7879 N N . ASP B 1 522 ? 65.72720 15.32493 -13.03843 1.000 18.08638 522 ASP A N 1
ATOM 7880 C CA . ASP B 1 522 ? 66.46210 16.33169 -13.81191 1.000 18.98649 522 ASP A CA 1
ATOM 7881 C C . ASP B 1 522 ? 65.63596 17.61301 -13.89458 1.000 18.17850 522 ASP A C 1
ATOM 7882 O O . ASP B 1 522 ? 65.26523 18.06091 -14.98345 1.000 17.34945 522 ASP A O 1
ATOM 7887 N N . PRO B 1 523 ? 65.36095 18.24927 -12.74569 1.000 17.83898 523 PRO A N 1
ATOM 7888 C CA . PRO B 1 523 ? 64.50124 19.45225 -12.74953 1.000 21.27887 523 PRO A CA 1
ATOM 7889 C C . PRO B 1 523 ? 65.05332 20.62635 -13.55393 1.000 23.18436 523 PRO A C 1
ATOM 7890 O O . PRO B 1 523 ? 64.26143 21.40422 -14.10381 1.000 24.91088 523 PRO A O 1
ATOM 7894 N N . THR B 1 524 ? 66.37595 20.78066 -13.65579 1.000 19.46812 524 THR A N 1
ATOM 7895 C CA . THR B 1 524 ? 66.93120 21.86510 -14.45747 1.000 20.11294 524 THR A CA 1
ATOM 7896 C C . THR B 1 524 ? 67.10057 21.48483 -15.92132 1.000 22.33162 524 THR A C 1
ATOM 7897 O O . THR B 1 524 ? 67.60021 22.30370 -16.70311 1.000 19.79448 524 THR A O 1
ATOM 7901 N N . ASN B 1 525 ? 66.72608 20.25643 -16.29504 1.000 18.98122 525 ASN A N 1
ATOM 7902 C CA . ASN B 1 525 ? 66.66749 19.84719 -17.69088 1.000 21.43152 525 ASN A CA 1
ATOM 7903 C C . ASN B 1 525 ? 68.06306 19.84540 -18.31206 1.000 19.91555 525 ASN A C 1
ATOM 7904 O O . ASN B 1 525 ? 68.26617 20.34690 -19.41300 1.000 20.22085 525 ASN A O 1
ATOM 7909 N N . PHE B 1 526 ? 69.03377 19.29909 -17.57941 1.000 18.63645 526 PHE A N 1
ATOM 7910 C CA . PHE B 1 526 ? 70.37484 19.13803 -18.12389 1.000 18.69171 526 PHE A CA 1
ATOM 7911 C C . PHE B 1 526 ? 70.36146 18.26026 -19.36708 1.000 18.01005 526 PHE A C 1
ATOM 7912 O O . PHE B 1 526 ? 71.06441 18.53506 -20.34384 1.000 18.21534 526 PHE A O 1
ATOM 7920 N N . PHE B 1 527 ? 69.58003 17.18892 -19.34495 1.000 16.71253 527 PHE A N 1
ATOM 7921 C CA . PHE B 1 527 ? 69.54300 16.25940 -20.46875 1.000 16.66779 527 PHE A CA 1
ATOM 7922 C C . PHE B 1 527 ? 68.39852 16.70092 -21.37115 1.000 20.64195 527 PHE A C 1
ATOM 7923 O O . PHE B 1 527 ? 67.23248 16.36047 -21.15015 1.000 21.02621 527 PHE A O 1
ATOM 7931 N N . THR B 1 528 ? 68.73039 17.48248 -22.39837 1.000 19.28126 528 THR A N 1
ATOM 7932 C CA . THR B 1 528 ? 67.72573 18.07237 -23.26834 1.000 19.65762 528 THR A CA 1
ATOM 7933 C C . THR B 1 528 ? 68.12695 17.91755 -24.73092 1.000 20.63405 528 THR A C 1
ATOM 7934 O O . THR B 1 528 ? 69.29355 18.09871 -25.08349 1.000 21.29466 528 THR A O 1
ATOM 7938 N N . TYR B 1 529 ? 67.15961 17.57679 -25.58132 1.000 19.78132 529 TYR A N 1
ATOM 7939 C CA . TYR B 1 529 ? 67.38606 17.50788 -27.02268 1.000 18.71277 529 TYR A CA 1
ATOM 7940 C C . TYR B 1 529 ? 66.03052 17.54792 -27.73180 1.000 18.77594 529 TYR A C 1
ATOM 7941 O O . TYR B 1 529 ? 65.00058 17.85095 -27.12133 1.000 18.42853 529 TYR A O 1
ATOM 7950 N N . GLU B 1 530 ? 66.03823 17.26304 -29.04051 1.000 20.01029 530 GLU A N 1
ATOM 7951 C CA . GLU B 1 530 ? 64.84196 17.46412 -29.85562 1.000 19.30495 530 GLU A CA 1
ATOM 7952 C C . GLU B 1 530 ? 63.66959 16.61090 -29.37663 1.000 19.03386 530 GLU A C 1
ATOM 7953 O O . GLU B 1 530 ? 62.51208 17.03225 -29.49635 1.000 16.37038 530 GLU A O 1
ATOM 7959 N N . GLN B 1 531 ? 63.93643 15.42890 -28.81591 1.000 16.71516 531 GLN A N 1
ATOM 7960 C CA . GLN B 1 531 ? 62.87346 14.55665 -28.30993 1.000 15.38606 531 GLN A CA 1
ATOM 7961 C C . GLN B 1 531 ? 63.21425 14.03690 -26.91929 1.000 16.45724 531 GLN A C 1
ATOM 7962 O O . GLN B 1 531 ? 63.04114 12.85347 -26.60605 1.000 15.43606 531 GLN A O 1
ATOM 7968 N N . SER B 1 532 ? 63.68770 14.92129 -26.04918 1.000 16.47040 532 SER A N 1
ATOM 7969 C CA . SER B 1 532 ? 63.88609 14.55611 -24.65695 1.000 17.34682 532 SER A CA 1
ATOM 7970 C C . SER B 1 532 ? 62.58088 14.70638 -23.88319 1.000 16.94150 532 SER A C 1
ATOM 7971 O O . SER B 1 532 ? 61.80491 15.64200 -24.12141 1.000 15.23341 532 SER A O 1
ATOM 7974 N N . ILE B 1 533 ? 62.33562 13.77343 -22.96480 1.000 16.60725 533 ILE A N 1
ATOM 7975 C CA . ILE B 1 533 ? 61.20584 13.89404 -22.04258 1.000 15.18866 533 ILE A CA 1
ATOM 7976 C C . ILE B 1 533 ? 61.29948 15.26249 -21.37212 1.000 18.41273 533 ILE A C 1
ATOM 7977 O O . ILE B 1 533 ? 62.34337 15.58577 -20.78296 1.000 15.14655 533 ILE A O 1
ATOM 7982 N N . PRO B 1 534 ? 60.25871 16.09410 -21.43439 1.000 19.55498 534 PRO A N 1
ATOM 7983 C CA . PRO B 1 534 ? 60.31808 17.40552 -20.80039 1.000 18.12059 534 PRO A CA 1
ATOM 7984 C C . PRO B 1 534 ? 60.02751 17.31563 -19.31153 1.000 17.77318 534 PRO A C 1
ATOM 7985 O O . PRO B 1 534 ? 59.26272 16.45170 -18.86859 1.000 17.62317 534 PRO A O 1
ATOM 7989 N N . PRO B 1 535 ? 60.61048 18.19536 -18.50725 1.000 19.54182 535 PRO A N 1
ATOM 7990 C CA . PRO B 1 535 ? 60.18470 18.32767 -17.11248 1.000 19.56287 535 PRO A CA 1
ATOM 7991 C C . PRO B 1 535 ? 58.94988 19.21701 -17.03352 1.000 20.66564 535 PRO A C 1
ATOM 7992 O O . PRO B 1 535 ? 58.57386 19.89409 -17.98822 1.000 21.20517 535 PRO A O 1
ATOM 7996 N N . ILE B 1 536 ? 58.32704 19.22432 -15.86418 1.000 20.56826 536 ILE A N 1
ATOM 7997 C CA . ILE B 1 536 ? 57.26994 20.19522 -15.60093 1.000 23.31069 536 ILE A CA 1
ATOM 7998 C C . ILE B 1 536 ? 57.94768 21.49489 -15.18919 1.000 26.66372 536 ILE A C 1
ATOM 7999 O O . ILE B 1 536 ? 58.63537 21.54807 -14.16824 1.000 24.70823 536 ILE A O 1
ATOM 8004 N N . LEU B 1 537 ? 57.78396 22.53239 -16.00337 1.000 29.71146 537 LEU A N 1
ATOM 8005 C CA . LEU B 1 537 ? 58.34201 23.84550 -15.70624 1.000 33.96723 537 LEU A CA 1
ATOM 8006 C C . LEU B 1 537 ? 57.33278 24.70308 -14.94068 1.000 35.06736 537 LEU A C 1
ATOM 8007 O O . LEU B 1 537 ? 57.66842 25.29903 -13.91647 1.000 42.54457 537 LEU A O 1
#

Sequence (1001 aa):
FLQCLSSRIPKSIIYASNNPSYSNVLDSTTQNPRFLSSSTRNPSVIVTPFKISHIQPTIYCSKKHGVQIRIRSGGHDYEGLSYQSSVPFFILDLRNINSIQVDVEKKSAWVEAGATLGELYYSIAKKSKTLGFPGGLCSTVGVGGQLGGGGYGYQSRTYGLASDNIIDAQLIDARGRILNRKSMGEDLFWAIRGGGAGSFGIVIAWKVRLIDVPSTVTVFETVRMWEDNVTKKFVHRYQRRASNIDKDLTIFLGFRTTIQIITIISATFHGSRDRLLPL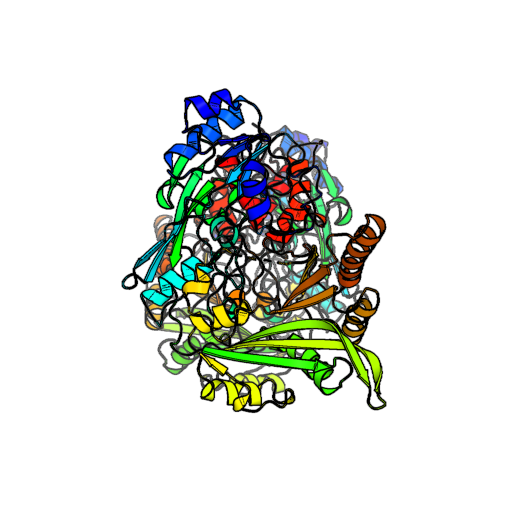MQEEFPELGLGKEDFKEMSWVQSIVHYNNYKDDDPLEVLLNKTVNFEPNPFKLKSDYVKKPIPDDVLEKLLARLYEEDIGYDFVEFFPYGGKLSEISESEIPFPHRAGNLYNLRYMASWKQGENTTRINNHLSWVRSVYDSMTPYVSKNPRGAYLNFRDLDIGVNPNESDTTSAYNYVKQASVWGTKYFKNNFYKMVFIKTLVDPTNFFTYEQSIPPILHHFLQCLSSRIPKSIIYASNNPSYSNVLDSTTQNPRFLSSSTRNPSVIVTPFKISHIQPTIYCSKKHGVQIRIRSGGHDYEGLSYQSSVPFFILDLRNINSIQVDVEKKSAWVEAGATLGELYYSIAKKSKTLGFPGGLCSTVGVGGQLGGGGYGYQSRTYGLASDNIIDAQLIDARGRILNRKSMGEDLFWAIRGGGAGSFGIVIAWKVRLIDVPSTVTVFETVRMWEDNVTKKFVHRYQRRASNIDKDLTIFLGFRTTNTSDEQGNSKIQIITIISATFHGSRDRLLPLMQEEFPELGLGKEDFKEMSWVQSIVHYNNYKDDDPLEVLLNKTEPNPFKLKSDYVKKPIPDDVLEKLLARLYEEDIGYDFVEFFPYGGKLSEISESEIPFPHRAGNLYNLRYMASWKQGENTTRINNHLSWVRSVYDSMTPYVSKNPRGAYLNFRDLDIGVNPNTSAYNYVKQASVWGTKYFKNNFYKMVFIKTLVDPTNFFTYEQSIPPIL

Foldseek 3Di:
DVVLLVVQAPPVQKAAPPRPCNVVVLPVQCFFCVCVPPPQQHARIEGEDQDLSSVLSVLVVCVVPVAAEQEAALQVQLVSSSRGAPDHYYHDYHLNLFDKAADVVQQKIKTFQNHFQLNHQLVVVVPDLFKAAQAEFALQHTCQFRQQAFGHYQCCLPPHTNLVWFDKWWWQFSNRDTDMDVRLDVLLNQCRRRVGNLLGTRTGITMGGIDGADQKKKKFKDKAFCPDVLVLVQVQLCLVPQQPADSQKHWKWKWFCPVGIMIMIIIMGRDDLVVVVVSCCVRRVSVVDDSVRMDMHTPLLVSCVSLVHDSPDPSCVSVDNHGPDDDFRKAKWKFWFLDDDDSVVVVVLNVLNVVDDGGFKMKMWGAHHRVQQVDDLVSHLARPGPSTGTMIMIMGTDHPPDDPVVVVVRVVSRVVSVVSCVVGGDPPPGATRVSSPDCVQAWFDDPVPADFLVRRQVRLVSVQCNRGNCVLVSVQDSSCVRPVVSSSDGGNRRHHSHPD/DLVLLVVQAPNVQKAAPPRPCNVVVLPLQCPFLVCVVPPFQHARIEGEDQDLSSPLSVLVVCVVPVAAEQEAALQVQLVSSSRGAPDHHYHDYHLNLFDKDADVVQQKIKGFQNHFQLNVQLVVCVVDLFKGALAEFALSHTCQFRQQAFGHYQCCLPPNTNLVWFDKFWWQFSNRDIDMDVRLDPLLNQCRRRVGNLLTTGTGITMGRIDGFDSKKKKFKDKAFPPDVLNLVLVVLLLVPQQPADSQKHKKKKKFWAWDADPVRDIDITIMIMIIMMGRDDLVVVVVSCCVRPVSVVDDSVRMGMHGPLVVSCVVNPPPPPDDSCVSVDSDDDFRKAKWKFFFQDDDDSVRVVVLNVLSVVDDGGFKMKMWGAAHRVQQVDAQVSGLARPGNRTGTMIMIMGTDHSPDDPVVVVVRVVSRVVSVVSCVVGGDVPPGATRVSSPDCVQAWQDVPFLVVRQVRLVSVQCNRGNCNLVSVLDVSCVRPVVSSSDGGNRNHHRD

InterPro domains:
  IPR006094 FAD linked oxidase, N-terminal [PF01565] (72-208)
  IPR012951 Berberine/berberine-like [PF08031] (471-534)
  IPR016166 FAD-binding domain, PCMH-type [PS51387] (68-242)
  IPR016167 FAD-binding, type PCMH, subdomain 1 [G3DSA:3.30.43.10] (20-126)
  IPR016169 FAD-binding, type PCMH, subdomain 2 [G3DSA:3.30.465.10] (130-535)
  IPR036318 FAD-binding, type PCMH-like superfamily [SSF56176] (25-243)

Secondary structure (DSSP, 8-state):
-HHHHHTTS-GGGEEETTSTTHHHHHHHT--SGGGGG-TT---SEEE---SGGGHHHHHHHHHHHT-EEEEESS---TT-GGG--SSSEEEEE-TT---EEEETTTTEEEEETT-BHHHHHHHHHHH-SSEE----S-TT-BHHHHTTS----TTHHHH--GGGGEEEEEEE-TT--EEEHHHH-HHHHHHHTTS-GGGT-EEEEEEEE-EE--S-EEEEEEEEESSSHHHHHHHHHHHHHTTTS-TTEEEEEEEEEEEEE-TTS-EEEEEEEEEEEEESS-HHHHHHHHHHH-GGG---GGGSEEE-HHHHHHHHTT--TT--GGGGG----PPPEEEEEEEESSPPPHHHHHHHHHGGGGSSTT-EEEEEEE--GGGGTS-TTSSS----TT--EEEEEEEE--TT--HHHHHHHHHHHHHHHHHTGGGS--SS----TTS--GGG-------HHHHHHHHHHHHHHHHTTHHHHHHHHHHHH-TT--S--TTPPPP--/-HHHHHTTS-GGGEEETTSTTHHHHHHHT--SGGGGG-TT---SEEE--SSGGGHHHHHHHHHHHTPEEEEESS---TT-GGG--SSSEEEEE-TT---EEEETTTTEEEEETT-BHHHHHHHHHTT-SSEE----S-TT-BHHHHTTS----TTHHHH--GGGGEEEEEEE-TTS-EE-HHHHHHHHHHHTTTS-GGGT-EEEEEEEE-EE--S-EEEEEEEEESSSHHHHHHHHHHHHHTTTS-TTEEEEEEEEE---EEEEEEEEESS-HHHHHHHHHHH-GGG---GGG-EEE-HHHHHHHHTT--TT--GGGGG-SS-SSPPPPEEEEEEEESSPPPHHHHHHHHHGGGGSSTT-EEEEEEE--GGGGTS-TTSSS----TT--EEEEEEEE--TT--HHHHHHHHHHHHHHHHHTGGGS--SS----TTS--GGG--PPPGGG-SSHHHHHHHHHHHHHHHHTTHHHHHHHHHHHH-TT--S--TTPPPP----

Radius of gyration: 31.18 Å; Cα contacts (8 Å, |Δi|>4): 2215; chains: 2; bounding box: 88×68×91 Å

Solvent-accessible surface area: 38911 Å² total; per-residue (Å²): 38,73,158,11,0,62,86,116,9,52,165,79,4,16,49,11,74,129,46,129,46,26,60,107,18,10,58,55,17,10,29,4,8,64,17,68,107,34,102,48,29,92,1,52,3,0,0,8,0,115,102,51,68,14,0,102,28,0,5,98,0,3,96,132,96,63,16,30,6,10,42,0,15,10,4,37,37,58,13,0,12,14,0,13,6,97,70,101,3,0,0,0,0,1,57,71,5,56,63,38,130,15,66,57,93,149,81,8,3,66,0,41,0,4,0,6,0,0,30,0,0,36,28,0,7,127,124,18,91,65,6,0,0,3,0,6,51,48,7,4,21,3,0,11,48,23,0,1,2,0,0,29,5,15,10,1,1,15,45,0,0,0,0,35,19,8,49,31,0,65,0,1,3,4,134,5,117,93,14,66,77,192,68,17,30,101,47,3,0,19,0,0,36,1,2,10,8,26,1,0,1,0,8,4,3,0,61,0,93,4,14,84,6,46,71,44,0,0,3,6,90,33,90,57,100,14,75,50,126,60,0,60,118,0,0,59,66,0,1,88,82,1,8,92,4,45,73,33,0,0,0,19,2,10,3,80,3,54,141,64,6,17,0,43,0,7,0,1,0,12,10,45,62,96,127,0,50,59,34,6,105,145,23,3,80,33,11,66,32,33,89,147,76,3,107,76,15,16,4,3,70,4,8,1,46,32,21,96,32,140,34,124,24,82,37,78,18,0,65,68,85,88,38,61,119,152,47,42,4,27,8,6,3,5,0,2,0,84,162,47,0,60,77,105,23,5,64,138,4,0,47,54,2,109,116,29,78,86,17,55,4,48,1,39,0,21,0,2,4,12,62,0,47,103,27,31,18,14,106,2,0,5,4,8,7,47,47,11,27,1,2,0,27,0,28,0,10,4,104,111,79,43,91,99,92,95,44,75,90,13,14,60,18,0,92,55,2,20,92,38,2,62,85,79,6,14,113,141,34,32,4,3,7,16,35,25,26,3,44,60,10,18,75,21,26,96,70,89,107,28,122,57,27,47,48,5,3,110,68,0,12,80,1,0,21,41,3,4,24,13,3,0,16,26,0,0,8,4,0,29,90,18,0,59,108,10,22,2,35,34,44,5,1,1,0,0,28,37,167,192,44,84,153,9,0,23,82,116,7,54,142,94,8,15,46,14,72,132,47,127,50,21,61,106,13,10,60,57,21,11,49,4,13,62,17,68,106,33,102,45,27,94,0,50,4,0,0,6,0,108,114,50,76,10,0,83,16,0,4,89,0,2,101,124,80,64,17,32,7,10,41,0,13,10,5,48,37,55,11,0,13,15,0,14,7,98,73,100,3,0,0,0,0,1,58,73,5,54,57,37,115,14,45,45,142,145,80,9,3,71,0,37,0,5,0,9,0,0,24,0,2,28,30,0,21,129,128,22,174,65,10,0,0,2,1,6,51,55,6,54,20,2,0,10,49,22,0,2,2,0,0,26,6,13,11,1,1,14,41,0,0,0,0,36,18,8,49,32,0,68,0,2,5,8,67,14,141,104,14,59,76,192,72,19,30,103,47,4,0,21,0,0,36,1,2,10,8,26,1,0,1,0,7,5,4,0,57,0,92,3,14,85,6,46,70,47,0,0,0,2,72,23,91,48,87,14,139,38,122,62,0,56,112,0,0,46,70,0,1,92,78,2,10,91,4,52,78,28,0,0,1,21,1,10,2,87,4,36,113,44,74,45,186,154,53,78,104,99,91,29,7,19,0,35,0,14,0,2,0,8,8,44,72,98,103,0,37,58,27,8,106,132,28,2,80,47,6,69,45,21,84,135,59,2,102,85,31,33,5,10,87,4,7,15,50,33,34,143,52,64,110,137,52,82,51,75,22,6,71,87,123,166,141,97,46,3,27,8,4,3,4,0,1,0,86,147,29,0,46,77,108,27,5,62,141,4,0,48,54,2,107,115,31,80,69,22,61,3,46,0,38,0,19,0,2,2,12,63,0,45,103,34,33,18,17,107,2,0,5,3,8,7,45,46,8,25,1,2,0,28,0,22,0,9,7,112,117,74,40,90,105,88,92,40,90,77,12,14,62,19,0,93,56,2,18,91,36,2,62,78,76,4,15,109,147,36,33,4,3,7,17,36,24,25,3,49,59,8,18,66,21,34,198,162,63,38,35,42,53,4,110,88,0,12,81,1,0,20,38,3,4,22,12,3,0,12,29,0,0,7,4,0,29,101,31,0,83,108,37,21,2,40,35,45,5,1,1,2,1,41,140

Nearest PDB structures (foldseek):
  7yav-assembly2_A  TM=1.002E+00  e=0.000E+00  Morus alba
  6jqh-assembly2_B  TM=9.866E-01  e=2.264E-87  Morus alba
  6jqh-assembly1_A  TM=9.761E-01  e=1.358E-85  Morus alba
  3tsj-assembly2_B  TM=9.368E-01  e=1.017E-58  Phleum pratense
  4pwb-assembly1_A  TM=9.364E-01  e=1.975E-57  Phleum pratense

Organism: Morus alba (NCBI:txid3498)

B-factor: mean 25.82, std 9.72, range [9.93, 69.99]